Protein AF-0000000066024850 (afdb_homodimer)

Secondary structure (DSSP, 8-state):
-PPPPEEPPHHHHHHHHHHHH-SSHHHHHHHHHHHHHHTT-SEEEEEEEGGGTSEEEEEE-S----GGGGGGTTSTTEESS----SSS------SS--SS-HHHHHHHHSEEEEEEE-TTSSSEEEEEEETTEEEEEEE---SEEEEEEESTTTT-HHHHHTPPPHHHHHHHHHHHHHHHHHH-TTSEEEEEETTEEEEEE-S--HHHHHHHHH-HHHHTTEEEEEETTEEEEEE-TTSEESSSTTEEEEETTEEEPPPHHHHHHHHHHHGGGSBTT-EE-EEEEE---GGGEE-TT-TT--S-EETTHHHHHHHHHHHHHHHHHTS--PPPPPP-B------S---GGG---PEEEEEETTTEEEEEETTEEEEEEHHHHHHHHHHHHHHHHHHHPPEEEEEEEEEEE--HHHHHHHHHHHHHHHHTT-EEEE-STTEEEEEEEEHHHHTS--TTHHHHHHHHHTSS-S-HHHHHHHHHHHTTSPPTT---HHHHHHHHHHHHT-SSTTB-TTS-BSEEEE-HHHHHHHTT--SGGGS--GGGS--/-PPPPEEPPHHHHHHHHHHHH-SSHHHHHHHHHHHHHHTT-SEEEEEEEGGGTSEEEEEE-S----GGGGGGTTSTTEESS----SSS------SS--SS-HHHHHHHHSEEEEEEE-TTSSSEEEEEEETTEEEEEEE---SEEEEEEESTTTT-HHHHHTPPPHHHHHHHHHHHHHHHHHH-TTSEEEEEETTEEEEEE-S--HHHHHHHHH-HHHHTTEEEEEETTEEEEEE-TTSEESSSTTEEEEETTEEEPPPHHHHHHHHHHHGGGS-TT-EE-EEEEE---GGGEE-TT-TT----EETTHHHHHHHHHHHHHHHHHTS------------B---S---TT----PEEEEEETTTEEEEEETTEEEEEEHHHHHHHHHHHHHHHHHHHPPEEEEEEEEEEE--HHHHHHHHHHHHHHHHTT-EEEE-STTEEEEEEEEHHHHTS--TTHHHHHHHHHTSS-S-HHHHHHHHHHHTTSPPTT---HHHHHHHHHHHHT-SSTTB-TTS-BSEEEE-HHHHHHHTT--SGGGS--GGGS--

Organism: Deinococcus radiodurans (strain ATCC 13939 / DSM 20539 / JCM 16871 / CCUG 27074 / LMG 4051 / NBRC 15346 / NCIMB 9279 / VKM B-1422 / R1) (NCBI:txid243230)

Structure (mmCIF, N/CA/C/O backbone):
data_AF-0000000066024850-model_v1
#
loop_
_entity.id
_entity.type
_entity.pdbx_description
1 polymer 'DNA mismatch repair protein MutL'
#
loop_
_atom_site.group_PDB
_atom_site.id
_atom_site.type_symbol
_atom_site.label_atom_id
_atom_site.label_alt_id
_atom_site.label_comp_id
_atom_site.label_asym_id
_atom_site.label_entity_id
_atom_site.label_seq_id
_atom_site.pdbx_PDB_ins_code
_atom_site.Cartn_x
_atom_site.Cartn_y
_atom_site.Cartn_z
_atom_site.occupancy
_atom_site.B_iso_or_equiv
_atom_site.auth_seq_id
_atom_site.auth_comp_id
_atom_site.auth_asym_id
_atom_site.auth_atom_id
_atom_site.pdbx_PDB_model_num
ATOM 1 N N . MET A 1 1 ? 29.75 -20.391 -21.562 1 53.75 1 MET A N 1
ATOM 2 C CA . MET A 1 1 ? 28.969 -21.328 -22.359 1 53.75 1 MET A CA 1
ATOM 3 C C . MET A 1 1 ? 27.562 -21.484 -21.797 1 53.75 1 MET A C 1
ATOM 5 O O . MET A 1 1 ? 27.359 -21.406 -20.578 1 53.75 1 MET A O 1
ATOM 9 N N . PRO A 1 2 ? 26.547 -21.469 -22.781 1 70.44 2 PRO A N 1
ATOM 10 C CA . PRO A 1 2 ? 25.188 -21.562 -22.234 1 70.44 2 PRO A CA 1
ATOM 11 C C . PRO A 1 2 ? 24.922 -22.891 -21.531 1 70.44 2 PRO A C 1
ATOM 13 O O . PRO A 1 2 ? 25.375 -23.938 -22 1 70.44 2 PRO A O 1
ATOM 16 N N . THR A 1 3 ? 24.516 -22.922 -20.312 1 77.94 3 THR A N 1
ATOM 17 C CA . THR A 1 3 ? 24.156 -24.109 -19.562 1 77.94 3 THR A CA 1
ATOM 18 C C . THR A 1 3 ? 22.953 -24.812 -20.203 1 77.94 3 THR A C 1
ATOM 20 O O . THR A 1 3 ? 21.984 -24.141 -20.594 1 77.94 3 THR A O 1
ATOM 23 N N . PRO A 1 4 ? 23.062 -26.062 -20.422 1 82.88 4 PRO A N 1
ATOM 24 C CA . PRO A 1 4 ? 21.969 -26.781 -21.062 1 82.88 4 PRO A CA 1
ATOM 25 C C . PRO A 1 4 ? 20.688 -26.781 -20.25 1 82.88 4 PRO A C 1
ATOM 27 O O . PRO A 1 4 ? 20.734 -26.75 -19.016 1 82.88 4 PRO A O 1
ATOM 30 N N . ILE A 1 5 ? 19.609 -26.781 -21 1 87.19 5 ILE A N 1
ATOM 31 C CA . ILE A 1 5 ? 18.297 -26.891 -20.359 1 87.19 5 ILE A CA 1
ATOM 32 C C . ILE A 1 5 ? 18.031 -28.359 -20 1 87.19 5 ILE A C 1
ATOM 34 O O . ILE A 1 5 ? 18.297 -29.25 -20.797 1 87.19 5 ILE A O 1
ATOM 38 N N . HIS A 1 6 ? 17.609 -28.625 -18.781 1 84.31 6 HIS A N 1
ATOM 39 C CA . HIS A 1 6 ? 17.203 -29.953 -18.344 1 84.31 6 HIS A CA 1
ATOM 40 C C . HIS A 1 6 ? 15.914 -29.891 -17.531 1 84.31 6 HIS A C 1
ATOM 42 O O . HIS A 1 6 ? 15.578 -28.859 -16.969 1 84.31 6 HIS A O 1
ATOM 48 N N . VAL A 1 7 ? 15.211 -30.953 -17.578 1 86.56 7 VAL A N 1
ATOM 49 C CA . VAL A 1 7 ? 13.984 -31.047 -16.781 1 86.56 7 VAL A CA 1
ATOM 50 C C . VAL A 1 7 ? 14.336 -31.312 -15.32 1 86.56 7 VAL A C 1
ATOM 52 O O . VAL A 1 7 ? 15.125 -32.188 -15.016 1 86.56 7 VAL A O 1
ATOM 55 N N . LEU A 1 8 ? 13.758 -30.562 -14.469 1 84.25 8 LEU A N 1
ATOM 56 C CA . LEU A 1 8 ? 14.008 -30.719 -13.039 1 84.25 8 LEU A CA 1
ATOM 57 C C . LEU A 1 8 ? 13.453 -32.062 -12.531 1 84.25 8 LEU A C 1
ATOM 59 O O . LEU A 1 8 ? 12.398 -32.5 -12.969 1 84.25 8 LEU A O 1
ATOM 63 N N . PRO A 1 9 ? 14.18 -32.625 -11.586 1 82.81 9 PRO A N 1
ATOM 64 C CA . PRO A 1 9 ? 13.617 -33.812 -10.945 1 82.81 9 PRO A CA 1
ATOM 65 C C . PRO A 1 9 ? 12.258 -33.562 -10.297 1 82.81 9 PRO A C 1
ATOM 67 O O . PRO A 1 9 ? 12.016 -32.469 -9.797 1 82.81 9 PRO A O 1
ATOM 70 N N . PRO A 1 10 ? 11.398 -34.562 -10.328 1 81.81 10 PRO A N 1
ATOM 71 C CA . PRO A 1 10 ? 10.039 -34.375 -9.805 1 81.81 10 PRO A CA 1
ATOM 72 C C . PRO A 1 10 ? 10.016 -33.875 -8.367 1 81.81 10 PRO A C 1
ATOM 74 O O . PRO A 1 10 ? 9.156 -33.062 -8.008 1 81.81 10 PRO A O 1
ATOM 77 N N . HIS A 1 11 ? 10.953 -34.375 -7.594 1 80.88 11 HIS A N 1
ATOM 78 C CA . HIS A 1 11 ? 10.961 -33.969 -6.199 1 80.88 11 HIS A CA 1
ATOM 79 C C . HIS A 1 11 ? 11.289 -32.469 -6.066 1 80.88 11 HIS A C 1
ATOM 81 O O . HIS A 1 11 ? 10.742 -31.797 -5.199 1 80.88 11 HIS A O 1
ATOM 87 N N . VAL A 1 12 ? 12.109 -31.922 -6.922 1 81.81 12 VAL A N 1
ATOM 88 C CA . VAL A 1 12 ? 12.469 -30.516 -6.902 1 81.81 12 VAL A CA 1
ATOM 89 C C . VAL A 1 12 ? 11.289 -29.672 -7.398 1 81.81 12 VAL A C 1
ATOM 91 O O . VAL A 1 12 ? 10.953 -28.641 -6.801 1 81.81 12 VAL A O 1
ATOM 94 N N . ALA A 1 13 ? 10.688 -30.172 -8.422 1 82.69 13 ALA A N 1
ATOM 95 C CA . ALA A 1 13 ? 9.508 -29.484 -8.961 1 82.69 13 ALA A CA 1
ATOM 96 C C . ALA A 1 13 ? 8.398 -29.406 -7.918 1 82.69 13 ALA A C 1
ATOM 98 O O . ALA A 1 13 ? 7.715 -28.391 -7.816 1 82.69 13 ALA A O 1
ATOM 99 N N . ARG A 1 14 ? 8.297 -30.453 -7.176 1 83.12 14 ARG A N 1
ATOM 100 C CA . ARG A 1 14 ? 7.293 -30.516 -6.121 1 83.12 14 ARG A CA 1
ATOM 101 C C . ARG A 1 14 ? 7.59 -29.484 -5.027 1 83.12 14 ARG A C 1
ATOM 103 O O . ARG A 1 14 ? 6.684 -28.828 -4.527 1 83.12 14 ARG A O 1
ATOM 110 N N . LEU A 1 15 ? 8.773 -29.406 -4.699 1 81.25 15 LEU A N 1
ATOM 111 C CA . LEU A 1 15 ? 9.188 -28.484 -3.654 1 81.25 15 LEU A CA 1
ATOM 112 C C . LEU A 1 15 ? 8.953 -27.047 -4.09 1 81.25 15 LEU A C 1
ATOM 114 O O . LEU A 1 15 ? 8.523 -26.203 -3.289 1 81.25 15 LEU A O 1
ATOM 118 N N . ILE A 1 16 ? 9.211 -26.766 -5.297 1 81.75 16 ILE A N 1
ATOM 119 C CA . ILE A 1 16 ? 9.008 -25.438 -5.848 1 81.75 16 ILE A CA 1
ATOM 120 C C . ILE A 1 16 ? 7.523 -25.078 -5.828 1 81.75 16 ILE A C 1
ATOM 122 O O . ILE A 1 16 ? 7.141 -24.016 -5.355 1 81.75 16 ILE A O 1
ATOM 126 N N . ALA A 1 17 ? 6.773 -26 -6.262 1 82.81 17 ALA A N 1
ATOM 127 C CA . ALA A 1 17 ? 5.332 -25.781 -6.344 1 82.81 17 ALA A CA 1
ATOM 128 C C . ALA A 1 17 ? 4.727 -25.594 -4.953 1 82.81 17 ALA A C 1
ATOM 130 O O . ALA A 1 17 ? 3.922 -24.688 -4.734 1 82.81 17 ALA A O 1
ATOM 131 N N . ALA A 1 18 ? 5.074 -26.484 -4.047 1 84 18 ALA A N 1
ATOM 132 C CA . ALA A 1 18 ? 4.555 -26.406 -2.684 1 84 18 ALA A CA 1
ATOM 133 C C . ALA A 1 18 ? 4.992 -25.109 -2.002 1 84 18 ALA A C 1
ATOM 135 O O . ALA A 1 18 ? 4.219 -24.516 -1.256 1 84 18 ALA A O 1
ATOM 136 N N . GLY A 1 19 ? 6.156 -24.703 -2.322 1 84.12 19 GLY A N 1
ATOM 137 C CA . GLY A 1 19 ? 6.707 -23.5 -1.728 1 84.12 19 GLY A CA 1
ATOM 138 C C . GLY A 1 19 ? 6.012 -22.234 -2.195 1 84.12 19 GLY A C 1
ATOM 139 O O . GLY A 1 19 ? 6.016 -21.219 -1.493 1 84.12 19 GLY A O 1
ATOM 140 N N . GLU A 1 20 ? 5.434 -22.328 -3.334 1 83.06 20 GLU A N 1
ATOM 141 C CA . GLU A 1 20 ? 4.695 -21.203 -3.869 1 83.06 20 GLU A CA 1
ATOM 142 C C . GLU A 1 20 ? 3.363 -21.016 -3.145 1 83.06 20 GLU A C 1
ATOM 144 O O . GLU A 1 20 ? 2.834 -19.906 -3.078 1 83.06 20 GLU A O 1
ATOM 149 N N . VAL A 1 21 ? 2.859 -22.047 -2.574 1 86.75 21 VAL A N 1
ATOM 150 C CA . VAL A 1 21 ? 1.57 -22.016 -1.89 1 86.75 21 VAL A CA 1
ATOM 151 C C . VAL A 1 21 ? 1.777 -21.719 -0.406 1 86.75 21 VAL A C 1
ATOM 153 O O . VAL A 1 21 ? 1.075 -20.891 0.17 1 86.75 21 VAL A O 1
ATOM 156 N N . VAL A 1 22 ? 2.76 -22.422 0.172 1 91.31 22 VAL A N 1
ATOM 157 C CA . VAL A 1 22 ? 3.07 -22.25 1.587 1 91.31 22 VAL A CA 1
ATOM 158 C C . VAL A 1 22 ? 4.543 -21.875 1.752 1 91.31 22 VAL A C 1
ATOM 160 O O . VAL A 1 22 ? 5.426 -22.719 1.559 1 91.31 22 VAL A O 1
ATOM 163 N N . SER A 1 23 ? 4.793 -20.688 2.074 1 90 23 SER A N 1
ATOM 164 C CA . SER A 1 23 ? 6.172 -20.234 2.25 1 90 23 SER A CA 1
ATOM 165 C C . SER A 1 23 ? 6.414 -19.734 3.67 1 90 23 SER A C 1
ATOM 167 O O . SER A 1 23 ? 7.562 -19.578 4.09 1 90 23 SER A O 1
ATOM 169 N N . ARG A 1 24 ? 5.41 -19.562 4.375 1 93.06 24 ARG A N 1
ATOM 170 C CA . ARG A 1 24 ? 5.465 -19.109 5.762 1 93.06 24 ARG A CA 1
ATOM 171 C C . ARG A 1 24 ? 4.191 -19.484 6.512 1 93.06 24 ARG A C 1
ATOM 173 O O . ARG A 1 24 ? 3.178 -19.812 5.895 1 93.06 24 ARG A O 1
ATOM 180 N N . PRO A 1 25 ? 4.184 -19.406 7.859 1 96.06 25 PRO A N 1
ATOM 181 C CA . PRO A 1 25 ? 3.002 -19.797 8.633 1 96.06 25 PRO A CA 1
ATOM 182 C C . PRO A 1 25 ? 1.764 -18.984 8.258 1 96.06 25 PRO A C 1
ATOM 184 O O . PRO A 1 25 ? 0.649 -19.516 8.266 1 96.06 25 PRO A O 1
ATOM 187 N N . LEU A 1 26 ? 1.913 -17.797 7.902 1 95 26 LEU A N 1
ATOM 188 C CA . LEU A 1 26 ? 0.815 -16.922 7.492 1 95 26 LEU A CA 1
ATOM 189 C C . LEU A 1 26 ? 0.027 -17.547 6.348 1 95 26 LEU A C 1
ATOM 191 O O . LEU A 1 26 ? -1.201 -17.453 6.309 1 95 26 LEU A O 1
ATOM 195 N N . ASP A 1 27 ? 0.694 -18.156 5.461 1 93.81 27 ASP A N 1
ATOM 196 C CA . ASP A 1 27 ? 0.054 -18.766 4.305 1 93.81 27 ASP A CA 1
ATOM 197 C C . ASP A 1 27 ? -0.847 -19.922 4.73 1 93.81 27 ASP A C 1
ATOM 199 O O . ASP A 1 27 ? -1.924 -20.125 4.16 1 93.81 27 ASP A O 1
ATOM 203 N N . VAL A 1 28 ? -0.369 -20.656 5.672 1 96.06 28 VAL A N 1
ATOM 204 C CA . VAL A 1 28 ? -1.155 -21.766 6.188 1 96.06 28 VAL A CA 1
ATOM 205 C C . VAL A 1 28 ? -2.453 -21.25 6.797 1 96.06 28 VAL A C 1
ATOM 207 O O . VAL A 1 28 ? -3.537 -21.75 6.496 1 96.06 28 VAL A O 1
ATOM 210 N N . VAL A 1 29 ? -2.287 -20.25 7.602 1 97 29 VAL A N 1
ATOM 211 C CA . VAL A 1 29 ? -3.449 -19.656 8.25 1 97 29 VAL A CA 1
ATOM 212 C C . VAL A 1 29 ? -4.438 -19.156 7.199 1 97 29 VAL A C 1
ATOM 214 O O . VAL A 1 29 ? -5.633 -19.438 7.277 1 97 29 VAL A O 1
ATOM 217 N N . ARG A 1 30 ? -3.934 -18.453 6.258 1 94.69 30 ARG A N 1
ATOM 218 C CA . ARG A 1 30 ? -4.781 -17.906 5.211 1 94.69 30 ARG A CA 1
ATOM 219 C C . ARG A 1 30 ? -5.559 -19 4.488 1 94.69 30 ARG A C 1
ATOM 221 O O . ARG A 1 30 ? -6.777 -18.891 4.32 1 94.69 30 ARG A O 1
ATOM 228 N N . GLU A 1 31 ? -4.848 -20.031 4.047 1 94.12 31 GLU A N 1
ATOM 229 C CA . GLU A 1 31 ? -5.461 -21.109 3.289 1 94.12 31 GLU A CA 1
ATOM 230 C C . GLU A 1 31 ? -6.512 -21.844 4.121 1 94.12 31 GLU A C 1
ATOM 232 O O . GLU A 1 31 ? -7.598 -22.156 3.623 1 94.12 31 GLU A O 1
ATOM 237 N N . LEU A 1 32 ? -6.211 -22.062 5.344 1 96.88 32 LEU A N 1
ATOM 238 C CA . LEU A 1 32 ? -7.129 -22.812 6.195 1 96.88 32 LEU A CA 1
ATOM 239 C C . LEU A 1 32 ? -8.352 -21.969 6.547 1 96.88 32 LEU A C 1
ATOM 241 O O . LEU A 1 32 ? -9.469 -22.484 6.633 1 96.88 32 LEU A O 1
ATOM 245 N N . VAL A 1 33 ? -8.125 -20.688 6.777 1 96.88 33 VAL A N 1
ATOM 246 C CA . VAL A 1 33 ? -9.227 -19.781 7.051 1 96.88 33 VAL A CA 1
ATOM 247 C C . VAL A 1 33 ? -10.172 -19.734 5.848 1 96.88 33 VAL A C 1
ATOM 249 O O . VAL A 1 33 ? -11.391 -19.812 6.004 1 96.88 33 VAL A O 1
ATOM 252 N N . GLU A 1 34 ? -9.633 -19.625 4.68 1 94.75 34 GLU A N 1
ATOM 253 C CA . GLU A 1 34 ? -10.445 -19.578 3.467 1 94.75 34 GLU A CA 1
ATOM 254 C C . GLU A 1 34 ? -11.227 -20.875 3.275 1 94.75 34 GLU A C 1
ATOM 256 O O . GLU A 1 34 ? -12.383 -20.859 2.846 1 94.75 34 GLU A O 1
ATOM 261 N N . ASN A 1 35 ? -10.562 -21.969 3.609 1 93.88 35 ASN A N 1
ATOM 262 C CA . ASN A 1 35 ? -11.266 -23.234 3.555 1 93.88 35 ASN A CA 1
ATOM 263 C C . ASN A 1 35 ? -12.445 -23.266 4.52 1 93.88 35 ASN A C 1
ATOM 265 O O . ASN A 1 35 ? -13.516 -23.781 4.188 1 93.88 35 ASN A O 1
ATOM 269 N N . ALA A 1 36 ? -12.219 -22.75 5.664 1 96.81 36 ALA A N 1
ATOM 270 C CA . ALA A 1 36 ? -13.289 -22.703 6.66 1 96.81 36 ALA A CA 1
ATOM 271 C C . ALA A 1 36 ? -14.445 -21.828 6.172 1 96.81 36 ALA A C 1
ATOM 273 O O . ALA A 1 36 ? -15.617 -22.203 6.324 1 96.81 36 ALA A O 1
ATOM 274 N N . LEU A 1 37 ? -14.148 -20.703 5.629 1 96.06 37 LEU A N 1
ATOM 275 C CA . LEU A 1 37 ? -15.164 -19.812 5.098 1 96.06 37 LEU A CA 1
ATOM 276 C C . LEU A 1 37 ? -15.938 -20.469 3.965 1 96.06 37 LEU A C 1
ATOM 278 O O . LEU A 1 37 ? -17.172 -20.391 3.922 1 96.06 37 LEU A O 1
ATOM 282 N N . ASP A 1 38 ? -15.242 -21.141 3.084 1 93.62 38 ASP A N 1
ATOM 283 C CA . ASP A 1 38 ? -15.867 -21.844 1.973 1 93.62 38 ASP A CA 1
ATOM 284 C C . ASP A 1 38 ? -16.797 -22.953 2.477 1 93.62 38 ASP A C 1
ATOM 286 O O . ASP A 1 38 ? -17.797 -23.281 1.818 1 93.62 38 ASP A O 1
ATOM 290 N N . ALA A 1 39 ? -16.484 -23.453 3.627 1 94.38 39 ALA A N 1
ATOM 291 C CA . ALA A 1 39 ? -17.297 -24.531 4.215 1 94.38 39 ALA A CA 1
ATOM 292 C C . ALA A 1 39 ? -18.531 -23.969 4.906 1 94.38 39 ALA A C 1
ATOM 294 O O . ALA A 1 39 ? -19.328 -24.719 5.465 1 94.38 39 ALA A O 1
ATOM 295 N N . GLY A 1 40 ? -18.625 -22.656 4.914 1 95.31 40 GLY A N 1
ATOM 296 C CA . GLY A 1 40 ? -19.781 -22.016 5.516 1 95.31 40 GLY A CA 1
ATOM 297 C C . GLY A 1 40 ? -19.703 -21.922 7.027 1 95.31 40 GLY A C 1
ATOM 298 O O . GLY A 1 40 ? -20.734 -21.969 7.711 1 95.31 40 GLY A O 1
ATOM 299 N N . ALA A 1 41 ? -18.594 -21.844 7.566 1 96.94 41 ALA A N 1
ATOM 300 C CA . ALA A 1 41 ? -18.391 -21.781 9.008 1 96.94 41 ALA A CA 1
ATOM 301 C C . ALA A 1 41 ? -18.969 -20.5 9.594 1 96.94 41 ALA A C 1
ATOM 303 O O . ALA A 1 41 ? -18.906 -19.438 8.961 1 96.94 41 ALA A O 1
ATOM 304 N N . SER A 1 42 ? -19.5 -20.562 10.781 1 97.69 42 SER A N 1
ATOM 305 C CA . SER A 1 42 ? -19.953 -19.391 11.523 1 97.69 42 SER A CA 1
ATOM 306 C C . SER A 1 42 ? -19 -19.062 12.672 1 97.69 42 SER A C 1
ATOM 308 O O . SER A 1 42 ? -19.062 -17.984 13.25 1 97.69 42 SER A O 1
ATOM 310 N N . ARG A 1 43 ? -18.203 -20.031 12.945 1 98.06 43 ARG A N 1
ATOM 311 C CA . ARG A 1 43 ? -17.203 -19.875 14 1 98.06 43 ARG A CA 1
ATOM 312 C C . ARG A 1 43 ? -15.852 -20.391 13.539 1 98.06 43 ARG A C 1
ATOM 314 O O . ARG A 1 43 ? -15.734 -21.531 13.078 1 98.06 43 ARG A O 1
ATOM 321 N N . ILE A 1 44 ? -14.852 -19.578 13.664 1 98.56 44 ILE A N 1
ATOM 322 C CA . ILE A 1 44 ? -13.5 -19.953 13.266 1 98.56 44 ILE A CA 1
ATOM 323 C C . ILE A 1 44 ? -12.516 -19.578 14.383 1 98.56 44 ILE A C 1
ATOM 325 O O . ILE A 1 44 ? -12.461 -18.438 14.82 1 98.56 44 ILE A O 1
ATOM 329 N N . GLU A 1 45 ? -11.797 -20.547 14.836 1 98.62 45 GLU A N 1
ATOM 330 C CA . GLU A 1 45 ? -10.789 -20.375 15.883 1 98.62 45 GLU A CA 1
ATOM 331 C C . GLU A 1 45 ? -9.398 -20.75 15.375 1 98.62 45 GLU A C 1
ATOM 333 O O . GLU A 1 45 ? -9.219 -21.797 14.75 1 98.62 45 GLU A O 1
ATOM 338 N N . ILE A 1 46 ? -8.438 -19.875 15.602 1 98.69 46 ILE A N 1
ATOM 339 C CA . ILE A 1 46 ? -7.062 -20.078 15.141 1 98.69 46 ILE A CA 1
ATOM 340 C C . ILE A 1 46 ? -6.113 -20.094 16.344 1 98.69 46 ILE A C 1
ATOM 342 O O . ILE A 1 46 ? -6.215 -19.266 17.234 1 98.69 46 ILE A O 1
ATOM 346 N N . GLU A 1 47 ? -5.285 -21.047 16.391 1 98.56 47 GL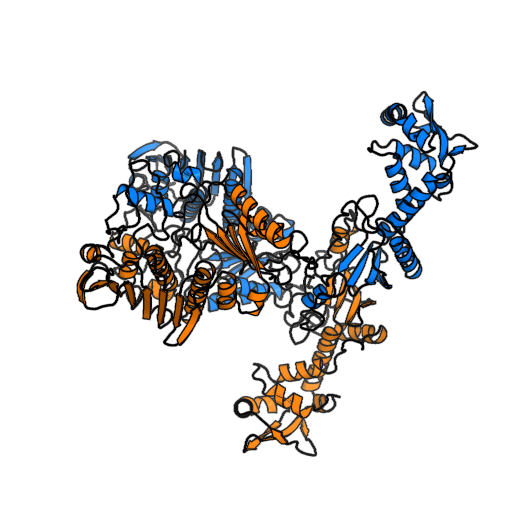U A N 1
ATOM 347 C CA . GLU A 1 47 ? -4.223 -21.141 17.391 1 98.56 47 GLU A CA 1
ATOM 348 C C . GLU A 1 47 ? -2.85 -21.172 16.719 1 98.56 47 GLU A C 1
ATOM 350 O O . GLU A 1 47 ? -2.627 -21.922 15.766 1 98.56 47 GLU A O 1
ATOM 355 N N . VAL A 1 48 ? -1.986 -20.375 17.203 1 98.12 48 VAL A N 1
ATOM 356 C CA . VAL A 1 48 ? -0.633 -20.281 16.672 1 98.12 48 VAL A CA 1
ATOM 357 C C . VAL A 1 48 ? 0.383 -20.406 17.797 1 98.12 48 VAL A C 1
ATOM 359 O O . VAL A 1 48 ? 0.316 -19.672 18.781 1 98.12 48 VAL A O 1
ATOM 362 N N . ASP A 1 49 ? 1.288 -21.328 17.688 1 98.12 49 ASP A N 1
ATOM 363 C CA . ASP A 1 49 ? 2.361 -21.531 18.656 1 98.12 49 ASP A CA 1
ATOM 364 C C . ASP A 1 49 ? 3.73 -21.328 18.016 1 98.12 49 ASP A C 1
ATOM 366 O O . ASP A 1 49 ? 3.959 -21.766 16.875 1 98.12 49 ASP A O 1
ATOM 370 N N . GLY A 1 50 ? 4.605 -20.656 18.734 1 96.25 50 GLY A N 1
ATOM 371 C CA . GLY A 1 50 ? 5.949 -20.422 18.219 1 96.25 50 GLY A CA 1
ATOM 372 C C . GLY A 1 50 ? 5.965 -19.656 16.906 1 96.25 50 GLY A C 1
ATOM 373 O O . GLY A 1 50 ? 6.719 -19.984 15.992 1 96.25 50 GLY A O 1
ATOM 374 N N . GLY A 1 51 ? 5.031 -18.766 16.75 1 95.56 51 GLY A N 1
ATOM 375 C CA . GLY A 1 51 ? 4.945 -17.984 15.531 1 95.56 51 GLY A CA 1
ATOM 376 C C . GLY A 1 51 ? 4.355 -18.766 14.375 1 95.56 51 GLY A C 1
ATOM 377 O O . GLY A 1 51 ? 4.387 -18.297 13.227 1 95.56 51 GLY A O 1
ATOM 378 N N . GLY A 1 52 ? 3.898 -19.953 14.688 1 96.75 52 GLY A N 1
ATOM 379 C CA . GLY A 1 52 ? 3.297 -20.781 13.664 1 96.75 52 GLY A CA 1
ATOM 380 C C . GLY A 1 52 ? 4.219 -21.875 13.164 1 96.75 52 GLY A C 1
ATOM 381 O O . GLY A 1 52 ? 3.773 -22.828 12.523 1 96.75 52 GLY A O 1
ATOM 382 N N . LEU A 1 53 ? 5.5 -21.75 13.469 1 97.06 53 LEU A N 1
ATOM 383 C CA . LEU A 1 53 ? 6.445 -22.766 13.031 1 97.06 53 LEU A CA 1
ATOM 384 C C . LEU A 1 53 ? 6.254 -24.062 13.836 1 97.06 53 LEU A C 1
ATOM 386 O O . LEU A 1 53 ? 6.41 -25.156 13.289 1 97.06 53 LEU A O 1
ATOM 390 N N . GLU A 1 54 ? 5.922 -23.891 15.07 1 97.56 54 GLU A N 1
ATOM 391 C CA . GLU A 1 54 ? 5.656 -25.047 15.914 1 97.56 54 GLU A CA 1
ATOM 392 C C . GLU A 1 54 ? 4.289 -25.656 15.609 1 97.56 54 GLU A C 1
ATOM 394 O O . GLU A 1 54 ? 4.16 -26.875 15.461 1 97.56 54 GLU A O 1
ATOM 399 N N . ARG A 1 55 ? 3.336 -24.688 15.562 1 98.25 55 ARG A N 1
ATOM 400 C CA . ARG A 1 55 ? 1.997 -25.234 15.344 1 98.25 55 ARG A CA 1
ATOM 401 C C . ARG A 1 55 ? 1.042 -24.141 14.867 1 98.25 55 ARG A C 1
ATOM 403 O O . ARG A 1 55 ? 1.063 -23.016 15.375 1 98.25 55 ARG A O 1
ATOM 410 N N . VAL A 1 56 ? 0.268 -24.469 13.844 1 98.5 56 VAL A N 1
ATOM 411 C CA . VAL A 1 56 ? -0.898 -23.719 13.414 1 98.5 56 VAL A CA 1
ATOM 412 C C . VAL A 1 56 ? -2.135 -24.609 13.422 1 98.5 56 VAL A C 1
ATOM 414 O O . VAL A 1 56 ? -2.119 -25.703 12.852 1 98.5 56 VAL A O 1
ATOM 417 N N . GLN A 1 57 ? -3.127 -24.172 14.078 1 98.81 57 GLN A N 1
ATOM 418 C CA . GLN A 1 57 ? -4.371 -24.922 14.102 1 98.81 57 GLN A CA 1
ATOM 419 C C . GLN A 1 57 ? -5.566 -24.031 13.781 1 98.81 57 GLN A C 1
ATOM 421 O O . GLN A 1 57 ? -5.676 -22.922 14.305 1 98.81 57 GLN A O 1
ATOM 426 N N . VAL A 1 58 ? -6.402 -24.453 12.906 1 98.62 58 VAL A N 1
ATOM 427 C CA . VAL A 1 58 ? -7.645 -23.75 12.578 1 98.62 58 VAL A CA 1
ATOM 428 C C . VAL A 1 58 ? -8.828 -24.703 12.781 1 98.62 58 VAL A C 1
ATOM 430 O O . VAL A 1 58 ? -8.852 -25.797 12.234 1 98.62 58 VAL A O 1
ATOM 433 N N . ARG A 1 59 ? -9.734 -24.297 13.594 1 98.56 59 ARG A N 1
ATOM 434 C CA . ARG A 1 59 ? -10.953 -25.047 13.875 1 98.56 59 ARG A CA 1
ATOM 435 C C . ARG A 1 59 ? -12.188 -24.297 13.406 1 98.56 59 ARG A C 1
ATOM 437 O O . ARG A 1 59 ? -12.328 -23.094 13.688 1 98.56 59 ARG A O 1
ATOM 444 N N . ASP A 1 60 ? -13.016 -24.969 12.656 1 97.94 60 ASP A N 1
ATOM 445 C CA . ASP A 1 60 ? -14.25 -24.344 12.203 1 97.94 60 ASP A CA 1
ATOM 446 C C . ASP A 1 60 ? -15.445 -25.266 12.43 1 97.94 60 ASP A C 1
ATOM 448 O O . ASP A 1 60 ? -15.273 -26.453 12.711 1 97.94 60 ASP A O 1
ATOM 452 N N . ASN A 1 61 ? -16.641 -24.719 12.375 1 97.75 61 ASN A N 1
ATOM 453 C CA . ASN A 1 61 ? -17.875 -25.484 12.484 1 97.75 61 ASN A CA 1
ATOM 454 C C . ASN A 1 61 ? -18.609 -25.562 11.141 1 97.75 61 ASN A C 1
ATOM 456 O O . ASN A 1 61 ? -19.828 -25.516 11.094 1 97.75 61 ASN A O 1
ATOM 460 N N . GLY A 1 62 ? -17.875 -25.562 10.117 1 96.12 62 GLY A N 1
ATOM 461 C CA . GLY A 1 62 ? -18.453 -25.625 8.781 1 96.12 62 GLY A CA 1
ATOM 462 C C . GLY A 1 62 ? -19.016 -26.984 8.438 1 96.12 62 GLY A C 1
ATOM 463 O O . GLY A 1 62 ? -19.312 -27.781 9.328 1 96.12 62 GLY A O 1
ATOM 464 N N . SER A 1 63 ? -19.172 -27.266 7.16 1 95.31 63 SER A N 1
ATOM 465 C CA . SER A 1 63 ? -19.906 -28.422 6.664 1 95.31 63 SER A CA 1
ATOM 466 C C . SER A 1 63 ? -19.141 -29.719 6.895 1 95.31 63 SER A C 1
ATOM 468 O O . SER A 1 63 ? -19.703 -30.812 6.852 1 95.31 63 SER A O 1
ATOM 470 N N . GLY A 1 64 ? -17.781 -29.594 7.105 1 94.94 64 GLY A N 1
ATOM 471 C CA . GLY A 1 64 ? -16.953 -30.781 7.227 1 94.94 64 GLY A CA 1
ATOM 472 C C . GLY A 1 64 ? -16.719 -31.484 5.906 1 94.94 64 GLY A C 1
ATOM 473 O O . GLY A 1 64 ? -17.172 -31.016 4.855 1 94.94 64 GLY A O 1
ATOM 474 N N . ILE A 1 65 ? -15.914 -32.562 5.996 1 94.19 65 ILE A N 1
ATOM 475 C CA . ILE A 1 65 ? -15.578 -33.406 4.84 1 94.19 65 ILE A CA 1
ATOM 476 C C . ILE A 1 65 ? -16.062 -34.812 5.062 1 94.19 65 ILE A C 1
ATOM 478 O O . ILE A 1 65 ? -15.805 -35.438 6.109 1 94.19 65 ILE A O 1
ATOM 482 N N . ALA A 1 66 ? -16.734 -35.375 4.062 1 93.62 66 ALA A N 1
ATOM 483 C CA . ALA A 1 66 ? -17.203 -36.75 4.16 1 93.62 66 ALA A CA 1
ATOM 484 C C . ALA A 1 66 ? -16.031 -37.719 4.25 1 93.62 66 ALA A C 1
ATOM 486 O O . ALA A 1 66 ? -15.023 -37.531 3.578 1 93.62 66 ALA A O 1
ATOM 487 N N . ALA A 1 67 ? -16.25 -38.719 4.98 1 93.06 67 ALA A N 1
ATOM 488 C CA . ALA A 1 67 ? -15.203 -39.688 5.254 1 93.06 67 ALA A CA 1
ATOM 489 C C . ALA A 1 67 ? -14.617 -40.25 3.957 1 93.06 67 ALA A C 1
ATOM 491 O O . ALA A 1 67 ? -13.406 -40.469 3.859 1 93.06 67 ALA A O 1
ATOM 492 N N . GLN A 1 68 ? -15.375 -40.438 2.965 1 90.88 68 GLN A N 1
ATOM 493 C CA . GLN A 1 68 ? -14.953 -41.031 1.697 1 90.88 68 GLN A CA 1
ATOM 494 C C . GLN A 1 68 ? -14.016 -40.094 0.94 1 90.88 68 GLN A C 1
ATOM 496 O O . GLN A 1 68 ? -13.211 -40.531 0.124 1 90.88 68 GLN A O 1
ATOM 501 N N . SER A 1 69 ? -14.109 -38.812 1.29 1 92.38 69 SER A N 1
ATOM 502 C CA . SER A 1 69 ? -13.328 -37.812 0.568 1 92.38 69 SER A CA 1
ATOM 503 C C . SER A 1 69 ? -12.023 -37.5 1.295 1 92.38 69 SER A C 1
ATOM 505 O O . SER A 1 69 ? -11.109 -36.906 0.712 1 92.38 69 SER A O 1
ATOM 507 N N . VAL A 1 70 ? -11.859 -37.844 2.482 1 93.56 70 VAL A N 1
ATOM 508 C CA . VAL A 1 70 ? -10.797 -37.406 3.379 1 93.56 70 VAL A CA 1
ATOM 509 C C . VAL A 1 70 ? -9.445 -37.875 2.838 1 93.56 70 VAL A C 1
ATOM 511 O O . VAL A 1 70 ? -8.477 -37.125 2.824 1 93.56 70 VAL A O 1
ATOM 514 N N . PRO A 1 71 ? -9.352 -39.062 2.256 1 92.75 71 PRO A N 1
ATOM 515 C CA . PRO A 1 71 ? -8.055 -39.531 1.769 1 92.75 71 PRO A CA 1
ATOM 516 C C . PRO A 1 71 ? -7.512 -38.656 0.628 1 92.75 71 PRO A C 1
ATOM 518 O O . PRO A 1 71 ? -6.297 -38.594 0.431 1 92.75 71 PRO A O 1
ATOM 521 N N . LEU A 1 72 ? -8.367 -37.969 -0.026 1 92.19 72 LEU A N 1
ATOM 522 C CA . LEU A 1 72 ? -7.98 -37.188 -1.192 1 92.19 72 LEU A CA 1
ATOM 523 C C . LEU A 1 72 ? -7.652 -35.75 -0.795 1 92.19 72 LEU A C 1
ATOM 525 O O . LEU A 1 72 ? -7.094 -35 -1.594 1 92.19 72 LEU A O 1
ATOM 529 N N . ALA A 1 73 ? -7.879 -35.469 0.39 1 91.94 73 ALA A N 1
ATOM 530 C CA . ALA A 1 73 ? -7.789 -34.062 0.825 1 91.94 73 ALA A CA 1
ATOM 531 C C . ALA A 1 73 ? -6.371 -33.531 0.649 1 91.94 73 ALA A C 1
ATOM 533 O O . ALA A 1 73 ? -6.18 -32.406 0.172 1 91.94 73 ALA A O 1
ATOM 534 N N . PRO A 1 74 ? -5.367 -34.344 0.903 1 91.94 74 PRO A N 1
ATOM 535 C CA . PRO A 1 74 ? -4.016 -33.812 0.753 1 91.94 74 PRO A CA 1
ATOM 536 C C . PRO A 1 74 ? -3.414 -34.094 -0.621 1 91.94 74 PRO A C 1
ATOM 538 O O . PRO A 1 74 ? -2.207 -33.906 -0.818 1 91.94 74 PRO A O 1
ATOM 541 N N . ALA A 1 75 ? -4.195 -34.594 -1.529 1 90.75 75 ALA A N 1
ATOM 542 C CA . ALA A 1 75 ? -3.713 -34.812 -2.889 1 90.75 75 ALA A CA 1
ATOM 543 C C . ALA A 1 75 ? -3.652 -33.5 -3.67 1 90.75 75 ALA A C 1
ATOM 545 O O . ALA A 1 75 ? -4.527 -32.656 -3.527 1 90.75 75 ALA A O 1
ATOM 546 N N . ARG A 1 76 ? -2.611 -33.438 -4.48 1 88.75 76 ARG A N 1
ATOM 547 C CA . ARG A 1 76 ? -2.453 -32.219 -5.254 1 88.75 76 ARG A CA 1
ATOM 548 C C . ARG A 1 76 ? -3.572 -32.062 -6.281 1 88.75 76 ARG A C 1
ATOM 550 O O . ARG A 1 76 ? -3.941 -33.031 -6.949 1 88.75 76 ARG A O 1
ATOM 557 N N . HIS A 1 77 ? -4.137 -30.906 -6.395 1 86.12 77 HIS A N 1
ATOM 558 C CA . HIS A 1 77 ? -5.188 -30.531 -7.328 1 86.12 77 HIS A CA 1
ATOM 559 C C . HIS A 1 77 ? -6.488 -31.266 -7.027 1 86.12 77 HIS A C 1
ATOM 561 O O . HIS A 1 77 ? -7.238 -31.609 -7.941 1 86.12 77 HIS A O 1
ATOM 567 N N . ALA A 1 78 ? -6.707 -31.641 -5.797 1 85.94 78 ALA A N 1
ATOM 568 C CA . ALA A 1 78 ? -7.977 -32.219 -5.344 1 85.94 78 ALA A CA 1
ATOM 569 C C . ALA A 1 78 ? -8.836 -31.156 -4.656 1 85.94 78 ALA A C 1
ATOM 571 O O . ALA A 1 78 ? -8.383 -30.484 -3.715 1 85.94 78 ALA A O 1
ATOM 572 N N . THR A 1 79 ? -9.961 -30.938 -5.195 1 83.69 79 THR A N 1
ATOM 573 C CA . THR A 1 79 ? -10.812 -29.891 -4.652 1 83.69 79 THR A CA 1
ATOM 574 C C . THR A 1 79 ? -12.289 -30.25 -4.805 1 83.69 79 THR A C 1
ATOM 576 O O . THR A 1 79 ? -12.641 -31.109 -5.617 1 83.69 79 THR A O 1
ATOM 579 N N . SER A 1 80 ? -13.086 -29.797 -3.963 1 80.5 80 SER A N 1
ATOM 580 C CA . SER A 1 80 ? -14.531 -29.938 -4.082 1 80.5 80 SER A CA 1
ATOM 581 C C . SER A 1 80 ? -15.164 -28.656 -4.648 1 80.5 80 SER A C 1
ATOM 583 O O . SER A 1 80 ? -16.391 -28.562 -4.742 1 80.5 80 SER A O 1
ATOM 585 N N . LYS A 1 81 ? -14.422 -27.75 -5.035 1 81 81 LYS A N 1
ATOM 586 C CA . LYS A 1 81 ? -14.898 -26.391 -5.238 1 81 81 LYS A CA 1
ATOM 587 C C . LYS A 1 81 ? -14.953 -26.031 -6.723 1 81 81 LYS A C 1
ATOM 589 O O . LYS A 1 81 ? -15.508 -25 -7.102 1 81 81 LYS A O 1
ATOM 594 N N . LEU A 1 82 ? -14.297 -26.719 -7.465 1 77.38 82 LEU A N 1
ATOM 595 C CA . LEU A 1 82 ? -14.312 -26.484 -8.906 1 77.38 82 LEU A CA 1
ATOM 596 C C . LEU A 1 82 ? -14.867 -27.703 -9.648 1 77.38 82 LEU A C 1
ATOM 598 O O . LEU A 1 82 ? -14.555 -28.844 -9.305 1 77.38 82 LEU A O 1
ATOM 602 N N . THR A 1 83 ? -16 -27.391 -10.352 1 63.47 83 THR A N 1
ATOM 603 C CA . THR A 1 83 ? -16.5 -28.453 -11.211 1 63.47 83 THR A CA 1
ATOM 604 C C . THR A 1 83 ? -16 -28.281 -12.641 1 63.47 83 THR A C 1
ATOM 606 O O . THR A 1 83 ? -15.859 -27.141 -13.117 1 63.47 83 THR A O 1
ATOM 609 N N . ALA A 1 84 ? -15.297 -29.297 -13.094 1 55.94 84 ALA A N 1
ATOM 610 C CA . ALA A 1 84 ? -14.766 -29.266 -14.461 1 55.94 84 ALA A CA 1
ATOM 611 C C . ALA A 1 84 ? -15.852 -28.859 -15.461 1 55.94 84 ALA A C 1
ATOM 613 O O . ALA A 1 84 ? -16.891 -29.516 -15.555 1 55.94 84 ALA A O 1
ATOM 614 N N . GLY A 1 85 ? -16.328 -27.609 -15.406 1 51.97 85 GLY A N 1
ATOM 615 C CA . GLY A 1 85 ? -17.297 -27.312 -16.453 1 51.97 85 GLY A CA 1
ATOM 616 C C . GLY A 1 85 ? -16.812 -27.703 -17.844 1 51.97 85 GLY A C 1
ATOM 617 O O . GLY A 1 85 ? -15.641 -28.062 -18.016 1 51.97 85 GLY A O 1
ATOM 618 N N . PRO A 1 86 ? -17.781 -27.578 -18.766 1 48.56 86 PRO A N 1
ATOM 619 C CA . PRO A 1 86 ? -17.438 -27.953 -20.141 1 48.56 86 PRO A CA 1
ATOM 620 C C . PRO A 1 86 ? -16.125 -27.328 -20.609 1 48.56 86 PRO A C 1
ATOM 622 O O . PRO A 1 86 ? -15.609 -26.406 -19.969 1 48.56 86 PRO A O 1
ATOM 625 N N . GLU A 1 87 ? -15.383 -27.844 -21.719 1 46.41 87 GLU A N 1
ATOM 626 C CA . GLU A 1 87 ? -14.133 -27.625 -22.438 1 46.41 87 GLU A CA 1
ATOM 627 C C . GLU A 1 87 ? -13.797 -26.141 -22.516 1 46.41 87 GLU A C 1
ATOM 629 O O . GLU A 1 87 ? -12.812 -25.75 -23.141 1 46.41 87 GLU A O 1
ATOM 634 N N . THR A 1 88 ? -14.695 -25.234 -22.203 1 45.84 88 THR A N 1
ATOM 635 C CA . THR A 1 88 ? -14.445 -23.891 -22.703 1 45.84 88 THR A CA 1
ATOM 636 C C . THR A 1 88 ? -13.492 -23.141 -21.781 1 45.84 88 THR A C 1
ATOM 638 O O . THR A 1 88 ? -13.18 -21.969 -22.016 1 45.84 88 THR A O 1
ATOM 641 N N . GLY A 1 89 ? -12.57 -23.719 -21.172 1 53.19 89 GLY A N 1
ATOM 642 C CA . GLY A 1 89 ? -11.438 -23.031 -20.578 1 53.19 89 GLY A CA 1
ATOM 643 C C . GLY A 1 89 ? -11.836 -22.031 -19.516 1 53.19 89 GLY A C 1
ATOM 644 O O . GLY A 1 89 ? -10.992 -21.297 -18.984 1 53.19 89 GLY A O 1
ATOM 645 N N . SER A 1 90 ? -13.195 -21.734 -19.25 1 56.94 90 SER A N 1
ATOM 646 C CA . SER A 1 90 ? -13.562 -20.719 -18.281 1 56.94 90 SER A CA 1
ATOM 647 C C . SER A 1 90 ? -13.703 -21.312 -16.891 1 56.94 90 SER A C 1
ATOM 649 O O . SER A 1 90 ? -14.383 -22.328 -16.703 1 56.94 90 SER A O 1
ATOM 651 N N . LEU A 1 91 ? -12.742 -20.953 -16 1 66.31 91 LEU A N 1
ATOM 652 C CA . LEU A 1 91 ? -12.852 -21.359 -14.602 1 66.31 91 LEU A CA 1
ATOM 653 C C . LEU A 1 91 ? -13.82 -20.453 -13.844 1 66.31 91 LEU A C 1
ATOM 655 O O . LEU A 1 91 ? -13.688 -19.234 -13.867 1 66.31 91 LEU A O 1
ATOM 659 N N . SER A 1 92 ? -15.055 -20.906 -13.578 1 67.75 92 SER A N 1
ATOM 660 C CA . SER A 1 92 ? -15.961 -20.156 -12.711 1 67.75 92 SER A CA 1
ATOM 661 C C . SER A 1 92 ? -15.586 -20.344 -11.242 1 67.75 92 SER A C 1
ATOM 663 O O . SER A 1 92 ? -15.875 -21.375 -10.648 1 67.75 92 SER A O 1
ATOM 665 N N . VAL A 1 93 ? -14.922 -19.359 -10.75 1 73.69 93 VAL A N 1
ATOM 666 C CA . VAL A 1 93 ? -14.469 -19.438 -9.359 1 73.69 93 VAL A CA 1
ATOM 667 C C . VAL A 1 93 ? -15.438 -18.672 -8.461 1 73.69 93 VAL A C 1
ATOM 669 O O . VAL A 1 93 ? -15.609 -17.469 -8.594 1 73.69 93 VAL A O 1
ATOM 672 N N . THR A 1 94 ? -16.094 -19.406 -7.648 1 73.06 94 THR A N 1
ATOM 673 C CA . THR A 1 94 ? -17.062 -18.781 -6.758 1 73.06 94 THR A CA 1
ATOM 674 C C . THR A 1 94 ? -16.656 -18.953 -5.301 1 73.06 94 THR A C 1
ATOM 676 O O . THR A 1 94 ? -17.344 -18.484 -4.395 1 73.06 94 THR A O 1
ATOM 679 N N . THR A 1 95 ? -15.594 -19.594 -5.113 1 78.44 95 THR A N 1
ATOM 680 C CA . THR A 1 95 ? -15.102 -19.859 -3.764 1 78.44 95 THR A CA 1
ATOM 681 C C . THR A 1 95 ? -13.758 -19.156 -3.537 1 78.44 95 THR A C 1
ATOM 683 O O . THR A 1 95 ? -13.148 -18.656 -4.48 1 78.44 95 THR A O 1
ATOM 686 N N . LEU A 1 96 ? -13.344 -19.078 -2.262 1 80.19 96 LEU A N 1
ATOM 687 C CA . LEU A 1 96 ? -12.062 -18.453 -1.938 1 80.19 96 LEU A CA 1
ATOM 688 C C . LEU A 1 96 ? -10.906 -19.359 -2.354 1 80.19 96 LEU A C 1
ATOM 690 O O . LEU A 1 96 ? -9.969 -18.906 -3.021 1 80.19 96 LEU A O 1
ATOM 694 N N . GLY A 1 97 ? -11.023 -20.547 -1.955 1 76 97 GLY A N 1
ATOM 695 C CA . GLY A 1 97 ? -10.094 -21.547 -2.443 1 76 97 GLY A CA 1
ATOM 696 C C . GLY A 1 97 ? -10.625 -22.344 -3.625 1 76 97 GLY A C 1
ATOM 697 O O . GLY A 1 97 ? -11.828 -22.609 -3.705 1 76 97 GLY A O 1
ATOM 698 N N . PHE A 1 98 ? -9.656 -22.75 -4.602 1 72.88 98 PHE A N 1
ATOM 699 C CA . PHE A 1 98 ? -10.219 -23.469 -5.746 1 72.88 98 PHE A CA 1
ATOM 700 C C . PHE A 1 98 ? -9.156 -24.328 -6.418 1 72.88 98 PHE A C 1
ATOM 702 O O . PHE A 1 98 ? -9.477 -25.188 -7.238 1 72.88 98 PHE A O 1
ATOM 709 N N . ARG A 1 99 ? -7.949 -24.219 -6 1 74.5 99 ARG A N 1
ATOM 710 C CA . ARG A 1 99 ? -6.879 -24.859 -6.75 1 74.5 99 ARG A CA 1
ATOM 711 C C . ARG A 1 99 ? -6.613 -26.266 -6.227 1 74.5 99 ARG A C 1
ATOM 713 O O . ARG A 1 99 ? -5.992 -27.078 -6.91 1 74.5 99 ARG A O 1
ATOM 720 N N . GLY A 1 100 ? -7.008 -26.547 -5.039 1 85.38 100 GLY A N 1
ATOM 721 C CA . GLY A 1 100 ? -6.75 -27.844 -4.422 1 85.38 100 GLY A CA 1
ATOM 722 C C . GLY A 1 100 ? -5.285 -28.078 -4.125 1 85.38 100 GLY A C 1
ATOM 723 O O . GLY A 1 100 ? -4.762 -29.172 -4.379 1 85.38 100 GLY A O 1
ATOM 724 N N . GLU A 1 101 ? -4.617 -27.047 -3.641 1 88.56 101 GLU A N 1
ATOM 725 C CA . GLU A 1 101 ? -3.182 -27.172 -3.404 1 88.56 101 GLU A CA 1
ATOM 726 C C . GLU A 1 101 ? -2.832 -26.875 -1.952 1 88.56 101 GLU A C 1
ATOM 728 O O . GLU A 1 101 ? -1.734 -27.188 -1.491 1 88.56 101 GLU A O 1
ATOM 733 N N . ALA A 1 102 ? -3.77 -26.391 -1.156 1 90.25 102 ALA A N 1
ATOM 734 C CA . ALA A 1 102 ? -3.443 -25.859 0.166 1 90.25 102 ALA A CA 1
ATOM 735 C C . ALA A 1 102 ? -3.023 -26.984 1.115 1 90.25 102 ALA A C 1
ATOM 737 O O . ALA A 1 102 ? -1.929 -26.938 1.681 1 90.25 102 ALA A O 1
ATOM 738 N N . LEU A 1 103 ? -3.865 -28.047 1.256 1 94.44 103 LEU A N 1
ATOM 739 C CA . LEU A 1 103 ? -3.584 -29.125 2.195 1 94.44 103 LEU A CA 1
ATOM 740 C C . LEU A 1 103 ? -2.396 -29.969 1.723 1 94.44 103 LEU A C 1
ATOM 742 O O . LEU A 1 103 ? -1.603 -30.438 2.537 1 94.44 103 LEU A O 1
ATOM 746 N N . TRP A 1 104 ? -2.301 -30.109 0.427 1 93.69 104 TRP A N 1
ATOM 747 C CA . TRP A 1 104 ? -1.14 -30.781 -0.146 1 93.69 104 TRP A CA 1
ATOM 748 C C . TRP A 1 104 ? 0.148 -30.047 0.213 1 93.69 104 TRP A C 1
ATOM 750 O O . TRP A 1 104 ? 1.104 -30.672 0.699 1 93.69 104 TRP A O 1
ATOM 760 N N . ALA A 1 105 ? 0.164 -28.766 -0.016 1 93.44 105 ALA A N 1
ATOM 761 C CA . ALA A 1 105 ? 1.346 -27.953 0.265 1 93.44 105 ALA A CA 1
ATOM 762 C C . ALA A 1 105 ? 1.682 -27.969 1.754 1 93.44 105 ALA A C 1
ATOM 764 O O . ALA A 1 105 ? 2.855 -28 2.131 1 93.44 105 ALA A O 1
ATOM 765 N N . ALA A 1 106 ? 0.665 -27.906 2.57 1 95.56 106 ALA A N 1
ATOM 766 C CA . ALA A 1 106 ? 0.876 -27.969 4.016 1 95.56 106 ALA A CA 1
ATOM 767 C C . ALA A 1 106 ? 1.548 -29.281 4.418 1 95.56 106 ALA A C 1
ATOM 769 O O . ALA A 1 106 ? 2.447 -29.297 5.262 1 95.56 106 ALA A O 1
ATOM 770 N N . ALA A 1 107 ? 1.159 -30.391 3.775 1 95.81 107 ALA A N 1
ATOM 771 C CA . ALA A 1 107 ? 1.73 -31.703 4.066 1 95.81 107 ALA A CA 1
ATOM 772 C C . ALA A 1 107 ? 3.186 -31.766 3.613 1 95.81 107 ALA A C 1
ATOM 774 O O . ALA A 1 107 ? 3.986 -32.5 4.195 1 95.81 107 ALA A O 1
ATOM 775 N N . GLN A 1 108 ? 3.477 -31.047 2.541 1 93 108 GLN A N 1
ATOM 776 C CA . GLN A 1 108 ? 4.852 -31 2.059 1 93 108 GLN A CA 1
ATOM 777 C C . GLN A 1 108 ? 5.73 -30.156 2.982 1 93 108 GLN A C 1
ATOM 779 O O . GLN A 1 108 ? 6.93 -30.422 3.109 1 93 108 GLN A O 1
ATOM 784 N N . ALA A 1 109 ? 5.129 -29.203 3.654 1 93.75 109 ALA A N 1
ATOM 785 C CA . ALA A 1 109 ? 5.883 -28.219 4.426 1 93.75 109 ALA A CA 1
ATOM 786 C C . ALA A 1 109 ? 6.02 -28.656 5.883 1 93.75 109 ALA A C 1
ATOM 788 O O . ALA A 1 109 ? 6.914 -28.188 6.594 1 93.75 109 ALA A O 1
ATOM 789 N N . GLY A 1 110 ? 5.121 -29.469 6.324 1 96.19 110 GLY A N 1
ATOM 790 C CA . GLY A 1 110 ? 5.105 -29.938 7.707 1 96.19 110 GLY A CA 1
ATOM 791 C C . GLY A 1 110 ? 4.273 -31.188 7.91 1 96.19 110 GLY A C 1
ATOM 792 O O . GLY A 1 110 ? 4.102 -31.984 6.988 1 96.19 110 GLY A O 1
ATOM 793 N N . GLU A 1 111 ? 3.902 -31.391 9.234 1 97.75 111 GLU A N 1
ATOM 794 C CA . GLU A 1 111 ? 3.025 -32.5 9.594 1 97.75 111 GLU A CA 1
ATOM 795 C C . GLU A 1 111 ? 1.566 -32.062 9.648 1 97.75 111 GLU A C 1
ATOM 797 O O . GLU A 1 111 ? 1.186 -31.25 10.5 1 97.75 111 GLU A O 1
ATOM 802 N N . LEU A 1 112 ? 0.776 -32.625 8.789 1 98.12 112 LEU A N 1
ATOM 803 C CA . LEU A 1 112 ? -0.622 -32.219 8.656 1 98.12 112 LEU A CA 1
ATOM 804 C C . LEU A 1 112 ? -1.535 -33.219 9.375 1 98.12 112 LEU A C 1
ATOM 806 O O . LEU A 1 112 ? -1.409 -34.438 9.195 1 98.12 112 LEU A O 1
ATOM 810 N N . GLU A 1 113 ? -2.332 -32.719 10.211 1 98.44 113 GLU A N 1
ATOM 811 C CA . GLU A 1 113 ? -3.402 -33.5 10.836 1 98.44 113 GLU A CA 1
ATOM 812 C C . GLU A 1 113 ? -4.762 -32.844 10.586 1 98.44 113 GLU A C 1
ATOM 814 O O . GLU A 1 113 ? -4.941 -31.641 10.82 1 98.44 113 GLU A O 1
ATOM 819 N N . LEU A 1 114 ? -5.684 -33.594 10.117 1 98 114 LEU A N 1
ATOM 820 C CA . LEU A 1 114 ? -7.027 -33.125 9.797 1 98 114 LEU A CA 1
ATOM 821 C C . LEU A 1 114 ? -8.078 -34 10.461 1 98 114 LEU A C 1
ATOM 823 O O . LEU A 1 114 ? -8.031 -35.219 10.336 1 98 114 LEU A O 1
ATOM 827 N N . THR A 1 115 ? -8.922 -33.438 11.273 1 98.25 115 THR A N 1
ATOM 828 C CA . THR A 1 115 ? -10.094 -34.094 11.844 1 98.25 115 THR A CA 1
ATOM 829 C C . THR A 1 115 ? -11.375 -33.438 11.367 1 98.25 115 THR A C 1
ATOM 831 O O . THR A 1 115 ? -11.531 -32.219 11.484 1 98.25 115 THR A O 1
ATOM 834 N N . THR A 1 116 ? -12.312 -34.188 10.867 1 97.69 116 THR A N 1
ATOM 835 C CA . THR A 1 116 ? -13.492 -33.562 10.258 1 97.69 116 THR A CA 1
ATOM 836 C C . THR A 1 116 ? -14.703 -34.5 10.375 1 97.69 116 THR A C 1
ATOM 838 O O . THR A 1 116 ? -14.547 -35.719 10.523 1 97.69 116 THR A O 1
ATOM 841 N N . ARG A 1 117 ? -15.859 -33.875 10.391 1 96.62 117 ARG A N 1
ATOM 842 C CA . ARG A 1 117 ? -17.109 -34.594 10.484 1 96.62 117 ARG A CA 1
ATOM 843 C C . ARG A 1 117 ? -18.281 -33.75 10.008 1 96.62 117 ARG A C 1
ATOM 845 O O . ARG A 1 117 ? -18.594 -32.719 10.602 1 96.62 117 ARG A O 1
ATOM 852 N N . PRO A 1 118 ? -18.906 -34.188 8.914 1 95.94 118 PRO A N 1
ATOM 853 C CA . PRO A 1 118 ? -20.203 -33.562 8.633 1 95.94 118 PRO A CA 1
ATOM 854 C C . PRO A 1 118 ? -21.219 -33.781 9.742 1 95.94 118 PRO A C 1
ATOM 856 O O . PRO A 1 118 ? -21.188 -34.812 10.414 1 95.94 118 PRO A O 1
ATOM 859 N N . ALA A 1 119 ? -22.125 -32.844 9.859 1 93.88 119 ALA A N 1
ATOM 860 C CA . ALA A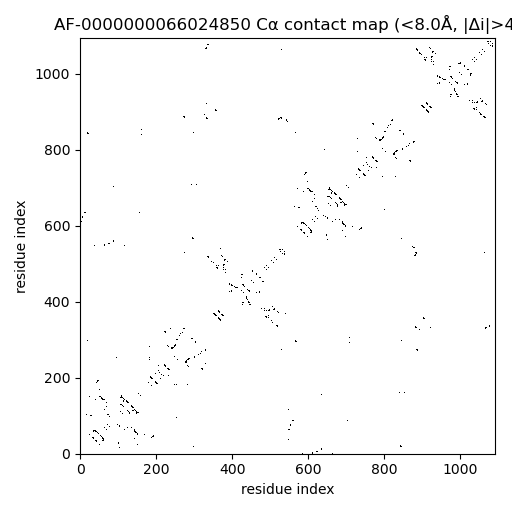 1 119 ? -23.109 -32.906 10.945 1 93.88 119 ALA A CA 1
ATOM 861 C C . ALA A 1 119 ? -23.906 -34.188 10.914 1 93.88 119 ALA A C 1
ATOM 863 O O . ALA A 1 119 ? -24.219 -34.781 11.961 1 93.88 119 ALA A O 1
ATOM 864 N N . ALA A 1 120 ? -24.219 -34.688 9.758 1 93.06 120 ALA A N 1
ATOM 865 C CA . ALA A 1 120 ? -25.109 -35.844 9.594 1 93.06 120 ALA A CA 1
ATOM 866 C C . ALA A 1 120 ? -24.312 -37.156 9.656 1 93.06 120 ALA A C 1
ATOM 868 O O . ALA A 1 120 ? -24.906 -38.25 9.664 1 93.06 120 ALA A O 1
ATOM 869 N N . GLN A 1 121 ? -23.094 -37.125 9.758 1 93.38 121 GLN A N 1
ATOM 870 C CA . GLN A 1 121 ? -22.234 -38.312 9.727 1 93.38 121 GLN A CA 1
ATOM 871 C C . GLN A 1 121 ? -21.938 -38.812 11.141 1 93.38 121 GLN A C 1
ATOM 873 O O . GLN A 1 121 ? -21.672 -38 12.039 1 93.38 121 GLN A O 1
ATOM 878 N N . VAL A 1 122 ? -21.984 -40.156 11.273 1 91.5 122 VAL A N 1
ATOM 879 C CA . VAL A 1 122 ? -21.625 -40.75 12.555 1 91.5 122 VAL A CA 1
ATOM 880 C C . VAL A 1 122 ? -20.125 -41.031 12.594 1 91.5 122 VAL A C 1
ATOM 882 O O . VAL A 1 122 ? -19.594 -41.75 11.742 1 91.5 122 VAL A O 1
ATOM 885 N N . GLY A 1 123 ? -19.531 -40.469 13.492 1 93.56 123 GLY A N 1
ATOM 886 C CA . GLY A 1 123 ? -18.094 -40.656 13.617 1 93.56 123 GLY A CA 1
ATOM 887 C C . GLY A 1 123 ? -17.297 -39.656 12.805 1 93.56 123 GLY A C 1
ATOM 888 O O . GLY A 1 123 ? -17.734 -39.219 11.727 1 93.56 123 GLY A O 1
ATOM 889 N N . ALA A 1 124 ? -16.188 -39.312 13.305 1 96.38 124 ALA A N 1
ATOM 890 C CA . ALA A 1 124 ? -15.305 -38.344 12.617 1 96.38 124 ALA A CA 1
ATOM 891 C C . ALA A 1 124 ? -14.133 -39.094 11.961 1 96.38 124 ALA A C 1
ATOM 893 O O . ALA A 1 124 ? -13.812 -40.219 12.328 1 96.38 124 ALA A O 1
ATOM 894 N N . ALA A 1 125 ? -13.586 -38.5 10.898 1 97.06 125 ALA A N 1
ATOM 895 C CA . ALA A 1 125 ? -12.383 -39 10.242 1 97.06 125 ALA A CA 1
ATOM 896 C C . ALA A 1 125 ? -11.156 -38.188 10.641 1 97.06 125 ALA A C 1
ATOM 898 O O . ALA A 1 125 ? -11.227 -36.969 10.773 1 97.06 125 ALA A O 1
ATOM 899 N N . ARG A 1 126 ? -10.086 -38.906 10.859 1 97.56 126 ARG A N 1
ATOM 900 C CA . ARG A 1 126 ? -8.805 -38.25 11.148 1 97.56 126 ARG A CA 1
ATOM 901 C C . ARG A 1 126 ? -7.762 -38.625 10.094 1 97.56 126 ARG A C 1
ATOM 903 O O . ARG A 1 126 ? -7.609 -39.781 9.734 1 97.56 126 ARG A O 1
ATOM 910 N N . LEU A 1 127 ? -7.102 -37.594 9.555 1 97.69 127 LEU A N 1
ATOM 911 C CA . LEU A 1 127 ? -6.051 -37.75 8.555 1 97.69 127 LEU A CA 1
ATOM 912 C C . LEU A 1 127 ? -4.73 -37.188 9.047 1 97.69 127 LEU A C 1
ATOM 914 O O . LEU A 1 127 ? -4.703 -36.062 9.594 1 97.69 127 LEU A O 1
ATOM 918 N N . ARG A 1 128 ? -3.693 -38.031 8.914 1 97.69 128 ARG A N 1
ATOM 919 C CA . ARG A 1 128 ? -2.324 -37.562 9.117 1 97.69 128 ARG A CA 1
ATOM 920 C C . ARG A 1 128 ? -1.512 -37.656 7.836 1 97.69 128 ARG A C 1
ATOM 922 O O . ARG A 1 128 ? -1.542 -38.719 7.168 1 97.69 128 ARG A O 1
ATOM 929 N N . ALA A 1 129 ? -0.896 -36.594 7.504 1 96.88 129 ALA A N 1
ATOM 930 C CA . ALA A 1 129 ? -0.121 -36.594 6.266 1 96.88 129 ALA A CA 1
ATOM 931 C C . ALA A 1 129 ? 1.198 -35.844 6.441 1 96.88 129 ALA A C 1
ATOM 933 O O . ALA A 1 129 ? 1.255 -34.844 7.133 1 96.88 129 ALA A O 1
ATOM 934 N N . GLN A 1 130 ? 2.229 -36.344 5.84 1 94.56 130 GLN A N 1
ATOM 935 C CA . GLN A 1 130 ? 3.545 -35.75 5.719 1 94.56 130 GLN A CA 1
ATOM 936 C C . GLN A 1 130 ? 4.211 -36.125 4.398 1 94.56 130 GLN A C 1
ATOM 938 O O . GLN A 1 130 ? 4.453 -37.312 4.133 1 94.56 130 GLN A O 1
ATOM 943 N N . GLY A 1 131 ? 4.52 -35.062 3.678 1 90.56 131 GLY A N 1
ATOM 944 C CA . GLY A 1 131 ? 4.938 -35.375 2.324 1 90.56 131 GLY A CA 1
ATOM 945 C C . GLY A 1 131 ? 3.883 -36.156 1.545 1 90.56 131 GLY A C 1
ATOM 946 O O . GLY A 1 131 ? 2.736 -35.719 1.446 1 90.56 131 GLY A O 1
ATOM 947 N N . ASP A 1 132 ? 4.285 -37.375 1.1 1 88.5 132 ASP A N 1
ATOM 948 C CA . ASP A 1 132 ? 3.361 -38.156 0.309 1 88.5 132 ASP A CA 1
ATOM 949 C C . ASP A 1 132 ? 2.713 -39.25 1.162 1 88.5 132 ASP A C 1
ATOM 951 O O . ASP A 1 132 ? 1.791 -39.938 0.71 1 88.5 132 ASP A O 1
ATOM 955 N N . ALA A 1 133 ? 3.113 -39.375 2.379 1 92.62 133 ALA A N 1
ATOM 956 C CA . ALA A 1 133 ? 2.553 -40.375 3.289 1 92.62 133 ALA A CA 1
ATOM 957 C C . ALA A 1 133 ? 1.223 -39.906 3.869 1 92.62 133 ALA A C 1
ATOM 959 O O . ALA A 1 133 ? 1.123 -38.781 4.383 1 92.62 133 ALA A O 1
ATOM 960 N N . VAL A 1 134 ? 0.206 -40.688 3.746 1 95.19 134 VAL A N 1
ATOM 961 C CA . VAL A 1 134 ? -1.124 -40.344 4.234 1 95.19 134 VAL A CA 1
ATOM 962 C C . VAL A 1 134 ? -1.707 -41.531 5.027 1 95.19 134 VAL A C 1
ATOM 964 O O . VAL A 1 134 ? -1.631 -42.656 4.594 1 95.19 134 VAL A O 1
ATOM 967 N N . GLU A 1 135 ? -2.203 -41.25 6.219 1 96.62 135 GLU A N 1
ATOM 968 C CA . GLU A 1 135 ? -2.895 -42.219 7.059 1 96.62 135 GLU A CA 1
ATOM 969 C C . GLU A 1 135 ? -4.262 -41.719 7.496 1 96.62 135 GLU A C 1
ATOM 971 O O . GLU A 1 135 ? -4.383 -40.562 7.926 1 96.62 135 GLU A O 1
ATOM 976 N N . VAL A 1 136 ? -5.262 -42.5 7.316 1 96.69 136 VAL A N 1
ATOM 977 C CA . VAL A 1 136 ? -6.613 -42.125 7.703 1 96.69 136 VAL A CA 1
ATOM 978 C C . VAL A 1 136 ? -7.145 -43.062 8.766 1 96.69 136 VAL A C 1
ATOM 980 O O . VAL A 1 136 ? -6.918 -44.281 8.688 1 96.69 136 VAL A O 1
ATOM 983 N N . SER A 1 137 ? -7.77 -42.562 9.797 1 96.69 137 SER A N 1
ATOM 984 C CA . SER A 1 137 ? -8.375 -43.344 10.859 1 96.69 137 SER A CA 1
ATOM 985 C C . SER A 1 137 ? -9.688 -42.75 11.328 1 96.69 137 SER A C 1
ATOM 987 O O . SER A 1 137 ? -10.055 -41.656 10.914 1 96.69 137 SER A O 1
ATOM 989 N N . ARG A 1 138 ? -10.461 -43.531 12.156 1 95.06 138 ARG A N 1
ATOM 990 C CA . ARG A 1 138 ? -11.711 -43.031 12.734 1 95.06 138 ARG A CA 1
ATOM 991 C C . ARG A 1 138 ? -11.477 -42.469 14.125 1 95.06 138 ARG A C 1
ATOM 993 O O . ARG A 1 138 ? -10.602 -42.938 14.859 1 95.06 138 ARG A O 1
ATOM 1000 N N . THR A 1 139 ? -12.211 -41.375 14.391 1 96 139 THR A N 1
ATOM 1001 C CA . THR A 1 139 ? -12.133 -40.75 15.703 1 96 139 THR A CA 1
ATOM 1002 C C . THR A 1 139 ? -13.461 -40.125 16.094 1 96 139 THR A C 1
ATOM 1004 O O . THR A 1 139 ? -14.477 -40.344 15.422 1 96 139 THR A O 1
ATOM 1007 N N . SER A 1 140 ? -13.492 -39.562 17.328 1 94.62 140 SER A N 1
ATOM 1008 C CA . SER A 1 140 ? -14.641 -38.781 17.766 1 94.62 140 SER A CA 1
ATOM 1009 C C . SER A 1 140 ? -14.305 -37.312 17.797 1 94.62 140 SER A C 1
ATOM 1011 O O . SER A 1 140 ? -13.219 -36.906 18.219 1 94.62 140 SER A O 1
ATOM 1013 N N . ALA A 1 141 ? -15.273 -36.562 17.203 1 95.62 141 ALA A N 1
ATOM 1014 C CA . ALA A 1 141 ? -15.109 -35.094 17.188 1 95.62 141 ALA A CA 1
ATOM 1015 C C . ALA A 1 141 ? -16.422 -34.406 16.875 1 95.62 141 ALA A C 1
ATOM 1017 O O . ALA A 1 141 ? -17.344 -35 16.312 1 95.62 141 ALA A O 1
ATOM 1018 N N . PRO A 1 142 ? -16.547 -33.156 17.312 1 94.31 142 PRO A N 1
ATOM 1019 C CA . PRO A 1 142 ? -17.734 -32.406 16.906 1 94.31 142 PRO A CA 1
ATOM 1020 C C . PRO A 1 142 ? -17.781 -32.125 15.406 1 94.31 142 PRO A C 1
ATOM 1022 O O . PRO A 1 142 ? -16.781 -32.344 14.711 1 94.31 142 PRO A O 1
ATOM 1025 N N . ALA A 1 143 ? -19.031 -31.688 14.93 1 96.25 143 ALA A N 1
ATOM 1026 C CA . ALA A 1 143 ? -19.172 -31.328 13.523 1 96.25 143 ALA A CA 1
ATOM 1027 C C . ALA A 1 143 ? -18.25 -30.156 13.156 1 96.25 143 ALA A C 1
ATOM 1029 O O . ALA A 1 143 ? -18.078 -29.234 13.953 1 96.25 143 ALA A O 1
ATOM 1030 N N . GLY A 1 144 ? -17.75 -30.219 11.93 1 97.25 144 GLY A N 1
ATOM 1031 C CA . GLY A 1 144 ? -16.797 -29.203 11.484 1 97.25 144 GLY A CA 1
ATOM 1032 C C . GLY A 1 144 ? -15.445 -29.781 11.109 1 97.25 144 GLY A C 1
ATOM 1033 O O . GLY A 1 144 ? -15.344 -30.953 10.742 1 97.25 144 GLY A O 1
ATOM 1034 N N . THR A 1 145 ? -14.414 -28.984 11.031 1 97.75 145 THR A N 1
ATOM 1035 C CA . THR A 1 145 ? -13.078 -29.438 10.641 1 97.75 145 THR A CA 1
ATOM 1036 C C . THR A 1 145 ? -12.016 -28.75 11.492 1 97.75 145 THR A C 1
ATOM 1038 O O . THR A 1 145 ? -12.109 -27.562 11.789 1 97.75 145 THR A O 1
ATOM 1041 N N . THR A 1 146 ? -11.102 -29.531 11.922 1 98.5 146 THR A N 1
ATOM 1042 C CA . THR A 1 146 ? -9.898 -29.047 12.586 1 98.5 146 THR A CA 1
ATOM 1043 C C . THR A 1 146 ? -8.648 -29.453 11.812 1 98.5 146 THR A C 1
ATOM 1045 O O . THR A 1 146 ? -8.43 -30.641 11.562 1 98.5 146 THR A O 1
ATOM 1048 N N . VAL A 1 147 ? -7.93 -28.516 11.359 1 98.56 147 VAL A N 1
ATOM 1049 C CA . VAL A 1 147 ? -6.676 -28.797 10.664 1 98.56 147 VAL A CA 1
ATOM 1050 C C . VAL A 1 147 ? -5.504 -28.266 11.492 1 98.56 147 VAL A C 1
ATOM 1052 O O . VAL A 1 147 ? -5.516 -27.125 11.938 1 98.56 147 VAL A O 1
ATOM 1055 N N . THR A 1 148 ? -4.559 -29.109 11.703 1 98.56 148 THR A N 1
ATOM 1056 C CA . THR A 1 148 ? -3.346 -28.75 12.43 1 98.56 148 THR A CA 1
ATOM 1057 C C . THR A 1 148 ? -2.105 -29.016 11.586 1 98.56 148 THR A C 1
ATOM 1059 O O . THR A 1 148 ? -1.958 -30.109 11.023 1 98.56 148 THR A O 1
ATOM 1062 N N . VAL A 1 149 ? -1.276 -28.078 11.445 1 98.44 149 VAL A N 1
ATOM 1063 C CA . VAL A 1 149 ? 0.023 -28.234 10.797 1 98.44 149 VAL A CA 1
ATOM 1064 C C . VAL A 1 149 ? 1.137 -27.953 11.805 1 98.44 149 VAL A C 1
ATOM 1066 O O . VAL A 1 149 ? 1.199 -26.875 12.391 1 98.44 149 VAL A O 1
ATOM 1069 N N . SER A 1 150 ? 1.963 -28.938 11.984 1 98.12 150 SER A N 1
ATOM 1070 C CA . SER A 1 150 ? 3.016 -28.828 12.984 1 98.12 150 SER A CA 1
ATOM 1071 C C . SER A 1 150 ? 4.398 -28.938 12.352 1 98.12 150 SER A C 1
ATOM 1073 O O . SER A 1 150 ? 4.539 -29.469 11.25 1 98.12 150 SER A O 1
ATOM 1075 N N . GLN A 1 151 ? 5.391 -28.375 13.023 1 97.12 151 GLN A N 1
ATOM 1076 C CA . GLN A 1 151 ? 6.793 -28.469 12.641 1 97.12 151 GLN A CA 1
ATOM 1077 C C . GLN A 1 151 ? 6.996 -28 11.195 1 97.12 151 GLN A C 1
ATOM 1079 O O . GLN A 1 151 ? 7.59 -28.719 10.391 1 97.12 151 GLN A O 1
ATOM 1084 N N . LEU A 1 152 ? 6.492 -26.812 10.977 1 96.31 152 LEU A N 1
ATOM 1085 C CA . LEU A 1 152 ? 6.582 -26.25 9.641 1 96.31 152 LEU A CA 1
ATOM 1086 C C . LEU A 1 152 ? 8.039 -26.031 9.242 1 96.31 152 LEU A C 1
ATOM 1088 O O . LEU A 1 152 ? 8.812 -25.438 10 1 96.31 152 LEU A O 1
ATOM 1092 N N . PHE A 1 153 ? 8.5 -26.594 8.117 1 93.06 153 PHE A N 1
ATOM 1093 C CA . PHE A 1 153 ? 9.766 -26.406 7.426 1 93.06 153 PHE A CA 1
ATOM 1094 C C . PHE A 1 153 ? 10.906 -27.047 8.203 1 93.06 153 PHE A C 1
ATOM 1096 O O . PHE A 1 153 ? 12.078 -26.766 7.957 1 93.06 153 PHE A O 1
ATOM 1103 N N . ALA A 1 154 ? 10.586 -27.859 9.203 1 92.88 154 ALA A N 1
ATOM 1104 C CA . ALA A 1 154 ? 11.617 -28.516 9.992 1 92.88 154 ALA A CA 1
ATOM 1105 C C . ALA A 1 154 ? 12.547 -29.344 9.102 1 92.88 154 ALA A C 1
ATOM 1107 O O . ALA A 1 154 ? 13.734 -29.469 9.391 1 92.88 154 ALA A O 1
ATOM 1108 N N . ARG A 1 155 ? 12.047 -29.812 8 1 89.12 155 ARG A N 1
ATOM 1109 C CA . ARG A 1 155 ? 12.82 -30.641 7.09 1 89.12 155 ARG A CA 1
ATOM 1110 C C . ARG A 1 155 ? 13.297 -29.844 5.883 1 89.12 155 ARG A C 1
ATOM 1112 O O . ARG A 1 155 ? 13.781 -30.422 4.902 1 89.12 155 ARG A O 1
ATOM 1119 N N . LEU A 1 156 ? 13.094 -28.609 5.883 1 87.88 156 LEU A N 1
ATOM 1120 C CA . LEU A 1 156 ? 13.508 -27.688 4.824 1 87.88 156 LEU A CA 1
ATOM 1121 C C . LEU A 1 156 ? 14.375 -26.562 5.387 1 87.88 156 LEU A C 1
ATOM 1123 O O . LEU A 1 156 ? 13.922 -25.422 5.5 1 87.88 156 LEU A O 1
ATOM 1127 N N . PRO A 1 157 ? 15.586 -26.812 5.605 1 84.56 157 PRO A N 1
ATOM 1128 C CA . PRO A 1 157 ? 16.453 -25.875 6.32 1 84.56 157 PRO A CA 1
ATOM 1129 C C . PRO A 1 157 ? 16.578 -24.516 5.617 1 84.56 157 PRO A C 1
ATOM 1131 O O . PRO A 1 157 ? 16.641 -23.484 6.277 1 84.56 157 PRO A O 1
ATOM 1134 N N . ALA A 1 158 ? 16.656 -24.547 4.301 1 80.94 158 ALA A N 1
ATOM 1135 C CA . ALA A 1 158 ? 16.781 -23.281 3.566 1 80.94 158 ALA A CA 1
ATOM 1136 C C . ALA A 1 158 ? 15.57 -22.391 3.809 1 80.94 158 ALA A C 1
ATOM 1138 O O . ALA A 1 158 ? 15.703 -21.172 3.961 1 80.94 158 ALA A O 1
ATOM 1139 N N . ARG A 1 159 ? 14.43 -22.984 3.846 1 85.81 159 ARG A N 1
ATOM 1140 C CA . ARG A 1 159 ? 13.195 -22.266 4.117 1 85.81 159 ARG A CA 1
ATOM 1141 C C . ARG A 1 159 ? 13.164 -21.75 5.555 1 85.81 159 ARG A C 1
ATOM 1143 O O . ARG A 1 159 ? 12.75 -20.625 5.809 1 85.81 159 ARG A O 1
ATOM 1150 N N . LEU A 1 160 ? 13.578 -22.578 6.398 1 88.25 160 LEU A N 1
ATOM 1151 C CA . LEU A 1 160 ? 13.578 -22.219 7.812 1 88.25 160 LEU A CA 1
ATOM 1152 C C . LEU A 1 160 ? 14.477 -21.016 8.078 1 88.25 160 LEU A C 1
ATOM 1154 O O . LEU A 1 160 ? 14.141 -20.156 8.898 1 88.25 160 LEU A O 1
ATOM 1158 N N . ARG A 1 161 ? 15.523 -20.891 7.355 1 86.5 161 ARG A N 1
ATOM 1159 C CA . ARG A 1 161 ? 16.531 -19.844 7.547 1 86.5 161 ARG A CA 1
ATOM 1160 C C . ARG A 1 161 ? 15.969 -18.484 7.191 1 86.5 161 ARG A C 1
ATOM 1162 O O . ARG A 1 161 ? 16.406 -17.469 7.73 1 86.5 161 ARG A O 1
ATOM 1169 N N . THR A 1 162 ? 14.992 -18.453 6.363 1 86.81 162 THR A N 1
ATOM 1170 C CA . THR A 1 162 ? 14.516 -17.172 5.859 1 86.81 162 THR A CA 1
ATOM 1171 C C . THR A 1 162 ? 13.172 -16.812 6.48 1 86.81 162 THR A C 1
ATOM 1173 O O . THR A 1 162 ? 12.492 -15.891 6.016 1 86.81 162 THR A O 1
ATOM 1176 N N . GLN A 1 163 ? 12.844 -17.578 7.504 1 90.12 163 GLN A N 1
ATOM 1177 C CA . GLN A 1 163 ? 11.586 -17.266 8.18 1 90.12 163 GLN A CA 1
ATOM 1178 C C . GLN A 1 163 ? 11.727 -16.031 9.055 1 90.12 163 GLN A C 1
ATOM 1180 O O . GLN A 1 163 ? 12.789 -15.789 9.633 1 90.12 163 GLN A O 1
ATOM 1185 N N . ALA A 1 164 ? 10.672 -15.32 9.164 1 86.75 164 ALA A N 1
ATOM 1186 C CA . ALA A 1 164 ? 10.656 -14.164 10.047 1 86.75 164 ALA A CA 1
ATOM 1187 C C . ALA A 1 164 ? 10.625 -14.594 11.516 1 86.75 164 ALA A C 1
ATOM 1189 O O . ALA A 1 164 ? 10.398 -15.766 11.82 1 86.75 164 ALA A O 1
ATOM 1190 N N . SER A 1 165 ? 10.891 -13.602 12.383 1 88.88 165 SER A N 1
ATOM 1191 C CA . SER A 1 165 ? 10.789 -13.875 13.812 1 88.88 165 SER A CA 1
ATOM 1192 C C . SER A 1 165 ? 9.352 -14.211 14.211 1 88.88 165 SER A C 1
ATOM 1194 O O . SER A 1 165 ? 8.406 -13.82 13.523 1 88.88 165 SER A O 1
ATOM 1196 N N . ALA A 1 166 ? 9.234 -14.938 15.273 1 92.12 166 ALA A N 1
ATOM 1197 C CA . ALA A 1 166 ? 7.914 -15.328 15.766 1 92.12 166 ALA A CA 1
ATOM 1198 C C . ALA A 1 166 ? 7.031 -14.102 15.992 1 92.12 166 ALA A C 1
ATOM 1200 O O . ALA A 1 166 ? 5.852 -14.102 15.625 1 92.12 166 ALA A O 1
ATOM 1201 N N . ALA A 1 167 ? 7.621 -13.117 16.547 1 89.81 167 ALA A N 1
ATOM 1202 C CA . ALA A 1 167 ? 6.867 -11.906 16.844 1 89.81 167 ALA A CA 1
ATOM 1203 C C . ALA A 1 167 ? 6.375 -11.234 15.562 1 89.81 167 ALA A C 1
ATOM 1205 O O . ALA A 1 167 ? 5.219 -10.805 15.484 1 89.81 167 ALA A O 1
ATOM 1206 N N . ALA A 1 168 ? 7.215 -11.156 14.602 1 88.06 168 ALA A N 1
ATOM 1207 C CA . ALA A 1 168 ? 6.855 -10.547 13.32 1 88.06 168 ALA A CA 1
ATOM 1208 C C . ALA A 1 168 ? 5.766 -11.352 12.625 1 88.06 168 ALA A C 1
ATOM 1210 O O . ALA A 1 168 ? 4.824 -10.781 12.062 1 88.06 168 ALA A O 1
ATOM 1211 N N . GLU A 1 169 ? 5.953 -12.656 12.672 1 93.44 169 GLU A N 1
ATOM 1212 C CA . GLU A 1 169 ? 4.977 -13.531 12.031 1 93.44 169 GLU A CA 1
ATOM 1213 C C . GLU A 1 169 ? 3.604 -13.398 12.688 1 93.44 169 GLU A C 1
ATOM 1215 O O . GLU A 1 169 ? 2.588 -13.305 11.992 1 93.44 169 GLU A O 1
ATOM 1220 N N . VAL A 1 170 ? 3.6 -13.305 13.977 1 93.81 170 VAL A N 1
ATOM 1221 C CA . VAL A 1 170 ? 2.352 -13.172 14.727 1 93.81 170 VAL A CA 1
ATOM 1222 C C . VAL A 1 170 ? 1.687 -11.844 14.391 1 93.81 170 VAL A C 1
ATOM 1224 O O . VAL A 1 170 ? 0.463 -11.766 14.258 1 93.81 170 VAL A O 1
ATOM 1227 N N . ARG A 1 171 ? 2.459 -10.852 14.297 1 90.5 171 ARG A N 1
ATOM 1228 C CA . ARG A 1 171 ? 1.928 -9.547 13.906 1 90.5 171 ARG A CA 1
ATOM 1229 C C . ARG A 1 171 ? 1.226 -9.625 12.555 1 90.5 171 ARG A C 1
ATOM 1231 O O . ARG A 1 171 ? 0.11 -9.125 12.398 1 90.5 171 ARG A O 1
ATOM 1238 N N . ASP A 1 172 ? 1.848 -10.273 11.648 1 92 172 ASP A N 1
ATOM 1239 C CA . ASP A 1 172 ? 1.284 -10.391 10.312 1 92 172 ASP A CA 1
ATOM 1240 C C . ASP A 1 172 ? 0.028 -11.258 10.32 1 92 172 ASP A C 1
ATOM 1242 O O . ASP A 1 172 ? -0.942 -10.961 9.617 1 92 172 ASP A O 1
ATOM 1246 N N . ILE A 1 173 ? 0.081 -12.312 11.016 1 95.88 173 ILE A N 1
ATOM 1247 C CA . ILE A 1 173 ? -1.066 -13.211 11.117 1 95.88 173 ILE A CA 1
ATOM 1248 C C . ILE A 1 173 ? -2.244 -12.477 11.75 1 95.88 173 ILE A C 1
ATOM 1250 O O . ILE A 1 173 ? -3.381 -12.594 11.289 1 95.88 173 ILE A O 1
ATOM 1254 N N . THR A 1 174 ? -1.925 -11.719 12.773 1 94.88 174 THR A N 1
ATOM 1255 C CA . THR A 1 174 ? -2.963 -10.938 13.438 1 94.88 174 THR A CA 1
ATOM 1256 C C . THR A 1 174 ? -3.57 -9.914 12.484 1 94.88 174 THR A C 1
ATOM 1258 O O . THR A 1 174 ? -4.793 -9.75 12.438 1 94.88 174 THR A O 1
ATOM 1261 N N . ALA A 1 175 ? -2.729 -9.273 11.773 1 93 175 ALA A N 1
ATOM 1262 C CA . ALA A 1 175 ? -3.201 -8.305 10.789 1 93 175 ALA A CA 1
ATOM 1263 C C . ALA A 1 175 ? -4.07 -8.977 9.727 1 93 175 ALA A C 1
ATOM 1265 O O . ALA A 1 175 ? -5.105 -8.438 9.328 1 93 175 ALA A O 1
ATOM 1266 N N . LEU A 1 176 ? -3.627 -10.125 9.289 1 94.44 176 LEU A N 1
ATOM 1267 C CA . LEU A 1 176 ? -4.391 -10.883 8.305 1 94.44 176 LEU A CA 1
ATOM 1268 C C . LEU A 1 176 ? -5.777 -11.227 8.844 1 94.44 176 LEU A C 1
ATOM 1270 O O . LEU A 1 176 ? -6.781 -11.016 8.164 1 94.44 176 LEU A O 1
ATOM 1274 N N . LEU A 1 177 ? -5.777 -11.773 10.023 1 96.69 177 LEU A N 1
ATOM 1275 C CA . LEU A 1 177 ? -7.062 -12.133 10.617 1 96.69 177 LEU A CA 1
ATOM 1276 C C . LEU A 1 177 ? -7.941 -10.898 10.805 1 96.69 177 LEU A C 1
ATOM 1278 O O . LEU A 1 177 ? -9.164 -10.969 10.617 1 96.69 177 LEU A O 1
ATOM 1282 N N . GLY A 1 178 ? -7.332 -9.812 11.234 1 96.69 178 GLY A N 1
ATOM 1283 C CA . GLY A 1 178 ? -8.07 -8.562 11.32 1 96.69 178 GLY A CA 1
ATOM 1284 C C . GLY A 1 178 ? -8.797 -8.211 10.039 1 96.69 178 GLY A C 1
ATOM 1285 O O . GLY A 1 178 ? -9.961 -7.793 10.07 1 96.69 178 GLY A O 1
ATOM 1286 N N . ARG A 1 179 ? -8.172 -8.406 8.945 1 96.38 179 ARG A N 1
ATOM 1287 C CA . ARG A 1 179 ? -8.789 -8.125 7.652 1 96.38 179 ARG A CA 1
ATOM 1288 C C . ARG A 1 179 ? -10 -9.023 7.41 1 96.38 179 ARG A C 1
ATOM 1290 O O . ARG A 1 179 ? -11.023 -8.578 6.902 1 96.38 179 ARG A O 1
ATOM 1297 N N . TYR A 1 180 ? -9.82 -10.289 7.734 1 97.5 180 TYR A N 1
ATOM 1298 C CA . TYR A 1 180 ? -10.938 -11.211 7.559 1 97.5 180 TYR A CA 1
ATOM 1299 C C . TYR A 1 180 ? -12.086 -10.852 8.5 1 97.5 180 TYR A C 1
ATOM 1301 O O . TYR A 1 180 ? -13.258 -10.945 8.117 1 97.5 180 TYR A O 1
ATOM 1309 N N . VAL A 1 181 ? -11.734 -10.445 9.703 1 97.94 181 VAL A N 1
ATOM 1310 C CA . VAL A 1 181 ? -12.766 -10.016 10.648 1 97.94 181 VAL A CA 1
ATOM 1311 C C . VAL A 1 181 ? -13.531 -8.828 10.07 1 97.94 181 VAL A C 1
ATOM 1313 O O . VAL A 1 181 ? -14.758 -8.789 10.125 1 97.94 181 VAL A O 1
ATOM 1316 N N . LEU A 1 182 ? -12.852 -7.891 9.516 1 97.94 182 LEU A N 1
ATOM 1317 C CA . LEU A 1 182 ? -13.445 -6.676 8.969 1 97.94 182 LEU A CA 1
ATOM 1318 C C . LEU A 1 182 ? -14.445 -7.008 7.863 1 97.94 182 LEU A C 1
ATOM 1320 O O . LEU A 1 182 ? -15.484 -6.359 7.75 1 97.94 182 LEU A O 1
ATOM 1324 N N . HIS A 1 183 ? -14.148 -8.055 7.074 1 97.81 183 HIS A N 1
ATOM 1325 C CA . HIS A 1 183 ? -14.961 -8.344 5.895 1 97.81 183 HIS A CA 1
ATOM 1326 C C . HIS A 1 183 ? -15.938 -9.477 6.16 1 97.81 183 HIS A C 1
ATOM 1328 O O . HIS A 1 183 ? -16.859 -9.719 5.371 1 97.81 183 HIS A O 1
ATOM 1334 N N . HIS A 1 184 ? -15.719 -10.195 7.184 1 98 184 HIS A N 1
ATOM 1335 C CA . HIS A 1 184 ? -16.609 -11.258 7.629 1 98 184 HIS A CA 1
ATOM 1336 C C . HIS A 1 184 ? -17.031 -11.047 9.086 1 98 184 HIS A C 1
ATOM 1338 O O . HIS A 1 184 ? -16.891 -11.961 9.906 1 98 184 HIS A O 1
ATOM 1344 N N . SER A 1 185 ? -17.625 -9.922 9.289 1 97.12 185 SER A N 1
ATOM 1345 C CA . SER A 1 185 ? -17.891 -9.43 10.633 1 97.12 185 SER A CA 1
ATOM 1346 C C . SER A 1 185 ? -19.016 -10.227 11.297 1 97.12 185 SER A C 1
ATOM 1348 O O . SER A 1 185 ? -19.156 -10.219 12.523 1 97.12 185 SER A O 1
ATOM 1350 N N . ALA A 1 186 ? -19.781 -10.914 10.555 1 97.5 186 ALA A N 1
ATOM 1351 C CA . ALA A 1 186 ? -20.953 -11.641 11.07 1 97.5 186 ALA A CA 1
ATOM 1352 C C . ALA A 1 186 ? -20.531 -12.969 11.695 1 97.5 186 ALA A C 1
ATOM 1354 O O . ALA A 1 186 ? -21.375 -13.68 12.25 1 97.5 186 ALA A O 1
ATOM 1355 N N . LEU A 1 187 ? -19.297 -13.328 11.648 1 98.19 187 LEU A N 1
ATOM 1356 C CA . LEU A 1 187 ? -18.781 -14.602 12.156 1 98.19 187 LEU A 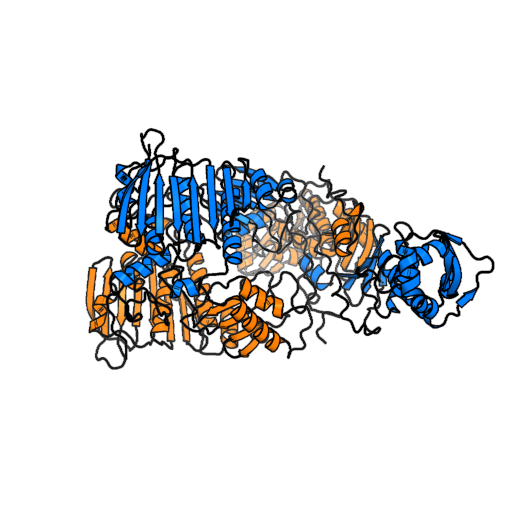CA 1
ATOM 1357 C C . LEU A 1 187 ? -18.125 -14.414 13.516 1 98.19 187 LEU A C 1
ATOM 1359 O O . LEU A 1 187 ? -17.766 -13.289 13.891 1 98.19 187 LEU A O 1
ATOM 1363 N N . HIS A 1 188 ? -18 -15.523 14.211 1 98.5 188 HIS A N 1
ATOM 1364 C CA . HIS A 1 188 ? -17.188 -15.57 15.422 1 98.5 188 HIS A CA 1
ATOM 1365 C C . HIS A 1 188 ? -15.734 -15.867 15.094 1 98.5 188 HIS A C 1
ATOM 1367 O O . HIS A 1 188 ? -15.438 -16.844 14.398 1 98.5 188 HIS A O 1
ATOM 1373 N N . TRP A 1 189 ? -14.867 -15 15.602 1 98.31 189 TRP A N 1
ATOM 1374 C CA . TRP A 1 189 ? -13.438 -15.18 15.367 1 98.31 189 TRP A CA 1
ATOM 1375 C C . TRP A 1 189 ? -12.672 -15.219 16.688 1 98.31 189 TRP A C 1
ATOM 1377 O O . TRP A 1 189 ? -12.984 -14.461 17.609 1 98.31 189 TRP A O 1
ATOM 1387 N N . ARG A 1 190 ? -11.672 -16.078 16.812 1 98.06 190 ARG A N 1
ATOM 1388 C CA . ARG A 1 190 ? -10.758 -16.078 17.953 1 98.06 190 ARG A CA 1
ATOM 1389 C C . ARG A 1 190 ? -9.352 -16.469 17.531 1 98.06 190 ARG A C 1
ATOM 1391 O O . ARG A 1 190 ? -9.164 -17.484 16.844 1 98.06 190 ARG A O 1
ATOM 1398 N N . LEU A 1 191 ? -8.359 -15.695 17.812 1 98.31 191 LEU A N 1
ATOM 1399 C CA . LEU A 1 191 ? -6.949 -16 17.625 1 98.31 191 LEU A CA 1
ATOM 1400 C C . LEU A 1 191 ? -6.238 -16.141 18.969 1 98.31 191 LEU A C 1
ATOM 1402 O O . LEU A 1 191 ? -6.285 -15.227 19.797 1 98.31 191 LEU A O 1
ATOM 1406 N N . THR A 1 192 ? -5.664 -17.25 19.188 1 98.25 192 THR A N 1
ATOM 1407 C CA . THR A 1 192 ? -4.859 -17.531 20.375 1 98.25 192 THR A CA 1
ATOM 1408 C C . THR A 1 192 ? -3.393 -17.719 20 1 98.25 192 THR A C 1
ATOM 1410 O O . THR A 1 192 ? -3.076 -18.484 19.078 1 98.25 192 THR A O 1
ATOM 1413 N N . VAL A 1 193 ? -2.525 -17.031 20.656 1 96.81 193 VAL A N 1
ATOM 1414 C CA . VAL A 1 193 ? -1.091 -17.125 20.406 1 96.81 193 VAL A CA 1
ATOM 1415 C C . VAL A 1 193 ? -0.376 -17.594 21.672 1 96.81 193 VAL A C 1
ATOM 1417 O O . VAL A 1 193 ? -0.437 -16.938 22.703 1 96.81 193 VAL A O 1
ATOM 1420 N N . ASP A 1 194 ? 0.243 -18.734 21.562 1 96.69 194 ASP A N 1
ATOM 1421 C CA . ASP A 1 194 ? 0.979 -19.328 22.688 1 96.69 194 ASP A CA 1
ATOM 1422 C C . ASP A 1 194 ? 0.115 -19.375 23.938 1 96.69 194 ASP A C 1
ATOM 1424 O O . ASP A 1 194 ? 0.56 -18.969 25.016 1 96.69 194 ASP A O 1
ATOM 1428 N N . GLY A 1 195 ? -1.111 -19.688 23.703 1 95.06 195 GLY A N 1
ATOM 1429 C CA . GLY A 1 195 ? -2.029 -19.906 24.812 1 95.06 195 GLY A CA 1
ATOM 1430 C C . GLY A 1 195 ? -2.791 -18.656 25.203 1 95.06 195 GLY A C 1
ATOM 1431 O O . GLY A 1 195 ? -3.773 -18.734 25.953 1 95.06 195 GLY A O 1
ATOM 1432 N N . ASP A 1 196 ? -2.453 -17.516 24.625 1 94.5 196 ASP A N 1
ATOM 1433 C CA . ASP A 1 196 ? -3.088 -16.25 25.016 1 94.5 196 ASP A CA 1
ATOM 1434 C C . ASP A 1 196 ? -3.969 -15.719 23.891 1 94.5 196 ASP A C 1
ATOM 1436 O O . ASP A 1 196 ? -3.533 -15.633 22.734 1 94.5 196 ASP A O 1
ATOM 1440 N N . PRO A 1 197 ? -5.172 -15.344 24.297 1 94.81 197 PRO A N 1
ATOM 1441 C CA . PRO A 1 197 ? -6.02 -14.742 23.266 1 94.81 197 PRO A CA 1
ATOM 1442 C C . PRO A 1 197 ? -5.469 -13.406 22.766 1 94.81 197 PRO A C 1
ATOM 1444 O O . PRO A 1 197 ? -5.105 -12.539 23.562 1 94.81 197 PRO A O 1
ATOM 1447 N N . ARG A 1 198 ? -5.312 -13.242 21.484 1 94 198 ARG A N 1
ATOM 1448 C CA . ARG A 1 198 ? -4.77 -12.047 20.859 1 94 198 ARG A CA 1
ATOM 1449 C C . ARG A 1 198 ? -5.879 -11.219 20.203 1 94 198 ARG A C 1
ATOM 1451 O O . ARG A 1 198 ? -5.785 -9.992 20.141 1 94 198 ARG A O 1
ATOM 1458 N N . LEU A 1 199 ? -6.887 -11.859 19.672 1 95.25 199 LEU A N 1
ATOM 1459 C CA . LEU A 1 199 ? -8.016 -11.234 18.984 1 95.25 199 LEU A CA 1
ATOM 1460 C C . LEU A 1 199 ? -9.289 -12.055 19.188 1 95.25 199 LEU A C 1
ATOM 1462 O O . LEU A 1 199 ? -9.273 -13.273 19.047 1 95.25 199 LEU A O 1
ATOM 1466 N N . THR A 1 200 ? -10.297 -11.43 19.641 1 96.81 200 THR A N 1
ATOM 1467 C CA . THR A 1 200 ? -11.609 -12.039 19.781 1 96.81 200 THR A CA 1
ATOM 1468 C C . THR A 1 200 ? -12.688 -11.148 19.188 1 96.81 200 THR A C 1
ATOM 1470 O O . THR A 1 200 ? -12.688 -9.93 19.406 1 96.81 200 THR A O 1
ATOM 1473 N N . HIS A 1 201 ? -13.516 -11.742 18.359 1 97.31 201 HIS A N 1
ATOM 1474 C CA . HIS A 1 201 ? -14.609 -11.008 17.734 1 97.31 201 HIS A CA 1
ATOM 1475 C C . HIS A 1 201 ? -15.914 -11.781 17.812 1 97.31 201 HIS A C 1
ATOM 1477 O O . HIS A 1 201 ? -15.969 -12.961 17.453 1 97.31 201 HIS A O 1
ATOM 1483 N N . ALA A 1 202 ? -16.906 -11.109 18.328 1 97.12 202 ALA A N 1
ATOM 1484 C CA . ALA A 1 202 ? -18.266 -11.625 18.281 1 97.12 202 ALA A CA 1
ATOM 1485 C C . ALA A 1 202 ? -19.016 -11.086 17.062 1 97.12 202 ALA A C 1
ATOM 1487 O O . ALA A 1 202 ? -18.75 -9.977 16.609 1 97.12 202 ALA A O 1
ATOM 1488 N N . PRO A 1 203 ? -19.906 -11.953 16.578 1 97.31 203 PRO A N 1
ATOM 1489 C CA . PRO A 1 203 ? -20.641 -11.516 15.398 1 97.31 203 PRO A CA 1
ATOM 1490 C C . PRO A 1 203 ? -21.219 -10.109 15.547 1 97.31 203 PRO A C 1
ATOM 1492 O O . PRO A 1 203 ? -21.828 -9.797 16.578 1 97.31 203 PRO A O 1
ATOM 1495 N N . ALA A 1 204 ? -20.984 -9.297 14.57 1 96.31 204 ALA A N 1
ATOM 1496 C CA . ALA A 1 204 ? -21.422 -7.898 14.523 1 96.31 204 ALA A CA 1
ATOM 1497 C C . ALA A 1 204 ? -21.484 -7.383 13.094 1 96.31 204 ALA A C 1
ATOM 1499 O O . ALA A 1 204 ? -21.406 -8.164 12.141 1 96.31 204 ALA A O 1
ATOM 1500 N N . ASP A 1 205 ? -21.797 -6.148 12.961 1 96.25 205 ASP A N 1
ATOM 1501 C CA . ASP A 1 205 ? -21.734 -5.516 11.648 1 96.25 205 ASP A CA 1
ATOM 1502 C C . ASP A 1 205 ? -20.344 -4.949 11.383 1 96.25 205 ASP A C 1
ATOM 1504 O O . ASP A 1 205 ? -19.406 -5.199 12.148 1 96.25 205 ASP A O 1
ATOM 1508 N N . HIS A 1 206 ? -20.219 -4.297 10.281 1 97.25 206 HIS A N 1
ATOM 1509 C CA . HIS A 1 206 ? -18.922 -3.75 9.914 1 97.25 206 HIS A CA 1
ATOM 1510 C C . HIS A 1 206 ? -18.391 -2.807 10.992 1 97.25 206 HIS A C 1
ATOM 1512 O O . HIS A 1 206 ? -17.188 -2.789 11.273 1 97.25 206 HIS A O 1
ATOM 1518 N N . ARG A 1 207 ? -19.234 -1.983 11.547 1 95.88 207 ARG A N 1
ATOM 1519 C CA . ARG A 1 207 ? -18.828 -1.074 12.609 1 95.88 207 ARG A CA 1
ATOM 1520 C C . ARG A 1 207 ? -18.266 -1.844 13.805 1 95.88 207 ARG A C 1
ATOM 1522 O O . ARG A 1 207 ? -17.25 -1.452 14.383 1 95.88 207 ARG A O 1
ATOM 1529 N N . GLY A 1 208 ? -18.969 -2.879 14.172 1 96.06 208 GLY A N 1
ATOM 1530 C CA . GLY A 1 208 ? -18.469 -3.738 15.234 1 96.06 208 GLY A CA 1
ATOM 1531 C C . GLY A 1 208 ? -17.109 -4.34 14.938 1 96.06 208 GLY A C 1
ATOM 1532 O O . GLY A 1 208 ? -16.281 -4.477 15.828 1 96.06 208 GLY A O 1
ATOM 1533 N N . ALA A 1 209 ? -16.906 -4.746 13.68 1 97.88 209 ALA A N 1
ATOM 1534 C CA . ALA A 1 209 ? -15.609 -5.277 13.273 1 97.88 209 ALA A CA 1
ATOM 1535 C C . ALA A 1 209 ? -14.516 -4.219 13.398 1 97.88 209 ALA A C 1
ATOM 1537 O O . ALA A 1 209 ? -13.398 -4.52 13.828 1 97.88 209 ALA A O 1
ATOM 1538 N N . VAL A 1 210 ? -14.859 -2.969 13.016 1 96.25 210 VAL A N 1
ATOM 1539 C CA . VAL A 1 210 ? -13.906 -1.87 13.156 1 96.25 210 VAL A CA 1
ATOM 1540 C C . VAL A 1 210 ? -13.555 -1.681 14.633 1 96.25 210 VAL A C 1
ATOM 1542 O O . VAL A 1 210 ? -12.398 -1.43 14.977 1 96.25 210 VAL A O 1
ATOM 1545 N N . ALA A 1 211 ? -14.516 -1.782 15.5 1 93.69 211 ALA A N 1
ATOM 1546 C CA . ALA A 1 211 ? -14.281 -1.676 16.938 1 93.69 211 ALA A CA 1
ATOM 1547 C C . ALA A 1 211 ? -13.297 -2.742 17.422 1 93.69 211 ALA A C 1
ATOM 1549 O O . ALA A 1 211 ? -12.414 -2.463 18.234 1 93.69 211 ALA A O 1
ATOM 1550 N N . THR A 1 212 ? -13.438 -3.918 16.891 1 94.44 212 THR A N 1
ATOM 1551 C CA . THR A 1 212 ? -12.594 -5.039 17.281 1 94.44 212 THR A CA 1
ATOM 1552 C C . THR A 1 212 ? -11.156 -4.824 16.812 1 94.44 212 THR A C 1
ATOM 1554 O O . THR A 1 212 ? -10.211 -5.051 17.578 1 94.44 212 THR A O 1
ATOM 1557 N N . VAL A 1 213 ? -10.984 -4.352 15.586 1 95.5 213 VAL A N 1
ATOM 1558 C CA . VAL A 1 213 ? -9.672 -4.316 14.953 1 95.5 213 VAL A CA 1
ATOM 1559 C C . VAL A 1 213 ? -8.977 -2.99 15.273 1 95.5 213 VAL A C 1
ATOM 1561 O O . VAL A 1 213 ? -7.773 -2.955 15.531 1 95.5 213 VAL A O 1
ATOM 1564 N N . TYR A 1 214 ? -9.781 -1.896 15.258 1 91.75 214 TYR A N 1
ATOM 1565 C CA . TYR A 1 214 ? -9.148 -0.588 15.367 1 91.75 214 TYR A CA 1
ATOM 1566 C C . TYR A 1 214 ? -9.617 0.143 16.625 1 91.75 214 TYR A C 1
ATOM 1568 O O . TYR A 1 214 ? -9.172 1.261 16.906 1 91.75 214 TYR A O 1
ATOM 1576 N N . GLY A 1 215 ? -10.523 -0.441 17.375 1 87 215 GLY A N 1
ATOM 1577 C CA . GLY A 1 215 ? -10.961 0.142 18.641 1 87 215 GLY A CA 1
ATOM 1578 C C . GLY A 1 215 ? -12.273 0.905 18.516 1 87 215 GLY A C 1
ATOM 1579 O O . GLY A 1 215 ? -12.695 1.253 17.422 1 87 215 GLY A O 1
ATOM 1580 N N . PRO A 1 216 ? -12.859 1.174 19.656 1 83 216 PRO A N 1
ATOM 1581 C CA . PRO A 1 216 ? -14.18 1.806 19.672 1 83 216 PRO A CA 1
ATOM 1582 C C . PRO A 1 216 ? -14.148 3.252 19.188 1 83 216 PRO A C 1
ATOM 1584 O O . PRO A 1 216 ? -15.117 3.725 18.594 1 83 216 PRO A O 1
ATOM 1587 N N . LEU A 1 217 ? -13.078 3.955 19.359 1 79 217 LEU A N 1
ATOM 1588 C CA . LEU A 1 217 ? -12.969 5.344 18.922 1 79 217 LEU A CA 1
ATOM 1589 C C . LEU A 1 217 ? -13.078 5.449 17.406 1 79 217 LEU A C 1
ATOM 1591 O O . LEU A 1 217 ? -13.75 6.344 16.891 1 79 217 LEU A O 1
ATOM 1595 N N . SER A 1 218 ? -12.461 4.535 16.734 1 86.12 218 SER A N 1
ATOM 1596 C CA . SER A 1 218 ? -12.555 4.496 15.273 1 86.12 218 SER A CA 1
ATOM 1597 C C . SER A 1 218 ? -13.953 4.078 14.828 1 86.12 218 SER A C 1
ATOM 1599 O O . SER A 1 218 ? -14.508 4.645 13.883 1 86.12 218 SER A O 1
ATOM 1601 N N . ALA A 1 219 ? -14.484 3.145 15.578 1 89.69 219 ALA A N 1
ATOM 1602 C CA . ALA A 1 219 ? -15.797 2.598 15.227 1 89.69 219 ALA A CA 1
ATOM 1603 C C . ALA A 1 219 ? -16.875 3.666 15.32 1 89.69 219 ALA A C 1
ATOM 1605 O O . ALA A 1 219 ? -17.844 3.645 14.555 1 89.69 219 ALA A O 1
ATOM 1606 N N . ASN A 1 220 ? -16.672 4.594 16.219 1 83.88 220 ASN A N 1
ATOM 1607 C CA . ASN A 1 220 ? -17.672 5.645 16.438 1 83.88 220 ASN A CA 1
ATOM 1608 C C . ASN A 1 220 ? -17.594 6.727 15.367 1 83.88 220 ASN A C 1
ATOM 1610 O O . ASN A 1 220 ? -18.438 7.613 15.312 1 83.88 220 ASN A O 1
ATOM 1614 N N . ARG A 1 221 ? -16.688 6.633 14.539 1 82.69 221 ARG A N 1
ATOM 1615 C CA . ARG A 1 221 ? -16.469 7.688 13.555 1 82.69 221 ARG A CA 1
ATOM 1616 C C . ARG A 1 221 ? -16.609 7.148 12.133 1 82.69 221 ARG A C 1
ATOM 1618 O O . ARG A 1 221 ? -15.969 7.656 11.211 1 82.69 221 ARG A O 1
ATOM 1625 N N . VAL A 1 222 ? -17.297 6.035 12.023 1 92.88 222 VAL A N 1
ATOM 1626 C CA . VAL A 1 222 ? -17.484 5.508 10.68 1 92.88 222 VAL A CA 1
ATOM 1627 C C . VAL A 1 222 ? -18.953 5.621 10.273 1 92.88 222 VAL A C 1
ATOM 1629 O O . VAL A 1 222 ? -19.844 5.68 11.133 1 92.88 222 VAL A O 1
ATOM 1632 N N . LEU A 1 223 ? -19.156 5.758 9.031 1 91.94 223 LEU A N 1
ATOM 1633 C CA . LEU A 1 223 ? -20.469 5.777 8.391 1 91.94 223 LEU A CA 1
ATOM 1634 C C . LEU A 1 223 ? -20.734 4.48 7.633 1 91.94 223 LEU A C 1
ATOM 1636 O O . LEU A 1 223 ? -19.828 3.947 6.984 1 91.94 223 LEU A O 1
ATOM 1640 N N . THR A 1 224 ? -21.938 3.955 7.723 1 93.88 224 THR A N 1
ATOM 1641 C CA . THR A 1 224 ? -22.297 2.711 7.051 1 93.88 224 THR A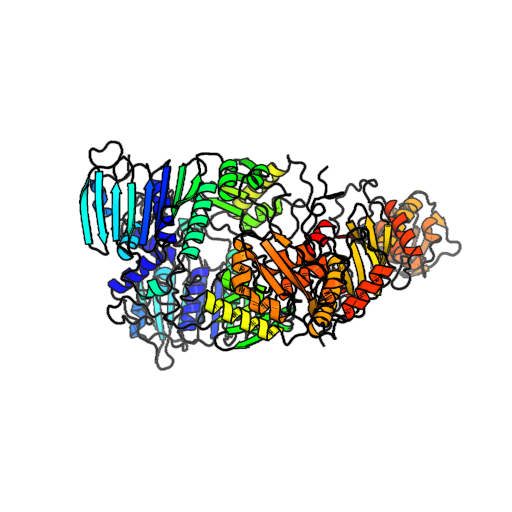 CA 1
ATOM 1642 C C . THR A 1 224 ? -22.75 2.98 5.617 1 93.88 224 THR A C 1
ATOM 1644 O O . THR A 1 224 ? -23.438 3.965 5.359 1 93.88 224 THR A O 1
ATOM 1647 N N . LEU A 1 225 ? -22.25 2.078 4.785 1 93.06 225 LEU A N 1
ATOM 1648 C CA . LEU A 1 225 ? -22.656 2.061 3.385 1 93.06 225 LEU A CA 1
ATOM 1649 C C . LEU A 1 225 ? -23.391 0.762 3.047 1 93.06 225 LEU A C 1
ATOM 1651 O O . LEU A 1 225 ? -22.969 -0.316 3.479 1 93.06 225 LEU A O 1
ATOM 1655 N N . ASP A 1 226 ? -24.562 0.936 2.391 1 93.5 226 ASP A N 1
ATOM 1656 C CA . ASP A 1 226 ? -25.281 -0.242 1.911 1 93.5 226 ASP A CA 1
ATOM 1657 C C . ASP A 1 226 ? -25.969 0.041 0.58 1 93.5 226 ASP A C 1
ATOM 1659 O O . ASP A 1 226 ? -27.156 0.362 0.548 1 93.5 226 ASP A O 1
ATOM 1663 N N . THR A 1 227 ? -25.234 -0.026 -0.423 1 93.12 227 THR A N 1
ATOM 1664 C CA . THR A 1 227 ? -25.719 0.143 -1.788 1 93.12 227 THR A CA 1
ATOM 1665 C C . THR A 1 227 ? -25.5 -1.128 -2.604 1 93.12 227 THR A C 1
ATOM 1667 O O . THR A 1 227 ? -24.734 -2.002 -2.201 1 93.12 227 THR A O 1
ATOM 1670 N N . PRO A 1 228 ? -26.266 -1.271 -3.607 1 92.25 228 PRO A N 1
ATOM 1671 C CA . PRO A 1 228 ? -26.078 -2.48 -4.41 1 92.25 228 PRO A CA 1
ATOM 1672 C C . PRO A 1 228 ? -24.625 -2.666 -4.863 1 92.25 228 PRO A C 1
ATOM 1674 O O . PRO A 1 228 ? -24.062 -1.785 -5.516 1 92.25 228 PRO A O 1
ATOM 1677 N N . GLY A 1 229 ? -24.141 -3.717 -4.422 1 94.38 229 GLY A N 1
ATOM 1678 C CA . GLY A 1 229 ? -22.812 -4.094 -4.875 1 94.38 229 GLY A CA 1
ATOM 1679 C C . GLY A 1 229 ? -21.703 -3.559 -3.986 1 94.38 229 GLY A C 1
ATOM 1680 O O . GLY A 1 229 ? -20.531 -3.914 -4.16 1 94.38 229 GLY A O 1
ATOM 1681 N N . VAL A 1 230 ? -22.016 -2.65 -3.146 1 96.75 230 VAL A N 1
ATOM 1682 C CA . VAL A 1 230 ? -21 -2.076 -2.256 1 96.75 230 VAL A CA 1
ATOM 1683 C C . VAL A 1 230 ? -21.578 -1.965 -0.843 1 96.75 230 VAL A C 1
ATOM 1685 O O . VAL A 1 230 ? -22.547 -1.247 -0.614 1 96.75 230 VAL A O 1
ATOM 1688 N N . ARG A 1 231 ? -20.969 -2.633 0.076 1 97.5 231 ARG A N 1
ATOM 1689 C CA . ARG A 1 231 ? -21.359 -2.572 1.48 1 97.5 231 ARG A CA 1
ATOM 1690 C C . ARG A 1 231 ? -20.156 -2.361 2.379 1 97.5 231 ARG A C 1
ATOM 1692 O O . ARG A 1 231 ? -19.031 -2.766 2.033 1 97.5 231 ARG A O 1
ATOM 1699 N N . GLY A 1 232 ? -20.359 -1.73 3.555 1 98.06 232 GLY A N 1
ATOM 1700 C CA . GLY A 1 232 ? -19.266 -1.563 4.504 1 98.06 232 GLY A CA 1
ATOM 1701 C C . GLY A 1 232 ? -19.328 -0.252 5.262 1 98.06 232 GLY A C 1
ATOM 1702 O O . GLY A 1 232 ? -20.422 0.206 5.629 1 98.06 232 GLY A O 1
ATOM 1703 N N . VAL A 1 233 ? -18.141 0.294 5.586 1 97.75 233 VAL A N 1
ATOM 1704 C CA . VAL A 1 233 ? -18.094 1.541 6.344 1 97.75 233 VAL A CA 1
ATOM 1705 C C . VAL A 1 233 ? -16.953 2.42 5.816 1 97.75 233 VAL A C 1
ATOM 1707 O O . VAL A 1 233 ? -16 1.92 5.227 1 97.75 233 VAL A O 1
ATOM 1710 N N . VAL A 1 234 ? -17.078 3.658 5.965 1 95.75 234 VAL A N 1
ATOM 1711 C CA . VAL A 1 234 ? -16.062 4.656 5.688 1 95.75 234 VAL A CA 1
ATOM 1712 C C . VAL A 1 234 ? -15.969 5.648 6.844 1 95.75 234 VAL A C 1
ATOM 1714 O O . VAL A 1 234 ? -16.984 5.957 7.48 1 95.75 234 VAL A O 1
ATOM 1717 N N . SER A 1 235 ? -14.805 6.113 7.066 1 91.94 235 SER A N 1
ATOM 1718 C CA . SER A 1 235 ? -14.648 7.008 8.211 1 91.94 235 SER A CA 1
ATOM 1719 C C . SER A 1 235 ? -15.125 8.414 7.883 1 91.94 235 SER A C 1
ATOM 1721 O O . SER A 1 235 ? -15.102 8.828 6.719 1 91.94 235 SER A O 1
ATOM 1723 N N . ARG A 1 236 ? -15.547 9.086 8.914 1 82.56 236 ARG A N 1
ATOM 1724 C CA . ARG A 1 236 ? -15.789 10.523 8.797 1 82.56 236 ARG A CA 1
ATOM 1725 C C . ARG A 1 236 ? -14.492 11.273 8.523 1 82.56 236 ARG A C 1
ATOM 1727 O O . ARG A 1 236 ? -13.398 10.766 8.797 1 82.56 236 ARG A O 1
ATOM 1734 N N . PRO A 1 237 ? -14.578 12.328 7.93 1 73.25 237 PRO A N 1
ATOM 1735 C CA . PRO A 1 237 ? -13.383 13.078 7.516 1 73.25 237 PRO A CA 1
ATOM 1736 C C . PRO A 1 237 ? -12.43 13.352 8.68 1 73.25 237 PRO A C 1
ATOM 1738 O O . PRO A 1 237 ? -11.242 13.594 8.461 1 73.25 237 PRO A O 1
ATOM 1741 N N . GLU A 1 238 ? -12.906 13.281 9.852 1 66.94 238 GLU A N 1
ATOM 1742 C CA . GLU A 1 238 ? -12.078 13.562 11.023 1 66.94 238 GLU A CA 1
ATOM 1743 C C . GLU A 1 238 ? -11.086 12.43 11.289 1 66.94 238 GLU A C 1
ATOM 1745 O O . GLU A 1 238 ? -10.07 12.633 11.953 1 66.94 238 GLU A O 1
ATOM 1750 N N . LEU A 1 239 ? -11.453 11.289 10.867 1 79.69 239 LEU A N 1
ATOM 1751 C CA . LEU A 1 239 ? -10.594 10.133 11.039 1 79.69 239 LEU A CA 1
ATOM 1752 C C . LEU A 1 239 ? -9.82 9.828 9.766 1 79.69 239 LEU A C 1
ATOM 1754 O O . LEU A 1 239 ? -10.344 9.164 8.859 1 79.69 239 LEU A O 1
ATOM 1758 N N . THR A 1 240 ? -8.586 10.32 9.648 1 76.12 240 THR A N 1
ATOM 1759 C CA . THR A 1 240 ? -7.738 10.117 8.477 1 76.12 240 THR A CA 1
ATOM 1760 C C . THR A 1 240 ? -6.309 9.789 8.906 1 76.12 240 THR A C 1
ATOM 1762 O O . THR A 1 240 ? -5.949 9.953 10.07 1 76.12 240 THR A O 1
ATOM 1765 N N . ARG A 1 241 ? -5.676 9.125 8 1 75.88 241 ARG A N 1
ATOM 1766 C CA . ARG A 1 241 ? -4.262 8.812 8.195 1 75.88 241 ARG A CA 1
ATOM 1767 C C . ARG A 1 241 ? -3.447 9.18 6.957 1 75.88 241 ARG A C 1
ATOM 1769 O O . ARG A 1 241 ? -3.99 9.289 5.855 1 75.88 241 ARG A O 1
ATOM 1776 N N . ALA A 1 242 ? -2.166 9.344 7.246 1 67.88 242 ALA A N 1
ATOM 1777 C CA . ALA A 1 242 ? -1.264 9.633 6.133 1 67.88 242 ALA A CA 1
ATOM 1778 C C . ALA A 1 242 ? -1.113 8.414 5.223 1 67.88 242 ALA A C 1
ATOM 1780 O O . ALA A 1 242 ? -0.995 8.555 4.004 1 67.88 242 ALA A O 1
ATOM 1781 N N . ARG A 1 243 ? -1.157 7.289 5.855 1 76.25 243 ARG A N 1
ATOM 1782 C CA . ARG A 1 243 ? -0.99 6.062 5.086 1 76.25 243 ARG A CA 1
ATOM 1783 C C . ARG A 1 243 ? -2.34 5.477 4.684 1 76.25 243 ARG A C 1
ATOM 1785 O O . ARG A 1 243 ? -3.34 5.68 5.379 1 76.25 243 ARG A O 1
ATOM 1792 N N . ARG A 1 244 ? -2.344 4.727 3.602 1 86.69 244 ARG A N 1
ATOM 1793 C CA . ARG A 1 244 ? -3.564 4.094 3.115 1 86.69 244 ARG A CA 1
ATOM 1794 C C . ARG A 1 244 ? -3.721 2.691 3.691 1 86.69 244 ARG A C 1
ATOM 1796 O O . ARG A 1 244 ? -4.418 1.852 3.117 1 86.69 244 ARG A O 1
ATOM 1803 N N . ASP A 1 245 ? -3.162 2.445 4.828 1 86.5 245 ASP A N 1
ATOM 1804 C CA . ASP A 1 245 ? -3.08 1.096 5.379 1 86.5 245 ASP A CA 1
ATOM 1805 C C . ASP A 1 245 ? -4.379 0.708 6.078 1 86.5 245 ASP A C 1
ATOM 1807 O O . ASP A 1 245 ? -4.539 -0.433 6.516 1 86.5 245 ASP A O 1
ATOM 1811 N N . ARG A 1 246 ? -5.352 1.612 6.168 1 93.56 246 ARG A N 1
ATOM 1812 C CA . ARG A 1 246 ? -6.633 1.274 6.781 1 93.56 246 ARG A CA 1
ATOM 1813 C C . ARG A 1 246 ? -7.758 1.32 5.758 1 93.56 246 ARG A C 1
ATOM 1815 O O . ARG A 1 246 ? -8.93 1.461 6.117 1 93.56 246 ARG A O 1
ATOM 1822 N N . MET A 1 247 ? -7.387 1.341 4.555 1 95.5 247 MET A N 1
ATOM 1823 C CA . MET A 1 247 ? -8.359 1.166 3.479 1 95.5 247 MET A CA 1
ATOM 1824 C C . MET A 1 247 ? -8.445 -0.297 3.059 1 95.5 247 MET A C 1
ATOM 1826 O O . MET A 1 247 ? -7.531 -0.822 2.422 1 95.5 247 MET A O 1
ATOM 1830 N N . HIS A 1 248 ? -9.555 -0.935 3.441 1 97.38 248 HIS A N 1
ATOM 1831 C CA . HIS A 1 248 ? -9.703 -2.371 3.232 1 97.38 248 HIS A CA 1
ATOM 1832 C C . HIS A 1 248 ? -10.805 -2.672 2.229 1 97.38 248 HIS A C 1
ATOM 1834 O O . HIS A 1 248 ? -11.898 -2.098 2.309 1 97.38 248 HIS A O 1
ATOM 1840 N N . PHE A 1 249 ? -10.492 -3.574 1.325 1 97.25 249 PHE A N 1
ATOM 1841 C CA . PHE A 1 249 ? -11.438 -3.975 0.295 1 97.25 249 PHE A CA 1
ATOM 1842 C C . PHE A 1 249 ? -11.562 -5.492 0.232 1 97.25 249 PHE A C 1
ATOM 1844 O O . PHE A 1 249 ? -10.578 -6.207 0.445 1 97.25 249 PHE A O 1
ATOM 1851 N N . ALA A 1 250 ? -12.688 -5.969 -0.013 1 96.88 250 ALA A N 1
ATOM 1852 C CA . ALA A 1 250 ? -12.93 -7.367 -0.367 1 96.88 250 ALA A CA 1
ATOM 1853 C C . ALA A 1 250 ? -13.828 -7.473 -1.596 1 96.88 250 ALA A C 1
ATOM 1855 O O . ALA A 1 250 ? -14.719 -6.641 -1.795 1 96.88 250 ALA A O 1
ATOM 1856 N N . VAL A 1 251 ? -13.555 -8.43 -2.436 1 94.31 251 VAL A N 1
ATOM 1857 C CA . VAL A 1 251 ? -14.398 -8.719 -3.592 1 94.31 251 VAL A CA 1
ATOM 1858 C C . VAL A 1 251 ? -14.961 -10.133 -3.477 1 94.31 251 VAL A C 1
ATOM 1860 O O . VAL A 1 251 ? -14.211 -11.102 -3.359 1 94.31 251 VAL A O 1
ATOM 1863 N N . ASN A 1 252 ? -16.25 -10.227 -3.479 1 92.94 252 ASN A N 1
ATOM 1864 C CA . ASN A 1 252 ? -16.938 -11.508 -3.365 1 92.94 252 ASN A CA 1
ATOM 1865 C C . ASN A 1 252 ? -16.438 -12.305 -2.164 1 92.94 252 ASN A C 1
ATOM 1867 O O . ASN A 1 252 ? -16.156 -13.5 -2.279 1 92.94 252 ASN A O 1
ATOM 1871 N N . GLY A 1 253 ? -16.25 -11.531 -1.061 1 93.56 253 GLY A N 1
ATOM 1872 C CA . GLY A 1 253 ? -15.906 -12.172 0.201 1 93.56 253 GLY A CA 1
ATOM 1873 C C . GLY A 1 253 ? -14.406 -12.344 0.394 1 93.56 253 GLY A C 1
ATOM 1874 O O . GLY A 1 253 ? -13.953 -12.711 1.479 1 93.56 253 GLY A O 1
ATOM 1875 N N . ARG A 1 254 ? -13.609 -12.016 -0.614 1 94.19 254 ARG A N 1
ATOM 1876 C CA . ARG A 1 254 ? -12.156 -12.18 -0.538 1 94.19 254 ARG A CA 1
ATOM 1877 C C . ARG A 1 254 ? -11.469 -10.859 -0.233 1 94.19 254 ARG A C 1
ATOM 1879 O O . ARG A 1 254 ? -11.539 -9.914 -1.027 1 94.19 254 ARG A O 1
ATOM 1886 N N . PRO A 1 255 ? -10.836 -10.797 0.917 1 94.69 255 PRO A N 1
ATOM 1887 C CA . PRO A 1 255 ? -10.008 -9.609 1.137 1 94.69 255 PRO A CA 1
ATOM 1888 C C . PRO A 1 255 ? -8.906 -9.461 0.09 1 94.69 255 PRO A C 1
ATOM 1890 O O . PRO A 1 255 ? -8.211 -10.43 -0.224 1 94.69 255 PRO A O 1
ATOM 1893 N N . ILE A 1 256 ? -8.727 -8.297 -0.464 1 93.44 256 ILE A N 1
ATOM 1894 C CA . ILE A 1 256 ? -7.781 -8.117 -1.557 1 93.44 256 ILE A CA 1
ATOM 1895 C C . ILE A 1 256 ? -6.914 -6.887 -1.293 1 93.44 256 ILE A C 1
ATOM 1897 O O . ILE A 1 256 ? -7.25 -6.055 -0.446 1 93.44 256 ILE A O 1
ATOM 1901 N N . VAL A 1 257 ? -5.785 -6.906 -1.948 1 88.69 257 VAL A N 1
ATOM 1902 C CA . VAL A 1 257 ? -5.059 -5.652 -2.129 1 88.69 257 VAL A CA 1
ATOM 1903 C C . VAL A 1 257 ? -5.723 -4.828 -3.229 1 88.69 257 VAL A C 1
ATOM 1905 O O . VAL A 1 257 ? -5.77 -5.25 -4.387 1 88.69 257 VAL A O 1
ATOM 1908 N N . ALA A 1 258 ? -6.191 -3.725 -2.854 1 90.56 258 ALA A N 1
ATOM 1909 C CA . ALA A 1 258 ? -7.016 -2.936 -3.766 1 90.56 258 ALA A CA 1
ATOM 1910 C C . ALA A 1 258 ? -6.168 -2.309 -4.867 1 90.56 258 ALA A C 1
ATOM 1912 O O . ALA A 1 258 ? -5.078 -1.794 -4.605 1 90.56 258 ALA A O 1
ATOM 1913 N N . PRO A 1 259 ? -6.688 -2.426 -6.121 1 87.38 259 PRO A N 1
ATOM 1914 C CA . PRO A 1 259 ? -6.07 -1.589 -7.152 1 87.38 259 PRO A CA 1
ATOM 1915 C C . PRO A 1 259 ? -6.117 -0.102 -6.809 1 87.38 259 PRO A C 1
ATOM 1917 O O . PRO A 1 259 ? -7.059 0.357 -6.16 1 87.38 259 PRO A O 1
ATOM 1920 N N . PRO A 1 260 ? -5.125 0.648 -7.227 1 86.38 260 PRO A N 1
ATOM 1921 C CA . PRO A 1 260 ? -5.082 2.078 -6.91 1 86.38 260 PRO A CA 1
ATOM 1922 C C . PRO A 1 260 ? -6.355 2.812 -7.32 1 86.38 260 PRO A C 1
ATOM 1924 O O . PRO A 1 260 ? -6.746 3.791 -6.68 1 86.38 260 PRO A O 1
ATOM 1927 N N . GLU A 1 261 ? -6.961 2.35 -8.406 1 89.56 261 GLU A N 1
ATOM 1928 C CA . GLU A 1 261 ? -8.18 2.982 -8.906 1 89.56 261 GLU A CA 1
ATOM 1929 C C . GLU A 1 261 ? -9.281 2.969 -7.848 1 89.56 261 GLU A C 1
ATOM 1931 O O . GLU A 1 261 ? -10.039 3.932 -7.727 1 89.56 261 GLU A O 1
ATOM 1936 N N . LEU A 1 262 ? -9.352 1.886 -7.086 1 94.75 262 LEU A N 1
ATOM 1937 C CA . LEU A 1 262 ? -10.375 1.771 -6.055 1 94.75 262 LEU A CA 1
ATOM 1938 C C . LEU A 1 262 ? -10.062 2.689 -4.875 1 94.75 262 LEU A C 1
ATOM 1940 O O . LEU A 1 262 ? -10.961 3.35 -4.344 1 94.75 262 LEU A O 1
ATOM 1944 N N . GLU A 1 263 ? -8.844 2.676 -4.48 1 93.31 263 GLU A N 1
ATOM 1945 C CA . GLU A 1 263 ? -8.43 3.574 -3.404 1 93.31 263 GLU A CA 1
ATOM 1946 C C . GLU A 1 263 ? -8.695 5.031 -3.768 1 93.31 263 GLU A C 1
ATOM 1948 O O . GLU A 1 263 ? -9.219 5.793 -2.951 1 93.31 263 GLU A O 1
ATOM 1953 N N . ARG A 1 264 ? -8.336 5.363 -4.961 1 90.38 264 ARG A N 1
ATOM 1954 C CA . ARG A 1 264 ? -8.547 6.727 -5.441 1 90.38 264 ARG A CA 1
ATOM 1955 C C . ARG A 1 264 ? -10.031 7.074 -5.473 1 90.38 264 ARG A C 1
ATOM 1957 O O . ARG A 1 264 ? -10.414 8.211 -5.18 1 90.38 264 ARG A O 1
ATOM 1964 N N . ALA A 1 265 ? -10.789 6.133 -5.898 1 93.94 265 ALA A N 1
ATOM 1965 C CA . ALA A 1 265 ? -12.234 6.348 -5.941 1 93.94 265 ALA A CA 1
ATOM 1966 C C . ALA A 1 265 ? -12.773 6.75 -4.57 1 93.94 265 ALA A C 1
ATOM 1968 O O . ALA A 1 265 ? -13.602 7.656 -4.465 1 93.94 265 ALA A O 1
ATOM 1969 N N . VAL A 1 266 ? -12.289 6.105 -3.506 1 95.38 266 VAL A N 1
ATOM 1970 C CA . VAL A 1 266 ? -12.719 6.418 -2.146 1 95.38 266 VAL A CA 1
ATOM 1971 C C . VAL A 1 266 ? -12.242 7.82 -1.767 1 95.38 266 VAL A C 1
ATOM 1973 O O . VAL A 1 266 ? -13.031 8.633 -1.271 1 95.38 266 VAL A O 1
ATOM 1976 N N . ILE A 1 267 ? -11.023 8.055 -2.021 1 89.12 267 ILE A N 1
ATOM 1977 C CA . ILE A 1 267 ? -10.422 9.328 -1.657 1 89.12 267 ILE A CA 1
ATOM 1978 C C . ILE A 1 267 ? -11.117 10.461 -2.416 1 89.12 267 ILE A C 1
ATOM 1980 O O . ILE A 1 267 ? -11.469 11.484 -1.83 1 89.12 267 ILE A O 1
ATOM 1984 N N . ASP A 1 268 ? -11.336 10.242 -3.689 1 86.38 268 ASP A N 1
ATOM 1985 C CA . ASP A 1 268 ? -11.984 11.242 -4.539 1 86.38 268 ASP A CA 1
ATOM 1986 C C . ASP A 1 268 ? -13.406 11.539 -4.047 1 86.38 268 ASP A C 1
ATOM 1988 O O . ASP A 1 268 ? -13.891 12.656 -4.195 1 86.38 268 ASP A O 1
ATOM 1992 N N . ALA A 1 269 ? -14.008 10.562 -3.549 1 88.5 269 ALA A N 1
ATOM 1993 C CA . ALA A 1 269 ? -15.383 10.719 -3.078 1 88.5 269 ALA A CA 1
ATOM 1994 C C . ALA A 1 269 ? -15.453 11.703 -1.912 1 88.5 269 ALA A C 1
ATOM 1996 O O . ALA A 1 269 ? -16.484 12.352 -1.706 1 88.5 269 ALA A O 1
ATOM 1997 N N . TYR A 1 270 ? -14.383 11.695 -1.189 1 81.5 270 TYR A N 1
ATOM 1998 C CA . TYR A 1 270 ? -14.328 12.641 -0.08 1 81.5 270 TYR A CA 1
ATOM 1999 C C . TYR A 1 270 ? -14.188 14.07 -0.586 1 81.5 270 TYR A C 1
ATOM 2001 O O . TYR A 1 270 ? -14.492 15.023 0.134 1 81.5 270 TYR A O 1
ATOM 2009 N N . ALA A 1 271 ? -13.688 14.102 -1.802 1 68.25 271 ALA A N 1
ATOM 2010 C CA . ALA A 1 271 ? -13.5 15.414 -2.416 1 68.25 271 ALA A CA 1
ATOM 2011 C C . ALA A 1 271 ? -12.75 16.359 -1.481 1 68.25 271 ALA A C 1
ATOM 2013 O O . ALA A 1 271 ? -11.648 16.047 -1.028 1 68.25 271 ALA A O 1
ATOM 2014 N N . GLU A 1 272 ? -13.414 17.359 -1.065 1 55.38 272 GLU A N 1
ATOM 2015 C CA . GLU A 1 272 ? -12.758 18.422 -0.29 1 55.38 272 GLU A CA 1
ATOM 2016 C C . GLU A 1 272 ? -12.789 18.094 1.202 1 55.38 272 GLU A C 1
ATOM 2018 O O . GLU A 1 272 ? -12.188 18.812 2.006 1 55.38 272 GLU A O 1
ATOM 2023 N N . LEU A 1 273 ? -13.352 17.016 1.519 1 64.25 273 LEU A N 1
ATOM 2024 C CA . LEU A 1 273 ? -13.508 16.656 2.922 1 64.25 273 LEU A CA 1
ATOM 2025 C C . LEU A 1 273 ? -12.227 16.047 3.471 1 64.25 273 LEU A C 1
ATOM 2027 O O . LEU A 1 273 ? -12.047 15.961 4.688 1 64.25 273 LEU A O 1
ATOM 2031 N N . LEU A 1 274 ? -11.336 15.453 2.58 1 70.94 274 LEU A N 1
ATOM 2032 C CA . LEU A 1 274 ? -10.094 14.812 2.99 1 70.94 274 LEU A CA 1
ATOM 2033 C C . LEU A 1 274 ? -8.891 15.711 2.695 1 70.94 274 LEU A C 1
ATOM 2035 O O . LEU A 1 274 ? -8.766 16.234 1.586 1 70.94 274 LEU A O 1
ATOM 2039 N N . PRO A 1 275 ? -8.094 15.891 3.756 1 54.66 275 PRO A N 1
ATOM 2040 C CA . PRO A 1 275 ? -6.84 16.594 3.459 1 54.66 275 PRO A CA 1
ATOM 2041 C C . PRO A 1 275 ? -5.988 15.859 2.424 1 54.66 275 PRO A C 1
ATOM 2043 O O . PRO A 1 275 ? -6.031 14.625 2.344 1 54.66 275 PRO A O 1
ATOM 2046 N N . ALA A 1 276 ? -5.301 16.625 1.667 1 58.03 276 ALA A N 1
ATOM 2047 C CA . ALA A 1 276 ? -4.43 16.031 0.656 1 58.03 276 ALA A CA 1
ATOM 2048 C C . ALA A 1 276 ? -3.395 15.109 1.297 1 58.03 276 ALA A C 1
ATOM 2050 O O . ALA A 1 276 ? -2.816 15.445 2.334 1 58.03 276 ALA A O 1
ATOM 2051 N N . GLY A 1 277 ? -3.232 14.109 0.692 1 62.25 277 GLY A N 1
ATOM 2052 C CA . GLY A 1 277 ? -2.199 13.188 1.142 1 62.25 277 GLY A CA 1
ATOM 2053 C C . GLY A 1 277 ? -2.66 12.281 2.268 1 62.25 277 GLY A C 1
ATOM 2054 O O . GLY A 1 277 ? -1.854 11.555 2.857 1 62.25 277 GLY A O 1
ATOM 2055 N N . THR A 1 278 ? -3.906 12.484 2.639 1 73.94 278 THR A N 1
ATOM 2056 C CA . THR A 1 278 ? -4.43 11.625 3.689 1 73.94 278 THR A CA 1
ATOM 2057 C C . THR A 1 278 ? -5.426 10.617 3.119 1 73.94 278 THR A C 1
ATOM 2059 O O . THR A 1 278 ? -5.863 10.75 1.974 1 73.94 278 THR A O 1
ATOM 2062 N N . ALA A 1 279 ? -5.602 9.664 3.908 1 86.62 279 ALA A N 1
ATOM 2063 C CA . ALA A 1 279 ? -6.531 8.609 3.51 1 86.62 279 ALA A CA 1
ATOM 2064 C C . ALA A 1 279 ? -7.477 8.25 4.652 1 86.62 279 ALA A C 1
ATOM 2066 O O . ALA A 1 279 ? -7.086 8.273 5.82 1 86.62 279 ALA A O 1
ATOM 2067 N N . PRO A 1 280 ? -8.727 7.996 4.336 1 91.12 280 PRO A N 1
ATOM 2068 C CA . PRO A 1 280 ? -9.68 7.578 5.363 1 91.12 280 PRO A CA 1
ATOM 2069 C C . PRO A 1 280 ? -9.555 6.098 5.723 1 91.12 280 PRO A C 1
ATOM 2071 O O . PRO A 1 280 ? -8.82 5.363 5.066 1 91.12 280 PRO A O 1
ATOM 2074 N N . LEU A 1 281 ? -10.188 5.766 6.812 1 94.94 281 LEU A N 1
ATOM 2075 C CA . LEU A 1 281 ? -10.461 4.359 7.078 1 94.94 281 LEU A CA 1
ATOM 2076 C C . LEU A 1 281 ? -11.672 3.883 6.289 1 94.94 281 LEU A C 1
ATOM 2078 O O . LEU A 1 281 ? -12.695 4.57 6.242 1 94.94 281 LEU A O 1
ATOM 2082 N N . CYS A 1 282 ? -11.555 2.801 5.613 1 96.94 282 CYS A N 1
ATOM 2083 C CA . CYS A 1 282 ? -12.734 2.225 4.98 1 96.94 282 CYS A CA 1
ATOM 2084 C C . CYS A 1 282 ? -12.656 0.704 4.957 1 96.94 282 CYS A C 1
ATOM 2086 O O . CYS A 1 282 ? -11.562 0.135 4.953 1 96.94 282 CYS A O 1
ATOM 2088 N N . VAL A 1 283 ? -13.742 0.071 5.109 1 98.38 283 VAL A N 1
ATOM 2089 C CA . VAL A 1 283 ? -13.961 -1.358 4.914 1 98.38 283 VAL A CA 1
ATOM 2090 C C . VAL A 1 283 ? -15.094 -1.575 3.908 1 98.38 283 VAL A C 1
ATOM 2092 O O . VAL A 1 283 ? -16.266 -1.387 4.23 1 98.38 283 VAL A O 1
ATOM 2095 N N . LEU A 1 284 ? -14.75 -1.979 2.729 1 98.31 284 LEU A N 1
ATOM 2096 C CA . LEU A 1 284 ? -15.75 -2.055 1.671 1 98.31 284 LEU A CA 1
ATOM 2097 C C . LEU A 1 284 ? -15.812 -3.457 1.077 1 98.31 284 LEU A C 1
ATOM 2099 O O . LEU A 1 284 ? -14.805 -3.98 0.602 1 98.31 284 LEU A O 1
ATOM 2103 N N . ASP A 1 285 ? -16.953 -4.055 1.104 1 97.88 285 ASP A N 1
ATOM 2104 C CA . ASP A 1 285 ? -17.25 -5.336 0.461 1 97.88 285 ASP A CA 1
ATOM 2105 C C . ASP A 1 285 ? -17.906 -5.133 -0.9 1 97.88 285 ASP A C 1
ATOM 2107 O O . ASP A 1 285 ? -19.031 -4.641 -0.981 1 97.88 285 ASP A O 1
ATOM 2111 N N . LEU A 1 286 ? -17.219 -5.531 -1.905 1 96.94 286 LEU A N 1
ATOM 2112 C CA . LEU A 1 286 ? -17.719 -5.383 -3.268 1 96.94 286 LEU A CA 1
ATOM 2113 C C . LEU A 1 286 ? -18.25 -6.707 -3.801 1 96.94 286 LEU A C 1
ATOM 2115 O O . LEU A 1 286 ? -17.672 -7.762 -3.553 1 96.94 286 LEU A O 1
ATOM 2119 N N . THR A 1 287 ? -19.359 -6.668 -4.457 1 95.25 287 THR A N 1
ATOM 2120 C CA . THR A 1 287 ? -19.938 -7.832 -5.129 1 95.25 287 THR A CA 1
ATOM 2121 C C . THR A 1 287 ? -19.922 -7.645 -6.641 1 95.25 287 THR A C 1
ATOM 2123 O O . THR A 1 287 ? -20.469 -6.672 -7.16 1 95.25 287 THR A O 1
ATOM 2126 N N . VAL A 1 288 ? -19.25 -8.531 -7.258 1 91.69 288 VAL A N 1
ATOM 2127 C CA . VAL A 1 288 ? -19.141 -8.508 -8.711 1 91.69 288 VAL A CA 1
ATOM 2128 C C . VAL A 1 288 ? -19.547 -9.867 -9.281 1 91.69 288 VAL A C 1
ATOM 2130 O O . VAL A 1 288 ? -19.484 -10.883 -8.578 1 91.69 288 VAL A O 1
ATOM 2133 N N . ALA A 1 289 ? -20.016 -9.891 -10.5 1 89.25 289 ALA A N 1
ATOM 2134 C CA . ALA A 1 289 ? -20.359 -11.156 -11.156 1 89.25 289 ALA A CA 1
ATOM 2135 C C . ALA A 1 289 ? -19.141 -12.062 -11.266 1 89.25 289 ALA A C 1
ATOM 2137 O O . ALA A 1 289 ? -18.047 -11.594 -11.555 1 89.25 289 ALA A O 1
ATOM 2138 N N . PRO A 1 290 ? -19.281 -13.344 -11.008 1 85.31 290 PRO A N 1
ATOM 2139 C CA . PRO A 1 290 ? -18.156 -14.273 -11.039 1 85.31 290 PRO A CA 1
ATOM 2140 C C . PRO A 1 290 ? -17.375 -14.227 -12.359 1 85.31 290 PRO A C 1
ATOM 2142 O O . PRO A 1 290 ? -16.156 -14.422 -12.375 1 85.31 290 PRO A O 1
ATOM 2145 N N . GLU A 1 291 ? -18.062 -13.914 -13.445 1 83.5 291 GLU A N 1
ATOM 2146 C CA . GLU A 1 291 ? -17.422 -13.891 -14.758 1 83.5 291 GLU A CA 1
ATOM 2147 C C . GLU A 1 291 ? -16.547 -12.648 -14.914 1 83.5 291 GLU A C 1
ATOM 2149 O O . GLU A 1 291 ? -15.695 -12.586 -15.805 1 83.5 291 GLU A O 1
ATOM 2154 N N . ASP A 1 292 ? -16.797 -11.68 -14.055 1 86.69 292 ASP A N 1
ATOM 2155 C CA . ASP A 1 292 ? -16.062 -10.414 -14.141 1 86.69 292 ASP A CA 1
ATOM 2156 C C . ASP A 1 292 ? -14.945 -10.352 -13.102 1 86.69 292 ASP A C 1
ATOM 2158 O O . ASP A 1 292 ? -14.391 -9.281 -12.844 1 86.69 292 ASP A O 1
ATOM 2162 N N . TYR A 1 293 ? -14.719 -11.445 -12.562 1 86.12 293 TYR A N 1
ATOM 2163 C CA . TYR A 1 293 ? -13.797 -11.562 -11.438 1 86.12 293 TYR A CA 1
ATOM 2164 C C . TYR A 1 293 ? -12.859 -12.75 -11.625 1 86.12 293 TYR A C 1
ATOM 2166 O O . TYR A 1 293 ? -13.305 -13.875 -11.859 1 86.12 293 TYR A O 1
ATOM 2174 N N . ASP A 1 294 ? -11.5 -12.5 -11.625 1 84.5 294 ASP A N 1
ATOM 2175 C CA . ASP A 1 294 ? -10.531 -13.586 -11.758 1 84.5 294 ASP A CA 1
ATOM 2176 C C . ASP A 1 294 ? -9.516 -13.547 -10.617 1 84.5 294 ASP A C 1
ATOM 2178 O O . ASP A 1 294 ? -8.578 -12.742 -10.633 1 84.5 294 ASP A O 1
ATOM 2182 N N . PRO A 1 295 ? -9.609 -14.469 -9.664 1 83.56 295 PRO A N 1
ATOM 2183 C CA . PRO A 1 295 ? -8.672 -14.523 -8.547 1 83.56 295 PRO A CA 1
ATOM 2184 C C . PRO A 1 295 ? -7.434 -15.367 -8.852 1 83.56 295 PRO A C 1
ATOM 2186 O O . PRO A 1 295 ? -6.496 -15.414 -8.047 1 83.56 295 PRO A O 1
ATOM 2189 N N . ASN A 1 296 ? -7.41 -16 -10.008 1 77.38 296 ASN A N 1
ATOM 2190 C CA . ASN A 1 296 ? -6.293 -16.891 -10.328 1 77.38 296 ASN A CA 1
ATOM 2191 C C . ASN A 1 296 ? -5.148 -16.125 -10.992 1 77.38 296 ASN A C 1
ATOM 2193 O O . ASN A 1 296 ? -4.746 -16.453 -12.109 1 77.38 296 ASN A O 1
ATOM 2197 N N . ILE A 1 297 ? -4.715 -15.133 -10.398 1 76 297 ILE A N 1
ATOM 2198 C CA . ILE A 1 297 ? -3.645 -14.352 -11.008 1 76 297 ILE A CA 1
ATOM 2199 C C . ILE A 1 297 ? -2.465 -14.25 -10.039 1 76 297 ILE A C 1
ATOM 2201 O O . ILE A 1 297 ? -1.391 -13.773 -10.406 1 76 297 ILE A O 1
ATOM 2205 N N . HIS A 1 298 ? -2.748 -14.656 -8.867 1 69.25 298 HIS A N 1
ATOM 2206 C CA . HIS A 1 298 ? -1.707 -14.648 -7.844 1 69.25 298 HIS A CA 1
ATOM 2207 C C . HIS A 1 298 ? -1.872 -15.82 -6.883 1 69.25 298 HIS A C 1
ATOM 2209 O O . HIS A 1 298 ? -2.992 -16.156 -6.496 1 69.25 298 HIS A O 1
ATOM 2215 N N . PRO A 1 299 ? -0.805 -16.406 -6.504 1 62.69 299 PRO A N 1
ATOM 2216 C CA . PRO A 1 299 ? -0.938 -17.547 -5.594 1 62.69 299 PRO A CA 1
ATOM 2217 C C . PRO A 1 299 ? -1.57 -17.172 -4.258 1 62.69 299 PRO A C 1
ATOM 2219 O O . PRO A 1 299 ? -2.342 -17.938 -3.691 1 62.69 299 PRO A O 1
ATOM 2222 N N . ALA A 1 300 ? -1.147 -15.938 -3.773 1 62.44 300 ALA A N 1
ATOM 2223 C CA . ALA A 1 300 ? -1.7 -15.516 -2.488 1 62.44 300 ALA A CA 1
ATOM 2224 C C . ALA A 1 300 ? -3.152 -15.07 -2.637 1 62.44 300 ALA A C 1
ATOM 2226 O O . ALA A 1 300 ? -3.848 -14.867 -1.639 1 62.44 300 ALA A O 1
ATOM 2227 N N . LYS A 1 301 ? -3.602 -15.031 -3.803 1 68.38 301 LYS A N 1
ATOM 2228 C CA . LYS A 1 301 ? -4.992 -14.766 -4.16 1 68.38 301 LYS A CA 1
ATOM 2229 C C . LYS A 1 301 ? -5.441 -13.406 -3.643 1 68.38 301 LYS A C 1
ATOM 2231 O O . LYS A 1 301 ? -6.641 -13.125 -3.578 1 68.38 301 LYS A O 1
ATOM 2236 N N . GLN A 1 302 ? -4.48 -12.602 -3.234 1 79.44 302 GLN A N 1
ATOM 2237 C CA . GLN A 1 302 ? -4.859 -11.297 -2.703 1 79.44 302 GLN A CA 1
ATOM 2238 C C . GLN A 1 302 ? -4.988 -10.266 -3.82 1 79.44 302 GLN A C 1
ATOM 2240 O O . GLN A 1 302 ? -5.531 -9.18 -3.609 1 79.44 302 GLN A O 1
ATOM 2245 N N . VAL A 1 303 ? -4.465 -10.547 -4.906 1 80.44 303 VAL A N 1
ATOM 2246 C CA . VAL A 1 303 ? -4.621 -9.703 -6.09 1 80.44 303 VAL A CA 1
ATOM 2247 C C . VAL A 1 303 ? -5.613 -10.352 -7.055 1 80.44 303 VAL A C 1
ATOM 2249 O O . VAL A 1 303 ? -5.523 -11.547 -7.336 1 80.44 303 VAL A O 1
ATOM 2252 N N . VAL A 1 304 ? -6.621 -9.586 -7.438 1 84.5 304 VAL A N 1
ATOM 2253 C CA . VAL A 1 304 ? -7.652 -10.117 -8.32 1 84.5 304 VAL A CA 1
ATOM 2254 C C . VAL A 1 304 ? -7.805 -9.219 -9.539 1 84.5 304 VAL A C 1
ATOM 2256 O O . VAL A 1 304 ? -7.48 -8.023 -9.492 1 84.5 304 VAL A O 1
ATOM 2259 N N . ALA A 1 305 ? -8.18 -9.82 -10.602 1 87.25 305 ALA A N 1
ATOM 2260 C CA . ALA A 1 305 ? -8.492 -9.062 -11.812 1 87.25 305 ALA A CA 1
ATOM 2261 C C . ALA A 1 305 ? -9.992 -8.812 -11.938 1 87.25 305 ALA A C 1
ATOM 2263 O O . ALA A 1 305 ? -10.797 -9.703 -11.656 1 87.25 305 ALA A O 1
ATOM 2264 N N . LEU A 1 306 ? -10.32 -7.562 -12.266 1 89.25 306 LEU A N 1
ATOM 2265 C CA . LEU A 1 306 ? -11.711 -7.172 -12.453 1 89.25 306 LEU A CA 1
ATOM 2266 C C . LEU A 1 306 ? -11.961 -6.711 -13.883 1 89.25 306 LEU A C 1
ATOM 2268 O O . LEU A 1 306 ? -11.203 -5.902 -14.422 1 89.25 306 LEU A O 1
ATOM 2272 N N . ALA A 1 307 ? -12.953 -7.234 -14.578 1 87.06 307 ALA A N 1
ATOM 2273 C CA . ALA A 1 307 ? -13.258 -6.941 -15.977 1 87.06 307 ALA A CA 1
ATOM 2274 C C . ALA A 1 307 ? -13.555 -5.453 -16.172 1 87.06 307 ALA A C 1
ATOM 2276 O O . ALA A 1 307 ? -13.109 -4.852 -17.156 1 87.06 307 ALA A O 1
ATOM 2277 N N . ASP A 1 308 ? -14.328 -4.797 -15.359 1 88.38 308 ASP A N 1
ATOM 2278 C CA . ASP A 1 308 ? -14.711 -3.395 -15.5 1 88.38 308 ASP A CA 1
ATOM 2279 C C . ASP A 1 308 ? -14.352 -2.6 -14.242 1 88.38 308 ASP A C 1
ATOM 2281 O O . ASP A 1 308 ? -15.234 -2.055 -13.578 1 88.38 308 ASP A O 1
ATOM 2285 N N . LEU A 1 309 ? -13.016 -2.512 -14.148 1 90.44 309 LEU A N 1
ATOM 2286 C CA . LEU A 1 309 ? -12.492 -1.854 -12.953 1 90.44 309 LEU A CA 1
ATOM 2287 C C . LEU A 1 309 ? -12.969 -0.407 -12.875 1 90.44 309 LEU A C 1
ATOM 2289 O O . LEU A 1 309 ? -13.383 0.058 -11.812 1 90.44 309 LEU A O 1
ATOM 2293 N N . PRO A 1 310 ? -13.023 0.412 -14 1 89.12 310 PRO A N 1
ATOM 2294 C CA . PRO A 1 310 ? -13.523 1.786 -13.922 1 89.12 310 PRO A CA 1
ATOM 2295 C C . PRO A 1 310 ? -14.969 1.861 -13.453 1 89.12 310 PRO A C 1
ATOM 2297 O O . PRO A 1 310 ? -15.32 2.738 -12.656 1 89.12 310 PRO A O 1
ATOM 2300 N N . ALA A 1 311 ? -15.758 0.909 -13.945 1 92.19 311 ALA A N 1
ATOM 2301 C CA . ALA A 1 311 ? -17.156 0.893 -13.531 1 92.19 311 ALA A CA 1
ATOM 2302 C C . ALA A 1 311 ? -17.281 0.567 -12.047 1 92.19 311 ALA A C 1
ATOM 2304 O O . ALA A 1 311 ? -18.125 1.144 -11.352 1 92.19 311 ALA A O 1
ATOM 2305 N N . VAL A 1 312 ? -16.516 -0.417 -11.602 1 94.75 312 VAL A N 1
ATOM 2306 C CA . VAL A 1 312 ? -16.531 -0.773 -10.188 1 94.75 312 VAL A CA 1
ATOM 2307 C C . VAL A 1 312 ? -16.078 0.418 -9.352 1 94.75 312 VAL A C 1
ATOM 2309 O O . VAL A 1 312 ? -16.656 0.714 -8.305 1 94.75 312 VAL A O 1
ATOM 2312 N N . ALA A 1 313 ? -15.031 1.11 -9.797 1 94.94 313 ALA A N 1
ATOM 2313 C CA . ALA A 1 313 ? -14.516 2.285 -9.109 1 94.94 313 ALA A CA 1
ATOM 2314 C C . ALA A 1 313 ? -15.578 3.379 -9.008 1 94.94 313 ALA A C 1
ATOM 2316 O O . ALA A 1 313 ? -15.703 4.043 -7.98 1 94.94 313 ALA A O 1
ATOM 2317 N N . LEU A 1 314 ? -16.281 3.605 -10.047 1 93.81 314 LEU A N 1
ATOM 2318 C CA . LEU A 1 314 ? -17.344 4.605 -10.062 1 93.81 314 LEU A CA 1
ATOM 2319 C C . LEU A 1 314 ? -18.438 4.25 -9.055 1 93.81 314 LEU A C 1
ATOM 2321 O O . LEU A 1 314 ? -18.953 5.125 -8.352 1 93.81 314 LEU A O 1
ATOM 2325 N N . ARG A 1 315 ? -18.797 2.977 -8.992 1 95.62 315 ARG A N 1
ATOM 2326 C CA . ARG A 1 315 ? -19.781 2.518 -8.023 1 95.62 315 ARG A CA 1
ATOM 2327 C C . ARG A 1 315 ? -19.312 2.785 -6.598 1 95.62 315 ARG A C 1
ATOM 2329 O O . ARG A 1 315 ? -20.109 3.205 -5.75 1 95.62 315 ARG A O 1
ATOM 2336 N N . VAL A 1 316 ? -18.047 2.516 -6.359 1 96.75 316 VAL A N 1
ATOM 2337 C CA . VAL A 1 316 ? -17.453 2.748 -5.047 1 96.75 316 VAL A CA 1
ATOM 2338 C C . VAL A 1 316 ? -17.5 4.238 -4.715 1 96.75 316 VAL A C 1
ATOM 2340 O O . VAL A 1 316 ? -17.906 4.625 -3.619 1 96.75 316 VAL A O 1
ATOM 2343 N N . ARG A 1 317 ? -17.062 5.07 -5.637 1 94.75 317 ARG A N 1
ATOM 2344 C CA . ARG A 1 317 ? -17.062 6.516 -5.441 1 94.75 317 ARG A CA 1
ATOM 2345 C C . ARG A 1 317 ? -18.453 7.023 -5.102 1 94.75 317 ARG A C 1
ATOM 2347 O O . ARG A 1 317 ? -18.641 7.797 -4.16 1 94.75 317 ARG A O 1
ATOM 2354 N N . ASP A 1 318 ? -19.422 6.586 -5.852 1 93.94 318 ASP A N 1
ATOM 2355 C CA . ASP A 1 318 ? -20.812 7.023 -5.66 1 93.94 318 ASP A CA 1
ATOM 2356 C C . ASP A 1 318 ? -21.344 6.582 -4.301 1 93.94 318 ASP A C 1
ATOM 2358 O O . ASP A 1 318 ? -22.047 7.34 -3.629 1 93.94 318 ASP A O 1
ATOM 2362 N N . ALA A 1 319 ? -21.031 5.379 -3.934 1 95.12 319 ALA A N 1
ATOM 2363 C CA . ALA A 1 319 ? -21.484 4.859 -2.646 1 95.12 319 ALA A CA 1
ATOM 2364 C C . ALA A 1 319 ? -20.906 5.668 -1.492 1 95.12 319 ALA A C 1
ATOM 2366 O O . ALA A 1 319 ? -21.609 6.027 -0.553 1 95.12 319 ALA A O 1
ATOM 2367 N N . VAL A 1 320 ? -19.625 5.938 -1.593 1 94.06 320 VAL A N 1
ATOM 2368 C CA . VAL A 1 320 ? -18.938 6.684 -0.542 1 94.06 320 VAL A CA 1
ATOM 2369 C C . VAL A 1 320 ? -19.453 8.117 -0.505 1 94.06 320 VAL A C 1
ATOM 2371 O O . VAL A 1 320 ? -19.75 8.656 0.568 1 94.06 320 VAL A O 1
ATOM 2374 N N . ALA A 1 321 ? -19.578 8.75 -1.651 1 88 321 ALA A N 1
ATOM 2375 C CA . ALA A 1 321 ? -20.109 10.109 -1.734 1 88 321 ALA A CA 1
ATOM 2376 C C . ALA A 1 321 ? -21.516 10.188 -1.13 1 88 321 ALA A C 1
ATOM 2378 O O . ALA A 1 321 ? -21.844 11.148 -0.434 1 88 321 ALA A O 1
ATOM 2379 N N . GLY A 1 322 ? -22.281 9.227 -1.435 1 86.69 322 GLY A N 1
ATOM 2380 C CA . GLY A 1 322 ? -23.625 9.164 -0.877 1 86.69 322 GLY A CA 1
ATOM 2381 C C . GLY A 1 322 ? -23.641 9.094 0.639 1 86.69 322 GLY A C 1
ATOM 2382 O O . GLY A 1 322 ? -24.469 9.734 1.288 1 86.69 322 GLY A O 1
ATOM 2383 N N . ALA A 1 323 ? -22.766 8.289 1.178 1 87.38 323 ALA A N 1
ATOM 2384 C CA . ALA A 1 323 ? -22.672 8.148 2.629 1 87.38 323 ALA A CA 1
ATOM 2385 C C . ALA A 1 323 ? -22.234 9.453 3.279 1 87.38 323 ALA A C 1
ATOM 2387 O O . ALA A 1 323 ? -22.672 9.789 4.379 1 87.38 323 ALA A O 1
ATOM 2388 N N . LEU A 1 324 ? -21.375 10.219 2.631 1 81.44 324 LEU A N 1
ATOM 2389 C CA . LEU A 1 324 ? -20.812 11.453 3.158 1 81.44 324 LEU A CA 1
ATOM 2390 C C . LEU A 1 324 ? -21.797 12.609 3.018 1 81.44 324 LEU A C 1
ATOM 2392 O O . LEU A 1 324 ? -21.75 13.578 3.781 1 81.44 324 LEU A O 1
ATOM 2396 N N . ALA A 1 325 ? -22.453 12.711 1.957 1 70.88 325 ALA A N 1
ATOM 2397 C CA . ALA A 1 325 ? -23.406 13.797 1.694 1 70.88 325 ALA A CA 1
ATOM 2398 C C . ALA A 1 325 ? -24.359 13.984 2.871 1 70.88 325 ALA A C 1
ATOM 2400 O O . ALA A 1 325 ? -24.766 15.109 3.174 1 70.88 325 ALA A O 1
ATOM 2401 N N . GLY A 1 326 ? -24.641 13.031 3.477 1 57.41 326 GLY A N 1
ATOM 2402 C CA . GLY A 1 326 ? -25.609 13.133 4.562 1 57.41 326 GLY A CA 1
ATOM 2403 C C . GLY A 1 326 ? -24.984 13.664 5.848 1 57.41 326 GLY A C 1
ATOM 2404 O O . GLY A 1 326 ? -25.703 13.891 6.832 1 57.41 326 GLY A O 1
ATOM 2405 N N . HIS A 1 327 ? -23.578 13.867 5.801 1 53.34 327 HIS A N 1
ATOM 2406 C CA . HIS A 1 327 ? -22.969 14.211 7.082 1 53.34 327 HIS A CA 1
ATOM 2407 C C . HIS A 1 327 ? -22.281 15.578 7.016 1 53.34 327 HIS A C 1
ATOM 2409 O O . HIS A 1 327 ? -21.703 15.938 5.988 1 53.34 327 HIS A O 1
ATOM 2415 N N . PRO A 1 328 ? -22.625 16.609 7.707 1 42.66 328 PRO A N 1
ATOM 2416 C CA . PRO A 1 328 ? -21.969 17.922 7.77 1 42.66 328 PRO A CA 1
ATOM 2417 C C . PRO A 1 328 ? -20.469 17.828 8.07 1 42.66 328 PRO A C 1
ATOM 2419 O O . PRO A 1 328 ? -20.078 17.75 9.242 1 42.66 328 PRO A O 1
ATOM 2422 N N . LEU A 1 329 ? -19.656 17.422 7.125 1 46.31 329 LEU A N 1
ATOM 2423 C CA . LEU A 1 329 ? -18.312 16.953 7.43 1 46.31 329 LEU A CA 1
ATOM 2424 C C . LEU A 1 329 ? -17.297 18.078 7.344 1 46.31 329 LEU A C 1
ATOM 2426 O O . LEU A 1 329 ? -17.234 18.797 6.332 1 46.31 329 LEU A O 1
ATOM 2430 N N . VAL A 1 330 ? -16.844 18.875 8.367 1 41.66 330 VAL A N 1
ATOM 2431 C CA . VAL A 1 330 ? -15.828 19.922 8.516 1 41.66 330 VAL A CA 1
ATOM 2432 C C . VAL A 1 330 ? -14.445 19.312 8.312 1 41.66 330 VAL A C 1
ATOM 2434 O O . VAL A 1 330 ? -14.156 18.234 8.805 1 41.66 330 VAL A O 1
ATOM 2437 N N . ARG A 1 331 ? -13.539 19.953 7.395 1 44.06 331 ARG A N 1
ATOM 2438 C CA . ARG A 1 331 ? -12.164 19.531 7.145 1 44.06 331 ARG A CA 1
ATOM 2439 C C . ARG A 1 331 ? -11.273 19.844 8.344 1 44.06 331 ARG A C 1
ATOM 2441 O O . ARG A 1 331 ? -11.375 20.906 8.945 1 44.06 331 ARG A O 1
ATOM 2448 N N . ALA A 1 332 ? -10.406 19 8.875 1 45.25 332 ALA A N 1
ATOM 2449 C CA . ALA A 1 332 ? -9.492 19.203 10 1 45.25 332 ALA A CA 1
ATOM 2450 C C . ALA A 1 332 ? -8.18 19.828 9.539 1 45.25 332 ALA A C 1
ATOM 2452 O O . ALA A 1 332 ? -7.727 19.594 8.414 1 45.25 332 ALA A O 1
ATOM 2453 N N . ALA A 1 333 ? -7.48 20.953 10.18 1 45.25 333 ALA A N 1
ATOM 2454 C CA . ALA A 1 333 ? -6.188 21.594 9.961 1 45.25 333 ALA A CA 1
ATOM 2455 C C . ALA A 1 333 ? -5.047 20.594 10.062 1 45.25 333 ALA A C 1
ATOM 2457 O O . ALA A 1 333 ? -5.176 19.562 10.734 1 45.25 333 ALA A O 1
ATOM 2458 N N . PRO A 1 334 ? -3.889 20.938 9.242 1 41.12 334 PRO A N 1
ATOM 2459 C CA . PRO A 1 334 ? -2.719 20.047 9.32 1 41.12 334 PRO A CA 1
ATOM 2460 C C . PRO A 1 334 ? -2.172 19.922 10.742 1 41.12 334 PRO A C 1
ATOM 2462 O O . PRO A 1 334 ? -2.441 20.766 11.594 1 41.12 334 PRO A O 1
ATOM 2465 N N . ALA A 1 335 ? -1.353 18.875 10.977 1 42.62 335 ALA A N 1
ATOM 2466 C CA . ALA A 1 335 ? -0.771 18.578 12.289 1 42.62 335 ALA A CA 1
ATOM 2467 C C . ALA A 1 335 ? 0.271 19.625 12.672 1 42.62 335 ALA A C 1
ATOM 2469 O O . ALA A 1 335 ? 1.06 20.062 11.828 1 42.62 335 ALA A O 1
ATOM 2470 N N . LEU A 1 336 ? 0.254 20.266 13.844 1 43.16 336 LEU A N 1
ATOM 2471 C CA . LEU A 1 336 ? 1.213 21.188 14.445 1 43.16 336 LEU A CA 1
ATOM 2472 C C . LEU A 1 336 ? 2.541 20.484 14.711 1 43.16 336 LEU A C 1
ATOM 2474 O O . LEU A 1 336 ? 2.562 19.344 15.188 1 43.16 336 LEU A O 1
ATOM 2478 N N . ILE A 1 337 ? 3.654 20.875 14.055 1 39.25 337 ILE A N 1
ATOM 2479 C CA . ILE A 1 337 ? 4.984 20.312 14.258 1 39.25 337 ILE A CA 1
ATOM 2480 C C . ILE A 1 337 ? 5.551 20.812 15.594 1 39.25 337 ILE A C 1
ATOM 2482 O O . ILE A 1 337 ? 5.695 22.016 15.805 1 39.25 337 ILE A O 1
ATOM 2486 N N . ALA A 1 338 ? 5.695 19.938 16.625 1 42.28 338 ALA A N 1
ATOM 2487 C CA . ALA A 1 338 ? 6.402 20.25 17.859 1 42.28 338 ALA A CA 1
ATOM 2488 C C . ALA A 1 338 ? 7.895 20.469 17.609 1 42.28 338 ALA A C 1
ATOM 2490 O O . ALA A 1 338 ? 8.461 19.859 16.688 1 42.28 338 ALA A O 1
ATOM 2491 N N . PRO A 1 339 ? 8.484 21.547 18.234 1 37.12 339 PRO A N 1
ATOM 2492 C CA . PRO A 1 339 ? 9.938 21.688 18.078 1 37.12 339 PRO A CA 1
ATOM 2493 C C . PRO A 1 339 ? 10.703 20.406 18.406 1 37.12 339 PRO A C 1
ATOM 2495 O O . PRO A 1 339 ? 10.211 19.578 19.172 1 37.12 339 PRO A O 1
ATOM 2498 N N . PRO A 1 340 ? 11.688 20.109 17.562 1 33.12 340 PRO A N 1
ATOM 2499 C CA . PRO A 1 340 ? 12.523 18.969 17.922 1 33.12 340 PRO A CA 1
ATOM 2500 C C . PRO A 1 340 ? 12.898 18.953 19.406 1 33.12 340 PRO A C 1
ATOM 2502 O O . PRO A 1 340 ? 12.938 20 20.047 1 33.12 340 PRO A O 1
ATOM 2505 N N . GLU A 1 341 ? 12.828 17.859 20.016 1 34.34 341 GLU A N 1
ATOM 2506 C CA . GLU A 1 341 ? 13.344 17.703 21.375 1 34.34 341 GLU A CA 1
ATOM 2507 C C . GLU A 1 341 ? 14.641 18.5 21.562 1 34.34 341 GLU A C 1
ATOM 2509 O O . GLU A 1 341 ? 15.445 18.594 20.641 1 34.34 341 GLU A O 1
ATOM 2514 N N . PRO A 1 342 ? 14.711 19.281 22.672 1 32.56 342 PRO A N 1
ATOM 2515 C CA . PRO A 1 342 ? 15.953 20 23 1 32.56 342 PRO A CA 1
ATOM 2516 C C . PRO A 1 342 ? 17.188 19.125 22.844 1 32.56 342 PRO A C 1
ATOM 2518 O O . PRO A 1 342 ? 17.266 18.031 23.406 1 32.56 342 PRO A O 1
ATOM 2521 N N . HIS A 1 343 ? 17.719 18.953 21.703 1 32.94 343 HIS A N 1
ATOM 2522 C CA . HIS A 1 343 ? 19.078 18.484 21.906 1 32.94 343 HIS A CA 1
ATOM 2523 C C . HIS A 1 343 ? 19.781 19.266 23.016 1 32.94 343 HIS A C 1
ATOM 2525 O O . HIS A 1 343 ? 19.438 20.422 23.281 1 32.94 343 HIS A O 1
ATOM 2531 N N . PRO A 1 344 ? 20.688 18.641 23.844 1 36.66 344 PRO A N 1
ATOM 2532 C CA . PRO A 1 344 ? 21.328 19.297 24.984 1 36.66 344 PRO A CA 1
ATOM 2533 C C . PRO A 1 344 ? 21.75 20.734 24.672 1 36.66 344 PRO A C 1
ATOM 2535 O O . PRO A 1 344 ? 21.75 21.594 25.562 1 36.66 344 PRO A O 1
ATOM 2538 N N . ALA A 1 345 ? 22.906 20.906 23.812 1 35.28 345 ALA A N 1
ATOM 2539 C CA . ALA A 1 345 ? 23.594 22.188 23.891 1 35.28 345 ALA A CA 1
ATOM 2540 C C . ALA A 1 345 ? 22.734 23.297 23.281 1 35.28 345 ALA A C 1
ATOM 2542 O O . ALA A 1 345 ? 22.438 23.281 22.078 1 35.28 345 ALA A O 1
ATOM 2543 N N . PRO A 1 346 ? 21.859 24 24.031 1 38.94 346 PRO A N 1
ATOM 2544 C CA . PRO A 1 346 ? 21.047 25.203 23.797 1 38.94 346 PRO A CA 1
ATOM 2545 C C . PRO A 1 346 ? 21.797 26.281 23.016 1 38.94 346 PRO A C 1
ATOM 2547 O O . PRO A 1 346 ? 22.812 26.797 23.516 1 38.94 346 PRO A O 1
ATOM 2550 N N . THR A 1 347 ? 22.422 26.328 22.031 1 37.72 347 THR A N 1
ATOM 2551 C CA . THR A 1 347 ? 23.031 27.625 21.828 1 37.72 347 THR A CA 1
ATOM 2552 C C . THR A 1 347 ? 21.984 28.734 21.828 1 37.72 347 THR A C 1
ATOM 2554 O O . THR A 1 347 ? 20.984 28.641 21.109 1 37.72 347 THR A O 1
ATOM 2557 N N . ALA A 1 348 ? 21.688 29.578 22.938 1 44.44 348 ALA A N 1
ATOM 2558 C CA . ALA A 1 348 ? 20.953 30.812 23.234 1 44.44 348 ALA A CA 1
ATOM 2559 C C . ALA A 1 348 ? 20.594 31.547 21.938 1 44.44 348 ALA A C 1
ATOM 2561 O O . ALA A 1 348 ? 19.516 32.156 21.844 1 44.44 348 ALA A O 1
ATOM 2562 N N . GLY A 1 349 ? 21.469 31.641 21 1 50.72 349 GLY A N 1
ATOM 2563 C CA . GLY A 1 349 ? 21.531 32.625 19.922 1 50.72 349 GLY A CA 1
ATOM 2564 C C . GLY A 1 349 ? 20.594 32.312 18.781 1 50.72 349 GLY A C 1
ATOM 2565 O O . GLY A 1 349 ? 20.422 33.125 17.875 1 50.72 349 GLY A O 1
ATOM 2566 N N . ASN A 1 350 ? 19.688 31.172 18.812 1 62.91 350 ASN A N 1
ATOM 2567 C CA . ASN A 1 350 ? 19.078 30.844 17.547 1 62.91 350 ASN A CA 1
ATOM 2568 C C . ASN A 1 350 ? 17.547 30.922 17.609 1 62.91 350 ASN A C 1
ATOM 2570 O O . ASN A 1 350 ? 16.859 30.406 16.734 1 62.91 350 ASN A O 1
ATOM 2574 N N . PHE A 1 351 ? 16.938 31.531 18.688 1 77.94 351 PHE A N 1
ATOM 2575 C CA . PHE A 1 351 ? 15.492 31.688 18.719 1 77.94 351 PHE A CA 1
ATOM 2576 C C . PHE A 1 351 ? 15.047 32.875 17.875 1 77.94 351 PHE A C 1
ATOM 2578 O O . PHE A 1 351 ? 15.594 33.969 18 1 77.94 351 PHE A O 1
ATOM 2585 N N . PRO A 1 352 ? 14.109 32.688 17.047 1 81.44 352 PRO A N 1
ATOM 2586 C CA . PRO A 1 352 ? 13.734 33.781 16.125 1 81.44 352 PRO A CA 1
ATOM 2587 C C . PRO A 1 352 ? 13.055 34.938 16.828 1 81.44 352 PRO A C 1
ATOM 2589 O O . PRO A 1 352 ? 12.492 34.781 17.922 1 81.44 352 PRO A O 1
ATOM 2592 N N . ASP A 1 353 ? 13.25 36.062 16.203 1 86.44 353 ASP A N 1
ATOM 2593 C CA . ASP A 1 353 ? 12.484 37.25 16.625 1 86.44 353 ASP A CA 1
ATOM 2594 C C . ASP A 1 353 ? 11.023 37.125 16.203 1 86.44 353 ASP A C 1
ATOM 2596 O O . ASP A 1 353 ? 10.703 37.25 15.016 1 86.44 353 ASP A O 1
ATOM 2600 N N . LEU A 1 354 ? 10.141 36.938 17.234 1 91 354 LEU A N 1
ATOM 2601 C CA . LEU A 1 354 ? 8.742 36.656 16.922 1 91 354 LEU A CA 1
ATOM 2602 C C . LEU A 1 354 ? 7.906 37.938 17.094 1 91 354 LEU A C 1
ATOM 2604 O O . LEU A 1 354 ? 8.078 38.656 18.078 1 91 354 LEU A O 1
ATOM 2608 N N . THR A 1 355 ? 7.121 38.219 16.094 1 92.06 355 THR A N 1
ATOM 2609 C CA . THR A 1 355 ? 6.148 39.312 16.156 1 92.06 355 THR A CA 1
ATOM 2610 C C . THR A 1 355 ? 4.754 38.781 16.469 1 92.06 355 THR A C 1
ATOM 2612 O O . THR A 1 355 ? 4.258 37.906 15.75 1 92.06 355 THR A O 1
ATOM 2615 N N . LEU A 1 356 ? 4.125 39.25 17.484 1 93.56 356 LEU A N 1
ATOM 2616 C CA . LEU A 1 356 ? 2.811 38.781 17.906 1 93.56 356 LEU A CA 1
ATOM 2617 C C . LEU A 1 356 ? 1.745 39.156 16.875 1 93.56 356 LEU A C 1
ATOM 2619 O O . LEU A 1 356 ? 1.652 40.344 16.469 1 93.56 356 LEU A O 1
ATOM 2623 N N . LEU A 1 357 ? 0.956 38.219 16.453 1 91.69 357 LEU A N 1
ATOM 2624 C CA . LEU A 1 357 ? -0.121 38.438 15.5 1 91.69 357 LEU A CA 1
ATOM 2625 C C . LEU A 1 357 ? -1.476 38.469 16.203 1 91.69 357 LEU A C 1
ATOM 2627 O O . LEU A 1 357 ? -2.395 39.156 15.758 1 91.69 357 LEU A O 1
ATOM 2631 N N . GLY A 1 358 ? -1.607 37.656 17.219 1 90.88 358 GLY A N 1
ATOM 2632 C CA . GLY A 1 358 ? -2.875 37.562 17.922 1 90.88 358 GLY A CA 1
ATOM 2633 C C . GLY A 1 358 ? -2.85 36.562 19.062 1 90.88 358 GLY A C 1
ATOM 2634 O O . GLY A 1 358 ? -1.823 35.938 19.312 1 90.88 358 GLY A O 1
ATOM 2635 N N . VAL A 1 359 ? -4.008 36.531 19.859 1 91.56 359 VAL A N 1
ATOM 2636 C CA . VAL A 1 359 ? -4.191 35.625 20.984 1 91.56 359 VAL A CA 1
ATOM 2637 C C . VAL A 1 359 ? -5.359 34.688 20.719 1 91.56 359 VAL A C 1
ATOM 2639 O O . VAL A 1 359 ? -6.445 35.125 20.328 1 91.56 359 VAL A O 1
ATOM 2642 N N . TYR A 1 360 ? -5.09 33.375 20.828 1 88.31 360 TYR A N 1
ATOM 2643 C CA . TYR A 1 360 ? -6.082 32.344 20.578 1 88.31 360 TYR A CA 1
ATOM 2644 C C . TYR A 1 360 ? -6.531 31.703 21.891 1 88.31 360 TYR A C 1
ATOM 2646 O O . TYR A 1 360 ? -5.707 31.25 22.688 1 88.31 360 TYR A O 1
ATOM 2654 N N . GLN A 1 361 ? -7.789 31.719 22.172 1 86.56 361 GLN A N 1
ATOM 2655 C CA . GLN A 1 361 ? -8.469 31.109 23.312 1 86.56 361 GLN A CA 1
ATOM 2656 C C . GLN A 1 361 ? -7.879 31.594 24.625 1 86.56 361 GLN A C 1
ATOM 2658 O O . GLN A 1 361 ? -7.965 30.891 25.641 1 86.56 361 GLN A O 1
ATOM 2663 N N . GLU A 1 362 ? -7.078 32.719 24.547 1 86 362 GLU A N 1
ATOM 2664 C CA . GLU A 1 362 ? -6.422 33.25 25.719 1 86 362 GLU A CA 1
ATOM 2665 C C . GLU A 1 362 ? -5.41 32.281 26.312 1 86 362 GLU A C 1
ATOM 2667 O O . GLU A 1 362 ? -5.16 32.281 27.516 1 86 362 GLU A O 1
ATOM 2672 N N . LEU A 1 363 ? -4.938 31.391 25.469 1 88.5 363 LEU A N 1
ATOM 2673 C CA . LEU A 1 363 ? -3.996 30.359 25.906 1 88.5 363 LEU A CA 1
ATOM 2674 C C . LEU A 1 363 ? -2.746 30.359 25.031 1 88.5 363 LEU A C 1
ATOM 2676 O O . LEU A 1 363 ? -1.645 30.094 25.531 1 88.5 363 LEU A O 1
ATOM 2680 N N . TYR A 1 364 ? -3.033 30.688 23.781 1 91.12 364 TYR A N 1
ATOM 2681 C CA . TYR A 1 364 ? -1.949 30.547 22.812 1 91.12 364 TYR A CA 1
ATOM 2682 C C . TYR A 1 364 ? -1.633 31.875 22.156 1 91.12 364 TYR A C 1
ATOM 2684 O O . TYR A 1 364 ? -2.527 32.688 21.922 1 91.12 364 TYR A O 1
ATOM 2692 N N . LEU A 1 365 ? -0.406 32.062 21.906 1 92.38 365 LEU A N 1
ATOM 2693 C CA . LEU A 1 365 ? 0.027 33.219 21.109 1 92.38 365 LEU A CA 1
ATOM 2694 C C . LEU A 1 365 ? 0.284 32.812 19.672 1 92.38 365 LEU A C 1
ATOM 2696 O O . LEU A 1 365 ? 0.879 31.766 19.406 1 92.38 365 LEU A O 1
ATOM 2700 N N . LEU A 1 366 ? -0.251 33.562 18.781 1 92.56 366 LEU A N 1
ATOM 2701 C CA . LEU A 1 366 ? 0.079 33.406 17.375 1 92.56 366 LEU A CA 1
ATOM 2702 C C . LEU A 1 366 ? 1.105 34.438 16.938 1 92.56 366 LEU A C 1
ATOM 2704 O O . LEU A 1 366 ? 0.897 35.656 17.141 1 92.56 366 LEU A O 1
ATOM 2708 N N . ALA A 1 367 ? 2.244 33.969 16.438 1 92.19 367 ALA A N 1
ATOM 2709 C CA . ALA A 1 367 ? 3.32 34.906 16.109 1 92.19 367 ALA A CA 1
ATOM 2710 C C . ALA A 1 367 ? 3.979 34.531 14.781 1 92.19 367 ALA A C 1
ATOM 2712 O O . ALA A 1 367 ? 3.814 33.406 14.305 1 92.19 367 ALA A O 1
ATOM 2713 N N . GLN A 1 368 ? 4.605 35.531 14.156 1 91.81 368 GLN A N 1
ATOM 2714 C CA . GLN A 1 368 ? 5.355 35.25 12.938 1 91.81 368 GLN A CA 1
ATOM 2715 C C . GLN A 1 368 ? 6.84 35.562 13.117 1 91.81 368 GLN A C 1
ATOM 2717 O O . GLN A 1 368 ? 7.195 36.531 13.805 1 91.81 368 GLN A O 1
ATOM 2722 N N . GLY A 1 369 ? 7.684 34.75 12.523 1 85.94 369 GLY A N 1
ATOM 2723 C CA . GLY A 1 369 ? 9.133 34.906 12.547 1 85.94 369 GLY A CA 1
ATOM 2724 C C . GLY A 1 369 ? 9.828 34.094 11.469 1 85.94 369 GLY A C 1
ATOM 2725 O O . GLY A 1 369 ? 9.438 32.969 11.18 1 85.94 369 GLY A O 1
ATOM 2726 N N . GLU A 1 370 ? 10.727 34.781 10.922 1 79.88 370 GLU A N 1
ATOM 2727 C CA . GLU A 1 370 ? 11.516 34.125 9.875 1 79.88 370 GLU A CA 1
ATOM 2728 C C . GLU A 1 370 ? 10.617 33.562 8.781 1 79.88 370 GLU A C 1
ATOM 2730 O O . GLU A 1 370 ? 10.883 32.469 8.258 1 79.88 370 GLU A O 1
ATOM 2735 N N . GLY A 1 371 ? 9.508 34.156 8.68 1 81.12 371 GLY A N 1
ATOM 2736 C CA . GLY A 1 371 ? 8.617 33.75 7.598 1 81.12 371 GLY A CA 1
ATOM 2737 C C . GLY A 1 371 ? 7.625 32.688 7.996 1 81.12 371 GLY A C 1
ATOM 2738 O O . GLY A 1 371 ? 6.734 32.344 7.219 1 81.12 371 GLY A O 1
ATOM 2739 N N . ASP A 1 372 ? 7.75 32.156 9.188 1 82.94 372 ASP A N 1
ATOM 2740 C CA . ASP A 1 372 ? 6.898 31.047 9.609 1 82.94 372 ASP A CA 1
ATOM 2741 C C . ASP A 1 372 ? 5.891 31.5 10.664 1 82.94 372 ASP A C 1
ATOM 2743 O O . ASP A 1 372 ? 6.062 32.562 11.281 1 82.94 372 ASP A O 1
ATOM 2747 N N . LEU A 1 373 ? 4.828 30.672 10.75 1 85.94 373 LEU A N 1
ATOM 2748 C CA . LEU A 1 373 ? 3.848 30.875 11.812 1 85.94 373 LEU A CA 1
ATOM 2749 C C . LEU A 1 373 ? 4.199 30.047 13.039 1 85.94 373 LEU A C 1
ATOM 2751 O O . LEU A 1 373 ? 4.477 28.844 12.93 1 85.94 373 LEU A O 1
ATOM 2755 N N . TRP A 1 374 ? 4.211 30.719 14.109 1 85.44 374 TRP A N 1
ATOM 2756 C CA . TRP A 1 374 ? 4.539 30.062 15.375 1 85.44 374 TRP A CA 1
ATOM 2757 C C . TRP A 1 374 ? 3.363 30.125 16.344 1 85.44 374 TRP A C 1
ATOM 2759 O O . TRP A 1 374 ? 2.736 31.172 16.5 1 85.44 374 TRP A O 1
ATOM 2769 N N . VAL A 1 375 ? 3.006 28.938 16.844 1 87.5 375 VAL A N 1
ATOM 2770 C CA . VAL A 1 375 ? 2.039 28.859 17.938 1 87.5 375 VAL A CA 1
ATOM 2771 C C . VAL A 1 375 ? 2.77 28.625 19.25 1 87.5 375 VAL A C 1
ATOM 2773 O O . VAL A 1 375 ? 3.525 27.672 19.391 1 87.5 375 VAL A O 1
ATOM 2776 N N . VAL A 1 376 ? 2.553 29.531 20.141 1 89.75 376 VAL A N 1
ATOM 2777 C CA . VAL A 1 376 ? 3.285 29.5 21.406 1 89.75 376 VAL A CA 1
ATOM 2778 C C . VAL A 1 376 ? 2.318 29.219 22.547 1 89.75 376 VAL A C 1
ATOM 2780 O O . VAL A 1 376 ? 1.282 29.875 22.672 1 89.75 376 VAL A O 1
ATOM 2783 N N . ASP A 1 377 ? 2.564 28.281 23.328 1 88.44 377 ASP A N 1
ATOM 2784 C CA . ASP A 1 377 ? 1.846 28.078 24.594 1 88.44 377 ASP A CA 1
ATOM 2785 C C . ASP A 1 377 ? 2.277 29.094 25.641 1 88.44 377 ASP A C 1
ATOM 2787 O O . ASP A 1 377 ? 3.389 29.016 26.172 1 88.44 377 ASP A O 1
ATOM 2791 N N . ALA A 1 378 ? 1.406 29.969 25.938 1 92.75 378 ALA A N 1
ATOM 2792 C CA . ALA A 1 378 ? 1.771 31.094 26.797 1 92.75 378 ALA A CA 1
ATOM 2793 C C . ALA A 1 378 ? 2.18 30.625 28.188 1 92.75 378 ALA A C 1
ATOM 2795 O O . ALA A 1 378 ? 3.135 31.141 28.766 1 92.75 378 ALA A O 1
ATOM 2796 N N . HIS A 1 379 ? 1.494 29.672 28.672 1 91.5 379 HIS A N 1
ATOM 2797 C CA . HIS A 1 379 ? 1.825 29.141 30 1 91.5 379 HIS A CA 1
ATOM 2798 C C . HIS A 1 379 ? 3.213 28.516 30 1 91.5 379 HIS A C 1
ATOM 2800 O O . HIS A 1 379 ? 4.059 28.859 30.828 1 91.5 379 HIS A O 1
ATOM 2806 N N . ALA A 1 380 ? 3.471 27.656 29.125 1 88.75 380 ALA A N 1
ATOM 2807 C CA . ALA A 1 380 ? 4.75 26.953 29.047 1 88.75 380 ALA A CA 1
ATOM 2808 C C . ALA A 1 380 ? 5.895 27.938 28.797 1 88.75 380 ALA A C 1
ATOM 2810 O O . ALA A 1 380 ? 6.969 27.797 29.391 1 88.75 380 ALA A O 1
ATOM 2811 N N . ALA A 1 381 ? 5.66 28.875 27.953 1 92.5 381 ALA A N 1
ATOM 2812 C CA . ALA A 1 381 ? 6.68 29.875 27.625 1 92.5 381 ALA A CA 1
ATOM 2813 C C . ALA A 1 381 ? 7.012 30.734 28.844 1 92.5 381 ALA A C 1
ATOM 2815 O O . ALA A 1 381 ? 8.188 30.969 29.141 1 92.5 381 ALA A O 1
ATOM 2816 N N . HIS A 1 382 ? 6 31.156 29.469 1 93.81 382 HIS A N 1
ATOM 2817 C CA . HIS A 1 382 ? 6.203 31.984 30.656 1 93.81 382 HIS A CA 1
ATOM 2818 C C . HIS A 1 382 ? 6.891 31.188 31.766 1 93.81 382 HIS A C 1
ATOM 2820 O O . HIS A 1 382 ? 7.77 31.703 32.438 1 93.81 382 HIS A O 1
ATOM 2826 N N . GLU A 1 383 ? 6.477 30.031 31.875 1 91.56 383 GLU A N 1
ATOM 2827 C CA . GLU A 1 383 ? 7.098 29.125 32.844 1 91.56 383 GLU A CA 1
ATOM 2828 C C . GLU A 1 383 ? 8.594 28.984 32.594 1 91.56 383 GLU A C 1
ATOM 2830 O O . GLU A 1 383 ? 9.406 29.047 33.5 1 91.56 383 GLU A O 1
ATOM 2835 N N . ARG A 1 384 ? 8.953 28.828 31.422 1 91.12 384 ARG A N 1
ATOM 2836 C CA . ARG A 1 384 ? 10.352 28.719 31.031 1 91.12 384 ARG A CA 1
ATOM 2837 C C . ARG A 1 384 ? 11.117 29.984 31.375 1 91.12 384 ARG A C 1
ATOM 2839 O O . ARG A 1 384 ? 12.203 29.938 31.953 1 91.12 384 ARG A O 1
ATOM 2846 N N . ALA A 1 385 ? 10.547 31.078 31.047 1 92.81 385 ALA A N 1
ATOM 2847 C CA . ALA A 1 385 ? 11.188 32.375 31.312 1 92.81 385 ALA A CA 1
ATOM 2848 C C . ALA A 1 385 ? 11.391 32.562 32.812 1 92.81 385 ALA A C 1
ATOM 2850 O O . ALA A 1 385 ? 12.469 32.969 33.25 1 92.81 385 ALA A O 1
ATOM 2851 N N . LEU A 1 386 ? 10.414 32.25 33.562 1 91.62 386 LEU A N 1
ATOM 2852 C CA . LEU A 1 386 ? 10.5 32.406 35.031 1 91.62 386 LEU A CA 1
ATOM 2853 C C . LEU A 1 386 ? 11.523 31.438 35.594 1 91.62 386 LEU A C 1
ATOM 2855 O O . LEU A 1 386 ? 12.289 31.797 36.5 1 91.62 386 LEU A O 1
ATOM 2859 N N . TYR A 1 387 ? 11.531 30.312 35.094 1 91.44 387 TYR A N 1
ATOM 2860 C CA . TYR A 1 387 ? 12.453 29.297 35.562 1 91.44 387 TYR A CA 1
ATOM 2861 C C . TYR A 1 387 ? 13.906 29.75 35.406 1 91.44 387 TYR A C 1
ATOM 2863 O O . TYR A 1 387 ? 14.695 29.656 36.344 1 91.44 387 TYR A O 1
ATOM 2871 N N . GLU A 1 388 ? 14.172 30.188 34.312 1 91.06 388 GLU A N 1
ATOM 2872 C CA . GLU A 1 388 ? 15.547 30.609 34.062 1 91.06 388 GLU A CA 1
ATOM 2873 C C . GLU A 1 388 ? 15.906 31.859 34.844 1 91.06 388 GLU A C 1
ATOM 2875 O O . GLU A 1 388 ? 17.016 31.969 35.344 1 91.06 388 GLU A O 1
ATOM 2880 N N . ARG A 1 389 ? 14.977 32.719 34.969 1 89.88 389 ARG A N 1
ATOM 2881 C CA . ARG A 1 389 ? 15.211 33.906 35.781 1 89.88 389 ARG A CA 1
ATOM 2882 C C . ARG A 1 389 ? 15.477 33.531 37.25 1 89.88 389 ARG A C 1
ATOM 2884 O O . ARG A 1 389 ? 16.438 34 37.844 1 89.88 389 ARG A O 1
ATOM 2891 N N . LEU A 1 390 ? 14.695 32.625 37.781 1 89.81 390 LEU A N 1
ATOM 2892 C CA . LEU A 1 390 ? 14.852 32.188 39.156 1 89.81 390 LEU A CA 1
ATOM 2893 C C . LEU A 1 390 ? 16.172 31.438 39.344 1 89.81 390 LEU A C 1
ATOM 2895 O O . LEU A 1 390 ? 16.828 31.562 40.375 1 89.81 390 LEU A O 1
ATOM 2899 N N . GLY A 1 391 ? 16.453 30.672 38.375 1 89.5 391 GLY A N 1
ATOM 2900 C CA . GLY A 1 391 ? 17.719 29.953 38.406 1 89.5 391 GLY A CA 1
ATOM 2901 C C . GLY A 1 391 ? 18.922 30.875 38.5 1 89.5 391 GLY A C 1
ATOM 2902 O O . GLY A 1 391 ? 19.844 30.625 39.281 1 89.5 391 GLY A O 1
ATOM 2903 N N . ARG A 1 392 ? 18.875 31.922 37.719 1 88.06 392 ARG A N 1
ATOM 2904 C CA . ARG A 1 392 ? 19.953 32.906 37.75 1 88.06 392 ARG A CA 1
ATOM 2905 C C . ARG A 1 392 ? 20.016 33.625 39.125 1 88.06 392 ARG A C 1
ATOM 2907 O O . ARG A 1 392 ? 21.094 33.812 39.656 1 88.06 392 ARG A O 1
ATOM 2914 N N . GLU A 1 393 ? 18.922 33.844 39.625 1 87.56 393 GLU A N 1
ATOM 2915 C CA . GLU A 1 393 ? 18.828 34.562 40.875 1 87.56 393 GLU A CA 1
ATOM 2916 C C . GLU A 1 393 ? 19.234 33.688 42.062 1 87.56 393 GLU A C 1
ATOM 2918 O O . GLU A 1 393 ? 19.828 34.156 43.031 1 87.56 393 GLU A O 1
ATOM 2923 N N . LEU A 1 394 ? 18.922 32.438 41.969 1 86.06 394 LEU A N 1
ATOM 2924 C CA . LEU A 1 394 ? 19.266 31.484 43 1 86.06 394 LEU A CA 1
ATOM 2925 C C . LEU A 1 394 ? 20.781 31.328 43.125 1 86.06 394 LEU A C 1
ATOM 2927 O O . LEU A 1 394 ? 21.312 31.172 44.219 1 86.06 394 LEU A O 1
ATOM 2931 N N . GLY A 1 395 ? 21.438 31.328 42.062 1 78.69 395 GLY A N 1
ATOM 2932 C CA . GLY A 1 395 ? 22.891 31.188 42.094 1 78.69 395 GLY A CA 1
ATOM 2933 C C . GLY A 1 395 ? 23.578 32.312 42.812 1 78.69 395 GLY A C 1
ATOM 2934 O O . GLY A 1 395 ? 24.656 32.125 43.375 1 78.69 395 GLY A O 1
ATOM 2935 N N . THR A 1 396 ? 22.938 33.469 42.969 1 80.06 396 THR A N 1
ATOM 2936 C CA . THR A 1 396 ? 23.578 34.625 43.594 1 80.06 396 THR A CA 1
ATOM 2937 C C . THR A 1 396 ? 22.891 35 44.906 1 80.06 396 THR A C 1
ATOM 2939 O O . THR A 1 396 ? 23.359 35.875 45.625 1 80.06 396 THR A O 1
ATOM 2942 N N . ALA A 1 397 ? 21.875 34.281 45.219 1 83.38 397 ALA A N 1
ATOM 2943 C CA . ALA A 1 397 ? 21.062 34.688 46.344 1 83.38 397 ALA A CA 1
ATOM 2944 C C . ALA A 1 397 ? 21.609 34.125 47.656 1 83.38 397 ALA A C 1
ATOM 2946 O O . ALA A 1 397 ? 22.016 32.969 47.688 1 83.38 397 ALA A O 1
ATOM 2947 N N . ALA A 1 398 ? 21.641 35 48.656 1 86.88 398 ALA A N 1
ATOM 2948 C CA . ALA A 1 398 ? 22.031 34.562 50 1 86.88 398 ALA A CA 1
ATOM 2949 C C . ALA A 1 398 ? 20.859 33.938 50.75 1 86.88 398 ALA A C 1
ATOM 2951 O O . ALA A 1 398 ? 19.703 34.219 50.438 1 86.88 398 ALA A O 1
ATOM 2952 N N . PRO A 1 399 ? 21.141 32.969 51.562 1 89.94 399 PRO A N 1
ATOM 2953 C CA . PRO A 1 399 ? 20.062 32.406 52.375 1 89.94 399 PRO A CA 1
ATOM 2954 C C . PRO A 1 399 ? 19.406 33.438 53.281 1 89.94 399 PRO A C 1
ATOM 2956 O O . PRO A 1 399 ? 20.109 34.281 53.875 1 89.94 399 PRO A O 1
ATOM 2959 N N . LEU A 1 400 ? 18.219 33.469 53.281 1 90.88 400 LEU A N 1
ATOM 2960 C CA . LEU A 1 400 ? 17.453 34.344 54.125 1 90.88 400 LEU A CA 1
ATOM 2961 C C . LEU A 1 400 ? 16.906 33.594 55.344 1 90.88 400 LEU A C 1
ATOM 2963 O O . LEU A 1 400 ? 16.234 32.562 55.188 1 90.88 400 LEU A O 1
ATOM 2967 N N . GLU A 1 401 ? 17.281 34.125 56.469 1 90.38 401 GLU A N 1
ATOM 2968 C CA . GLU A 1 401 ? 16.766 33.531 57.719 1 90.38 401 GLU A CA 1
ATOM 2969 C C . GLU A 1 401 ? 15.336 34.031 58 1 90.38 401 GLU A C 1
ATOM 2971 O O . GLU A 1 401 ? 15.078 35.219 58.031 1 90.38 401 GLU A O 1
ATOM 2976 N N . LEU A 1 402 ? 14.43 33.062 58.219 1 87.88 402 LEU A N 1
ATOM 2977 C CA . LEU A 1 402 ? 13.039 33.406 58.5 1 87.88 402 LEU A CA 1
ATOM 2978 C C . LEU A 1 402 ? 12.891 33.906 59.938 1 87.88 402 LEU A C 1
ATOM 2980 O O . LEU A 1 402 ? 13.43 33.312 60.875 1 87.88 402 LEU A O 1
ATOM 2984 N N . PRO A 1 403 ? 12.344 35.094 60.094 1 81.5 403 PRO A N 1
ATOM 2985 C CA . PRO A 1 403 ? 12.188 35.656 61.438 1 81.5 403 PRO A CA 1
ATOM 2986 C C . PRO A 1 403 ? 11.383 34.719 62.375 1 81.5 403 PRO A C 1
ATOM 2988 O O . PRO A 1 403 ? 11.711 34.594 63.531 1 81.5 403 PRO A O 1
ATOM 2991 N N . THR A 1 404 ? 10.312 34.125 61.906 1 79.94 404 THR A N 1
ATOM 2992 C CA . THR A 1 404 ? 9.531 33.156 62.656 1 79.94 404 THR A CA 1
ATOM 2993 C C . THR A 1 404 ? 9.578 31.781 61.969 1 79.94 404 THR A C 1
ATOM 2995 O O . THR A 1 404 ? 9.008 31.609 60.875 1 79.94 404 THR A O 1
ATOM 2998 N N . PRO A 1 405 ? 10.383 30.906 62.625 1 73.94 405 PRO A N 1
ATOM 2999 C CA . PRO A 1 405 ? 10.453 29.578 62 1 73.94 405 PRO A CA 1
ATOM 3000 C C . PRO A 1 405 ? 9.086 28.922 61.875 1 73.94 405 PRO A C 1
ATOM 3002 O O . PRO A 1 405 ? 8.227 29.062 62.75 1 73.94 405 PRO A O 1
ATOM 3005 N N . GLU A 1 406 ? 8.844 28.484 60.688 1 80 406 GLU A N 1
ATOM 3006 C CA . GLU A 1 406 ? 7.57 27.812 60.438 1 80 406 GLU A CA 1
ATOM 3007 C C . GLU A 1 406 ? 7.699 26.297 60.594 1 80 406 GLU A C 1
ATOM 3009 O O . GLU A 1 406 ? 8.648 25.688 60.094 1 80 406 GLU A O 1
ATOM 3014 N N . LEU A 1 407 ? 6.875 25.781 61.5 1 84.69 407 LEU A N 1
ATOM 3015 C CA . LEU A 1 407 ? 6.84 24.328 61.719 1 84.69 407 LEU A CA 1
ATOM 3016 C C . LEU A 1 407 ? 5.941 23.656 60.688 1 84.69 407 LEU A C 1
ATOM 3018 O O . LEU A 1 407 ? 4.828 24.125 60.406 1 84.69 407 LEU A O 1
ATOM 3022 N N . LEU A 1 408 ? 6.508 22.734 60 1 88.19 408 LEU A N 1
ATOM 3023 C CA . LEU A 1 408 ? 5.758 22.016 58.969 1 88.19 408 LEU A CA 1
ATOM 3024 C C . LEU A 1 408 ? 5.695 20.531 59.281 1 88.19 408 LEU A C 1
ATOM 3026 O O . LEU A 1 408 ? 6.621 19.984 59.906 1 88.19 408 LEU A O 1
ATOM 3030 N N . HIS A 1 409 ? 4.629 19.891 58.938 1 88.69 409 HIS A N 1
ATOM 3031 C CA . HIS A 1 409 ? 4.465 18.453 59.125 1 88.69 409 HIS A CA 1
ATOM 3032 C C . HIS A 1 409 ? 5.07 17.672 57.969 1 88.69 409 HIS A C 1
ATOM 3034 O O . HIS A 1 409 ? 4.824 18 56.812 1 88.69 409 HIS A O 1
ATOM 3040 N N . LEU A 1 410 ? 5.914 16.703 58.344 1 89.94 410 LEU A N 1
ATOM 3041 C CA . LEU A 1 410 ? 6.508 15.859 57.312 1 89.94 410 LEU A CA 1
ATOM 3042 C C . LEU A 1 410 ? 6.02 14.414 57.438 1 89.94 410 LEU A C 1
ATOM 3044 O O . LEU A 1 410 ? 5.836 13.914 58.562 1 89.94 410 LEU A O 1
ATOM 3048 N N . THR A 1 411 ? 5.777 13.852 56.344 1 84.94 411 THR A N 1
ATOM 3049 C CA . THR A 1 411 ? 5.531 12.414 56.344 1 84.94 411 THR A CA 1
ATOM 3050 C C . THR A 1 411 ? 6.809 11.641 56.688 1 84.94 411 THR A C 1
ATOM 3052 O O . THR A 1 411 ? 7.91 12.195 56.594 1 84.94 411 THR A O 1
ATOM 3055 N N . PRO A 1 412 ? 6.617 10.391 57.062 1 84.31 412 PRO A N 1
ATOM 3056 C CA . PRO A 1 412 ? 7.809 9.586 57.344 1 84.31 412 PRO A CA 1
ATOM 3057 C C . PRO A 1 412 ? 8.758 9.516 56.156 1 84.31 412 PRO A C 1
ATOM 3059 O O . PRO A 1 412 ? 9.984 9.555 56.344 1 84.31 412 PRO A O 1
ATOM 3062 N N . GLU A 1 413 ? 8.188 9.484 55.094 1 86.31 413 GLU A N 1
ATOM 3063 C CA . GLU A 1 413 ? 9.016 9.422 53.906 1 86.31 413 GLU A CA 1
ATOM 3064 C C . GLU A 1 413 ? 9.789 10.719 53.688 1 86.31 413 GLU A C 1
ATOM 3066 O O . GLU A 1 413 ? 10.969 10.695 53.344 1 86.31 413 GLU A O 1
ATOM 3071 N N . GLN A 1 414 ? 9.148 11.758 53.938 1 88.56 414 GLN A N 1
ATOM 3072 C CA . GLN A 1 414 ? 9.781 13.07 53.781 1 88.56 414 GLN A CA 1
ATOM 3073 C C . GLN A 1 414 ? 10.875 13.281 54.812 1 88.56 414 GLN A C 1
ATOM 3075 O O . GLN A 1 414 ? 11.922 13.859 54.5 1 88.56 414 GLN A O 1
ATOM 3080 N N . THR A 1 415 ? 10.625 12.758 56 1 89.12 415 THR A N 1
ATOM 3081 C CA . THR A 1 415 ? 11.625 12.867 57.031 1 89.12 415 THR A CA 1
ATOM 3082 C C . THR A 1 415 ? 12.883 12.078 56.688 1 89.12 415 THR A C 1
ATOM 3084 O O . THR A 1 415 ? 14 12.562 56.875 1 89.12 415 THR A O 1
ATOM 3087 N N . ALA A 1 416 ? 12.633 10.938 56.125 1 87.81 416 ALA A N 1
ATOM 3088 C CA . ALA A 1 416 ? 13.758 10.117 55.688 1 87.81 416 ALA A CA 1
ATOM 3089 C C . ALA A 1 416 ? 14.555 10.828 54.594 1 87.81 416 ALA A C 1
ATOM 3091 O O . ALA A 1 416 ? 15.789 10.828 54.625 1 87.81 416 ALA A O 1
ATOM 3092 N N . ARG A 1 417 ? 13.859 11.461 53.781 1 89.88 417 ARG A N 1
ATOM 3093 C CA . ARG A 1 417 ? 14.516 12.164 52.688 1 89.88 417 ARG A CA 1
ATOM 3094 C C . ARG A 1 417 ? 15.281 13.383 53.188 1 89.88 417 ARG A C 1
ATOM 3096 O O . ARG A 1 417 ? 16.344 13.727 52.656 1 89.88 417 ARG A O 1
ATOM 3103 N N . LEU A 1 418 ? 14.727 14.047 54.094 1 91.81 418 LEU A N 1
ATOM 3104 C CA . LEU A 1 418 ? 15.391 15.195 54.719 1 91.81 418 LEU A CA 1
ATOM 3105 C C . LEU A 1 418 ? 16.75 14.797 55.281 1 91.81 418 LEU A C 1
ATOM 3107 O O . LEU A 1 418 ? 17.734 15.516 55.125 1 91.81 418 LEU A O 1
ATOM 3111 N N . HIS A 1 419 ? 16.766 13.648 55.875 1 89.62 419 HIS A N 1
ATOM 3112 C CA . HIS A 1 419 ? 18 13.172 56.469 1 89.62 419 HIS A CA 1
ATOM 3113 C C . HIS A 1 419 ? 19.031 12.82 55.375 1 89.62 419 HIS A C 1
ATOM 3115 O O . HIS A 1 419 ? 20.219 13.062 55.531 1 89.62 419 HIS A O 1
ATOM 3121 N N . GLU A 1 420 ? 18.5 12.375 54.375 1 88.81 420 GLU A N 1
ATOM 3122 C CA . GLU A 1 420 ? 19.359 11.938 53.281 1 88.81 420 GLU A CA 1
ATOM 3123 C C . GLU A 1 420 ? 19.906 13.125 52.5 1 88.81 420 GLU A C 1
ATOM 3125 O O . GLU A 1 420 ? 21.078 13.141 52.094 1 88.81 420 GLU A O 1
ATOM 3130 N N . ARG A 1 421 ? 19.047 14.148 52.312 1 88.19 421 ARG A N 1
ATOM 3131 C CA . ARG A 1 421 ? 19.391 15.195 51.375 1 88.19 421 ARG A CA 1
ATOM 3132 C C . ARG A 1 421 ? 19.656 16.516 52.062 1 88.19 421 ARG A C 1
ATOM 3134 O O . ARG A 1 421 ? 19.812 17.562 51.438 1 88.19 421 ARG A O 1
ATOM 3141 N N . GLY A 1 422 ? 19.641 16.484 53.281 1 90.5 422 GLY A N 1
ATOM 3142 C CA . GLY A 1 422 ? 19.766 17.703 54.062 1 90.5 422 GLY A CA 1
ATOM 3143 C C . GLY A 1 422 ? 20.969 18.547 53.656 1 90.5 422 GLY A C 1
ATOM 3144 O O . GLY A 1 422 ? 20.844 19.766 53.5 1 90.5 422 GLY A O 1
ATOM 3145 N N . ALA A 1 423 ? 22.031 17.906 53.438 1 91.06 423 ALA A N 1
ATOM 3146 C CA . ALA A 1 423 ? 23.266 18.609 53.062 1 91.06 423 ALA A CA 1
ATOM 3147 C C . ALA A 1 423 ? 23.125 19.266 51.688 1 91.06 423 ALA A C 1
ATOM 3149 O O . ALA A 1 423 ? 23.547 20.406 51.5 1 91.06 423 ALA A O 1
ATOM 3150 N N . GLU A 1 424 ? 22.516 18.625 50.875 1 90.88 424 GLU A N 1
ATOM 3151 C CA . GLU A 1 424 ? 22.312 19.141 49.531 1 90.88 424 GLU A CA 1
ATOM 3152 C C . GLU A 1 424 ? 21.391 20.359 49.531 1 90.88 424 GLU A C 1
ATOM 3154 O O . GLU A 1 424 ? 21.656 21.344 48.844 1 90.88 424 GLU A O 1
ATOM 3159 N N . LEU A 1 425 ? 20.438 20.297 50.312 1 93.06 425 LEU A N 1
ATOM 3160 C CA . LEU A 1 425 ? 19.469 21.391 50.406 1 93.06 425 LEU A CA 1
ATOM 3161 C C . LEU A 1 425 ? 20.109 22.641 51 1 93.06 425 LEU A C 1
ATOM 3163 O O . LEU A 1 425 ? 19.875 23.75 50.5 1 93.06 425 LEU A O 1
ATOM 3167 N N . ARG A 1 426 ? 20.984 22.391 51.938 1 91 426 ARG A N 1
ATOM 3168 C CA . ARG A 1 426 ? 21.688 23.516 52.562 1 91 426 ARG A CA 1
ATOM 3169 C C . ARG A 1 426 ? 22.656 24.156 51.562 1 91 426 ARG A C 1
ATOM 3171 O O . ARG A 1 426 ? 22.906 25.359 51.625 1 91 426 ARG A O 1
ATOM 3178 N N . GLY A 1 427 ? 23.078 23.375 50.656 1 90.06 427 GLY A N 1
ATOM 3179 C CA . GLY A 1 427 ? 24.047 23.828 49.688 1 90.06 427 GLY A CA 1
ATOM 3180 C C . GLY A 1 427 ? 23.516 24.953 48.812 1 90.06 427 GLY A C 1
ATOM 3181 O O . GLY A 1 427 ? 24.281 25.766 48.281 1 90.06 427 GLY A O 1
ATOM 3182 N N . TRP A 1 428 ? 22.125 24.984 48.688 1 89 428 TRP A N 1
ATOM 3183 C CA . TRP A 1 428 ? 21.609 26.062 47.875 1 89 428 TRP A CA 1
ATOM 3184 C C . TRP A 1 428 ? 20.703 26.984 48.656 1 89 428 TRP A C 1
ATOM 3186 O O . TRP A 1 428 ? 19.859 27.688 48.094 1 89 428 TRP A O 1
ATOM 3196 N N . GLY A 1 429 ? 20.891 26.859 50.031 1 89.88 429 GLY A N 1
ATOM 3197 C CA . GLY A 1 429 ? 20.328 27.875 50.906 1 89.88 429 GLY A CA 1
ATOM 3198 C C . GLY A 1 429 ? 19.031 27.453 51.562 1 89.88 429 GLY A C 1
ATOM 3199 O O . GLY A 1 429 ? 18.375 28.266 52.219 1 89.88 429 GLY A O 1
ATOM 3200 N N . LEU A 1 430 ? 18.641 26.25 51.406 1 92.81 430 LEU A N 1
ATOM 3201 C CA . LEU A 1 430 ? 17.438 25.719 52.031 1 92.81 430 LEU A CA 1
ATOM 3202 C C . LEU A 1 430 ? 17.781 24.875 53.25 1 92.81 430 LEU A C 1
ATOM 3204 O O . LEU A 1 430 ? 18.344 23.781 53.125 1 92.81 430 LEU A O 1
ATOM 3208 N N . THR A 1 431 ? 17.5 25.422 54.344 1 92.75 431 THR A N 1
ATOM 3209 C CA . THR A 1 431 ? 17.812 24.688 55.594 1 92.75 431 THR A CA 1
ATOM 3210 C C . THR A 1 431 ? 16.531 24.281 56.312 1 92.75 431 THR A C 1
ATOM 3212 O O . THR A 1 431 ? 15.766 25.125 56.781 1 92.75 431 THR A O 1
ATOM 3215 N N . ILE A 1 432 ? 16.312 22.984 56.344 1 93 432 ILE A N 1
ATOM 3216 C CA . ILE A 1 432 ? 15.188 22.375 57.062 1 93 432 ILE A CA 1
ATOM 3217 C C . ILE A 1 432 ? 15.711 21.516 58.219 1 93 432 ILE A C 1
ATOM 3219 O O . ILE A 1 432 ? 16.578 20.672 58.031 1 93 432 ILE A O 1
ATOM 3223 N N . GLU A 1 433 ? 15.336 21.781 59.344 1 91.62 433 GLU A N 1
ATOM 3224 C CA . GLU A 1 433 ? 15.797 21.047 60.5 1 91.62 433 GLU A CA 1
ATOM 3225 C C . GLU A 1 433 ? 14.711 20.109 61.062 1 91.62 433 GLU A C 1
ATOM 3227 O O . GLU A 1 433 ? 13.539 20.5 61.125 1 91.62 433 GLU A O 1
ATOM 3232 N N . ASP A 1 434 ? 15.117 18.922 61.312 1 89.88 434 ASP A N 1
ATOM 3233 C CA . ASP A 1 434 ? 14.211 17.969 61.938 1 89.88 434 ASP A CA 1
ATOM 3234 C C . ASP A 1 434 ? 13.922 18.359 63.375 1 89.88 434 ASP A C 1
ATOM 3236 O O . ASP A 1 434 ? 14.844 18.531 64.188 1 89.88 434 ASP A O 1
ATOM 3240 N N . PHE A 1 435 ? 12.688 18.516 63.719 1 84.56 435 PHE A N 1
ATOM 3241 C CA . PHE A 1 435 ? 12.289 18.938 65.062 1 84.56 435 PHE A CA 1
ATOM 3242 C C . PHE A 1 435 ? 11.664 17.797 65.812 1 84.56 435 PHE A C 1
ATOM 3244 O O . PHE A 1 435 ? 11.078 18 66.875 1 84.56 435 PHE A O 1
ATOM 3251 N N . GLY A 1 436 ? 11.68 16.578 65.312 1 83.25 436 GLY A N 1
ATOM 3252 C CA . GLY A 1 436 ? 11.156 15.383 66 1 83.25 436 GLY A CA 1
ATOM 3253 C C . GLY A 1 436 ? 9.656 15.242 65.812 1 83.25 436 GLY A C 1
ATOM 3254 O O . GLY A 1 436 ? 8.953 16.219 65.562 1 83.25 436 GLY A O 1
ATOM 3255 N N . ALA A 1 437 ? 8.984 14.031 65.938 1 82.88 437 ALA A N 1
ATOM 3256 C CA . ALA A 1 437 ? 7.562 13.695 65.938 1 82.88 437 ALA A CA 1
ATOM 3257 C C . ALA A 1 437 ? 6.902 14.109 64.625 1 82.88 437 ALA A C 1
ATOM 3259 O O . ALA A 1 437 ? 5.777 14.602 64.625 1 82.88 437 ALA A O 1
ATOM 3260 N N . GLY A 1 438 ? 7.645 14.062 63.594 1 84 438 GLY A N 1
ATOM 3261 C CA . GLY A 1 438 ? 7.09 14.344 62.281 1 84 438 GLY A CA 1
ATOM 3262 C C . GLY A 1 438 ? 7.051 15.82 61.969 1 84 438 GLY A C 1
ATOM 3263 O O . GLY A 1 438 ? 6.398 16.234 61 1 84 438 GLY A O 1
ATOM 3264 N N . LEU A 1 439 ? 7.715 16.641 62.75 1 88.12 439 LEU A N 1
ATOM 3265 C CA . LEU A 1 439 ? 7.738 18.094 62.531 1 88.12 439 LEU A CA 1
ATOM 3266 C C . LEU A 1 439 ? 9.117 18.547 62.031 1 88.12 439 LEU A C 1
ATOM 3268 O O . LEU A 1 439 ? 10.133 18 62.469 1 88.12 439 LEU A O 1
ATOM 3272 N N . ALA A 1 440 ? 9.055 19.453 61.156 1 90.62 440 ALA A N 1
ATOM 3273 C CA . ALA A 1 440 ? 10.297 20.047 60.656 1 90.62 440 ALA A CA 1
ATOM 3274 C C . ALA A 1 440 ? 10.211 21.578 60.656 1 90.62 440 ALA A C 1
ATOM 3276 O O . ALA A 1 440 ? 9.125 22.141 60.5 1 90.62 440 ALA A O 1
ATOM 3277 N N . ARG A 1 441 ? 11.328 22.141 61 1 90.62 441 ARG A N 1
ATOM 3278 C CA . ARG A 1 441 ? 11.414 23.594 61.031 1 90.62 441 ARG A CA 1
ATOM 3279 C C . ARG A 1 441 ? 12.195 24.125 59.812 1 90.62 441 ARG A C 1
ATOM 3281 O O . ARG A 1 441 ? 13.336 23.719 59.594 1 90.62 441 ARG A O 1
ATOM 3288 N N . LEU A 1 442 ? 11.539 25.078 59.125 1 93 442 LEU A N 1
ATOM 3289 C CA . LEU A 1 442 ? 12.234 25.766 58.031 1 93 442 LEU A CA 1
ATOM 3290 C C . LEU A 1 442 ? 12.984 26.984 58.562 1 93 442 LEU A C 1
ATOM 3292 O O . LEU A 1 442 ? 12.367 27.938 59.062 1 93 442 LEU A O 1
ATOM 3296 N N . ARG A 1 443 ? 14.297 26.953 58.406 1 90.75 443 ARG A N 1
ATOM 3297 C CA . ARG A 1 443 ? 15.125 27.984 59.031 1 90.75 443 ARG A CA 1
ATOM 3298 C C . ARG A 1 443 ? 15.5 29.047 58 1 90.75 443 ARG A C 1
ATOM 3300 O O . ARG A 1 443 ? 15.422 30.25 58.25 1 90.75 443 ARG A O 1
ATOM 3307 N N . THR A 1 444 ? 15.961 28.609 56.875 1 91.69 444 THR A N 1
ATOM 3308 C CA . THR A 1 444 ? 16.375 29.547 55.844 1 91.69 444 THR A CA 1
ATOM 3309 C C . THR A 1 444 ? 15.828 29.125 54.469 1 91.69 444 THR A C 1
ATOM 3311 O O . THR A 1 444 ? 15.562 27.953 54.25 1 91.69 444 THR A O 1
ATOM 3314 N N . LEU A 1 445 ? 15.57 30.047 53.688 1 90.31 445 LEU A N 1
ATOM 3315 C CA . LEU A 1 445 ? 15.281 29.859 52.25 1 90.31 445 LEU A CA 1
ATOM 3316 C C . LEU A 1 445 ? 15.992 30.922 51.438 1 90.31 445 LEU A C 1
ATOM 3318 O O . LEU A 1 445 ? 16.234 32.031 51.906 1 90.31 445 LEU A O 1
ATOM 3322 N N . PRO A 1 446 ? 16.406 30.578 50.219 1 90.06 446 PRO A N 1
ATOM 3323 C CA . PRO A 1 446 ? 17.062 31.578 49.375 1 90.06 446 PRO A CA 1
ATOM 3324 C C . PRO A 1 446 ? 16.219 32.844 49.188 1 90.06 446 PRO A C 1
ATOM 3326 O O . PRO A 1 446 ? 15.008 32.781 49 1 90.06 446 PRO A O 1
ATOM 3329 N N . ALA A 1 447 ? 16.797 33.969 49.25 1 88.69 447 ALA A N 1
ATOM 3330 C CA . ALA A 1 447 ? 16.125 35.25 49.188 1 88.69 447 ALA A CA 1
ATOM 3331 C C . ALA A 1 447 ? 15.32 35.406 47.906 1 88.69 447 ALA A C 1
ATOM 3333 O O . ALA A 1 447 ? 14.227 36 47.906 1 88.69 447 ALA A O 1
ATOM 3334 N N . ALA A 1 448 ? 15.844 34.812 46.875 1 86.75 448 ALA A N 1
ATOM 3335 C CA . ALA A 1 448 ? 15.211 34.875 45.562 1 86.75 448 ALA A CA 1
ATOM 3336 C C . ALA A 1 448 ? 13.852 34.188 45.562 1 86.75 448 ALA A C 1
ATOM 3338 O O . ALA A 1 448 ? 12.93 34.594 44.844 1 86.75 448 ALA A O 1
ATOM 3339 N N . LEU A 1 449 ? 13.734 33.25 46.406 1 88.75 449 LEU A N 1
ATOM 3340 C CA . LEU A 1 449 ? 12.492 32.469 46.469 1 88.75 449 LEU A CA 1
ATOM 3341 C C . LEU A 1 449 ? 11.523 33.094 47.5 1 88.75 449 LEU A C 1
ATOM 3343 O O . LEU A 1 449 ? 10.312 33.031 47.281 1 88.75 449 LEU A O 1
ATOM 3347 N N . ALA A 1 450 ? 12.078 33.656 48.469 1 85.75 450 ALA A N 1
ATOM 3348 C CA . ALA A 1 450 ? 11.289 34.219 49.562 1 85.75 450 ALA A CA 1
ATOM 3349 C C . ALA A 1 450 ? 10.414 35.375 49.094 1 85.75 450 ALA A C 1
ATOM 3351 O O . ALA A 1 450 ? 9.352 35.625 49.656 1 85.75 450 ALA A O 1
ATOM 3352 N N . ALA A 1 451 ? 10.781 36 48.031 1 81 451 ALA A N 1
ATOM 3353 C CA . ALA A 1 451 ? 10.109 37.219 47.531 1 81 451 ALA A CA 1
ATOM 3354 C C . ALA A 1 451 ? 8.984 36.844 46.562 1 81 451 ALA A C 1
ATOM 3356 O O . ALA A 1 451 ? 8.211 37.719 46.156 1 81 451 ALA A O 1
ATOM 3357 N N . LEU A 1 452 ? 8.812 35.594 46.312 1 85.62 452 LEU A N 1
ATOM 3358 C CA . LEU A 1 452 ? 7.855 35.188 45.281 1 85.62 452 LEU A CA 1
ATOM 3359 C C . LEU A 1 452 ? 6.434 35.219 45.844 1 85.62 452 LEU A C 1
ATOM 3361 O O . LEU A 1 452 ? 6.199 34.844 47 1 85.62 452 LEU A O 1
ATOM 3365 N N . PRO A 1 453 ? 5.492 35.75 45.062 1 81.88 453 PRO A N 1
ATOM 3366 C CA . PRO A 1 453 ? 4.094 35.812 45.5 1 81.88 453 PRO A CA 1
ATOM 3367 C C . PRO A 1 453 ? 3.373 34.469 45.312 1 81.88 453 PRO A C 1
ATOM 3369 O O . PRO A 1 453 ? 2.453 34.375 44.5 1 81.88 453 PRO A O 1
ATOM 3372 N N . VAL A 1 454 ? 3.754 33.469 46.062 1 85.31 454 VAL A N 1
ATOM 3373 C CA . VAL A 1 454 ? 3.158 32.125 46 1 85.31 454 VAL A CA 1
ATOM 3374 C C . VAL A 1 454 ? 2.49 31.812 47.344 1 85.31 454 VAL A C 1
ATOM 3376 O O . VAL A 1 454 ? 3.121 31.922 48.406 1 85.31 454 VAL A O 1
ATOM 3379 N N . PRO A 1 455 ? 1.194 31.547 47.25 1 82.19 455 PRO A N 1
ATOM 3380 C CA . PRO A 1 455 ? 0.538 31.172 48.5 1 82.19 455 PRO A CA 1
ATOM 3381 C C . PRO A 1 455 ? 1.164 29.938 49.156 1 82.19 455 PRO A C 1
ATOM 3383 O O . PRO A 1 455 ? 1.519 28.984 48.438 1 82.19 455 PRO A O 1
ATOM 3386 N N . ARG A 1 456 ? 1.355 30 50.469 1 85.06 456 ARG A N 1
ATOM 3387 C CA . ARG A 1 456 ? 1.927 28.891 51.219 1 85.06 456 ARG A CA 1
ATOM 3388 C C . ARG A 1 456 ? 3.287 28.484 50.656 1 85.06 456 ARG A C 1
ATOM 3390 O O . ARG A 1 456 ? 3.566 27.297 50.5 1 85.06 456 ARG A O 1
ATOM 3397 N N . LEU A 1 457 ? 3.971 29.484 50.281 1 89.69 457 LEU A N 1
ATOM 3398 C CA . LEU A 1 457 ? 5.262 29.312 49.625 1 89.69 457 LEU A CA 1
ATOM 3399 C C . LEU A 1 457 ? 6.145 28.328 50.406 1 89.69 457 LEU A C 1
ATOM 3401 O O . LEU A 1 457 ? 6.727 27.422 49.812 1 89.69 457 LEU A O 1
ATOM 3405 N N . HIS A 1 458 ? 6.223 28.453 51.75 1 88.94 458 HIS A N 1
ATOM 3406 C CA . HIS A 1 458 ? 7.109 27.625 52.562 1 88.94 458 HIS A CA 1
ATOM 3407 C C . HIS A 1 458 ? 6.719 26.156 52.469 1 88.94 458 HIS A C 1
ATOM 3409 O O . HIS A 1 458 ? 7.582 25.281 52.312 1 88.94 458 HIS A O 1
ATOM 3415 N N . GLU A 1 459 ? 5.484 25.953 52.531 1 88.44 459 GLU A N 1
ATOM 3416 C CA . GLU A 1 459 ? 4.98 24.578 52.438 1 88.44 459 GLU A CA 1
ATOM 3417 C C . GLU A 1 459 ? 5.285 23.984 51.062 1 88.44 459 GLU A C 1
ATOM 3419 O O . GLU A 1 459 ? 5.711 22.828 50.969 1 88.44 459 GLU A O 1
ATOM 3424 N N . VAL A 1 460 ? 5.09 24.781 50.062 1 90.44 460 VAL A N 1
ATOM 3425 C CA . VAL A 1 460 ? 5.301 24.344 48.688 1 90.44 460 VAL A CA 1
ATOM 3426 C C . VAL A 1 460 ? 6.77 23.984 48.5 1 90.44 460 VAL A C 1
ATOM 3428 O O . VAL A 1 460 ? 7.086 22.953 47.875 1 90.44 460 VAL A O 1
ATOM 3431 N N . VAL A 1 461 ? 7.629 24.781 49 1 91.88 461 VAL A N 1
ATOM 3432 C CA . VAL A 1 461 ? 9.062 24.578 48.844 1 91.88 461 VAL A CA 1
ATOM 3433 C C . VAL A 1 461 ? 9.492 23.281 49.562 1 91.88 461 VAL A C 1
ATOM 3435 O O . VAL A 1 461 ? 10.172 22.453 48.969 1 91.88 461 VAL A O 1
ATOM 3438 N N . VAL A 1 462 ? 9.039 23.125 50.719 1 90.88 462 VAL A N 1
ATOM 3439 C CA . VAL A 1 462 ? 9.453 21.969 51.531 1 90.88 462 VAL A CA 1
ATOM 3440 C C . VAL A 1 462 ? 8.867 20.703 50.938 1 90.88 462 VAL A C 1
ATOM 3442 O O . VAL A 1 462 ? 9.57 19.703 50.781 1 90.88 462 VAL A O 1
ATOM 3445 N N . GLU A 1 463 ? 7.637 20.766 50.594 1 89.62 463 GLU A N 1
ATOM 3446 C CA . GLU A 1 463 ? 6.977 19.609 50 1 89.62 463 GLU A CA 1
ATOM 3447 C C . GLU A 1 463 ? 7.66 19.188 48.688 1 89.62 463 GLU A C 1
ATOM 3449 O O . GLU A 1 463 ? 7.859 18 48.438 1 89.62 463 GLU A O 1
ATOM 3454 N N . THR A 1 464 ? 8 20.141 47.875 1 91.31 464 THR A N 1
ATOM 3455 C CA . THR A 1 464 ? 8.602 19.859 46.594 1 91.31 464 THR A CA 1
ATOM 3456 C C . THR A 1 464 ? 10.039 19.375 46.75 1 91.31 464 THR A C 1
ATOM 3458 O O . THR A 1 464 ? 10.461 18.438 46.094 1 91.31 464 THR A O 1
ATOM 3461 N N . ALA A 1 465 ? 10.797 19.938 47.625 1 92.12 465 ALA A N 1
ATOM 3462 C CA . ALA A 1 465 ? 12.188 19.562 47.875 1 92.12 465 ALA A CA 1
ATOM 3463 C C . ALA A 1 465 ? 12.297 18.141 48.375 1 92.12 465 ALA A C 1
ATOM 3465 O O . ALA A 1 465 ? 13.281 17.453 48.125 1 92.12 465 ALA A O 1
ATOM 3466 N N . LEU A 1 466 ? 11.203 17.734 49 1 91.25 466 LEU A N 1
ATOM 3467 C CA . LEU A 1 466 ? 11.242 16.422 49.594 1 91.25 466 LEU A CA 1
ATOM 3468 C C . LEU A 1 466 ? 10.32 15.453 48.875 1 91.25 466 LEU A C 1
ATOM 3470 O O . LEU A 1 466 ? 9.914 14.43 49.438 1 91.25 466 LEU A O 1
ATOM 3474 N N . SER A 1 467 ? 9.75 15.719 47.656 1 83.94 467 SER A N 1
ATOM 3475 C CA . SER A 1 467 ? 8.797 14.93 46.875 1 83.94 467 SER A CA 1
ATOM 3476 C C . SER A 1 467 ? 9.453 13.688 46.281 1 83.94 467 SER A C 1
ATOM 3478 O O . SER A 1 467 ? 8.766 12.742 45.875 1 83.94 467 SER A O 1
ATOM 3480 N N . GLY A 1 468 ? 10.727 13.469 46.219 1 75.88 468 GLY A N 1
ATOM 3481 C CA . GLY A 1 468 ? 11.391 12.258 45.781 1 75.88 468 GLY A CA 1
ATOM 3482 C C . GLY A 1 468 ? 12.062 12.406 44.438 1 75.88 468 GLY A C 1
ATOM 3483 O O . GLY A 1 468 ? 12.633 11.453 43.906 1 75.88 468 GLY A O 1
ATOM 3484 N N . GLY A 1 469 ? 11.922 13.453 43.875 1 75.31 469 GLY A N 1
ATOM 3485 C CA . GLY A 1 469 ? 12.586 13.648 42.594 1 75.31 469 GLY A CA 1
ATOM 3486 C C . GLY A 1 469 ? 14.102 13.664 42.688 1 75.31 469 GLY A C 1
ATOM 3487 O O . GLY A 1 469 ? 14.648 13.812 43.781 1 75.31 469 GLY A O 1
ATOM 3488 N N . PRO A 1 470 ? 14.781 13.422 41.625 1 79.19 470 PRO A N 1
ATOM 3489 C CA . PRO A 1 470 ? 16.234 13.266 41.656 1 79.19 470 PRO A CA 1
ATOM 3490 C C . PRO A 1 470 ? 16.969 14.578 41.938 1 79.19 470 PRO A C 1
ATOM 3492 O O . PRO A 1 470 ? 18.047 14.57 42.531 1 79.19 470 PRO A O 1
ATOM 3495 N N . ASP A 1 471 ? 16.359 15.695 41.562 1 86 471 ASP A N 1
ATOM 3496 C CA . ASP A 1 471 ? 17 17 41.75 1 86 471 ASP A CA 1
ATOM 3497 C C . ASP A 1 471 ? 16.047 17.984 42.438 1 86 471 ASP A C 1
ATOM 3499 O O . ASP A 1 471 ? 15.289 18.688 41.75 1 86 471 ASP A O 1
ATOM 3503 N N . PRO A 1 472 ? 16.172 17.969 43.75 1 89.44 472 PRO A N 1
ATOM 3504 C CA . PRO A 1 472 ? 15.227 18.797 44.5 1 89.44 472 PRO A CA 1
ATOM 3505 C C . PRO A 1 472 ? 15.289 20.281 44.094 1 89.44 472 PRO A C 1
ATOM 3507 O O . PRO A 1 472 ? 14.266 20.953 44.062 1 89.44 472 PRO A O 1
ATOM 3510 N N . ARG A 1 473 ? 16.453 20.797 43.875 1 88.94 473 ARG A N 1
ATOM 3511 C CA . ARG A 1 473 ? 16.625 22.188 43.469 1 88.94 473 ARG A CA 1
ATOM 3512 C C . ARG A 1 473 ? 15.844 22.469 42.188 1 88.94 473 ARG A C 1
ATOM 3514 O O . ARG A 1 473 ? 15.102 23.453 42.094 1 88.94 473 ARG A O 1
ATOM 3521 N N . ARG A 1 474 ? 15.961 21.656 41.25 1 88.94 474 ARG A N 1
ATOM 3522 C CA . ARG A 1 474 ? 15.281 21.797 39.969 1 88.94 474 ARG A CA 1
ATOM 3523 C C . ARG A 1 474 ? 13.773 21.703 40.125 1 88.94 474 ARG A C 1
ATOM 3525 O O . ARG A 1 474 ? 13.023 22.469 39.531 1 88.94 474 ARG A O 1
ATOM 3532 N N . GLU A 1 475 ? 13.406 20.844 40.938 1 89.88 475 GLU A N 1
ATOM 3533 C CA . GLU A 1 475 ? 11.977 20.609 41.125 1 89.88 475 GLU A CA 1
ATOM 3534 C C . GLU A 1 475 ? 11.312 21.812 41.812 1 89.88 475 GLU A C 1
ATOM 3536 O O . GLU A 1 475 ? 10.211 22.219 41.438 1 89.88 475 GLU A O 1
ATOM 3541 N N . VAL A 1 476 ? 11.992 22.312 42.781 1 91.75 476 VAL A N 1
ATOM 3542 C CA . VAL A 1 476 ? 11.461 23.469 43.5 1 91.75 476 VAL A CA 1
ATOM 3543 C C . VAL A 1 476 ? 11.375 24.656 42.531 1 91.75 476 VAL A C 1
ATOM 3545 O O . VAL A 1 476 ? 10.352 25.344 42.469 1 91.75 476 VAL A O 1
ATOM 3548 N N . LEU A 1 477 ? 12.406 24.859 41.781 1 90.75 477 LEU A N 1
ATOM 3549 C CA . LEU A 1 477 ? 12.43 25.953 40.844 1 90.75 477 LEU A CA 1
ATOM 3550 C C . LEU A 1 477 ? 11.32 25.797 39.812 1 90.75 477 LEU A C 1
ATOM 3552 O O . LEU A 1 477 ? 10.633 26.766 39.469 1 90.75 477 LEU A O 1
ATOM 3556 N N . ALA A 1 478 ? 11.125 24.656 39.312 1 90.5 478 ALA A N 1
ATOM 3557 C CA . ALA A 1 478 ? 10.094 24.391 38.312 1 90.5 478 ALA A CA 1
ATOM 3558 C C . ALA A 1 478 ? 8.703 24.656 38.875 1 90.5 478 ALA A C 1
ATOM 3560 O O . ALA A 1 478 ? 7.871 25.281 38.219 1 90.5 478 ALA A O 1
ATOM 3561 N N . ARG A 1 479 ? 8.531 24.188 40.062 1 90.31 479 ARG A N 1
ATOM 3562 C CA . ARG A 1 479 ? 7.23 24.359 40.719 1 90.31 479 ARG A CA 1
ATOM 3563 C C . ARG A 1 479 ? 6.941 25.844 40.969 1 90.31 479 ARG A C 1
ATOM 3565 O O . ARG A 1 479 ? 5.824 26.312 40.719 1 90.31 479 ARG A O 1
ATOM 3572 N N . LEU A 1 480 ? 7.938 26.547 41.406 1 91.19 480 LEU A N 1
ATOM 3573 C CA . LEU A 1 480 ? 7.758 27.953 41.75 1 91.19 480 LEU A CA 1
ATOM 3574 C C . LEU A 1 480 ? 7.676 28.797 40.5 1 91.19 480 LEU A C 1
ATOM 3576 O O . LEU A 1 480 ? 7.199 29.938 40.531 1 91.19 480 LEU A O 1
ATOM 3580 N N . ALA A 1 481 ? 8.156 28.328 39.375 1 90.75 481 ALA A N 1
ATOM 3581 C CA . ALA A 1 481 ? 7.984 28.984 38.094 1 90.75 481 ALA A CA 1
ATOM 3582 C C . ALA A 1 481 ? 6.582 28.75 37.531 1 90.75 481 ALA A C 1
ATOM 3584 O O . ALA A 1 481 ? 5.98 29.641 36.938 1 90.75 481 ALA A O 1
ATOM 3585 N N . CYS A 1 482 ? 6.059 27.594 37.719 1 89.38 482 CYS A N 1
ATOM 3586 C CA . CYS A 1 482 ? 4.781 27.172 37.156 1 89.38 482 CYS A CA 1
ATOM 3587 C C . CYS A 1 482 ? 3.623 27.906 37.812 1 89.38 482 CYS A C 1
ATOM 3589 O O . CYS A 1 482 ? 2.678 28.328 37.156 1 89.38 482 CYS A O 1
ATOM 3591 N N . LEU A 1 483 ? 3.709 28.094 39.094 1 86.81 483 LEU A N 1
ATOM 3592 C CA . LEU A 1 483 ? 2.584 28.578 39.906 1 86.81 483 LEU A CA 1
ATOM 3593 C C . LEU A 1 483 ? 2.225 30 39.5 1 86.81 483 LEU A C 1
ATOM 3595 O O . LEU A 1 483 ? 1.049 30.328 39.312 1 86.81 483 LEU A O 1
ATOM 3599 N N . PRO A 1 484 ? 3.158 30.859 39.312 1 86.06 484 PRO A N 1
ATOM 3600 C CA . PRO A 1 484 ? 2.814 32.25 38.969 1 86.06 484 PRO A CA 1
ATOM 3601 C C . PRO A 1 484 ? 2.686 32.438 37.469 1 86.06 484 PRO A C 1
ATOM 3603 O O . PRO A 1 484 ? 2.326 33.531 37 1 86.06 484 PRO A O 1
ATOM 3606 N N . ALA A 1 485 ? 3.021 31.531 36.688 1 89.5 485 ALA A N 1
ATOM 3607 C CA . ALA A 1 485 ? 2.963 31.641 35.219 1 89.5 485 ALA A CA 1
ATOM 3608 C C . ALA A 1 485 ? 1.539 31.922 34.75 1 89.5 485 ALA A C 1
ATOM 3610 O O . ALA A 1 485 ? 0.573 31.547 35.438 1 89.5 485 ALA A O 1
ATOM 3611 N N . LEU A 1 486 ? 1.463 32.5 33.594 1 89.25 486 LEU A N 1
ATOM 3612 C CA . LEU A 1 486 ? 0.177 32.906 33.031 1 89.25 486 LEU A CA 1
ATOM 3613 C C . LEU A 1 486 ? -0.758 31.734 32.875 1 89.25 486 LEU A C 1
ATOM 3615 O O . LEU A 1 486 ? -0.358 30.688 32.375 1 89.25 486 LEU A O 1
ATOM 3619 N N . LYS A 1 487 ? -1.906 31.859 33.438 1 85 487 LYS A N 1
ATOM 3620 C CA . LYS A 1 487 ? -2.938 30.844 33.281 1 85 487 LYS A CA 1
ATOM 3621 C C . LYS A 1 487 ? -4.012 31.266 32.312 1 85 487 LYS A C 1
ATOM 3623 O O . LYS A 1 487 ? -3.994 32.406 31.812 1 85 487 LYS A O 1
ATOM 3628 N N . ALA A 1 488 ? -4.906 30.281 32 1 81.25 488 ALA A N 1
ATOM 3629 C CA . ALA A 1 488 ? -5.988 30.562 31.062 1 81.25 488 ALA A CA 1
ATOM 3630 C C . ALA A 1 488 ? -6.812 31.766 31.516 1 81.25 488 ALA A C 1
ATOM 3632 O O . ALA A 1 488 ? -7.188 31.859 32.688 1 81.25 488 ALA A O 1
ATOM 3633 N N . GLY A 1 489 ? -6.977 32.719 30.625 1 79.31 489 GLY A N 1
ATOM 3634 C CA . GLY A 1 489 ? -7.773 33.875 30.953 1 79.31 489 GLY A CA 1
ATOM 3635 C C . GLY A 1 489 ? -6.938 35.094 31.297 1 79.31 489 GLY A C 1
ATOM 3636 O O . GLY A 1 489 ? -7.43 36.219 31.234 1 79.31 489 GLY A O 1
ATOM 3637 N N . MET A 1 490 ? -5.711 34.969 31.625 1 84.5 490 MET A N 1
ATOM 3638 C CA . MET A 1 490 ? -4.84 36.062 32.031 1 84.5 490 MET A CA 1
ATOM 3639 C C . MET A 1 490 ? -4.117 36.656 30.812 1 84.5 490 MET A C 1
ATOM 3641 O O . MET A 1 490 ? -3.568 37.75 30.891 1 84.5 490 MET A O 1
ATOM 3645 N N . LEU A 1 491 ? -4.207 35.938 29.75 1 88.38 491 LEU A N 1
ATOM 3646 C CA . LEU A 1 491 ? -3.375 36.281 28.594 1 88.38 491 LEU A CA 1
ATOM 3647 C C . LEU A 1 491 ? -4.043 37.344 27.75 1 88.38 491 LEU A C 1
ATOM 3649 O O . LEU A 1 491 ? -5.227 37.25 27.422 1 88.38 491 LEU A O 1
ATOM 3653 N N . ASP A 1 492 ? -3.391 38.406 27.5 1 87.75 492 ASP A N 1
ATOM 3654 C CA . ASP A 1 492 ? -3.777 39.438 26.531 1 87.75 492 ASP A CA 1
ATOM 3655 C C . ASP A 1 492 ? -2.602 39.812 25.641 1 87.75 492 ASP A C 1
ATOM 3657 O O . ASP A 1 492 ? -1.52 39.25 25.734 1 87.75 492 ASP A O 1
ATOM 3661 N N . ALA A 1 493 ? -2.816 40.75 24.688 1 90.31 493 ALA A N 1
ATOM 3662 C CA . ALA A 1 493 ? -1.805 41.062 23.688 1 90.31 493 ALA A CA 1
ATOM 3663 C C . ALA A 1 493 ? -0.56 41.688 24.344 1 90.31 493 ALA A C 1
ATOM 3665 O O . ALA A 1 493 ? 0.565 41.375 23.938 1 90.31 493 ALA A O 1
ATOM 3666 N N . GLU A 1 494 ? -0.774 42.469 25.328 1 90.19 494 GLU A N 1
ATOM 3667 C CA . GLU A 1 494 ? 0.352 43.125 26 1 90.19 494 GLU A CA 1
ATOM 3668 C C . GLU A 1 494 ? 1.208 42.094 26.75 1 90.19 494 GLU A C 1
ATOM 3670 O O . GLU A 1 494 ? 2.428 42.062 26.578 1 90.19 494 GLU A O 1
ATOM 3675 N N . ARG A 1 495 ? 0.605 41.25 27.531 1 91.19 495 ARG A N 1
ATOM 3676 C CA . ARG A 1 495 ? 1.312 40.219 28.266 1 91.19 495 ARG A CA 1
ATOM 3677 C C . ARG A 1 495 ? 1.972 39.219 27.312 1 91.19 495 ARG A C 1
ATOM 3679 O O . ARG A 1 495 ? 3.064 38.719 27.594 1 91.19 495 ARG A O 1
ATOM 3686 N N . GLY A 1 496 ? 1.249 39.031 26.219 1 93.12 496 GLY A N 1
ATOM 3687 C CA . GLY A 1 496 ? 1.803 38.125 25.219 1 93.12 496 GLY A CA 1
ATOM 3688 C C . GLY A 1 496 ? 3.115 38.625 24.641 1 93.12 496 GLY A C 1
ATOM 3689 O O . GLY A 1 496 ? 4.066 37.844 24.5 1 93.12 496 GLY A O 1
ATOM 3690 N N . ALA A 1 497 ? 3.16 39.875 24.344 1 93 497 ALA A N 1
ATOM 3691 C CA . ALA A 1 497 ? 4.383 40.469 23.812 1 93 497 ALA A CA 1
ATOM 3692 C C . ALA A 1 497 ? 5.531 40.344 24.812 1 93 497 ALA A C 1
ATOM 3694 O O . ALA A 1 497 ? 6.672 40.094 24.422 1 93 497 ALA A O 1
ATOM 3695 N N . LEU A 1 498 ? 5.227 40.531 26 1 92.44 498 LEU A N 1
ATOM 3696 C CA . LEU A 1 498 ? 6.23 40.438 27.062 1 92.44 498 LEU A CA 1
ATOM 3697 C C . LEU A 1 498 ? 6.758 39.031 27.188 1 92.44 498 LEU A C 1
ATOM 3699 O O . LEU A 1 498 ? 7.957 38.812 27.391 1 92.44 498 LEU A O 1
ATOM 3703 N N . VAL A 1 499 ? 5.883 38.062 27.078 1 93.69 499 VAL A N 1
ATOM 3704 C CA . VAL A 1 499 ? 6.273 36.688 27.156 1 93.69 499 VAL A CA 1
ATOM 3705 C C . VAL A 1 499 ? 7.207 36.312 26.016 1 93.69 499 VAL A C 1
ATOM 3707 O O . VAL A 1 499 ? 8.219 35.625 26.203 1 93.69 499 VAL A O 1
ATOM 3710 N N . LEU A 1 500 ? 6.871 36.812 24.828 1 93.44 500 LEU A N 1
ATOM 3711 C CA . LEU A 1 500 ? 7.711 36.531 23.672 1 93.44 500 LEU A CA 1
ATOM 3712 C C . LEU A 1 500 ? 9.109 37.125 23.859 1 93.44 500 LEU A C 1
ATOM 3714 O O . LEU A 1 500 ? 10.109 36.469 23.531 1 93.44 500 LEU A O 1
ATOM 3718 N N . ALA A 1 501 ? 9.164 38.312 24.391 1 92.25 501 ALA A N 1
ATOM 3719 C CA . ALA A 1 501 ? 10.438 38.969 24.641 1 92.25 501 ALA A CA 1
ATOM 3720 C C . ALA A 1 501 ? 11.258 38.219 25.672 1 92.25 501 ALA A C 1
ATOM 3722 O O . ALA A 1 501 ? 12.461 38.031 25.516 1 92.25 501 ALA A O 1
ATOM 3723 N N . ALA A 1 502 ? 10.641 37.75 26.719 1 92.19 502 ALA A N 1
ATOM 3724 C CA . ALA A 1 502 ? 11.297 37 27.781 1 92.19 502 ALA A CA 1
ATOM 3725 C C . ALA A 1 502 ? 11.828 35.656 27.25 1 92.19 502 ALA A C 1
ATOM 3727 O O . ALA A 1 502 ? 12.922 35.219 27.625 1 92.19 502 ALA A O 1
ATOM 3728 N N . LEU A 1 503 ? 11.023 35.031 26.453 1 90.75 503 LEU A N 1
ATOM 3729 C CA . LEU A 1 503 ? 11.398 33.75 25.906 1 90.75 503 LEU A CA 1
ATOM 3730 C C . LEU A 1 503 ? 12.641 33.875 25.016 1 90.75 503 LEU A C 1
ATOM 3732 O O . LEU A 1 503 ? 13.492 32.969 25.016 1 90.75 503 LEU A O 1
ATOM 3736 N N . ARG A 1 504 ? 12.734 34.938 24.312 1 88.25 504 ARG A N 1
ATOM 3737 C CA . ARG A 1 504 ? 13.867 35.188 23.422 1 88.25 504 ARG A CA 1
ATOM 3738 C C . ARG A 1 504 ? 15.172 35.25 24.219 1 88.25 504 ARG A C 1
ATOM 3740 O O . ARG A 1 504 ? 16.234 34.875 23.703 1 88.25 504 ARG A O 1
ATOM 3747 N N . GLU A 1 505 ? 15.148 35.625 25.438 1 87.69 505 GLU A N 1
ATOM 3748 C CA . GLU A 1 505 ? 16.328 35.781 26.281 1 87.69 505 GLU A CA 1
ATOM 3749 C C . GLU A 1 505 ? 16.703 34.5 26.984 1 87.69 505 GLU A C 1
ATOM 3751 O O . GLU A 1 505 ? 17.75 34.406 27.641 1 87.69 505 GLU A O 1
ATOM 3756 N N . CYS A 1 506 ? 15.898 33.562 26.812 1 87.69 506 CYS A N 1
ATOM 3757 C CA . CYS A 1 506 ? 16.141 32.281 27.5 1 87.69 506 CYS A CA 1
ATOM 3758 C C . CYS A 1 506 ? 17.25 31.5 26.828 1 87.69 506 CYS A C 1
ATOM 3760 O O . CYS A 1 506 ? 17.453 31.609 25.609 1 87.69 506 CYS A O 1
ATOM 3762 N N . GLU A 1 507 ? 17.906 30.719 27.578 1 79.62 507 GLU A N 1
ATOM 3763 C CA . GLU A 1 507 ? 18.953 29.828 27.062 1 79.62 507 GLU A CA 1
ATOM 3764 C C . GLU A 1 507 ? 18.344 28.641 26.328 1 79.62 507 GLU A C 1
ATOM 3766 O O . GLU A 1 507 ? 18.828 28.234 25.266 1 79.62 507 GLU A O 1
ATOM 3771 N N . GLN A 1 508 ? 17.219 28.125 26.922 1 79.25 508 GLN A N 1
ATOM 3772 C CA . GLN A 1 508 ? 16.516 27 26.312 1 79.25 508 GLN A CA 1
ATOM 3773 C C . GLN A 1 508 ? 15.039 27.312 26.109 1 79.25 508 GLN A C 1
ATOM 3775 O O . GLN A 1 508 ? 14.18 26.766 26.812 1 79.25 508 GLN A O 1
ATOM 3780 N N . PRO A 1 509 ? 14.742 27.984 25.125 1 85.69 509 PRO A N 1
ATOM 3781 C CA . PRO A 1 509 ? 13.391 28.516 24.953 1 85.69 509 PRO A CA 1
ATOM 3782 C C . PRO A 1 509 ? 12.414 27.484 24.375 1 85.69 509 PRO A C 1
ATOM 3784 O O . PRO A 1 509 ? 11.227 27.766 24.234 1 85.69 509 PRO A O 1
ATOM 3787 N N . TRP A 1 510 ? 12.781 26.359 24.141 1 78.88 510 TRP A N 1
ATOM 3788 C CA . TRP A 1 510 ? 12.023 25.453 23.297 1 78.88 510 TRP A CA 1
ATOM 3789 C C . TRP A 1 510 ? 11.125 24.547 24.125 1 78.88 510 TRP A C 1
ATOM 3791 O O . TRP A 1 510 ? 10.234 23.875 23.594 1 78.88 510 TRP A O 1
ATOM 3801 N N . ALA A 1 511 ? 11.398 24.469 25.438 1 80.62 511 ALA A N 1
ATOM 3802 C CA . ALA A 1 511 ? 10.609 23.594 26.312 1 80.62 511 ALA A CA 1
ATOM 3803 C C . ALA A 1 511 ? 10.492 24.172 27.719 1 80.62 511 ALA A C 1
ATOM 3805 O O . ALA A 1 511 ? 11.414 24.844 28.203 1 80.62 511 ALA A O 1
ATOM 3806 N N . CYS A 1 512 ? 9.383 23.875 28.281 1 82.12 512 CYS A N 1
ATOM 3807 C CA . CYS A 1 512 ? 9.258 24.234 29.688 1 82.12 512 CYS A CA 1
ATOM 3808 C C . CYS A 1 512 ? 10.047 23.281 30.578 1 82.12 512 CYS A C 1
ATOM 3810 O O . CYS A 1 512 ? 10.578 22.266 30.094 1 82.12 512 CYS A O 1
ATOM 3812 N N . PRO A 1 513 ? 10.219 23.578 31.781 1 80 513 PRO A N 1
ATOM 3813 C CA . PRO A 1 513 ? 11.039 22.734 32.656 1 80 513 PRO A CA 1
ATOM 3814 C C . PRO A 1 513 ? 10.5 21.297 32.781 1 80 513 PRO A C 1
ATOM 3816 O O . PRO A 1 513 ? 11.25 20.391 33.125 1 80 513 PRO A O 1
ATOM 3819 N N . HIS A 1 514 ? 9.242 21.094 32.469 1 75.56 514 HIS A N 1
ATOM 3820 C CA . HIS A 1 514 ? 8.641 19.766 32.562 1 75.56 514 HIS A CA 1
ATOM 3821 C C . HIS A 1 514 ? 8.742 19.031 31.219 1 75.56 514 HIS A C 1
ATOM 3823 O O . HIS A 1 514 ? 8.32 17.891 31.109 1 75.56 514 HIS A O 1
ATOM 3829 N N . GLY A 1 515 ? 9.211 19.766 30.234 1 70.44 515 GLY A N 1
ATOM 3830 C CA . GLY A 1 515 ? 9.5 19.094 28.984 1 70.44 515 GLY A CA 1
ATOM 3831 C C . GLY A 1 515 ? 8.477 19.391 27.906 1 70.44 515 GLY A C 1
ATOM 3832 O O . GLY A 1 515 ? 8.617 18.922 26.766 1 70.44 515 GLY A O 1
ATOM 3833 N N . ARG A 1 516 ? 7.512 20.047 28.203 1 74.81 516 ARG A N 1
ATOM 3834 C CA . ARG A 1 516 ? 6.508 20.391 27.203 1 74.81 516 ARG A CA 1
ATOM 3835 C C . ARG A 1 516 ? 7.031 21.453 26.25 1 74.81 516 ARG A C 1
ATOM 3837 O O . ARG A 1 516 ? 7.703 22.391 26.672 1 74.81 516 ARG A O 1
ATOM 3844 N N . PRO A 1 517 ? 6.723 21.359 25 1 78.94 517 PRO A N 1
ATOM 3845 C CA . PRO A 1 517 ? 7.188 22.375 24.062 1 78.94 517 PRO A CA 1
ATOM 3846 C C . PRO A 1 517 ? 6.566 23.75 24.312 1 78.94 517 PRO A C 1
ATOM 3848 O O . PRO A 1 517 ? 5.387 23.844 24.656 1 78.94 517 PRO A O 1
ATOM 3851 N N . THR A 1 518 ? 7.359 24.703 24.172 1 85.56 518 THR A N 1
ATOM 3852 C CA . THR A 1 518 ? 6.852 26.062 24.344 1 85.56 518 THR A CA 1
ATOM 3853 C C . THR A 1 518 ? 6.301 26.609 23.031 1 85.56 518 THR A C 1
ATOM 3855 O O . THR A 1 518 ? 5.422 27.469 23.031 1 85.56 518 THR A O 1
ATOM 3858 N N . VAL A 1 519 ? 6.871 26.078 21.938 1 83.81 519 VAL A N 1
ATOM 3859 C CA . VAL A 1 519 ? 6.5 26.625 20.641 1 83.81 519 VAL A CA 1
ATOM 3860 C C . VAL A 1 519 ? 6.277 25.469 19.656 1 83.81 519 VAL A C 1
ATOM 3862 O O . VAL A 1 519 ? 6.895 24.406 19.766 1 83.81 519 VAL A O 1
ATOM 3865 N N . LEU A 1 520 ? 5.332 25.781 18.844 1 79.56 520 LEU A N 1
ATOM 3866 C CA . LEU A 1 520 ? 5.129 24.953 17.672 1 79.56 520 LEU A CA 1
ATOM 3867 C C . LEU A 1 520 ? 5.215 25.781 16.391 1 79.56 520 LEU A C 1
ATOM 3869 O O . LEU A 1 520 ? 4.812 26.953 16.391 1 79.56 520 LEU A O 1
ATOM 3873 N N . ARG A 1 521 ? 5.852 25.266 15.422 1 75.88 521 ARG A N 1
ATOM 3874 C CA . ARG A 1 521 ? 6.082 26 14.18 1 75.88 521 ARG A CA 1
ATOM 3875 C C . ARG A 1 521 ? 5.246 25.422 13.039 1 75.88 521 ARG A C 1
ATOM 3877 O O . ARG A 1 521 ? 5.145 24.203 12.891 1 75.88 521 ARG A O 1
ATOM 3884 N N . LEU A 1 522 ? 4.562 26.312 12.375 1 74.69 522 LEU A N 1
ATOM 3885 C CA . LEU A 1 522 ? 3.934 26.016 11.094 1 74.69 522 LEU A CA 1
ATOM 3886 C C . LEU A 1 522 ? 4.641 26.75 9.961 1 74.69 522 LEU A C 1
ATOM 3888 O O . LEU A 1 522 ? 4.547 27.984 9.852 1 74.69 522 LEU A O 1
ATOM 3892 N N . SER A 1 523 ? 5.375 26.062 9.141 1 71.44 523 SER A N 1
ATOM 3893 C CA . SER A 1 523 ? 6.129 26.719 8.078 1 71.44 523 SER A CA 1
ATOM 3894 C C . SER A 1 523 ? 5.199 27.281 7.012 1 71.44 523 SER A C 1
ATOM 3896 O O . SER A 1 523 ? 4.16 26.703 6.707 1 71.44 523 SER A O 1
ATOM 3898 N N . GLU A 1 524 ? 5.629 28.344 6.551 1 75.88 524 GLU A N 1
ATOM 3899 C CA . GLU A 1 524 ? 4.875 28.938 5.449 1 75.88 524 GLU A CA 1
ATOM 3900 C C . GLU A 1 524 ? 4.754 27.969 4.281 1 75.88 524 GLU A C 1
ATOM 3902 O O . GLU A 1 524 ? 3.709 27.891 3.629 1 75.88 524 GLU A O 1
ATOM 3907 N N . ARG A 1 525 ? 5.734 27.297 4.125 1 67.5 525 ARG A N 1
ATOM 3908 C CA . ARG A 1 525 ? 5.746 26.312 3.055 1 67.5 525 ARG A CA 1
ATOM 3909 C C . ARG A 1 525 ? 4.656 25.266 3.266 1 67.5 525 ARG A C 1
ATOM 3911 O O . ARG A 1 525 ? 3.891 24.953 2.348 1 67.5 525 ARG A O 1
ATOM 3918 N N . ASP A 1 526 ? 4.625 24.734 4.465 1 64.81 526 ASP A N 1
ATOM 3919 C CA . ASP A 1 526 ? 3.623 23.719 4.773 1 64.81 526 ASP A CA 1
ATOM 3920 C C . ASP A 1 526 ? 2.211 24.281 4.629 1 64.81 526 ASP A C 1
ATOM 3922 O O . ASP A 1 526 ? 1.308 23.594 4.152 1 64.81 526 ASP A O 1
ATOM 3926 N N . LEU A 1 527 ? 2.076 25.469 5.066 1 75.12 527 LEU A N 1
ATOM 3927 C CA . LEU A 1 527 ? 0.785 26.125 4.922 1 75.12 527 LEU A CA 1
ATOM 3928 C C . LEU A 1 527 ? 0.427 26.312 3.453 1 75.12 527 LEU A C 1
ATOM 3930 O O . LEU A 1 527 ? -0.702 26.031 3.043 1 75.12 527 LEU A O 1
ATOM 3934 N N . ALA A 1 528 ? 1.432 26.75 2.729 1 75.5 528 ALA A N 1
ATOM 3935 C CA . ALA A 1 528 ? 1.227 26.938 1.294 1 75.5 528 ALA A CA 1
ATOM 3936 C C . ALA A 1 528 ? 0.85 25.625 0.619 1 75.5 528 ALA A C 1
ATOM 3938 O O . ALA A 1 528 ? -0.077 25.578 -0.194 1 75.5 528 ALA A O 1
ATOM 3939 N N . HIS A 1 529 ? 1.495 24.641 1.055 1 66.19 529 HIS A N 1
ATOM 3940 C CA . HIS A 1 529 ? 1.211 23.328 0.513 1 66.19 529 HIS A CA 1
ATOM 3941 C C . HIS A 1 529 ? -0.195 22.859 0.885 1 66.19 529 HIS A C 1
ATOM 3943 O O . HIS A 1 529 ? -0.916 22.312 0.049 1 66.19 529 HIS A O 1
ATOM 3949 N N . ALA A 1 530 ? -0.528 23.078 2.119 1 64.75 530 ALA A N 1
ATOM 3950 C CA . ALA A 1 530 ? -1.841 22.641 2.6 1 64.75 530 ALA A CA 1
ATOM 3951 C C . ALA A 1 530 ? -2.959 23.375 1.856 1 64.75 530 ALA A C 1
ATOM 3953 O O . ALA A 1 530 ? -4.031 22.812 1.627 1 64.75 530 ALA A O 1
ATOM 3954 N N . PHE A 1 531 ? -2.613 24.578 1.474 1 74.06 531 PHE A N 1
ATOM 3955 C CA . PHE A 1 531 ? -3.605 25.375 0.767 1 74.06 531 PHE A CA 1
ATOM 3956 C C . PHE A 1 531 ? -3.498 25.172 -0.739 1 74.06 531 PHE A C 1
ATOM 3958 O O . PHE A 1 531 ? -4.297 25.703 -1.505 1 74.06 531 PHE A O 1
ATOM 3965 N N . GLY A 1 532 ? -2.484 24.328 -1.092 1 64.31 532 GLY A N 1
ATOM 3966 C CA . GLY A 1 532 ? -2.305 24.047 -2.506 1 64.31 532 GLY A CA 1
ATOM 3967 C C . GLY A 1 532 ? -1.702 25.203 -3.275 1 64.31 532 GLY A C 1
ATOM 3968 O O . GLY A 1 532 ? -1.987 25.391 -4.461 1 64.31 532 GLY A O 1
ATOM 3969 N N . ARG A 1 533 ? -1.01 26.156 -2.668 1 64.62 533 ARG A N 1
ATOM 3970 C CA . ARG A 1 533 ? -0.355 27.281 -3.348 1 64.62 533 ARG A CA 1
ATOM 3971 C C . ARG A 1 533 ? 0.897 26.812 -4.082 1 64.62 533 ARG A C 1
ATOM 3973 O O . ARG A 1 533 ? 1.713 26.062 -3.525 1 64.62 533 ARG A O 1
ATOM 3980 N N . ARG A 1 534 ? 0.837 26.875 -5.406 1 52.09 534 ARG A N 1
ATOM 3981 C CA . ARG A 1 534 ? 1.968 26.531 -6.266 1 52.09 534 ARG A CA 1
ATOM 3982 C C . ARG A 1 534 ? 2.795 27.766 -6.594 1 52.09 534 ARG A C 1
ATOM 3984 O O . ARG A 1 534 ? 2.256 28.875 -6.688 1 52.09 534 ARG A O 1
ATOM 3991 N N . GLY A 1 535 ? 4.137 28.172 -6.098 1 50.78 535 GLY A N 1
ATOM 3992 C CA . GLY A 1 535 ? 4.969 29.297 -6.496 1 50.78 535 GLY A CA 1
ATOM 3993 C C . GLY A 1 535 ? 6.207 29.469 -5.633 1 50.78 535 GLY A C 1
ATOM 3994 O O . GLY A 1 535 ? 6.551 28.562 -4.859 1 50.78 535 GLY A O 1
ATOM 3995 N N . VAL A 1 536 ? 6.832 30.703 -5.879 1 45.75 536 VAL A N 1
ATOM 3996 C CA . VAL A 1 536 ? 8.141 31.094 -5.359 1 45.75 536 VAL A CA 1
ATOM 3997 C C . VAL A 1 536 ? 8.164 30.922 -3.844 1 45.75 536 VAL A C 1
ATOM 3999 O O . VAL A 1 536 ? 9.234 30.844 -3.24 1 45.75 536 VAL A O 1
ATOM 4002 N N . ARG A 1 537 ? 7.133 30.859 -3.316 1 48.16 537 ARG A N 1
ATOM 4003 C CA . ARG A 1 537 ? 7.098 30.844 -1.858 1 48.16 537 ARG A CA 1
ATOM 4004 C C . ARG A 1 537 ? 7.02 29.422 -1.317 1 48.16 537 ARG A C 1
ATOM 4006 O O . ARG A 1 537 ? 7.07 29.219 -0.104 1 48.16 537 ARG A O 1
ATOM 4013 N N . ASP A 1 538 ? 6.969 28.562 -2.266 1 45.53 538 ASP A N 1
ATOM 4014 C CA . ASP A 1 538 ? 7.055 27.141 -1.933 1 45.53 538 ASP A CA 1
ATOM 4015 C C . ASP A 1 538 ? 8.508 26.703 -1.784 1 45.53 538 ASP A C 1
ATOM 4017 O O . ASP A 1 538 ? 8.82 25.516 -1.918 1 45.53 538 ASP A O 1
ATOM 4021 N N . VAL A 1 539 ? 9.336 27.719 -1.799 1 39.84 539 VAL A N 1
ATOM 4022 C CA . VAL A 1 539 ? 10.758 27.453 -1.659 1 39.84 539 VAL A CA 1
ATOM 4023 C C . VAL A 1 539 ? 11.156 27.516 -0.187 1 39.84 539 VAL A C 1
ATOM 4025 O O . VAL A 1 539 ? 10.586 28.297 0.583 1 39.84 539 VAL A O 1
ATOM 4028 N N . ALA A 1 540 ? 11.906 26.719 0.207 1 45.47 540 ALA A N 1
ATOM 4029 C CA . ALA A 1 540 ? 12.43 26.734 1.57 1 45.47 540 ALA A CA 1
ATOM 4030 C C . ALA A 1 540 ? 13.07 28.094 1.89 1 45.47 540 ALA A C 1
ATOM 4032 O O . ALA A 1 540 ? 13.922 28.578 1.144 1 45.47 540 ALA A O 1
ATOM 4033 N N . ARG A 1 541 ? 12.484 29.031 2.689 1 46.44 541 ARG A N 1
ATOM 4034 C CA . ARG A 1 541 ? 13.125 30.266 3.146 1 46.44 541 ARG A CA 1
ATOM 4035 C C . ARG A 1 541 ? 13.312 30.25 4.66 1 46.44 541 ARG A C 1
ATOM 4037 O O . ARG A 1 541 ? 12.672 29.469 5.363 1 46.44 541 ARG A O 1
ATOM 4044 N N . GLY A 1 542 ? 14.211 31.078 5.023 1 41.47 542 GLY A N 1
ATOM 4045 C CA . GLY A 1 542 ? 14.523 31.219 6.438 1 41.47 542 GLY A CA 1
ATOM 4046 C C . GLY A 1 542 ? 15.133 29.969 7.039 1 41.47 542 GLY A C 1
ATOM 4047 O O . GLY A 1 542 ? 16.109 29.438 6.512 1 41.47 542 GLY A O 1
ATOM 4048 N N . ARG A 1 543 ? 14.469 29.516 8.07 1 43.12 543 ARG A N 1
ATOM 4049 C CA . ARG A 1 543 ? 15.055 28.375 8.773 1 43.12 543 ARG A CA 1
ATOM 4050 C C . ARG A 1 543 ? 14.969 27.109 7.93 1 43.12 543 ARG A C 1
ATOM 4052 O O . ARG A 1 543 ? 15.648 26.125 8.211 1 43.12 543 ARG A O 1
ATOM 4059 N N . ASP A 1 544 ? 14.18 27.203 6.965 1 40.72 544 ASP A N 1
ATOM 4060 C CA . ASP A 1 544 ? 14.086 26.062 6.07 1 40.72 544 ASP A CA 1
ATOM 4061 C C . ASP A 1 544 ? 15.086 26.172 4.926 1 40.72 544 ASP A C 1
ATOM 4063 O O . ASP A 1 544 ? 15.156 25.297 4.059 1 40.72 544 ASP A O 1
ATOM 4067 N N . SER A 1 545 ? 15.75 27.406 4.711 1 31.64 545 SER A N 1
ATOM 4068 C CA . SER A 1 545 ? 16.797 27.594 3.723 1 31.64 545 SER A CA 1
ATOM 4069 C C . SER A 1 545 ? 18.078 26.844 4.125 1 31.64 545 SER A C 1
ATOM 4071 O O . SER A 1 545 ? 18.484 26.891 5.285 1 31.64 545 SER A O 1
ATOM 4073 N N . VAL A 1 546 ? 18.266 25.812 3.594 1 32.12 546 VAL A N 1
ATOM 4074 C CA . VAL A 1 546 ? 19.578 25.219 3.83 1 32.12 546 VAL A CA 1
ATOM 4075 C C . VAL A 1 546 ? 20.656 26.297 3.791 1 32.12 546 VAL A C 1
ATOM 4077 O O . VAL A 1 546 ? 20.797 27 2.785 1 32.12 546 VAL A O 1
ATOM 4080 N N . VAL A 1 547 ? 21.094 26.891 4.938 1 28.86 547 VAL A N 1
ATOM 4081 C CA . VAL A 1 547 ? 22.438 27.469 4.867 1 28.86 547 VAL A CA 1
ATOM 4082 C C . VAL A 1 547 ? 23.422 26.438 4.32 1 28.86 547 VAL A C 1
ATOM 4084 O O . VAL A 1 547 ? 23.391 25.266 4.73 1 28.86 547 VAL A O 1
ATOM 4087 N N . MET B 1 1 ? -25.109 -30.141 1.737 1 54.44 1 MET B N 1
ATOM 4088 C CA . MET B 1 1 ? -24.25 -31.312 1.787 1 54.44 1 MET B CA 1
ATOM 4089 C C . MET B 1 1 ? -22.844 -31 1.278 1 54.44 1 MET B C 1
ATOM 4091 O O . MET B 1 1 ? -22.688 -30.156 0.395 1 54.44 1 MET B O 1
ATOM 4095 N N . PRO B 1 2 ? -21.828 -31.578 2.055 1 70.62 2 PRO B N 1
ATOM 4096 C CA . PRO B 1 2 ? -20.484 -31.234 1.598 1 70.62 2 PRO B CA 1
ATOM 4097 C C . PRO B 1 2 ? -20.156 -31.812 0.219 1 70.62 2 PRO B C 1
ATOM 4099 O O . PRO B 1 2 ? -20.547 -32.938 -0.09 1 70.62 2 PRO B O 1
ATOM 4102 N N . THR B 1 3 ? -19.781 -31.047 -0.737 1 77.81 3 THR B N 1
ATOM 4103 C CA . THR B 1 3 ? -19.359 -31.469 -2.07 1 77.81 3 THR B CA 1
ATOM 4104 C C . THR B 1 3 ? -18.125 -32.344 -1.999 1 77.81 3 THR B C 1
ATOM 4106 O O . THR B 1 3 ? -17.188 -32.062 -1.267 1 77.81 3 THR B O 1
ATOM 4109 N N . PRO B 1 4 ? -18.203 -33.469 -2.635 1 82.75 4 PRO B N 1
ATOM 4110 C CA . PRO B 1 4 ? -17.062 -34.406 -2.582 1 82.75 4 PRO B CA 1
ATOM 4111 C C . PRO B 1 4 ? -15.805 -33.812 -3.203 1 82.75 4 PRO B C 1
ATOM 4113 O O . PRO B 1 4 ? -15.883 -33 -4.129 1 82.75 4 PRO B O 1
ATOM 4116 N N . ILE B 1 5 ? -14.711 -34.25 -2.615 1 87.19 5 ILE B N 1
ATOM 4117 C CA . ILE B 1 5 ? -13.406 -33.875 -3.162 1 87.19 5 ILE B CA 1
ATOM 4118 C C . ILE B 1 5 ? -13.078 -34.75 -4.359 1 87.19 5 ILE B C 1
ATOM 4120 O O . ILE B 1 5 ? -13.281 -35.969 -4.316 1 87.19 5 ILE B O 1
ATOM 4124 N N . HIS B 1 6 ? -12.68 -34.188 -5.461 1 84.69 6 HIS B N 1
ATOM 4125 C CA . HIS B 1 6 ? -12.219 -34.906 -6.645 1 84.69 6 HIS B CA 1
ATOM 4126 C C . HIS B 1 6 ? -10.945 -34.281 -7.211 1 84.69 6 HIS B C 1
ATOM 4128 O O . HIS B 1 6 ? -10.672 -33.094 -6.98 1 84.69 6 HIS B O 1
ATOM 4134 N N . VAL B 1 7 ? -10.203 -35.094 -7.844 1 86.81 7 VAL B N 1
ATOM 4135 C CA . VAL B 1 7 ? -8.992 -34.625 -8.484 1 86.81 7 VAL B CA 1
ATOM 4136 C C . VAL B 1 7 ? -9.352 -33.906 -9.789 1 86.81 7 VAL B C 1
ATOM 4138 O O . VAL B 1 7 ? -10.117 -34.438 -10.602 1 86.81 7 VAL B O 1
ATOM 4141 N N . LEU B 1 8 ? -8.828 -32.75 -9.977 1 84.12 8 LEU B N 1
ATOM 4142 C CA . LEU B 1 8 ? -9.102 -31.969 -11.18 1 84.12 8 LEU B CA 1
ATOM 4143 C C . LEU B 1 8 ? -8.508 -32.656 -12.414 1 84.12 8 LEU B C 1
ATOM 4145 O O . LEU B 1 8 ? -7.422 -33.219 -12.344 1 84.12 8 LEU B O 1
ATOM 4149 N N . PRO B 1 9 ? -9.211 -32.531 -13.523 1 82.69 9 PRO B N 1
ATOM 4150 C CA . PRO B 1 9 ? -8.609 -33 -14.766 1 82.69 9 PRO B CA 1
ATOM 4151 C C . PRO B 1 9 ? -7.277 -32.344 -15.078 1 82.69 9 PRO B C 1
ATOM 4153 O O . PRO B 1 9 ? -7.09 -31.156 -14.766 1 82.69 9 PRO B O 1
ATOM 4156 N N . PRO B 1 10 ? -6.387 -33.062 -15.664 1 81.69 10 PRO B N 1
ATOM 4157 C CA . PRO B 1 10 ? -5.043 -32.562 -15.93 1 81.69 10 PRO B CA 1
ATOM 4158 C C . PRO B 1 10 ? -5.066 -31.25 -16.719 1 81.69 10 PRO B C 1
ATOM 4160 O O . PRO B 1 10 ? -4.246 -30.359 -16.469 1 81.69 10 PRO B O 1
ATOM 4163 N N . HIS B 1 11 ? -5.988 -31.188 -17.672 1 80.62 11 HIS B N 1
ATOM 4164 C CA . HIS B 1 11 ? -6.039 -29.984 -18.484 1 80.62 11 HIS B CA 1
ATOM 4165 C C . HIS B 1 11 ? -6.43 -28.766 -17.641 1 80.62 11 HIS B C 1
ATOM 4167 O O . HIS B 1 11 ? -5.926 -27.672 -17.859 1 80.62 11 HIS B O 1
ATOM 4173 N N . VAL B 1 12 ? -7.27 -28.906 -16.625 1 81.44 12 VAL B N 1
ATOM 4174 C CA . VAL B 1 12 ? -7.688 -27.828 -15.742 1 81.44 12 VAL B CA 1
ATOM 4175 C C . VAL B 1 12 ? -6.539 -27.453 -14.812 1 81.44 12 VAL B C 1
ATOM 4177 O O . VAL B 1 12 ? -6.262 -26.266 -14.609 1 81.44 12 VAL B O 1
ATOM 4180 N N . ALA B 1 13 ? -5.906 -28.453 -14.328 1 82.56 13 ALA B N 1
ATOM 4181 C CA . ALA B 1 13 ? -4.75 -28.234 -13.461 1 82.56 13 ALA B CA 1
ATOM 4182 C C . ALA B 1 13 ? -3.662 -27.453 -14.195 1 82.56 13 ALA B C 1
ATOM 4184 O O . ALA B 1 13 ? -3.025 -26.562 -13.617 1 82.56 13 ALA B O 1
ATOM 4185 N N . ARG B 1 14 ? -3.533 -27.781 -15.438 1 83.12 14 ARG B N 1
ATOM 4186 C CA . ARG B 1 14 ? -2.543 -27.109 -16.266 1 83.12 14 ARG B CA 1
ATOM 4187 C C . ARG B 1 14 ? -2.904 -25.641 -16.469 1 83.12 14 ARG B C 1
ATOM 4189 O O . ARG B 1 14 ? -2.033 -24.766 -16.422 1 83.12 14 ARG B O 1
ATOM 4196 N N . LEU B 1 15 ? -4.098 -25.406 -16.688 1 81 15 LEU B N 1
ATOM 4197 C CA . LEU B 1 15 ? -4.562 -24.047 -16.906 1 81 15 LEU B CA 1
ATOM 4198 C C . LEU B 1 15 ? -4.391 -23.203 -15.641 1 81 15 LEU B C 1
ATOM 4200 O O . LEU B 1 15 ? -4.008 -22.031 -15.719 1 81 15 LEU B O 1
ATOM 4204 N N . ILE B 1 16 ? -4.648 -23.797 -14.531 1 81.5 16 ILE B N 1
ATOM 4205 C CA . ILE B 1 16 ? -4.496 -23.109 -13.25 1 81.5 16 ILE B CA 1
ATOM 4206 C C . ILE B 1 16 ? -3.025 -22.766 -13.023 1 81.5 16 ILE B C 1
ATOM 4208 O O . ILE B 1 16 ? -2.699 -21.625 -12.695 1 81.5 16 ILE B O 1
ATOM 4212 N N . ALA B 1 17 ? -2.23 -23.703 -13.266 1 82.75 17 ALA B N 1
ATOM 4213 C CA . ALA B 1 17 ? -0.799 -23.531 -13.039 1 82.75 17 ALA B CA 1
ATOM 4214 C C . ALA B 1 17 ? -0.226 -22.469 -13.984 1 82.75 17 ALA B C 1
ATOM 4216 O O . ALA B 1 17 ? 0.53 -21.594 -13.562 1 82.75 17 ALA B O 1
ATOM 4217 N N . ALA B 1 18 ? -0.555 -22.594 -15.266 1 84 18 ALA B N 1
ATOM 4218 C CA . ALA B 1 18 ? -0.065 -21.641 -16.25 1 84 18 ALA B CA 1
ATOM 4219 C C . ALA B 1 18 ? -0.57 -20.219 -15.961 1 84 18 ALA B C 1
ATOM 4221 O O . ALA B 1 18 ? 0.161 -19.25 -16.125 1 84 18 ALA B O 1
ATOM 4222 N N . GLY B 1 19 ? -1.758 -20.172 -15.461 1 83.81 19 GLY B N 1
ATOM 4223 C CA . GLY B 1 19 ? -2.371 -18.891 -15.156 1 83.81 19 GLY B CA 1
ATOM 4224 C C . GLY B 1 19 ? -1.723 -18.188 -13.977 1 83.81 19 GLY B C 1
ATOM 4225 O O . GLY B 1 19 ? -1.782 -16.969 -13.867 1 83.81 19 GLY B O 1
ATOM 4226 N N . GLU B 1 20 ? -1.13 -18.969 -13.148 1 82.88 20 GLU B N 1
ATOM 4227 C CA . GLU B 1 20 ? -0.43 -18.406 -12 1 82.88 20 GLU B CA 1
ATOM 4228 C C . GLU B 1 20 ? 0.876 -17.734 -12.422 1 82.88 20 GLU B C 1
ATOM 4230 O O . GLU B 1 20 ? 1.35 -16.812 -11.758 1 82.88 20 GLU B O 1
ATOM 4235 N N . VAL B 1 21 ? 1.417 -18.156 -13.508 1 86.69 21 VAL B N 1
ATOM 4236 C CA . VAL B 1 21 ? 2.691 -17.641 -14 1 86.69 21 VAL B CA 1
ATOM 4237 C C . VAL B 1 21 ? 2.447 -16.469 -14.953 1 86.69 21 VAL B C 1
ATOM 4239 O O . VAL B 1 21 ? 3.102 -15.43 -14.852 1 86.69 21 VAL B O 1
ATOM 4242 N N . VAL B 1 22 ? 1.491 -16.688 -15.875 1 91.19 22 VAL B N 1
ATOM 4243 C CA . VAL B 1 22 ? 1.151 -15.664 -16.859 1 91.19 22 VAL B CA 1
ATOM 4244 C C . VAL B 1 22 ? -0.339 -15.344 -16.766 1 91.19 22 VAL B C 1
ATOM 4246 O O . VAL B 1 22 ? -1.178 -16.156 -17.172 1 91.19 22 VAL B O 1
ATOM 4249 N N . SER B 1 23 ? -0.642 -14.227 -16.266 1 89.75 23 SER B N 1
ATOM 4250 C CA . SER B 1 23 ? -2.043 -13.836 -16.141 1 89.75 23 SER B CA 1
ATOM 4251 C C . SER B 1 23 ? -2.33 -12.555 -16.906 1 89.75 23 SER B C 1
ATOM 4253 O O . SER B 1 23 ? -3.492 -12.227 -17.156 1 89.75 23 SER B O 1
ATOM 4255 N N . ARG B 1 24 ? -1.344 -11.914 -17.344 1 92.94 24 ARG B N 1
ATOM 4256 C CA . ARG B 1 24 ? -1.438 -10.688 -18.109 1 92.94 24 ARG B CA 1
ATOM 4257 C C . ARG B 1 24 ? -0.161 -10.438 -18.906 1 92.94 24 ARG B C 1
ATOM 4259 O O . ARG B 1 24 ? 0.874 -11.047 -18.641 1 92.94 24 ARG B O 1
ATOM 4266 N N . PRO B 1 25 ? -0.177 -9.531 -19.906 1 95.88 25 PRO B N 1
ATOM 4267 C CA . PRO B 1 25 ? 1.009 -9.273 -20.719 1 95.88 25 PRO B CA 1
ATOM 4268 C C . PRO B 1 25 ? 2.215 -8.836 -19.891 1 95.88 25 PRO B C 1
ATOM 4270 O O . PRO B 1 25 ? 3.352 -9.188 -20.219 1 95.88 25 PRO B O 1
ATOM 4273 N N . LEU B 1 26 ? 2.014 -8.164 -18.859 1 94.81 26 LEU B N 1
ATOM 4274 C CA . LEU B 1 26 ? 3.08 -7.703 -17.969 1 94.81 26 LEU B CA 1
ATOM 4275 C C . LEU B 1 26 ? 3.914 -8.883 -17.469 1 94.81 26 LEU B C 1
ATOM 4277 O O . LEU B 1 26 ? 5.137 -8.773 -17.359 1 94.81 26 LEU B O 1
ATOM 4281 N N . ASP B 1 27 ? 3.283 -9.945 -17.188 1 93.56 27 ASP B N 1
ATOM 4282 C CA . ASP B 1 27 ? 3.971 -11.133 -16.672 1 93.56 27 ASP B CA 1
ATOM 4283 C C . ASP B 1 27 ? 4.918 -11.703 -17.734 1 93.56 27 ASP B C 1
ATOM 4285 O O . ASP B 1 27 ? 6.012 -12.172 -17.406 1 93.56 27 ASP B O 1
ATOM 4289 N N . VAL B 1 28 ? 4.469 -11.695 -18.938 1 95.88 28 VAL B N 1
ATOM 4290 C CA . VAL B 1 28 ? 5.297 -12.188 -20.031 1 95.88 28 VAL B CA 1
ATOM 4291 C C . VAL B 1 28 ? 6.559 -11.336 -20.156 1 95.88 28 VAL B C 1
ATOM 4293 O O . VAL B 1 28 ? 7.668 -11.867 -20.219 1 95.88 28 VAL B O 1
ATOM 4296 N N . VAL B 1 29 ? 6.34 -10.062 -20.125 1 96.75 29 VAL B N 1
ATOM 4297 C CA . VAL B 1 29 ? 7.465 -9.141 -20.234 1 96.75 29 VAL B CA 1
ATOM 4298 C C . VAL B 1 29 ? 8.445 -9.391 -19.094 1 96.75 29 VAL B C 1
ATOM 4300 O O . VAL B 1 29 ? 9.656 -9.5 -19.312 1 96.75 29 VAL B O 1
ATOM 4303 N N . ARG B 1 30 ? 7.926 -9.477 -17.922 1 94.38 30 ARG B N 1
ATOM 4304 C CA . ARG B 1 30 ? 8.766 -9.68 -16.75 1 94.38 30 ARG B CA 1
ATOM 4305 C C . ARG B 1 30 ? 9.602 -10.945 -16.875 1 94.38 30 ARG B C 1
ATOM 4307 O O . ARG B 1 30 ? 10.812 -10.922 -16.672 1 94.38 30 ARG B O 1
ATOM 4314 N N . GLU B 1 31 ? 8.953 -12.055 -17.219 1 93.88 31 GLU B N 1
ATOM 4315 C CA . GLU B 1 31 ? 9.625 -13.344 -17.328 1 93.88 31 GLU B CA 1
ATOM 4316 C C . GLU B 1 31 ? 10.695 -13.328 -18.406 1 93.88 31 GLU B C 1
ATOM 4318 O O . GLU B 1 31 ? 11.797 -13.844 -18.203 1 93.88 31 GLU B O 1
ATOM 4323 N N . LEU B 1 32 ? 10.398 -12.719 -19.5 1 96.62 32 LEU B N 1
ATOM 4324 C CA . LEU B 1 32 ? 11.344 -12.711 -20.609 1 96.62 32 LEU B CA 1
ATOM 4325 C C . LEU B 1 32 ? 12.516 -11.773 -20.328 1 96.62 32 LEU B C 1
ATOM 4327 O O . LEU B 1 32 ? 13.648 -12.07 -20.703 1 96.62 32 LEU B O 1
ATOM 4331 N N . VAL B 1 33 ? 12.227 -10.656 -19.672 1 96.62 33 VAL B N 1
ATOM 4332 C CA . VAL B 1 33 ? 13.289 -9.727 -19.281 1 96.62 33 VAL B CA 1
ATOM 4333 C C . VAL B 1 33 ? 14.25 -10.414 -18.312 1 96.62 33 VAL B C 1
ATOM 4335 O O . VAL B 1 33 ? 15.469 -10.32 -18.469 1 96.62 33 VAL B O 1
ATOM 4338 N N . GLU B 1 34 ? 13.719 -11.109 -17.359 1 94.44 34 GLU B N 1
ATOM 4339 C CA . GLU B 1 34 ? 14.547 -11.812 -16.391 1 94.44 34 GLU B CA 1
ATOM 4340 C C . GLU B 1 34 ? 15.391 -12.898 -17.062 1 94.44 34 GLU B C 1
ATOM 4342 O O . GLU B 1 34 ? 16.547 -13.109 -16.688 1 94.44 34 GLU B O 1
ATOM 4347 N N . ASN B 1 35 ? 14.789 -13.555 -18.031 1 93.75 35 ASN B N 1
ATOM 4348 C CA . ASN B 1 35 ? 15.547 -14.539 -18.797 1 93.75 35 ASN B CA 1
ATOM 4349 C C . ASN B 1 35 ? 16.719 -13.891 -19.531 1 93.75 35 ASN B C 1
ATOM 4351 O O . ASN B 1 35 ? 17.812 -14.453 -19.594 1 93.75 35 ASN B O 1
ATOM 4355 N N . ALA B 1 36 ? 16.453 -12.773 -20.078 1 96.5 36 ALA B N 1
ATOM 4356 C CA . ALA B 1 36 ? 17.5 -12.039 -20.781 1 96.5 36 ALA B CA 1
ATOM 4357 C C . ALA B 1 36 ? 18.625 -11.641 -19.844 1 96.5 36 ALA B C 1
ATOM 4359 O O . ALA B 1 36 ? 19.812 -11.773 -20.188 1 96.5 36 ALA B O 1
ATOM 4360 N N . LEU B 1 37 ? 18.281 -11.125 -18.719 1 95.81 37 LEU B N 1
ATOM 4361 C CA . LEU B 1 37 ? 19.25 -10.727 -17.719 1 95.81 37 LEU B CA 1
ATOM 4362 C C . LEU B 1 37 ? 20.078 -11.922 -17.25 1 95.81 37 LEU B C 1
ATOM 4364 O O . LEU B 1 37 ? 21.312 -11.828 -17.141 1 95.81 37 LEU B O 1
ATOM 4368 N N . ASP B 1 38 ? 19.438 -13.039 -17.016 1 93.5 38 ASP B N 1
ATOM 4369 C CA . ASP B 1 38 ? 20.109 -14.258 -16.609 1 93.5 38 ASP B CA 1
ATOM 4370 C C . ASP B 1 38 ? 21.094 -14.742 -17.672 1 93.5 38 ASP B C 1
ATOM 4372 O O . ASP B 1 38 ? 22.094 -15.375 -17.359 1 93.5 38 ASP B O 1
ATOM 4376 N N . ALA B 1 39 ? 20.797 -14.414 -18.891 1 94.12 39 ALA B N 1
ATOM 4377 C CA . ALA B 1 39 ? 21.625 -14.828 -20.016 1 94.12 39 ALA B CA 1
ATOM 4378 C C . ALA B 1 39 ? 22.844 -13.906 -20.172 1 94.12 39 ALA B C 1
ATOM 4380 O O . ALA B 1 39 ? 23.672 -14.094 -21.062 1 94.12 39 ALA B O 1
ATOM 4381 N N . GLY B 1 40 ? 22.859 -12.875 -19.344 1 95.06 40 GLY B N 1
ATOM 4382 C CA . GLY B 1 40 ? 23.984 -11.953 -19.375 1 95.06 40 GLY B CA 1
ATOM 4383 C C . GLY B 1 40 ? 23.875 -10.93 -20.5 1 95.06 40 GLY B C 1
ATOM 4384 O O . GLY B 1 40 ? 24.891 -10.477 -21.031 1 95.06 40 GLY B O 1
ATOM 4385 N N . ALA B 1 41 ? 22.781 -10.57 -20.875 1 96.69 41 ALA B N 1
ATOM 4386 C CA . ALA B 1 41 ? 22.547 -9.609 -21.953 1 96.69 41 ALA B CA 1
ATOM 4387 C C . ALA B 1 41 ? 23.047 -8.219 -21.578 1 96.69 41 ALA B C 1
ATOM 4389 O O . ALA B 1 41 ? 22.953 -7.816 -20.422 1 96.69 41 ALA B O 1
ATOM 4390 N N . SER B 1 42 ? 23.562 -7.48 -22.547 1 97.56 42 SER B N 1
ATOM 4391 C CA . SER B 1 42 ? 23.938 -6.086 -22.359 1 97.56 42 SER B CA 1
ATOM 4392 C C . SER B 1 42 ? 22.953 -5.148 -23.047 1 97.56 42 SER B C 1
ATOM 4394 O O . SER B 1 42 ? 22.938 -3.943 -22.781 1 97.56 42 SER B O 1
ATOM 4396 N N . ARG B 1 43 ? 22.203 -5.754 -23.891 1 97.94 43 ARG B N 1
ATOM 4397 C CA . ARG B 1 43 ? 21.172 -5.016 -24.625 1 97.94 43 ARG B CA 1
ATOM 4398 C C . ARG B 1 43 ? 19.844 -5.77 -24.609 1 97.94 43 ARG B C 1
ATOM 4400 O O . ARG B 1 43 ? 19.797 -6.941 -24.984 1 97.94 43 ARG B O 1
ATOM 4407 N N . ILE B 1 44 ? 18.797 -5.105 -24.188 1 98.44 44 ILE B N 1
ATOM 4408 C CA . ILE B 1 44 ? 17.469 -5.703 -24.141 1 98.44 44 ILE B CA 1
ATOM 4409 C C . ILE B 1 44 ? 16.453 -4.758 -24.781 1 98.44 44 ILE B C 1
ATOM 4411 O O . ILE B 1 44 ? 16.344 -3.596 -24.375 1 98.44 44 ILE B O 1
ATOM 4415 N N . GLU B 1 45 ? 15.766 -5.246 -25.766 1 98.5 45 GLU B N 1
ATOM 4416 C CA . GLU B 1 45 ? 14.734 -4.492 -26.469 1 98.5 45 GLU B CA 1
ATOM 4417 C C . GLU B 1 45 ? 13.367 -5.164 -26.344 1 98.5 45 GLU B C 1
ATOM 4419 O O . GLU B 1 45 ? 13.25 -6.375 -26.531 1 98.5 45 GLU B O 1
ATOM 4424 N N . ILE B 1 46 ? 12.352 -4.398 -25.969 1 98.56 46 ILE B N 1
ATOM 4425 C CA . ILE B 1 46 ? 11 -4.902 -25.75 1 98.56 46 ILE B CA 1
ATOM 4426 C C . ILE B 1 46 ? 10.031 -4.207 -26.703 1 98.56 46 ILE B C 1
ATOM 4428 O O . ILE B 1 46 ? 10.078 -2.984 -26.859 1 98.56 46 ILE B O 1
ATOM 4432 N N . GLU B 1 47 ? 9.234 -4.949 -27.375 1 98.38 47 GLU B N 1
ATOM 4433 C CA . GLU B 1 47 ? 8.164 -4.438 -28.219 1 98.38 47 GLU B CA 1
ATOM 4434 C C . GLU B 1 47 ? 6.801 -4.941 -27.75 1 98.38 47 GLU B C 1
ATOM 4436 O O . GLU B 1 47 ? 6.629 -6.137 -27.5 1 98.38 47 GLU B O 1
ATOM 4441 N N . VAL B 1 48 ? 5.891 -4.066 -27.625 1 98 48 VAL B N 1
ATOM 4442 C CA . VAL B 1 48 ? 4.543 -4.398 -27.172 1 98 48 VAL B CA 1
ATOM 4443 C C . VAL B 1 48 ? 3.514 -3.822 -28.141 1 98 48 VAL B C 1
ATOM 4445 O O . VAL B 1 48 ? 3.529 -2.625 -28.422 1 98 48 VAL B O 1
ATOM 4448 N N . ASP B 1 49 ? 2.648 -4.645 -28.656 1 97.94 49 ASP B N 1
ATOM 4449 C CA . ASP B 1 49 ? 1.568 -4.227 -29.547 1 97.94 49 ASP B CA 1
ATOM 4450 C C . ASP B 1 49 ? 0.203 -4.555 -28.938 1 97.94 49 ASP B C 1
ATOM 4452 O O . ASP B 1 49 ? 0.015 -5.625 -28.359 1 97.94 49 ASP B O 1
ATOM 4456 N N . GLY B 1 50 ? -0.731 -3.605 -29.078 1 95.94 50 GLY B N 1
ATOM 4457 C CA . GLY B 1 50 ? -2.072 -3.826 -28.547 1 95.94 50 GLY B CA 1
ATOM 4458 C C . GLY B 1 50 ? -2.1 -4.059 -27.047 1 95.94 50 GLY B C 1
ATOM 4459 O O . GLY B 1 50 ? -2.82 -4.934 -26.562 1 95.94 50 GLY B O 1
ATOM 4460 N N . GLY B 1 51 ? -1.197 -3.416 -26.375 1 95.31 51 GLY B N 1
ATOM 4461 C CA . GLY B 1 51 ? -1.119 -3.59 -24.922 1 95.31 51 GLY B CA 1
ATOM 4462 C C . GLY B 1 51 ? -0.473 -4.898 -24.516 1 95.31 51 GLY B C 1
ATOM 4463 O O . GLY B 1 51 ? -0.503 -5.273 -23.344 1 95.31 51 GLY B O 1
ATOM 4464 N N . GLY B 1 52 ? 0.029 -5.586 -25.5 1 96.56 52 GLY B N 1
ATOM 4465 C CA . GLY B 1 52 ? 0.689 -6.852 -25.234 1 96.56 52 GLY B CA 1
ATOM 4466 C C . GLY B 1 52 ? -0.175 -8.055 -25.562 1 96.56 52 GLY B C 1
ATOM 4467 O O . GLY B 1 52 ? 0.327 -9.18 -25.672 1 96.56 52 GLY B O 1
ATOM 4468 N N . LEU B 1 53 ? -1.468 -7.828 -25.734 1 96.94 53 LEU B N 1
ATOM 4469 C CA . LEU B 1 53 ? -2.357 -8.938 -26.078 1 96.94 53 LEU B CA 1
ATOM 4470 C C . LEU B 1 53 ? -2.123 -9.406 -27.5 1 96.94 53 LEU B C 1
ATOM 4472 O O . LEU B 1 53 ? -2.221 -10.602 -27.797 1 96.94 53 LEU B O 1
ATOM 4476 N N . GLU B 1 54 ? -1.807 -8.469 -28.359 1 97.44 54 GLU B N 1
ATOM 4477 C CA . GLU B 1 54 ? -1.5 -8.812 -29.75 1 97.44 54 GLU B CA 1
ATOM 4478 C C . GLU B 1 54 ? -0.101 -9.406 -29.875 1 97.44 54 GLU B C 1
ATOM 4480 O O . GLU B 1 54 ? 0.089 -10.43 -30.531 1 97.44 54 GLU B O 1
ATOM 4485 N N . ARG B 1 55 ? 0.804 -8.656 -29.203 1 98.12 55 ARG B N 1
ATOM 4486 C CA . ARG B 1 55 ? 2.17 -9.148 -29.359 1 98.12 55 ARG B CA 1
ATOM 4487 C C . ARG B 1 55 ? 3.082 -8.57 -28.281 1 98.12 55 ARG B C 1
ATOM 4489 O O . ARG B 1 55 ? 3 -7.387 -27.953 1 98.12 55 ARG B O 1
ATOM 4496 N N . VAL B 1 56 ? 3.885 -9.453 -27.672 1 98.38 56 VAL B N 1
ATOM 4497 C CA . VAL B 1 56 ? 5.023 -9.086 -26.844 1 98.38 56 VAL B CA 1
ATOM 4498 C C . VAL B 1 56 ? 6.297 -9.711 -27.406 1 98.38 56 VAL B C 1
ATOM 4500 O O . VAL B 1 56 ? 6.344 -10.922 -27.656 1 98.38 56 VAL B O 1
ATOM 4503 N N . GLN B 1 57 ? 7.27 -8.906 -27.625 1 98.75 57 GLN B N 1
ATOM 4504 C CA . GLN B 1 57 ? 8.547 -9.414 -28.109 1 98.75 57 GLN B CA 1
ATOM 4505 C C . GLN B 1 57 ? 9.703 -8.883 -27.281 1 98.75 57 GLN B C 1
ATOM 4507 O O . GLN B 1 57 ? 9.75 -7.688 -26.969 1 98.75 57 GLN B O 1
ATOM 4512 N N . VAL B 1 58 ? 10.578 -9.734 -26.844 1 98.56 58 VAL B N 1
ATOM 4513 C CA . VAL B 1 58 ? 11.797 -9.352 -26.125 1 98.56 58 VAL B CA 1
ATOM 4514 C C . VAL B 1 58 ? 13.016 -9.891 -26.875 1 98.56 58 VAL B C 1
ATOM 4516 O O . VAL B 1 58 ? 13.102 -11.094 -27.156 1 98.56 58 VAL B O 1
ATOM 4519 N N . ARG B 1 59 ? 13.906 -9.008 -27.25 1 98.44 59 ARG B N 1
ATOM 4520 C CA . ARG B 1 59 ? 15.148 -9.352 -27.922 1 98.44 59 ARG B CA 1
ATOM 4521 C C . ARG B 1 59 ? 16.359 -9.008 -27.047 1 98.44 59 ARG B C 1
ATOM 4523 O O . ARG B 1 59 ? 16.438 -7.91 -26.5 1 98.44 59 ARG B O 1
ATOM 4530 N N . ASP B 1 60 ? 17.234 -9.977 -26.891 1 97.81 60 ASP B N 1
ATOM 4531 C CA . ASP B 1 60 ? 18.453 -9.727 -26.125 1 97.81 60 ASP B CA 1
ATOM 4532 C C . ASP B 1 60 ? 19.688 -10.234 -26.875 1 97.81 60 ASP B C 1
ATOM 4534 O O . ASP B 1 60 ? 19.562 -10.969 -27.859 1 97.81 60 ASP B O 1
ATOM 4538 N N . ASN B 1 61 ? 20.875 -9.789 -26.453 1 97.5 61 ASN B N 1
ATOM 4539 C CA . ASN B 1 61 ? 22.141 -10.258 -27 1 97.5 61 ASN B CA 1
ATOM 4540 C C . ASN B 1 61 ? 22.891 -11.141 -26.016 1 97.5 61 ASN B C 1
ATOM 4542 O O . ASN B 1 61 ? 24.125 -11.062 -25.922 1 97.5 61 ASN B O 1
ATOM 4546 N N . GLY B 1 62 ? 22.188 -11.836 -25.234 1 96 62 GLY B N 1
ATOM 4547 C CA . GLY B 1 62 ? 22.781 -12.703 -24.234 1 96 62 GLY B CA 1
ATOM 4548 C C . GLY B 1 62 ? 23.422 -13.945 -24.828 1 96 62 GLY B C 1
ATOM 4549 O O . GLY B 1 62 ? 23.734 -13.984 -26.016 1 96 62 GLY B O 1
ATOM 4550 N N . SER B 1 63 ? 23.609 -14.953 -24.031 1 95 63 SER B N 1
ATOM 4551 C CA . SER B 1 63 ? 24.406 -16.125 -24.359 1 95 63 SER B CA 1
ATOM 4552 C C . SER B 1 63 ? 23.688 -17.016 -25.375 1 95 63 SER B C 1
ATOM 4554 O O . SER B 1 63 ? 24.312 -17.844 -26.031 1 95 63 SER B O 1
ATOM 4556 N N . GLY B 1 64 ? 22.328 -16.859 -25.469 1 94.62 64 GLY B N 1
ATOM 4557 C CA . GLY B 1 64 ? 21.547 -17.719 -26.344 1 94.62 64 GLY B CA 1
ATOM 4558 C C . GLY B 1 64 ? 21.375 -19.125 -25.781 1 94.62 64 GLY B C 1
ATOM 4559 O O . GLY B 1 64 ? 21.812 -19.406 -24.656 1 94.62 64 GLY B O 1
ATOM 4560 N N . ILE B 1 65 ? 20.609 -19.922 -26.562 1 93.94 65 ILE B N 1
ATOM 4561 C CA . ILE B 1 65 ? 20.344 -21.312 -26.203 1 93.94 65 ILE B CA 1
ATOM 4562 C C . ILE B 1 65 ? 20.891 -22.25 -27.266 1 93.94 65 ILE B C 1
ATOM 4564 O O . ILE B 1 65 ? 20.641 -22.047 -28.469 1 93.94 65 ILE B O 1
ATOM 4568 N N . ALA B 1 66 ? 21.594 -23.266 -26.828 1 93.38 66 ALA B N 1
ATOM 4569 C CA . ALA B 1 66 ? 22.125 -24.25 -27.766 1 93.38 66 ALA B CA 1
ATOM 4570 C C . ALA B 1 66 ? 21.016 -24.984 -28.484 1 93.38 66 ALA B C 1
ATOM 4572 O O . ALA B 1 66 ? 19.984 -25.328 -27.875 1 93.38 66 ALA B O 1
ATOM 4573 N N . ALA B 1 67 ? 21.25 -25.297 -29.672 1 92.81 67 ALA B N 1
ATOM 4574 C CA . ALA B 1 67 ? 20.234 -25.922 -30.531 1 92.81 67 ALA B CA 1
ATOM 4575 C C . ALA B 1 67 ? 19.688 -27.188 -29.891 1 92.81 67 ALA B C 1
ATOM 4577 O O . ALA B 1 67 ? 18.5 -27.469 -29.984 1 92.81 67 ALA B O 1
ATOM 4578 N N . GLN B 1 68 ? 20.484 -27.938 -29.234 1 90.69 68 GLN B N 1
ATOM 4579 C CA . GLN B 1 68 ? 20.109 -29.203 -28.641 1 90.69 68 GLN B CA 1
ATOM 4580 C C . GLN B 1 68 ? 19.141 -29.016 -27.484 1 90.69 68 GLN B C 1
ATOM 4582 O O . GLN B 1 68 ? 18.359 -29.906 -27.156 1 90.69 68 GLN B O 1
ATOM 4587 N N . SER B 1 69 ? 19.172 -27.797 -26.953 1 92.25 69 SER B N 1
ATOM 4588 C CA . SER B 1 69 ? 18.359 -27.531 -25.781 1 92.25 69 SER B CA 1
ATOM 4589 C C . SER B 1 69 ? 17.031 -26.875 -26.156 1 92.25 69 SER B C 1
ATOM 4591 O O . SER B 1 69 ? 16.094 -26.844 -25.344 1 92.25 69 SER B O 1
ATOM 4593 N N . VAL B 1 70 ? 16.859 -26.406 -27.281 1 93.31 70 VAL B N 1
ATOM 4594 C CA . VAL B 1 70 ? 15.758 -25.547 -27.719 1 93.31 70 VAL B CA 1
ATOM 4595 C C . VAL B 1 70 ? 14.438 -26.297 -27.625 1 93.31 70 VAL B C 1
ATOM 4597 O O . VAL B 1 70 ? 13.438 -25.766 -27.141 1 93.31 70 VAL B O 1
ATOM 4600 N N . PRO B 1 71 ? 14.414 -27.594 -27.922 1 92.44 71 PRO B N 1
ATOM 4601 C CA . PRO B 1 71 ? 13.141 -28.312 -27.859 1 92.44 71 PRO B CA 1
ATOM 4602 C C . PRO B 1 71 ? 12.578 -28.406 -26.453 1 92.44 71 PRO B C 1
ATOM 4604 O O . PRO B 1 71 ? 11.359 -28.531 -26.266 1 92.44 71 PRO B O 1
ATOM 4607 N N . LEU B 1 72 ? 13.414 -28.25 -25.484 1 92 72 LEU B N 1
ATOM 4608 C CA . LEU B 1 72 ? 13 -28.406 -24.094 1 92 72 LEU B CA 1
ATOM 4609 C C . LEU B 1 72 ? 12.594 -27.062 -23.484 1 92 72 LEU B C 1
ATOM 4611 O O . LEU B 1 72 ? 12.008 -27.016 -22.406 1 92 72 LEU B O 1
ATOM 4615 N N . ALA B 1 73 ? 12.789 -26.078 -24.203 1 91.75 73 ALA B N 1
ATOM 4616 C CA . ALA B 1 73 ? 12.625 -24.734 -23.656 1 91.75 73 ALA B CA 1
ATOM 4617 C C . ALA B 1 73 ? 11.188 -24.5 -23.203 1 91.75 73 ALA B C 1
ATOM 4619 O O . ALA B 1 73 ? 10.953 -23.953 -22.125 1 91.75 73 ALA B O 1
ATOM 4620 N N . PRO B 1 74 ? 10.211 -25.016 -23.922 1 91.62 74 PRO B N 1
ATOM 4621 C CA . PRO B 1 74 ? 8.836 -24.766 -23.484 1 91.62 74 PRO B CA 1
ATOM 4622 C C . PRO B 1 74 ? 8.266 -25.891 -22.625 1 91.62 74 PRO B C 1
ATOM 4624 O O . PRO B 1 74 ? 7.059 -25.938 -22.391 1 91.62 74 PRO B O 1
ATOM 4627 N N . ALA B 1 75 ? 9.07 -26.812 -22.234 1 90.38 75 ALA B N 1
ATOM 4628 C CA . ALA B 1 75 ? 8.617 -27.875 -21.328 1 90.38 75 ALA B CA 1
ATOM 4629 C C . ALA B 1 75 ? 8.516 -27.375 -19.906 1 90.38 75 ALA B C 1
ATOM 4631 O O . ALA B 1 75 ? 9.344 -26.578 -19.453 1 90.38 75 ALA B O 1
ATOM 4632 N N . ARG B 1 76 ? 7.484 -27.891 -19.25 1 88.5 76 ARG B N 1
ATOM 4633 C CA . ARG B 1 76 ? 7.281 -27.438 -17.875 1 88.5 76 ARG B CA 1
ATOM 4634 C C . ARG B 1 76 ? 8.406 -27.938 -16.969 1 88.5 76 ARG B C 1
ATOM 4636 O O . ARG B 1 76 ? 8.836 -29.078 -17.062 1 88.5 76 ARG B O 1
ATOM 4643 N N . HIS B 1 77 ? 8.93 -27.078 -16.141 1 85.75 77 HIS B N 1
ATOM 4644 C CA . HIS B 1 77 ? 9.984 -27.328 -15.156 1 85.75 77 HIS B CA 1
ATOM 4645 C C . HIS B 1 77 ? 11.312 -27.641 -15.836 1 85.75 77 HIS B C 1
ATOM 4647 O O . HIS B 1 77 ? 12.094 -28.453 -15.336 1 85.75 77 HIS B O 1
ATOM 4653 N N . ALA B 1 78 ? 11.516 -27.156 -17.031 1 85.62 78 ALA B N 1
ATOM 4654 C CA . ALA B 1 78 ? 12.805 -27.234 -17.719 1 85.62 78 ALA B CA 1
ATOM 4655 C C . ALA B 1 78 ? 13.602 -25.938 -17.547 1 85.62 78 ALA B C 1
ATOM 4657 O O . ALA B 1 78 ? 13.102 -24.859 -17.859 1 85.62 78 ALA B O 1
ATOM 4658 N N . THR B 1 79 ? 14.711 -26.078 -16.969 1 83.5 79 THR B N 1
ATOM 4659 C CA . THR B 1 79 ? 15.508 -24.891 -16.703 1 83.5 79 THR B CA 1
ATOM 4660 C C . THR B 1 79 ? 17 -25.203 -16.797 1 83.5 79 THR B C 1
ATOM 4662 O O . THR B 1 79 ? 17.406 -26.359 -16.719 1 83.5 79 THR B O 1
ATOM 4665 N N . SER B 1 80 ? 17.781 -24.297 -17.125 1 80.25 80 SER B N 1
ATOM 4666 C CA . SER B 1 80 ? 19.234 -24.406 -17.094 1 80.25 80 SER B CA 1
ATOM 4667 C C . SER B 1 80 ? 19.812 -23.781 -15.844 1 80.25 80 SER B C 1
ATOM 4669 O O . SER B 1 80 ? 21.031 -23.703 -15.688 1 80.25 80 SER B O 1
ATOM 4671 N N . LYS B 1 81 ? 18.984 -23.328 -14.953 1 77.69 81 LYS B N 1
ATOM 4672 C CA . LYS B 1 81 ? 19.406 -22.406 -13.906 1 77.69 81 LYS B CA 1
ATOM 4673 C C . LYS B 1 81 ? 19.453 -23.094 -12.547 1 77.69 81 LYS B C 1
ATOM 4675 O O . LYS B 1 81 ? 19.938 -22.531 -11.57 1 77.69 81 LYS B O 1
ATOM 4680 N N . LEU B 1 82 ? 18.891 -24.109 -12.422 1 76.38 82 LEU B N 1
ATOM 4681 C CA . LEU B 1 82 ? 18.922 -24.859 -11.172 1 76.38 82 LEU B CA 1
ATOM 4682 C C . LEU B 1 82 ? 19.531 -26.234 -11.367 1 76.38 82 LEU B C 1
ATOM 4684 O O . LEU B 1 82 ? 19.266 -26.891 -12.375 1 76.38 82 LEU B O 1
ATOM 4688 N N . THR B 1 83 ? 20.672 -26.406 -10.625 1 63 83 THR B N 1
ATOM 4689 C CA . THR B 1 83 ? 21.234 -27.75 -10.633 1 63 83 THR B CA 1
ATOM 4690 C C . THR B 1 83 ? 20.75 -28.547 -9.43 1 63 83 THR B C 1
ATOM 4692 O O . THR B 1 83 ? 20.562 -28 -8.344 1 63 83 THR B O 1
ATOM 4695 N N . ALA B 1 84 ? 20.094 -29.656 -9.727 1 56.34 84 ALA B N 1
ATOM 4696 C CA . ALA B 1 84 ? 19.578 -30.516 -8.664 1 56.34 84 ALA B CA 1
ATOM 4697 C C . ALA B 1 84 ? 20.656 -30.797 -7.621 1 56.34 84 ALA B C 1
ATOM 4699 O O . ALA B 1 84 ? 21.719 -31.312 -7.949 1 56.34 84 ALA B O 1
ATOM 4700 N N . GLY B 1 85 ? 21.094 -29.781 -6.871 1 51.38 85 GLY B N 1
ATOM 4701 C CA . GLY B 1 85 ? 22.062 -30.188 -5.859 1 51.38 85 GLY B CA 1
ATOM 4702 C C . GLY B 1 85 ? 21.594 -31.375 -5.047 1 51.38 85 GLY B C 1
ATOM 4703 O O . GLY B 1 85 ? 20.438 -31.797 -5.16 1 51.38 85 GLY B O 1
ATOM 4704 N N . PRO B 1 86 ? 22.578 -31.859 -4.273 1 48.12 86 PRO B N 1
ATOM 4705 C CA . PRO B 1 86 ? 22.25 -33.031 -3.465 1 48.12 86 PRO B CA 1
ATOM 4706 C C . PRO B 1 86 ? 20.922 -32.875 -2.727 1 48.12 86 PRO B C 1
ATOM 4708 O O . PRO B 1 86 ? 20.391 -31.781 -2.625 1 48.12 86 PRO B O 1
ATOM 4711 N N . GLU B 1 87 ? 20.188 -34.031 -2.232 1 46.16 87 GLU B N 1
ATOM 4712 C CA . GLU B 1 87 ? 18.938 -34.344 -1.553 1 46.16 87 GLU B CA 1
ATOM 4713 C C . GLU B 1 87 ? 18.562 -33.25 -0.546 1 46.16 87 GLU B C 1
ATOM 4715 O O . GLU B 1 87 ? 17.594 -33.406 0.201 1 46.16 87 GLU B O 1
ATOM 4720 N N . THR B 1 88 ? 19.453 -32.344 -0.203 1 45.03 88 THR B N 1
ATOM 4721 C CA . THR B 1 88 ? 19.156 -31.609 1.03 1 45.03 88 THR B CA 1
ATOM 4722 C C . THR B 1 88 ? 18.188 -30.469 0.771 1 45.03 88 THR B C 1
ATOM 4724 O O . THR B 1 88 ? 17.844 -29.719 1.686 1 45.03 88 THR B O 1
ATOM 4727 N N . GLY B 1 89 ? 17.172 -30.594 0.049 1 53.16 89 GLY B N 1
ATOM 4728 C CA . GLY B 1 89 ? 16 -29.734 0.034 1 53.16 89 GLY B CA 1
ATOM 4729 C C . GLY B 1 89 ? 16.344 -28.266 -0.176 1 53.16 89 GLY B C 1
ATOM 4730 O O . GLY B 1 89 ? 15.461 -27.406 -0.141 1 53.16 89 GLY B O 1
ATOM 4731 N N . SER B 1 90 ? 17.672 -27.812 -0.18 1 56.66 90 SER B N 1
ATOM 4732 C CA . SER B 1 90 ? 18 -26.391 -0.285 1 56.66 90 SER B CA 1
ATOM 4733 C C . SER B 1 90 ? 18.141 -25.969 -1.741 1 56.66 90 SER B C 1
ATOM 4735 O O . SER B 1 90 ? 18.859 -26.609 -2.51 1 56.66 90 SER B O 1
ATOM 4737 N N . LEU B 1 91 ? 17.172 -25.188 -2.232 1 66.31 91 LEU B N 1
ATOM 4738 C CA . LEU B 1 91 ? 17.281 -24.609 -3.57 1 66.31 91 LEU B CA 1
ATOM 4739 C C . LEU B 1 91 ? 18.203 -23.391 -3.564 1 66.31 91 LEU B C 1
ATOM 4741 O O . LEU B 1 91 ? 18.016 -22.469 -2.77 1 66.31 91 LEU B O 1
ATOM 4745 N N . SER B 1 92 ? 19.438 -23.531 -4.027 1 67.62 92 SER B N 1
ATOM 4746 C CA . SER B 1 92 ? 20.297 -22.359 -4.207 1 67.62 92 SER B CA 1
ATOM 4747 C C . SER B 1 92 ? 19.922 -21.578 -5.465 1 67.62 92 SER B C 1
ATOM 4749 O O . SER B 1 92 ? 20.234 -22 -6.578 1 67.62 92 SER B O 1
ATOM 4751 N N . VAL B 1 93 ? 19.203 -20.547 -5.23 1 73.69 93 VAL B N 1
ATOM 4752 C CA . VAL B 1 93 ? 18.75 -19.75 -6.355 1 73.69 93 VAL B CA 1
ATOM 4753 C C . VAL B 1 93 ? 19.672 -18.547 -6.555 1 73.69 93 VAL B C 1
ATOM 4755 O O . VAL B 1 93 ? 19.797 -17.688 -5.672 1 73.69 93 VAL B O 1
ATOM 4758 N N . THR B 1 94 ? 20.359 -18.547 -7.633 1 73.31 94 THR B N 1
ATOM 4759 C CA . THR B 1 94 ? 21.281 -17.469 -7.902 1 73.31 94 THR B CA 1
ATOM 4760 C C . THR B 1 94 ? 20.859 -16.672 -9.133 1 73.31 94 THR B C 1
ATOM 4762 O O . THR B 1 94 ? 21.531 -15.719 -9.531 1 73.31 94 THR B O 1
ATOM 4765 N N . THR B 1 95 ? 19.828 -17.094 -9.711 1 77.69 95 THR B N 1
ATOM 4766 C CA . THR B 1 95 ? 19.312 -16.453 -10.914 1 77.69 95 THR B CA 1
ATOM 4767 C C . THR B 1 95 ? 17.953 -15.828 -10.664 1 77.69 95 THR B C 1
ATOM 4769 O O . THR B 1 95 ? 17.328 -16.078 -9.625 1 77.69 95 THR B O 1
ATOM 4772 N N . LEU B 1 96 ? 17.516 -14.969 -11.609 1 79.81 96 LEU B N 1
ATOM 4773 C CA . LEU B 1 96 ? 16.203 -14.344 -11.484 1 79.81 96 LEU B CA 1
ATOM 4774 C C . LEU B 1 96 ? 15.094 -15.352 -11.758 1 79.81 96 LEU B C 1
ATOM 4776 O O . LEU B 1 96 ? 14.156 -15.477 -10.969 1 79.81 96 LEU B O 1
ATOM 4780 N N . GLY B 1 97 ? 15.25 -16.016 -12.812 1 76.12 97 GLY B N 1
ATOM 4781 C CA . GLY B 1 97 ? 14.367 -17.141 -13.102 1 76.12 97 GLY B CA 1
ATOM 4782 C C . GLY B 1 97 ? 14.953 -18.469 -12.68 1 76.12 97 GLY B C 1
ATOM 4783 O O . GLY B 1 97 ? 16.156 -18.688 -12.781 1 76.12 97 GLY B O 1
ATOM 4784 N N . PHE B 1 98 ? 14.016 -19.438 -12.203 1 73 98 PHE B N 1
ATOM 4785 C CA . PHE B 1 98 ? 14.625 -20.688 -11.773 1 73 98 PHE B CA 1
ATOM 4786 C C . PHE B 1 98 ? 13.609 -21.828 -11.82 1 73 98 PHE B C 1
ATOM 4788 O O . PHE B 1 98 ? 13.977 -23 -11.719 1 73 98 PHE B O 1
ATOM 4795 N N . ARG B 1 99 ? 12.398 -21.516 -12.102 1 74.75 99 ARG B N 1
ATOM 4796 C CA . ARG B 1 99 ? 11.367 -22.547 -11.945 1 74.75 99 ARG B CA 1
ATOM 4797 C C . ARG B 1 99 ? 11.156 -23.312 -13.258 1 74.75 99 ARG B C 1
ATOM 4799 O O . ARG B 1 99 ? 10.578 -24.391 -13.258 1 74.75 99 ARG B O 1
ATOM 4806 N N . GLY B 1 100 ? 11.547 -22.75 -14.336 1 85 100 GLY B N 1
ATOM 4807 C CA . GLY B 1 100 ? 11.336 -23.359 -15.641 1 85 100 GLY B CA 1
ATOM 4808 C C . GLY B 1 100 ? 9.875 -23.422 -16.047 1 85 100 GLY B C 1
ATOM 4809 O O . GLY B 1 100 ? 9.406 -24.438 -16.547 1 85 100 GLY B O 1
ATOM 4810 N N . GLU B 1 101 ? 9.156 -22.344 -15.773 1 88.31 101 GLU B N 1
ATOM 4811 C CA . GLU B 1 101 ? 7.727 -22.359 -16.062 1 88.31 101 GLU B CA 1
ATOM 4812 C C . GLU B 1 101 ? 7.344 -21.203 -16.984 1 88.31 101 GLU B C 1
ATOM 4814 O O . GLU B 1 101 ? 6.254 -21.203 -17.562 1 88.31 101 GLU B O 1
ATOM 4819 N N . ALA B 1 102 ? 8.25 -20.281 -17.281 1 90.06 102 ALA B N 1
ATOM 4820 C CA . ALA B 1 102 ? 7.879 -19.047 -17.969 1 90.06 102 ALA B CA 1
ATOM 4821 C C . ALA B 1 102 ? 7.496 -19.328 -19.422 1 90.06 102 ALA B C 1
ATOM 4823 O O . ALA B 1 102 ? 6.391 -18.984 -19.844 1 90.06 102 ALA B O 1
ATOM 4824 N N . LEU B 1 103 ? 8.383 -20.031 -20.203 1 94.31 103 LEU B N 1
ATOM 4825 C CA . LEU B 1 103 ? 8.141 -20.266 -21.625 1 94.31 103 LEU B CA 1
ATOM 4826 C C . LEU B 1 103 ? 7 -21.266 -21.812 1 94.31 103 LEU B C 1
ATOM 4828 O O . LEU B 1 103 ? 6.219 -21.156 -22.75 1 94.31 103 LEU B O 1
ATOM 4832 N N . TRP B 1 104 ? 6.926 -22.203 -20.891 1 93.38 104 TRP B N 1
ATOM 4833 C CA . TRP B 1 104 ? 5.809 -23.141 -20.906 1 93.38 104 TRP B CA 1
ATOM 4834 C C . TRP B 1 104 ? 4.48 -22.406 -20.734 1 93.38 104 TRP B C 1
ATOM 4836 O O . TRP B 1 104 ? 3.549 -22.609 -21.516 1 93.38 104 TRP B O 1
ATOM 4846 N N . ALA B 1 105 ? 4.414 -21.562 -19.734 1 93.25 105 ALA B N 1
ATOM 4847 C CA . ALA B 1 105 ? 3.191 -20.812 -19.453 1 93.25 105 ALA B CA 1
ATOM 4848 C C . ALA B 1 105 ? 2.834 -19.891 -20.625 1 93.25 105 ALA B C 1
ATOM 4850 O O . ALA B 1 105 ? 1.658 -19.734 -20.953 1 93.25 105 ALA B O 1
ATOM 4851 N N . ALA B 1 106 ? 3.838 -19.281 -21.203 1 95.44 106 ALA B N 1
ATOM 4852 C CA . ALA B 1 106 ? 3.611 -18.422 -22.359 1 95.44 106 ALA B CA 1
ATOM 4853 C C . ALA B 1 106 ? 2.996 -19.203 -23.516 1 95.44 106 ALA B C 1
ATOM 4855 O O . ALA B 1 106 ? 2.088 -18.703 -24.188 1 95.44 106 ALA B O 1
ATOM 4856 N N . ALA B 1 107 ? 3.443 -20.438 -23.719 1 95.62 107 ALA B N 1
ATOM 4857 C CA . ALA B 1 107 ? 2.932 -21.281 -24.797 1 95.62 107 ALA B CA 1
ATOM 4858 C C . ALA B 1 107 ? 1.487 -21.703 -24.516 1 95.62 107 ALA B C 1
ATOM 4860 O O . ALA B 1 107 ? 0.715 -21.922 -25.453 1 95.62 107 ALA B O 1
ATOM 4861 N N . GLN B 1 108 ? 1.181 -21.828 -23.219 1 92.81 108 GLN B N 1
ATOM 4862 C CA . GLN B 1 108 ? -0.189 -22.172 -22.859 1 92.81 108 GLN B CA 1
ATOM 4863 C C . GLN B 1 108 ? -1.121 -20.969 -23.047 1 92.81 108 GLN B C 1
ATOM 4865 O O . GLN B 1 108 ? -2.307 -21.141 -23.328 1 92.81 108 GLN B O 1
ATOM 4870 N N . ALA B 1 109 ? -0.577 -19.781 -22.938 1 93.56 109 ALA B N 1
ATOM 4871 C CA . ALA B 1 109 ? -1.39 -18.578 -22.922 1 93.56 109 ALA B CA 1
ATOM 4872 C C . ALA B 1 109 ? -1.532 -17.984 -24.312 1 93.56 109 ALA B C 1
ATOM 4874 O O . ALA B 1 109 ? -2.459 -17.219 -24.578 1 93.56 109 ALA B O 1
ATOM 4875 N N . GLY B 1 110 ? -0.587 -18.297 -25.172 1 96.06 110 GLY B N 1
ATOM 4876 C CA . GLY B 1 110 ? -0.57 -17.766 -26.516 1 96.06 110 GLY B CA 1
ATOM 4877 C C . GLY B 1 110 ? 0.312 -18.547 -27.469 1 96.06 110 GLY B C 1
ATOM 4878 O O . GLY B 1 110 ? 0.513 -19.75 -27.266 1 96.06 110 GLY B O 1
ATOM 4879 N N . GLU B 1 111 ? 0.684 -17.844 -28.609 1 97.69 111 GLU B N 1
ATOM 4880 C CA . GLU B 1 111 ? 1.605 -18.438 -29.578 1 97.69 111 GLU B CA 1
ATOM 4881 C C . GLU B 1 111 ? 3.041 -18 -29.312 1 97.69 111 GLU B C 1
ATOM 4883 O O . GLU B 1 111 ? 3.373 -16.812 -29.453 1 97.69 111 GLU B O 1
ATOM 4888 N N . LEU B 1 112 ? 3.867 -18.953 -29 1 98.06 112 LEU B N 1
ATOM 4889 C CA . LEU B 1 112 ? 5.25 -18.672 -28.625 1 98.06 112 LEU B CA 1
ATOM 4890 C C . LEU B 1 112 ? 6.191 -18.938 -29.797 1 98.06 112 LEU B C 1
ATOM 4892 O O . LEU B 1 112 ? 6.125 -19.984 -30.438 1 98.06 112 LEU B O 1
ATOM 4896 N N . GLU B 1 113 ? 6.965 -17.969 -30.125 1 98.38 113 GLU B N 1
ATOM 4897 C CA . GLU B 1 113 ? 8.055 -18.109 -31.078 1 98.38 113 GLU B CA 1
ATOM 4898 C C . GLU B 1 113 ? 9.391 -17.719 -30.453 1 98.38 113 GLU B C 1
ATOM 4900 O O . GLU B 1 113 ? 9.516 -16.641 -29.859 1 98.38 113 GLU B O 1
ATOM 4905 N N . LEU B 1 114 ? 10.359 -18.562 -30.547 1 97.88 114 LEU B N 1
ATOM 4906 C CA . LEU B 1 114 ? 11.688 -18.344 -29.969 1 97.88 114 LEU B CA 1
ATOM 4907 C C . LEU B 1 114 ? 12.773 -18.547 -31.031 1 97.88 114 LEU B C 1
ATOM 4909 O O . LEU B 1 114 ? 12.781 -19.578 -31.719 1 97.88 114 LEU B O 1
ATOM 4913 N N . THR B 1 115 ? 13.578 -17.547 -31.297 1 98.12 115 THR B N 1
ATOM 4914 C CA . THR B 1 115 ? 14.766 -17.625 -32.125 1 98.12 115 THR B CA 1
ATOM 4915 C C . THR B 1 115 ? 16.031 -17.359 -31.312 1 98.12 115 THR B C 1
ATOM 4917 O O . THR B 1 115 ? 16.125 -16.344 -30.625 1 98.12 115 THR B O 1
ATOM 4920 N N . THR B 1 116 ? 17.016 -18.219 -31.391 1 97.56 116 THR B N 1
ATOM 4921 C CA . THR B 1 116 ? 18.172 -18.078 -30.516 1 97.56 116 THR B CA 1
ATOM 4922 C C . THR B 1 116 ? 19.422 -18.672 -31.172 1 97.56 116 THR B C 1
ATOM 4924 O O . THR B 1 116 ? 19.312 -19.516 -32.062 1 97.56 116 THR B O 1
ATOM 4927 N N . ARG B 1 117 ? 20.547 -18.109 -30.781 1 96.5 117 ARG B N 1
ATOM 4928 C CA . ARG B 1 117 ? 21.828 -18.562 -31.297 1 96.5 117 ARG B CA 1
ATOM 4929 C C . ARG B 1 117 ? 22.969 -18.156 -30.359 1 96.5 117 ARG B C 1
ATOM 4931 O O . ARG B 1 117 ? 23.203 -16.969 -30.141 1 96.5 117 ARG B O 1
A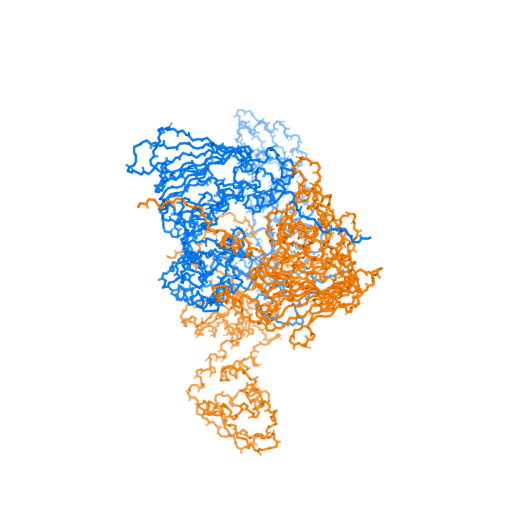TOM 4938 N N . PRO B 1 118 ? 23.641 -19.172 -29.781 1 95.69 118 PRO B N 1
ATOM 4939 C CA . PRO B 1 118 ? 24.906 -18.797 -29.141 1 95.69 118 PRO B CA 1
ATOM 4940 C C . PRO B 1 118 ? 25.922 -18.219 -30.125 1 95.69 118 PRO B C 1
ATOM 4942 O O . PRO B 1 118 ? 25.922 -18.594 -31.312 1 95.69 118 PRO B O 1
ATOM 4945 N N . ALA B 1 119 ? 26.797 -17.406 -29.609 1 93.62 119 ALA B N 1
ATOM 4946 C CA . ALA B 1 119 ? 27.75 -16.703 -30.453 1 93.62 119 ALA B CA 1
ATOM 4947 C C . ALA B 1 119 ? 28.609 -17.688 -31.25 1 93.62 119 ALA B C 1
ATOM 4949 O O . ALA B 1 119 ? 28.938 -17.438 -32.406 1 93.62 119 ALA B O 1
ATOM 4950 N N . ALA B 1 120 ? 28.969 -18.781 -30.672 1 92.81 120 ALA B N 1
ATOM 4951 C CA . ALA B 1 120 ? 29.906 -19.734 -31.266 1 92.81 120 ALA B CA 1
ATOM 4952 C C . ALA B 1 120 ? 29.172 -20.734 -32.156 1 92.81 120 ALA B C 1
ATOM 4954 O O . ALA B 1 120 ? 29.812 -21.531 -32.844 1 92.81 120 ALA B O 1
ATOM 4955 N N . GLN B 1 121 ? 27.953 -20.719 -32.25 1 93.12 121 GLN B N 1
ATOM 4956 C CA . GLN B 1 121 ? 27.156 -21.672 -33 1 93.12 121 GLN B CA 1
ATOM 4957 C C . GLN B 1 121 ? 26.859 -21.172 -34.406 1 93.12 121 GLN B C 1
ATOM 4959 O O . GLN B 1 121 ? 26.547 -20 -34.594 1 93.12 121 GLN B O 1
ATOM 4964 N N . VAL B 1 122 ? 26.953 -22.109 -35.375 1 91.19 122 VAL B N 1
ATOM 4965 C CA . VAL B 1 122 ? 26.594 -21.781 -36.75 1 91.19 122 VAL B CA 1
ATOM 4966 C C . VAL B 1 122 ? 25.109 -22.031 -36.969 1 91.19 122 VAL B C 1
ATOM 4968 O O . VAL B 1 122 ? 24.625 -23.141 -36.781 1 91.19 122 VAL B O 1
ATOM 4971 N N . GLY B 1 123 ? 24.484 -21.047 -37.312 1 93.38 123 GLY B N 1
ATOM 4972 C CA . GLY B 1 123 ? 23.047 -21.156 -37.562 1 93.38 123 GLY B CA 1
ATOM 4973 C C . GLY B 1 123 ? 22.219 -20.938 -36.281 1 93.38 123 GLY B C 1
ATOM 4974 O O . GLY B 1 123 ? 22.656 -21.281 -35.188 1 93.38 123 GLY B O 1
ATOM 4975 N N . ALA B 1 124 ? 21.078 -20.406 -36.5 1 96.19 124 ALA B N 1
ATOM 4976 C CA . ALA B 1 124 ? 20.156 -20.156 -35.375 1 96.19 124 ALA B CA 1
ATOM 4977 C C . ALA B 1 124 ? 19.031 -21.188 -35.344 1 96.19 124 ALA B C 1
ATOM 4979 O O . ALA B 1 124 ? 18.766 -21.844 -36.344 1 96.19 124 ALA B O 1
ATOM 4980 N N . ALA B 1 125 ? 18.484 -21.438 -34.156 1 96.88 125 ALA B N 1
ATOM 4981 C CA . ALA B 1 125 ? 17.312 -22.312 -34 1 96.88 125 ALA B CA 1
ATOM 4982 C C . ALA B 1 125 ? 16.047 -21.484 -33.812 1 96.88 125 ALA B C 1
ATOM 4984 O O . ALA B 1 125 ? 16.062 -20.453 -33.125 1 96.88 125 ALA B O 1
ATOM 4985 N N . ARG B 1 126 ? 15 -21.953 -34.438 1 97.38 126 ARG B N 1
ATOM 4986 C CA . ARG B 1 126 ? 13.68 -21.344 -34.281 1 97.38 126 ARG B CA 1
ATOM 4987 C C . ARG B 1 126 ? 12.68 -22.344 -33.719 1 97.38 126 ARG B C 1
ATOM 4989 O O . ARG B 1 126 ? 12.578 -23.469 -34.188 1 97.38 126 ARG B O 1
ATOM 4996 N N . LEU B 1 127 ? 11.977 -21.906 -32.656 1 97.5 127 LEU B N 1
ATOM 4997 C CA . LEU B 1 127 ? 10.953 -22.719 -32 1 97.5 127 LEU B CA 1
ATOM 4998 C C . LEU B 1 127 ? 9.602 -22.031 -32.031 1 97.5 127 LEU B C 1
ATOM 5000 O O . LEU B 1 127 ? 9.508 -20.828 -31.75 1 97.5 127 LEU B O 1
ATOM 5004 N N . ARG B 1 128 ? 8.602 -22.797 -32.469 1 97.56 128 ARG B N 1
ATOM 5005 C CA . ARG B 1 128 ? 7.207 -22.391 -32.344 1 97.56 128 ARG B CA 1
ATOM 5006 C C . ARG B 1 128 ? 6.422 -23.328 -31.453 1 97.56 128 ARG B C 1
ATOM 5008 O O . ARG B 1 128 ? 6.508 -24.547 -31.609 1 97.56 128 ARG B O 1
ATOM 5015 N N . ALA B 1 129 ? 5.75 -22.75 -30.531 1 96.69 129 ALA B N 1
ATOM 5016 C CA . ALA B 1 129 ? 5 -23.578 -29.594 1 96.69 129 ALA B CA 1
ATOM 5017 C C . ALA B 1 129 ? 3.643 -22.953 -29.281 1 96.69 129 ALA B C 1
ATOM 5019 O O . ALA B 1 129 ? 3.525 -21.734 -29.156 1 96.69 129 ALA B O 1
ATOM 5020 N N . GLN B 1 130 ? 2.648 -23.766 -29.156 1 94.44 130 GLN B N 1
ATOM 5021 C CA . GLN B 1 130 ? 1.307 -23.422 -28.688 1 94.44 130 GLN B CA 1
ATOM 5022 C C . GLN B 1 130 ? 0.684 -24.594 -27.922 1 94.44 130 GLN B C 1
ATOM 5024 O O . GLN B 1 130 ? 0.496 -25.672 -28.484 1 94.44 130 GLN B O 1
ATOM 5029 N N . GLY B 1 131 ? 0.336 -24.25 -26.688 1 90.44 131 GLY B N 1
ATOM 5030 C CA . GLY B 1 131 ? -0.042 -25.391 -25.859 1 90.44 131 GLY B CA 1
ATOM 5031 C C . GLY B 1 131 ? 1.061 -26.422 -25.734 1 90.44 131 GLY B C 1
ATOM 5032 O O . GLY B 1 131 ? 2.188 -26.094 -25.359 1 90.44 131 GLY B O 1
ATOM 5033 N N . ASP B 1 132 ? 0.719 -27.672 -26.188 1 88.44 132 ASP B N 1
ATOM 5034 C CA . ASP B 1 132 ? 1.694 -28.75 -26.078 1 88.44 132 ASP B CA 1
ATOM 5035 C C . ASP B 1 132 ? 2.377 -29.016 -27.422 1 88.44 132 ASP B C 1
ATOM 5037 O O . ASP B 1 132 ? 3.336 -29.781 -27.484 1 88.44 132 ASP B O 1
ATOM 5041 N N . ALA B 1 133 ? 1.975 -28.328 -28.438 1 92.56 133 ALA B N 1
ATOM 5042 C CA . ALA B 1 133 ? 2.564 -28.5 -29.75 1 92.56 133 ALA B CA 1
ATOM 5043 C C . ALA B 1 133 ? 3.859 -27.703 -29.875 1 92.56 133 ALA B C 1
ATOM 5045 O O . ALA B 1 133 ? 3.898 -26.5 -29.562 1 92.56 133 ALA B O 1
ATOM 5046 N N . VAL B 1 134 ? 4.914 -28.344 -30.266 1 95 134 VAL B N 1
ATOM 5047 C CA . VAL B 1 134 ? 6.219 -27.703 -30.391 1 95 134 VAL B CA 1
ATOM 5048 C C . VAL B 1 134 ? 6.844 -28.062 -31.734 1 95 134 VAL B C 1
ATOM 5050 O O . VAL B 1 134 ? 6.828 -29.234 -32.156 1 95 134 VAL B O 1
ATOM 5053 N N . GLU B 1 135 ? 7.309 -27.078 -32.5 1 96.5 135 GLU B N 1
ATOM 5054 C CA . GLU B 1 135 ? 8.031 -27.266 -33.75 1 96.5 135 GLU B CA 1
ATOM 5055 C C . GLU B 1 135 ? 9.367 -26.516 -33.75 1 96.5 135 GLU B C 1
ATOM 5057 O O . GLU B 1 135 ? 9.43 -25.359 -33.312 1 96.5 135 GLU B O 1
ATOM 5062 N N . VAL B 1 136 ? 10.414 -27.203 -34.094 1 96.44 136 VAL B N 1
ATOM 5063 C CA . VAL B 1 136 ? 11.734 -26.578 -34.094 1 96.44 136 VAL B CA 1
ATOM 5064 C C . VAL B 1 136 ? 12.297 -26.609 -35.531 1 96.44 136 VAL B C 1
ATOM 5066 O O . VAL B 1 136 ? 12.125 -27.609 -36.25 1 96.44 136 VAL B O 1
ATOM 5069 N N . SER B 1 137 ? 12.875 -25.547 -36 1 96.56 137 SER B N 1
ATOM 5070 C CA . SER B 1 137 ? 13.492 -25.438 -37.312 1 96.56 137 SER B CA 1
ATOM 5071 C C . SER B 1 137 ? 14.781 -24.625 -37.281 1 96.56 137 SER B C 1
ATOM 5073 O O . SER B 1 137 ? 15.094 -24.016 -36.25 1 96.56 137 SER B O 1
ATOM 5075 N N . ARG B 1 138 ? 15.57 -24.656 -38.375 1 95 138 ARG B N 1
ATOM 5076 C CA . ARG B 1 138 ? 16.781 -23.859 -38.5 1 95 138 ARG B CA 1
ATOM 5077 C C . ARG B 1 138 ? 16.5 -22.531 -39.188 1 95 138 ARG B C 1
ATOM 5079 O O . ARG B 1 138 ? 15.648 -22.469 -40.094 1 95 138 ARG B O 1
ATOM 5086 N N . THR B 1 139 ? 17.188 -21.516 -38.719 1 95.88 139 THR B N 1
ATOM 5087 C CA . THR B 1 139 ? 17.062 -20.203 -39.312 1 95.88 139 THR B CA 1
ATOM 5088 C C . THR B 1 139 ? 18.359 -19.406 -39.188 1 95.88 139 THR B C 1
ATOM 5090 O O . THR B 1 139 ? 19.391 -19.953 -38.781 1 95.88 139 THR B O 1
ATOM 5093 N N . SER B 1 140 ? 18.344 -18.203 -39.781 1 94.44 140 SER B N 1
ATOM 5094 C CA . SER B 1 140 ? 19.453 -17.266 -39.594 1 94.44 140 SER B CA 1
ATOM 5095 C C . SER B 1 140 ? 19.047 -16.109 -38.688 1 94.44 140 SER B C 1
ATOM 5097 O O . SER B 1 140 ? 17.922 -15.602 -38.781 1 94.44 140 SER B O 1
ATOM 5099 N N . ALA B 1 141 ? 20 -15.875 -37.719 1 95.5 141 ALA B N 1
ATOM 5100 C CA . ALA B 1 141 ? 19.766 -14.773 -36.781 1 95.5 141 ALA B CA 1
ATOM 5101 C C . ALA B 1 141 ? 21.047 -14.375 -36.094 1 95.5 141 ALA B C 1
ATOM 5103 O O . ALA B 1 141 ? 22.016 -15.148 -36.031 1 95.5 141 ALA B O 1
ATOM 5104 N N . PRO B 1 142 ? 21.094 -13.125 -35.625 1 94.12 142 PRO B N 1
ATOM 5105 C CA . PRO B 1 142 ? 22.25 -12.742 -34.812 1 94.12 142 PRO B CA 1
ATOM 5106 C C . PRO B 1 142 ? 22.297 -13.492 -33.469 1 94.12 142 PRO B C 1
ATOM 5108 O O . PRO B 1 142 ? 21.328 -14.141 -33.094 1 94.12 142 PRO B O 1
ATOM 5111 N N . ALA B 1 143 ? 23.547 -13.398 -32.844 1 96.12 143 ALA B N 1
ATOM 5112 C CA . ALA B 1 143 ? 23.688 -14.016 -31.516 1 96.12 143 ALA B CA 1
ATOM 5113 C C . ALA B 1 143 ? 22.719 -13.391 -30.5 1 96.12 143 ALA B C 1
ATOM 5115 O O . ALA B 1 143 ? 22.484 -12.18 -30.531 1 96.12 143 ALA B O 1
ATOM 5116 N N . GLY B 1 144 ? 22.234 -14.25 -29.594 1 97.06 144 GLY B N 1
ATOM 5117 C CA . GLY B 1 144 ? 21.25 -13.805 -28.625 1 97.06 144 GLY B CA 1
ATOM 5118 C C . GLY B 1 144 ? 19.938 -14.547 -28.734 1 97.06 144 GLY B C 1
ATOM 5119 O O . GLY B 1 144 ? 19.906 -15.695 -29.188 1 97.06 144 GLY B O 1
ATOM 5120 N N . THR B 1 145 ? 18.859 -14.039 -28.172 1 97.56 145 THR B N 1
ATOM 5121 C CA . THR B 1 145 ? 17.547 -14.688 -28.172 1 97.56 145 THR B CA 1
ATOM 5122 C C . THR B 1 145 ? 16.438 -13.672 -28.422 1 97.56 145 THR B C 1
ATOM 5124 O O . THR B 1 145 ? 16.484 -12.562 -27.875 1 97.56 145 THR B O 1
ATOM 5127 N N . THR B 1 146 ? 15.555 -14.039 -29.25 1 98.38 146 THR B N 1
ATOM 5128 C CA . THR B 1 146 ? 14.32 -13.289 -29.469 1 98.38 146 THR B CA 1
ATOM 5129 C C . THR B 1 146 ? 13.109 -14.164 -29.156 1 98.38 146 THR B C 1
ATOM 5131 O O . THR B 1 146 ? 12.945 -15.242 -29.734 1 98.38 146 THR B O 1
ATOM 5134 N N . VAL B 1 147 ? 12.336 -13.766 -28.219 1 98.44 147 VAL B N 1
ATOM 5135 C CA . VAL B 1 147 ? 11.102 -14.477 -27.891 1 98.44 147 VAL B CA 1
ATOM 5136 C C . VAL B 1 147 ? 9.898 -13.602 -28.203 1 98.44 147 VAL B C 1
ATOM 5138 O O . VAL B 1 147 ? 9.844 -12.43 -27.812 1 98.44 147 VAL B O 1
ATOM 5141 N N . THR B 1 148 ? 8.984 -14.156 -28.922 1 98.5 148 THR B N 1
ATOM 5142 C CA . THR B 1 148 ? 7.742 -13.469 -29.266 1 98.5 148 THR B CA 1
ATOM 5143 C C . THR B 1 148 ? 6.531 -14.273 -28.812 1 98.5 148 THR B C 1
ATOM 5145 O O . THR B 1 148 ? 6.441 -15.477 -29.078 1 98.5 148 THR B O 1
ATOM 5148 N N . VAL B 1 149 ? 5.648 -13.664 -28.109 1 98.31 149 VAL B N 1
ATOM 5149 C CA . VAL B 1 149 ? 4.367 -14.25 -27.734 1 98.31 149 VAL B CA 1
ATOM 5150 C C . VAL B 1 149 ? 3.227 -13.453 -28.344 1 98.31 149 VAL B C 1
ATOM 5152 O O . VAL B 1 149 ? 3.105 -12.25 -28.109 1 98.31 149 VAL B O 1
ATOM 5155 N N . SER B 1 150 ? 2.449 -14.141 -29.141 1 98.06 150 SER B N 1
ATOM 5156 C CA . SER B 1 150 ? 1.375 -13.453 -29.844 1 98.06 150 SER B CA 1
ATOM 5157 C C . SER B 1 150 ? 0.01 -14.016 -29.469 1 98.06 150 SER B C 1
ATOM 5159 O O . SER B 1 150 ? -0.086 -15.133 -28.953 1 98.06 150 SER B O 1
ATOM 5161 N N . GLN B 1 151 ? -1.03 -13.195 -29.625 1 96.94 151 GLN B N 1
ATOM 5162 C CA . GLN B 1 151 ? -2.42 -13.586 -29.406 1 96.94 151 GLN B CA 1
ATOM 5163 C C . GLN B 1 151 ? -2.621 -14.156 -28.016 1 96.94 151 GLN B C 1
ATOM 5165 O O . GLN B 1 151 ? -3.16 -15.25 -27.844 1 96.94 151 GLN B O 1
ATOM 5170 N N . LEU B 1 152 ? -2.17 -13.344 -27.078 1 96.06 152 LEU B N 1
ATOM 5171 C CA . LEU B 1 152 ? -2.266 -13.766 -25.688 1 96.06 152 LEU B CA 1
ATOM 5172 C C . LEU B 1 152 ? -3.723 -13.922 -25.266 1 96.06 152 LEU B C 1
ATOM 5174 O O . LEU B 1 152 ? -4.535 -13.016 -25.484 1 96.06 152 LEU B O 1
ATOM 5178 N N . PHE B 1 153 ? -4.141 -15.094 -24.766 1 92.88 153 PHE B N 1
ATOM 5179 C CA . PHE B 1 153 ? -5.406 -15.453 -24.141 1 92.88 153 PHE B CA 1
ATOM 5180 C C . PHE B 1 153 ? -6.523 -15.508 -25.172 1 92.88 153 PHE B C 1
ATOM 5182 O O . PHE B 1 153 ? -7.707 -15.5 -24.812 1 92.88 153 PHE B O 1
ATOM 5189 N N . ALA B 1 154 ? -6.184 -15.469 -26.453 1 92.56 154 ALA B N 1
ATOM 5190 C CA . ALA B 1 154 ? -7.191 -15.523 -27.5 1 92.56 154 ALA B CA 1
ATOM 5191 C C . ALA B 1 154 ? -8.07 -16.766 -27.359 1 92.56 154 ALA B C 1
ATOM 5193 O O . ALA B 1 154 ? -9.258 -16.734 -27.672 1 92.56 154 ALA B O 1
ATOM 5194 N N . ARG B 1 155 ? -7.547 -17.797 -26.781 1 89 155 ARG B N 1
ATOM 5195 C CA . ARG B 1 155 ? -8.273 -19.047 -26.641 1 89 155 ARG B CA 1
ATOM 5196 C C . ARG B 1 155 ? -8.766 -19.234 -25.203 1 89 155 ARG B C 1
ATOM 5198 O O . ARG B 1 155 ? -9.211 -20.312 -24.828 1 89 155 ARG B O 1
ATOM 5205 N N . LEU B 1 156 ? -8.617 -18.266 -24.391 1 87.81 156 LEU B N 1
ATOM 5206 C CA . LEU B 1 156 ? -9.055 -18.25 -23 1 87.81 156 LEU B CA 1
ATOM 5207 C C . LEU B 1 156 ? -9.984 -17.062 -22.734 1 87.81 156 LEU B C 1
ATOM 5209 O O . LEU B 1 156 ? -9.586 -16.094 -22.078 1 87.81 156 LEU B O 1
ATOM 5213 N N . PRO B 1 157 ? -11.195 -17.156 -23.062 1 84.56 157 PRO B N 1
ATOM 5214 C CA . PRO B 1 157 ? -12.117 -16.016 -23.031 1 84.56 157 PRO B CA 1
ATOM 5215 C C . PRO B 1 157 ? -12.289 -15.438 -21.625 1 84.56 157 PRO B C 1
ATOM 5217 O O . PRO B 1 157 ? -12.406 -14.219 -21.469 1 84.56 157 PRO B O 1
ATOM 5220 N N . ALA B 1 158 ? -12.352 -16.297 -20.609 1 80.69 158 ALA B N 1
ATOM 5221 C CA . ALA B 1 158 ? -12.516 -15.812 -19.25 1 80.69 158 ALA B CA 1
ATOM 5222 C C . ALA B 1 158 ? -11.352 -14.914 -18.844 1 80.69 158 ALA B C 1
ATOM 5224 O O . ALA B 1 158 ? -11.539 -13.891 -18.188 1 80.69 158 ALA B O 1
ATOM 5225 N N . ARG B 1 159 ? -10.18 -15.305 -19.234 1 85.75 159 ARG B N 1
ATOM 5226 C CA . ARG B 1 159 ? -8.984 -14.516 -18.969 1 85.75 159 ARG B CA 1
ATOM 5227 C C . ARG B 1 159 ? -9 -13.203 -19.734 1 85.75 159 ARG B C 1
ATOM 5229 O O . ARG B 1 159 ? -8.633 -12.156 -19.203 1 85.75 159 ARG B O 1
ATOM 5236 N N . LEU B 1 160 ? -9.406 -13.312 -20.938 1 88.19 160 LEU B N 1
ATOM 5237 C CA . LEU B 1 160 ? -9.438 -12.141 -21.797 1 88.19 160 LEU B CA 1
ATOM 5238 C C . LEU B 1 160 ? -10.398 -11.086 -21.25 1 88.19 160 LEU B C 1
ATOM 5240 O O . LEU B 1 160 ? -10.117 -9.883 -21.328 1 88.19 160 LEU B O 1
ATOM 5244 N N . ARG B 1 161 ? -11.438 -11.5 -20.609 1 86.25 161 ARG B N 1
ATOM 5245 C CA . ARG B 1 161 ? -12.492 -10.617 -20.109 1 86.25 161 ARG B CA 1
ATOM 5246 C C . ARG B 1 161 ? -11.984 -9.766 -18.953 1 86.25 161 ARG B C 1
ATOM 5248 O O . ARG B 1 161 ? -12.477 -8.656 -18.734 1 86.25 161 ARG B O 1
ATOM 5255 N N . THR B 1 162 ? -11.008 -10.242 -18.297 1 86.75 162 THR B N 1
ATOM 5256 C CA . THR B 1 162 ? -10.578 -9.547 -17.078 1 86.75 162 THR B CA 1
ATOM 5257 C C . THR B 1 162 ? -9.266 -8.812 -17.312 1 86.75 162 THR B C 1
ATOM 5259 O O . THR B 1 162 ? -8.609 -8.383 -16.359 1 86.75 162 THR B O 1
ATOM 5262 N N . GLN B 1 163 ? -8.914 -8.758 -18.594 1 90.19 163 GLN B N 1
ATOM 5263 C CA . GLN B 1 163 ? -7.684 -8.023 -18.891 1 90.19 163 GLN B CA 1
ATOM 5264 C C . GLN B 1 163 ? -7.898 -6.52 -18.781 1 90.19 163 GLN B C 1
ATOM 5266 O O . GLN B 1 163 ? -8.977 -6.016 -19.094 1 90.19 163 GLN B O 1
ATOM 5271 N N . ALA B 1 164 ? -6.879 -5.859 -18.391 1 86.81 164 ALA B N 1
ATOM 5272 C CA . ALA B 1 164 ? -6.93 -4.402 -18.328 1 86.81 164 ALA B CA 1
ATOM 5273 C C . ALA B 1 164 ? -6.902 -3.795 -19.734 1 86.81 164 ALA B C 1
ATOM 5275 O O . ALA B 1 164 ? -6.641 -4.496 -20.719 1 86.81 164 ALA B O 1
ATOM 5276 N N . SER B 1 165 ? -7.227 -2.514 -19.766 1 88.19 165 SER B N 1
ATOM 5277 C CA . SER B 1 165 ? -7.133 -1.807 -21.047 1 88.19 165 SER B CA 1
ATOM 5278 C C . SER B 1 165 ? -5.691 -1.747 -21.531 1 88.19 165 SER B C 1
ATOM 5280 O O . SER B 1 165 ? -4.754 -1.845 -20.75 1 88.19 165 SER B O 1
ATOM 5282 N N . ALA B 1 166 ? -5.562 -1.615 -22.812 1 91.94 166 ALA B N 1
ATOM 5283 C CA . ALA B 1 166 ? -4.234 -1.541 -23.422 1 91.94 166 ALA B CA 1
ATOM 5284 C C . ALA B 1 166 ? -3.412 -0.417 -22.797 1 91.94 166 ALA B C 1
ATOM 5286 O O . ALA B 1 166 ? -2.229 -0.596 -22.516 1 91.94 166 ALA B O 1
ATOM 5287 N N . ALA B 1 167 ? -4.051 0.669 -22.609 1 89.38 167 ALA B N 1
ATOM 5288 C CA . ALA B 1 167 ? -3.359 1.828 -22.047 1 89.38 167 ALA B CA 1
ATOM 5289 C C . ALA B 1 167 ? -2.873 1.548 -20.641 1 89.38 167 ALA B C 1
ATOM 5291 O O . ALA B 1 167 ? -1.737 1.873 -20.281 1 89.38 167 ALA B O 1
ATOM 5292 N N . ALA B 1 168 ? -3.699 0.927 -19.859 1 87.44 168 ALA B N 1
ATOM 5293 C CA . ALA B 1 168 ? -3.342 0.594 -18.484 1 87.44 168 ALA B CA 1
ATOM 5294 C C . ALA B 1 168 ? -2.205 -0.424 -18.438 1 87.44 168 ALA B C 1
ATOM 5296 O O . ALA B 1 168 ? -1.283 -0.303 -17.625 1 87.44 168 ALA B O 1
ATOM 5297 N N . GLU B 1 169 ? -2.332 -1.382 -19.312 1 93.06 169 GLU B N 1
ATOM 5298 C CA . GLU B 1 169 ? -1.306 -2.418 -19.375 1 93.06 169 GLU B CA 1
ATOM 5299 C C . GLU B 1 169 ? 0.048 -1.834 -19.766 1 93.06 169 GLU B C 1
ATOM 5301 O O . GLU B 1 169 ? 1.071 -2.162 -19.156 1 93.06 169 GLU B O 1
ATOM 5306 N N . VAL B 1 170 ? 0.031 -0.947 -20.703 1 93.69 170 VAL B N 1
ATOM 5307 C CA . VAL B 1 170 ? 1.259 -0.313 -21.172 1 93.69 170 VAL B CA 1
ATOM 5308 C C . VAL B 1 170 ? 1.869 0.526 -20.047 1 93.69 170 VAL B C 1
ATOM 5310 O O . VAL B 1 170 ? 3.092 0.558 -19.891 1 93.69 170 VAL B O 1
ATOM 5313 N N . ARG B 1 171 ? 1.054 1.194 -19.359 1 89.88 171 ARG B N 1
ATOM 5314 C CA . ARG B 1 171 ? 1.53 1.972 -18.234 1 89.88 171 ARG B CA 1
ATOM 5315 C C . ARG B 1 171 ? 2.26 1.084 -17.219 1 89.88 171 ARG B C 1
ATOM 5317 O O . ARG B 1 171 ? 3.354 1.423 -16.766 1 89.88 171 ARG B O 1
ATOM 5324 N N . ASP B 1 172 ? 1.681 -0.016 -16.938 1 91.56 172 ASP B N 1
ATOM 5325 C CA . ASP B 1 172 ? 2.273 -0.938 -15.977 1 91.56 172 ASP B CA 1
ATOM 5326 C C . ASP B 1 172 ? 3.566 -1.542 -16.516 1 91.56 172 ASP B C 1
ATOM 5328 O O . ASP B 1 172 ? 4.535 -1.718 -15.781 1 91.56 172 ASP B O 1
ATOM 5332 N N . ILE B 1 173 ? 3.557 -1.912 -17.734 1 95.56 173 ILE B N 1
ATOM 5333 C CA . ILE B 1 173 ? 4.742 -2.484 -18.375 1 95.56 173 ILE B CA 1
ATOM 5334 C C . ILE B 1 173 ? 5.871 -1.458 -18.359 1 95.56 173 ILE B C 1
ATOM 5336 O O . ILE B 1 173 ? 7.023 -1.792 -18.078 1 95.56 173 ILE B O 1
ATOM 5340 N N . THR B 1 174 ? 5.504 -0.242 -18.672 1 94.56 174 THR B N 1
ATOM 5341 C CA . THR B 1 174 ? 6.492 0.831 -18.672 1 94.56 174 THR B CA 1
ATOM 5342 C C . THR B 1 174 ? 7.07 1.036 -17.266 1 94.56 174 THR B C 1
ATOM 5344 O O . THR B 1 174 ? 8.281 1.198 -17.109 1 94.56 174 THR B O 1
ATOM 5347 N N . ALA B 1 175 ? 6.207 1.028 -16.328 1 92.44 175 ALA B N 1
ATOM 5348 C CA . ALA B 1 175 ? 6.652 1.167 -14.953 1 92.44 175 ALA B CA 1
ATOM 5349 C C . ALA B 1 175 ? 7.57 0.016 -14.555 1 92.44 175 ALA B C 1
ATOM 5351 O O . ALA B 1 175 ? 8.586 0.225 -13.883 1 92.44 175 ALA B O 1
ATOM 5352 N N . LEU B 1 176 ? 7.191 -1.165 -14.938 1 93.88 176 LEU B N 1
ATOM 5353 C CA . LEU B 1 176 ? 8.008 -2.342 -14.656 1 93.88 176 LEU B CA 1
ATOM 5354 C C . LEU B 1 176 ? 9.398 -2.201 -15.266 1 93.88 176 LEU B C 1
ATOM 5356 O O . LEU B 1 176 ? 10.406 -2.422 -14.594 1 93.88 176 LEU B O 1
ATOM 5360 N N . LEU B 1 177 ? 9.414 -1.864 -16.516 1 96.12 177 LEU B N 1
ATOM 5361 C CA . LEU B 1 177 ? 10.703 -1.707 -17.188 1 96.12 177 LEU B CA 1
ATOM 5362 C C . LEU B 1 177 ? 11.523 -0.602 -16.531 1 96.12 177 LEU B C 1
ATOM 5364 O O . LEU B 1 177 ? 12.742 -0.712 -16.422 1 96.12 177 LEU B O 1
ATOM 5368 N N . GLY B 1 178 ? 10.859 0.482 -16.172 1 96 178 GLY B N 1
ATOM 5369 C CA . GLY B 1 178 ? 11.539 1.532 -15.438 1 96 178 GLY B CA 1
ATOM 5370 C C . GLY B 1 178 ? 12.281 1.02 -14.211 1 96 178 GLY B C 1
ATOM 5371 O O . GLY B 1 178 ? 13.414 1.417 -13.953 1 96 178 GLY B O 1
ATOM 5372 N N . ARG B 1 179 ? 11.672 0.136 -13.516 1 95.81 179 ARG B N 1
ATOM 5373 C CA . ARG B 1 179 ? 12.305 -0.442 -12.336 1 95.81 179 ARG B CA 1
ATOM 5374 C C . ARG B 1 179 ? 13.555 -1.232 -12.711 1 95.81 179 ARG B C 1
ATOM 5376 O O . ARG B 1 179 ? 14.57 -1.163 -12.016 1 95.81 179 ARG B O 1
ATOM 5383 N N . TYR B 1 180 ? 13.43 -1.996 -13.758 1 97.12 180 TYR B N 1
ATOM 5384 C CA . TYR B 1 180 ? 14.586 -2.762 -14.195 1 97.12 180 TYR B CA 1
ATOM 5385 C C . TYR B 1 180 ? 15.703 -1.836 -14.68 1 97.12 180 TYR B C 1
ATOM 5387 O O . TYR B 1 180 ? 16.875 -2.096 -14.438 1 97.12 180 TYR B O 1
ATOM 5395 N N . VAL B 1 181 ? 15.32 -0.773 -15.352 1 97.44 181 VAL B N 1
ATOM 5396 C CA . VAL B 1 181 ? 16.312 0.21 -15.789 1 97.44 181 VAL B CA 1
ATOM 5397 C C . VAL B 1 181 ? 17.031 0.794 -14.578 1 97.44 181 VAL B C 1
ATOM 5399 O O . VAL B 1 181 ? 18.25 0.922 -14.578 1 97.44 181 VAL B O 1
ATOM 5402 N N . LEU B 1 182 ? 16.312 1.114 -13.547 1 97.5 182 LEU B N 1
ATOM 5403 C CA . LEU B 1 182 ? 16.859 1.73 -12.344 1 97.5 182 LEU B CA 1
ATOM 5404 C C . LEU B 1 182 ? 17.891 0.82 -11.688 1 97.5 182 LEU B C 1
ATOM 5406 O O . LEU B 1 182 ? 18.906 1.295 -11.172 1 97.5 182 LEU B O 1
ATOM 5410 N N . HIS B 1 183 ? 17.656 -0.495 -11.766 1 97.5 183 HIS B N 1
ATOM 5411 C CA . HIS B 1 183 ? 18.516 -1.425 -11.023 1 97.5 183 HIS B CA 1
ATOM 5412 C C . HIS B 1 183 ? 19.531 -2.086 -11.945 1 97.5 183 HIS B C 1
ATOM 5414 O O . HIS B 1 183 ? 20.484 -2.721 -11.469 1 97.5 183 HIS B O 1
ATOM 5420 N N . HIS B 1 184 ? 19.328 -2.004 -13.188 1 97.75 184 HIS B N 1
ATOM 5421 C CA . HIS B 1 184 ? 20.266 -2.492 -14.195 1 97.75 184 HIS B CA 1
ATOM 5422 C C . HIS B 1 184 ? 20.641 -1.387 -15.18 1 97.75 184 HIS B C 1
ATOM 5424 O O . HIS B 1 184 ? 20.531 -1.563 -16.391 1 97.75 184 HIS B O 1
ATOM 5430 N N . SER B 1 185 ? 21.203 -0.354 -14.609 1 96.81 185 SER B N 1
ATOM 5431 C CA . SER B 1 185 ? 21.438 0.894 -15.328 1 96.81 185 SER B CA 1
ATOM 5432 C C . SER B 1 185 ? 22.578 0.758 -16.328 1 96.81 185 SER B C 1
ATOM 5434 O O . SER B 1 185 ? 22.688 1.549 -17.266 1 96.81 185 SER B O 1
ATOM 5436 N N . ALA B 1 186 ? 23.391 -0.205 -16.203 1 97.25 186 ALA B N 1
ATOM 5437 C CA . ALA B 1 186 ? 24.578 -0.381 -17.031 1 97.25 186 ALA B CA 1
ATOM 5438 C C . ALA B 1 186 ? 24.219 -1.021 -18.375 1 97.25 186 ALA B C 1
ATOM 5440 O O . ALA B 1 186 ? 25.062 -1.178 -19.25 1 97.25 186 ALA B O 1
ATOM 5441 N N . LEU B 1 187 ? 22.969 -1.389 -18.578 1 98 187 LEU B N 1
ATOM 5442 C CA . LEU B 1 187 ? 22.516 -2.064 -19.797 1 98 187 LEU B CA 1
ATOM 5443 C C . LEU B 1 187 ? 21.812 -1.089 -20.734 1 98 187 LEU B C 1
ATOM 5445 O O . LEU B 1 187 ? 21.406 -0.003 -20.312 1 98 187 LEU B O 1
ATOM 5449 N N . HIS B 1 188 ? 21.766 -1.504 -21.984 1 98.31 188 HIS B N 1
ATOM 5450 C CA . HIS B 1 188 ? 20.922 -0.805 -22.953 1 98.31 188 HIS B CA 1
ATOM 5451 C C . HIS B 1 188 ? 19.484 -1.313 -22.922 1 98.31 188 HIS B C 1
ATOM 5453 O O . HIS B 1 188 ? 19.25 -2.52 -23.016 1 98.31 188 HIS B O 1
ATOM 5459 N N . TRP B 1 189 ? 18.562 -0.364 -22.75 1 98.06 189 TRP B N 1
ATOM 5460 C CA . TRP B 1 189 ? 17.141 -0.719 -22.719 1 98.06 189 TRP B CA 1
ATOM 5461 C C . TRP B 1 189 ? 16.359 0.061 -23.766 1 98.06 189 TRP B C 1
ATOM 5463 O O . TRP B 1 189 ? 16.625 1.243 -23.984 1 98.06 189 TRP B O 1
ATOM 5473 N N . ARG B 1 190 ? 15.406 -0.575 -24.438 1 97.69 190 ARG B N 1
ATOM 5474 C CA . ARG B 1 190 ? 14.477 0.115 -25.328 1 97.69 190 ARG B CA 1
ATOM 5475 C C . ARG B 1 190 ? 13.094 -0.526 -25.266 1 97.69 190 ARG B C 1
ATOM 5477 O O . ARG B 1 190 ? 12.961 -1.745 -25.406 1 97.69 190 ARG B O 1
ATOM 5484 N N . LEU B 1 191 ? 12.047 0.212 -25 1 98 191 LEU B N 1
ATOM 5485 C CA . LEU B 1 191 ? 10.656 -0.208 -25.062 1 98 191 LEU B CA 1
ATOM 5486 C C . LEU B 1 191 ? 9.93 0.51 -26.188 1 98 191 LEU B C 1
ATOM 5488 O O . LEU B 1 191 ? 9.922 1.741 -26.25 1 98 191 LEU B O 1
ATOM 5492 N N . THR B 1 192 ? 9.383 -0.241 -27.094 1 97.94 192 THR B N 1
ATOM 5493 C CA . THR B 1 192 ? 8.57 0.271 -28.203 1 97.94 192 THR B CA 1
ATOM 5494 C C . THR B 1 192 ? 7.125 -0.188 -28.062 1 97.94 192 THR B C 1
ATOM 5496 O O . THR B 1 192 ? 6.859 -1.374 -27.859 1 97.94 192 THR B O 1
ATOM 5499 N N . VAL B 1 193 ? 6.215 0.729 -28.141 1 96.69 193 VAL B N 1
ATOM 5500 C CA . VAL B 1 193 ? 4.789 0.432 -28.031 1 96.69 193 VAL B CA 1
ATOM 5501 C C . VAL B 1 193 ? 4.078 0.838 -29.312 1 96.69 193 VAL B C 1
ATOM 5503 O O . VAL B 1 193 ? 4.094 2.012 -29.703 1 96.69 193 VAL B O 1
ATOM 5506 N N . ASP B 1 194 ? 3.51 -0.144 -29.984 1 96.44 194 ASP B N 1
ATOM 5507 C CA . ASP B 1 194 ? 2.785 0.091 -31.234 1 96.44 194 ASP B CA 1
ATOM 5508 C C . ASP B 1 194 ? 3.631 0.897 -32.219 1 96.44 194 ASP B C 1
ATOM 5510 O O . ASP B 1 194 ? 3.152 1.872 -32.812 1 96.44 194 ASP B O 1
ATOM 5514 N N . GLY B 1 195 ? 4.875 0.568 -32.188 1 94.62 195 GLY B N 1
ATOM 5515 C CA . GLY B 1 195 ? 5.785 1.145 -33.188 1 94.62 195 GLY B CA 1
ATOM 5516 C C . GLY B 1 195 ? 6.484 2.396 -32.688 1 94.62 195 GLY B C 1
ATOM 5517 O O . GLY B 1 195 ? 7.453 2.855 -33.281 1 94.62 195 GLY B O 1
ATOM 5518 N N . ASP B 1 196 ? 6.098 2.889 -31.5 1 93.75 196 ASP B N 1
ATOM 5519 C CA . ASP B 1 196 ? 6.668 4.129 -30.984 1 93.75 196 ASP B CA 1
ATOM 5520 C C . ASP B 1 196 ? 7.539 3.867 -29.75 1 93.75 196 ASP B C 1
ATOM 5522 O O . ASP B 1 196 ? 7.121 3.178 -28.828 1 93.75 196 ASP B O 1
ATOM 5526 N N . PRO B 1 197 ? 8.703 4.465 -29.812 1 94.19 197 PRO B N 1
ATOM 5527 C CA . PRO B 1 197 ? 9.539 4.312 -28.625 1 94.19 197 PRO B CA 1
ATOM 5528 C C . PRO B 1 197 ? 8.945 4.988 -27.391 1 94.19 197 PRO B C 1
ATOM 5530 O O . PRO B 1 197 ? 8.523 6.148 -27.469 1 94.19 197 PRO B O 1
ATOM 5533 N N . ARG B 1 198 ? 8.812 4.285 -26.312 1 92.88 198 ARG B N 1
ATOM 5534 C CA . ARG B 1 198 ? 8.234 4.781 -25.078 1 92.88 198 ARG B CA 1
ATOM 5535 C C . ARG B 1 198 ? 9.32 5.051 -24.031 1 92.88 198 ARG B C 1
ATOM 5537 O O . ARG B 1 198 ? 9.164 5.934 -23.188 1 92.88 198 ARG B O 1
ATOM 5544 N N . LEU B 1 199 ? 10.359 4.258 -24.016 1 94.69 199 LEU B N 1
ATOM 5545 C CA . LEU B 1 199 ? 11.477 4.355 -23.078 1 94.69 199 LEU B CA 1
ATOM 5546 C C . LEU B 1 199 ? 12.781 3.918 -23.734 1 94.69 199 LEU B C 1
ATOM 5548 O O . LEU B 1 199 ? 12.828 2.883 -24.406 1 94.69 199 LEU B O 1
ATOM 5552 N N . THR B 1 200 ? 13.742 4.742 -23.656 1 96.44 200 THR B N 1
ATOM 5553 C CA . THR B 1 200 ? 15.086 4.43 -24.141 1 96.44 200 THR B CA 1
ATOM 5554 C C . THR B 1 200 ? 16.125 4.785 -23.078 1 96.44 200 THR B C 1
ATOM 5556 O O . THR B 1 200 ? 16.062 5.852 -22.469 1 96.44 200 THR B O 1
ATOM 5559 N N . HIS B 1 201 ? 17.016 3.828 -22.828 1 97.12 201 HIS B N 1
ATOM 5560 C CA . HIS B 1 201 ? 18.078 4.043 -21.859 1 97.12 201 HIS B CA 1
ATOM 5561 C C . HIS B 1 201 ? 19.422 3.559 -22.391 1 97.12 201 HIS B C 1
ATOM 5563 O O . HIS B 1 201 ? 19.531 2.424 -22.875 1 97.12 201 HIS B O 1
ATOM 5569 N N . ALA B 1 202 ? 20.375 4.457 -22.328 1 96.81 202 ALA B N 1
ATOM 5570 C CA . ALA B 1 202 ? 21.766 4.094 -22.609 1 96.81 202 ALA B CA 1
ATOM 5571 C C . ALA B 1 202 ? 22.516 3.768 -21.328 1 96.81 202 ALA B C 1
ATOM 5573 O O . ALA B 1 202 ? 22.203 4.316 -20.266 1 96.81 202 ALA B O 1
ATOM 5574 N N . PRO B 1 203 ? 23.453 2.842 -21.484 1 97.12 203 PRO B N 1
ATOM 5575 C CA . PRO B 1 203 ? 24.188 2.453 -20.281 1 97.12 203 PRO B CA 1
ATOM 5576 C C . PRO B 1 203 ? 24.703 3.652 -19.5 1 97.12 203 PRO B C 1
ATOM 5578 O O . PRO B 1 203 ? 25.281 4.578 -20.078 1 97.12 203 PRO B O 1
ATOM 5581 N N . ALA B 1 204 ? 24.453 3.639 -18.203 1 96.19 204 ALA B N 1
ATOM 5582 C CA . ALA B 1 204 ? 24.828 4.703 -17.281 1 96.19 204 ALA B CA 1
ATOM 5583 C C . ALA B 1 204 ? 24.875 4.188 -15.844 1 96.19 204 ALA B C 1
ATOM 5585 O O . ALA B 1 204 ? 24.844 2.977 -15.609 1 96.19 204 ALA B O 1
ATOM 5586 N N . ASP B 1 205 ? 25.141 5.07 -14.953 1 95.94 205 ASP B N 1
ATOM 5587 C CA . ASP B 1 205 ? 25.062 4.711 -13.539 1 95.94 205 ASP B CA 1
ATOM 5588 C C . ASP B 1 205 ? 23.656 4.918 -12.992 1 95.94 205 ASP B C 1
ATOM 5590 O O . ASP B 1 205 ? 22.719 5.184 -13.758 1 95.94 205 ASP B O 1
ATOM 5594 N N . HIS B 1 206 ? 23.516 4.711 -11.719 1 97 206 HIS B N 1
ATOM 5595 C CA . HIS B 1 206 ? 22.203 4.836 -11.102 1 97 206 HIS B CA 1
ATOM 5596 C C . HIS B 1 206 ? 21.609 6.223 -11.336 1 97 206 HIS B C 1
ATOM 5598 O O . HIS B 1 206 ? 20.406 6.359 -11.555 1 97 206 HIS B O 1
ATOM 5604 N N . ARG B 1 207 ? 22.391 7.238 -11.242 1 95.62 207 ARG B N 1
ATOM 5605 C CA . ARG B 1 207 ? 21.938 8.602 -11.492 1 95.62 207 ARG B CA 1
ATOM 5606 C C . ARG B 1 207 ? 21.391 8.742 -12.914 1 95.62 207 ARG B C 1
ATOM 5608 O O . ARG B 1 207 ? 20.344 9.375 -13.125 1 95.62 207 ARG B O 1
ATOM 5615 N N . GLY B 1 208 ? 22.125 8.195 -13.852 1 95.69 208 GLY B N 1
ATOM 5616 C CA . GLY B 1 208 ? 21.656 8.195 -15.227 1 95.69 208 GLY B CA 1
ATOM 5617 C C . GLY B 1 208 ? 20.328 7.477 -15.398 1 95.69 208 GLY B C 1
ATOM 5618 O O . GLY B 1 208 ? 19.484 7.906 -16.188 1 95.69 208 GLY B O 1
ATOM 5619 N N . ALA B 1 209 ? 20.156 6.363 -14.695 1 97.44 209 ALA B N 1
ATOM 5620 C CA . ALA B 1 209 ? 18.891 5.633 -14.742 1 97.44 209 ALA B CA 1
ATOM 5621 C C . ALA B 1 209 ? 17.75 6.477 -14.18 1 97.44 209 ALA B C 1
ATOM 5623 O O . ALA B 1 209 ? 16.641 6.461 -14.719 1 97.44 209 ALA B O 1
ATOM 5624 N N . VAL B 1 210 ? 18.047 7.211 -13.086 1 95.69 210 VAL B N 1
ATOM 5625 C CA . VAL B 1 210 ? 17.047 8.102 -12.508 1 95.69 210 VAL B CA 1
ATOM 5626 C C . VAL B 1 210 ? 16.656 9.172 -13.523 1 95.69 210 VAL B C 1
ATOM 5628 O O . VAL B 1 210 ? 15.484 9.531 -13.641 1 95.69 210 VAL B O 1
ATOM 5631 N N . ALA B 1 211 ? 17.609 9.68 -14.25 1 93.44 211 ALA B N 1
ATOM 5632 C CA . ALA B 1 211 ? 17.344 10.672 -15.289 1 93.44 211 ALA B CA 1
ATOM 5633 C C . ALA B 1 211 ? 16.406 10.109 -16.359 1 93.44 211 ALA B C 1
ATOM 5635 O O . ALA B 1 211 ? 15.5 10.805 -16.828 1 93.44 211 ALA B O 1
ATOM 5636 N N . THR B 1 212 ? 16.609 8.891 -16.719 1 93.88 212 THR B N 1
ATOM 5637 C CA . THR B 1 212 ? 15.805 8.234 -17.734 1 93.88 212 THR B CA 1
ATOM 5638 C C . THR B 1 212 ? 14.367 8.031 -17.266 1 93.88 212 THR B C 1
ATOM 5640 O O . THR B 1 212 ? 13.422 8.289 -18.016 1 93.88 212 THR B O 1
ATOM 5643 N N . VAL B 1 213 ? 14.188 7.605 -16 1 94.62 213 VAL B N 1
ATOM 5644 C CA . VAL B 1 213 ? 12.883 7.176 -15.516 1 94.62 213 VAL B CA 1
ATOM 5645 C C . VAL B 1 213 ? 12.125 8.367 -14.93 1 94.62 213 VAL B C 1
ATOM 5647 O O . VAL B 1 213 ? 10.922 8.5 -15.125 1 94.62 213 VAL B O 1
ATOM 5650 N N . TYR B 1 214 ? 12.883 9.234 -14.203 1 90.94 214 TYR B N 1
ATOM 5651 C CA . TYR B 1 214 ? 12.188 10.281 -13.461 1 90.94 214 TYR B CA 1
ATOM 5652 C C . TYR B 1 214 ? 12.586 11.656 -13.961 1 90.94 214 TYR B C 1
ATOM 5654 O O . TYR B 1 214 ? 12.078 12.672 -13.477 1 90.94 214 TYR B O 1
ATOM 5662 N N . GLY B 1 215 ? 13.531 11.734 -14.891 1 86.19 215 GLY B N 1
ATOM 5663 C CA . GLY B 1 215 ? 13.914 13.008 -15.484 1 86.19 215 GLY B CA 1
ATOM 5664 C C . GLY B 1 215 ? 15.188 13.586 -14.891 1 86.19 215 GLY B C 1
ATOM 5665 O O . GLY B 1 215 ? 15.625 13.164 -13.82 1 86.19 215 GLY B O 1
ATOM 5666 N N . PRO B 1 216 ? 15.727 14.523 -15.594 1 83.06 216 PRO B N 1
ATOM 5667 C CA . PRO B 1 216 ? 17.016 15.094 -15.195 1 83.06 216 PRO B CA 1
ATOM 5668 C C . PRO B 1 216 ? 16.922 15.898 -13.898 1 83.06 216 PRO B C 1
ATOM 5670 O O . PRO B 1 216 ? 17.891 15.93 -13.117 1 83.06 216 PRO B O 1
ATOM 5673 N N . LEU B 1 217 ? 15.82 16.469 -13.57 1 80.25 217 LEU B N 1
ATOM 5674 C CA . LEU B 1 217 ? 15.656 17.266 -12.352 1 80.25 217 LEU B CA 1
ATOM 5675 C C . LEU B 1 217 ? 15.789 16.375 -11.117 1 80.25 217 LEU B C 1
ATOM 5677 O O . LEU B 1 217 ? 16.422 16.781 -10.133 1 80.25 217 LEU B O 1
ATOM 5681 N N . SER B 1 218 ? 15.234 15.227 -11.219 1 85.38 218 SER B N 1
ATOM 5682 C CA . SER B 1 218 ? 15.359 14.273 -10.117 1 85.38 218 SER B CA 1
ATOM 5683 C C . SER B 1 218 ? 16.781 13.734 -10.016 1 85.38 218 SER B C 1
ATOM 5685 O O . SER B 1 218 ? 17.328 13.586 -8.922 1 85.38 218 SER B O 1
ATOM 5687 N N . ALA B 1 219 ? 17.375 13.539 -11.188 1 90.44 219 ALA B N 1
ATOM 5688 C CA . ALA B 1 219 ? 18.703 12.953 -11.242 1 90.44 219 ALA B CA 1
ATOM 5689 C C . ALA B 1 219 ? 19.734 13.891 -10.617 1 90.44 219 ALA B C 1
ATOM 5691 O O . ALA B 1 219 ? 20.719 13.43 -10.031 1 90.44 219 ALA B O 1
ATOM 5692 N N . ASN B 1 220 ? 19.453 15.164 -10.688 1 83.94 220 ASN B N 1
ATOM 5693 C CA . ASN B 1 220 ? 20.391 16.156 -10.172 1 83.94 220 ASN B CA 1
ATOM 5694 C C . ASN B 1 220 ? 20.281 16.297 -8.656 1 83.94 220 ASN B C 1
ATOM 5696 O O . ASN B 1 220 ? 21.094 16.984 -8.039 1 83.94 220 ASN B O 1
ATOM 5700 N N . ARG B 1 221 ? 19.422 15.641 -8.102 1 84.25 221 ARG B N 1
ATOM 5701 C CA . ARG B 1 221 ? 19.172 15.812 -6.672 1 84.25 221 ARG B CA 1
ATOM 5702 C C . ARG B 1 221 ? 19.359 14.508 -5.914 1 84.25 221 ARG B C 1
ATOM 5704 O O . ARG B 1 221 ? 18.719 14.281 -4.887 1 84.25 221 ARG B O 1
ATOM 5711 N N . VAL B 1 222 ? 20.109 13.602 -6.555 1 92.69 222 VAL B N 1
ATOM 5712 C CA . VAL B 1 222 ? 20.328 12.344 -5.848 1 92.69 222 VAL B CA 1
ATOM 5713 C C . VAL B 1 222 ? 21.797 12.234 -5.441 1 92.69 222 VAL B C 1
ATOM 5715 O O . VAL B 1 222 ? 22.656 12.875 -6.043 1 92.69 222 VAL B O 1
ATOM 5718 N N . LEU B 1 223 ? 22.016 11.562 -4.383 1 92.19 223 LEU B N 1
ATOM 5719 C CA . LEU B 1 223 ? 23.328 11.234 -3.859 1 92.19 223 LEU B CA 1
ATOM 5720 C C . LEU B 1 223 ? 23.656 9.766 -4.09 1 92.19 223 LEU B C 1
ATOM 5722 O O . LEU B 1 223 ? 22.797 8.898 -3.945 1 92.19 223 LEU B O 1
ATOM 5726 N N . THR B 1 224 ? 24.891 9.469 -4.457 1 93.69 224 THR B N 1
ATOM 5727 C CA . THR B 1 224 ? 25.312 8.102 -4.727 1 93.69 224 THR B CA 1
ATOM 5728 C C . THR B 1 224 ? 25.781 7.414 -3.445 1 93.69 224 THR B C 1
ATOM 5730 O O . THR B 1 224 ? 26.438 8.039 -2.607 1 93.69 224 THR B O 1
ATOM 5733 N N . LEU B 1 225 ? 25.328 6.203 -3.398 1 92.88 225 LEU B N 1
ATOM 5734 C CA . LEU B 1 225 ? 25.766 5.316 -2.324 1 92.88 225 LEU B CA 1
ATOM 5735 C C . LEU B 1 225 ? 26.562 4.137 -2.877 1 92.88 225 LEU B C 1
ATOM 5737 O O . LEU B 1 225 ? 26.203 3.57 -3.91 1 92.88 225 LEU B O 1
ATOM 5741 N N . ASP B 1 226 ? 27.734 3.902 -2.193 1 93.25 226 ASP B N 1
ATOM 5742 C CA . ASP B 1 226 ? 28.516 2.725 -2.559 1 93.25 226 ASP B CA 1
ATOM 5743 C C . ASP B 1 226 ? 29.203 2.127 -1.337 1 93.25 226 ASP B C 1
ATOM 5745 O O . ASP B 1 226 ? 30.375 2.426 -1.074 1 93.25 226 ASP B O 1
ATOM 5749 N N . THR B 1 227 ? 28.484 1.387 -0.652 1 92.5 227 THR B N 1
ATOM 5750 C CA . THR B 1 227 ? 28.984 0.667 0.515 1 92.5 227 THR B CA 1
ATOM 5751 C C . THR B 1 227 ? 28.844 -0.84 0.327 1 92.5 227 THR B C 1
ATOM 5753 O O . THR B 1 227 ? 28.109 -1.289 -0.557 1 92.5 227 THR B O 1
ATOM 5756 N N . PRO B 1 228 ? 29.609 -1.547 1.047 1 91.56 228 PRO B N 1
ATOM 5757 C CA . PRO B 1 228 ? 29.5 -2.998 0.891 1 91.56 228 PRO B CA 1
ATOM 5758 C C . PRO B 1 228 ? 28.062 -3.498 1.092 1 91.56 228 PRO B C 1
ATOM 5760 O O . PRO B 1 228 ? 27.469 -3.262 2.145 1 91.56 228 PRO B O 1
ATOM 5763 N N . GLY B 1 229 ? 27.641 -4.035 0.059 1 93.88 229 GLY B N 1
ATOM 5764 C CA . GLY B 1 229 ? 26.344 -4.672 0.138 1 93.88 229 GLY B CA 1
ATOM 5765 C C . GLY B 1 229 ? 25.188 -3.744 -0.23 1 93.88 229 GLY B C 1
ATOM 5766 O O . GLY B 1 229 ? 24.047 -4.18 -0.356 1 93.88 229 GLY B O 1
ATOM 5767 N N . VAL B 1 230 ? 25.438 -2.5 -0.292 1 96.44 230 VAL B N 1
ATOM 5768 C CA . VAL B 1 230 ? 24.391 -1.54 -0.633 1 96.44 230 VAL B CA 1
ATOM 5769 C C . VAL B 1 230 ? 24.938 -0.524 -1.637 1 96.44 230 VAL B C 1
ATOM 5771 O O . VAL B 1 230 ? 25.875 0.218 -1.335 1 96.44 230 VAL B O 1
ATOM 5774 N N . ARG B 1 231 ? 24.344 -0.492 -2.791 1 97.19 231 ARG B N 1
ATOM 5775 C CA . ARG B 1 231 ? 24.719 0.47 -3.824 1 97.19 231 ARG B CA 1
ATOM 5776 C C . ARG B 1 231 ? 23.484 1.151 -4.402 1 97.19 231 ARG B C 1
ATOM 5778 O O . ARG B 1 231 ? 22.391 0.567 -4.422 1 97.19 231 ARG B O 1
ATOM 5785 N N . GLY B 1 232 ? 23.641 2.404 -4.879 1 97.88 232 GLY B N 1
ATOM 5786 C CA . GLY B 1 232 ? 22.531 3.086 -5.523 1 97.88 232 GLY B CA 1
ATOM 5787 C C . GLY B 1 232 ? 22.516 4.582 -5.266 1 97.88 232 GLY B C 1
ATOM 5788 O O . GLY B 1 232 ? 23.578 5.219 -5.234 1 97.88 232 GLY B O 1
ATOM 5789 N N . VAL B 1 233 ? 21.297 5.156 -5.191 1 97.44 233 VAL B N 1
ATOM 5790 C CA . VAL B 1 233 ? 21.188 6.594 -4.984 1 97.44 233 VAL B CA 1
ATOM 5791 C C . VAL B 1 233 ? 20.016 6.883 -4.039 1 97.44 233 VAL B C 1
ATOM 5793 O O . VAL B 1 233 ? 19.094 6.082 -3.922 1 97.44 233 VAL B O 1
ATOM 5796 N N . VAL B 1 234 ? 20.078 7.922 -3.346 1 95.44 234 VAL B N 1
ATOM 5797 C CA . VAL B 1 234 ? 19 8.461 -2.516 1 95.44 234 VAL B CA 1
ATOM 5798 C C . VAL B 1 234 ? 18.859 9.961 -2.773 1 95.44 234 VAL B C 1
ATOM 5800 O O . VAL B 1 234 ? 19.844 10.648 -3.055 1 95.44 234 VAL B O 1
ATOM 5803 N N . SER B 1 235 ? 17.672 10.398 -2.68 1 91.75 235 SER B N 1
ATOM 5804 C CA . SER B 1 235 ? 17.453 11.805 -2.994 1 91.75 235 SER B CA 1
ATOM 5805 C C . SER B 1 235 ? 17.875 12.703 -1.837 1 91.75 235 SER B C 1
ATOM 5807 O O . SER B 1 235 ? 17.859 12.281 -0.678 1 91.75 235 SER B O 1
ATOM 5809 N N . ARG B 1 236 ? 18.25 13.891 -2.178 1 83.94 236 ARG B N 1
ATOM 5810 C CA . ARG B 1 236 ? 18.438 14.93 -1.172 1 83.94 236 ARG B CA 1
ATOM 5811 C C . ARG B 1 236 ? 17.109 15.281 -0.499 1 83.94 236 ARG B C 1
ATOM 5813 O O . ARG B 1 236 ? 16.031 15.023 -1.05 1 83.94 236 ARG B O 1
ATOM 5820 N N . PRO B 1 237 ? 17.156 15.703 0.658 1 73.75 237 PRO B N 1
ATOM 5821 C CA . PRO B 1 237 ? 15.938 15.961 1.434 1 73.75 237 PRO B CA 1
ATOM 5822 C C . PRO B 1 237 ? 14.953 16.875 0.702 1 73.75 237 PRO B C 1
ATOM 5824 O O . PRO B 1 237 ? 13.758 16.859 1.007 1 73.75 237 PRO B O 1
ATOM 5827 N N . GLU B 1 238 ? 15.406 17.562 -0.277 1 68.81 238 GLU B N 1
ATOM 5828 C CA . GLU B 1 238 ? 14.547 18.484 -1.015 1 68.81 238 GLU B CA 1
ATOM 5829 C C . GLU B 1 238 ? 13.609 17.734 -1.953 1 68.81 238 GLU B C 1
ATOM 5831 O O . GLU B 1 238 ? 12.562 18.266 -2.348 1 68.81 238 GLU B O 1
ATOM 5836 N N . LEU B 1 239 ? 14.039 16.625 -2.357 1 79.31 239 LEU B N 1
ATOM 5837 C CA . LEU B 1 239 ? 13.227 15.805 -3.248 1 79.31 239 LEU B CA 1
ATOM 5838 C C . LEU B 1 239 ? 12.492 14.727 -2.467 1 79.31 239 LEU B C 1
ATOM 5840 O O . LEU B 1 239 ? 13.047 13.664 -2.189 1 79.31 239 LEU B O 1
ATOM 5844 N N . THR B 1 240 ? 11.227 15.008 -2.078 1 75.88 240 THR B N 1
ATOM 5845 C CA . THR B 1 240 ? 10.406 14.07 -1.323 1 75.88 240 THR B CA 1
ATOM 5846 C C . THR B 1 240 ? 8.992 14.016 -1.888 1 75.88 240 THR B C 1
ATOM 5848 O O . THR B 1 240 ? 8.602 14.875 -2.689 1 75.88 240 THR B O 1
ATOM 5851 N N . ARG B 1 241 ? 8.383 12.906 -1.63 1 75.56 241 ARG B N 1
ATOM 5852 C CA . ARG B 1 241 ? 6.984 12.727 -2.004 1 75.56 241 ARG B CA 1
ATOM 5853 C C . ARG B 1 241 ? 6.172 12.18 -0.834 1 75.56 241 ARG B C 1
ATOM 5855 O O . ARG B 1 241 ? 6.73 11.586 0.093 1 75.56 241 ARG B O 1
ATOM 5862 N N . ALA B 1 242 ? 4.875 12.422 -0.956 1 66.56 242 ALA B N 1
ATOM 5863 C CA . ALA B 1 242 ? 3.979 11.891 0.064 1 66.56 242 ALA B CA 1
ATOM 5864 C C . ALA B 1 242 ? 3.9 10.367 -0.017 1 66.56 242 ALA B C 1
ATOM 5866 O O . ALA B 1 242 ? 3.812 9.688 1.008 1 66.56 242 ALA B O 1
ATOM 5867 N N . ARG B 1 243 ? 3.973 9.891 -1.216 1 75.56 243 ARG B N 1
ATOM 5868 C CA . ARG B 1 243 ? 3.881 8.445 -1.416 1 75.56 243 ARG B CA 1
ATOM 5869 C C . ARG B 1 243 ? 5.266 7.812 -1.453 1 75.56 243 ARG B C 1
ATOM 5871 O O . ARG B 1 243 ? 6.242 8.461 -1.835 1 75.56 243 ARG B O 1
ATOM 5878 N N . ARG B 1 244 ? 5.316 6.562 -1.113 1 85.44 244 ARG B N 1
ATOM 5879 C CA . ARG B 1 244 ? 6.574 5.824 -1.126 1 85.44 244 ARG B CA 1
ATOM 5880 C C . ARG B 1 244 ? 6.789 5.129 -2.465 1 85.44 244 ARG B C 1
ATOM 5882 O O . ARG B 1 244 ? 7.535 4.148 -2.551 1 85.44 244 ARG B O 1
ATOM 5889 N N . ASP B 1 245 ? 6.234 5.637 -3.512 1 85.06 245 ASP B N 1
ATOM 5890 C CA . ASP B 1 245 ? 6.211 4.953 -4.801 1 85.06 245 ASP B CA 1
ATOM 5891 C C . ASP B 1 245 ? 7.52 5.164 -5.559 1 85.06 245 ASP B C 1
ATOM 5893 O O . ASP B 1 245 ? 7.73 4.574 -6.621 1 85.06 245 ASP B O 1
ATOM 5897 N N . ARG B 1 246 ? 8.453 5.957 -5.043 1 92.5 246 ARG B N 1
ATOM 5898 C CA . ARG B 1 246 ? 9.734 6.152 -5.703 1 92.5 246 ARG B CA 1
ATOM 5899 C C . ARG B 1 246 ? 10.875 5.582 -4.867 1 92.5 246 ARG B C 1
ATOM 5901 O O . ARG B 1 246 ? 12.031 5.973 -5.031 1 92.5 246 ARG B O 1
ATOM 5908 N N . MET B 1 247 ? 10.531 4.809 -3.928 1 94.69 247 MET B N 1
ATOM 5909 C CA . MET B 1 247 ? 11.523 4.031 -3.193 1 94.69 247 MET B CA 1
ATOM 5910 C C . MET B 1 247 ? 11.688 2.643 -3.805 1 94.69 247 MET B C 1
ATOM 5912 O O . MET B 1 247 ? 10.812 1.789 -3.664 1 94.69 247 MET B O 1
ATOM 5916 N N . HIS B 1 248 ? 12.812 2.451 -4.484 1 97.06 248 HIS B N 1
ATOM 5917 C CA . HIS B 1 248 ? 13.023 1.221 -5.238 1 97.06 248 HIS B CA 1
ATOM 5918 C C . HIS B 1 248 ? 14.164 0.399 -4.641 1 97.06 248 HIS B C 1
ATOM 5920 O O . HIS B 1 248 ? 15.227 0.942 -4.316 1 97.06 248 HIS B O 1
ATOM 5926 N N . PHE B 1 249 ? 13.914 -0.879 -4.512 1 96.94 249 PHE B N 1
ATOM 5927 C CA . PHE B 1 249 ? 14.898 -1.802 -3.959 1 96.94 249 PHE B CA 1
ATOM 5928 C C . PHE B 1 249 ? 15.086 -3.004 -4.875 1 96.94 249 PHE B C 1
ATOM 5930 O O . PHE B 1 249 ? 14.133 -3.467 -5.508 1 96.94 249 PHE B O 1
ATOM 5937 N N . ALA B 1 250 ? 16.219 -3.479 -4.965 1 96.56 250 ALA B N 1
ATOM 5938 C CA . ALA B 1 250 ? 16.531 -4.766 -5.582 1 96.56 250 ALA B CA 1
ATOM 5939 C C . ALA B 1 250 ? 17.453 -5.59 -4.691 1 96.56 250 ALA B C 1
ATOM 5941 O O . ALA B 1 250 ? 18.312 -5.039 -3.992 1 96.56 250 ALA B O 1
ATOM 5942 N N . VAL B 1 251 ? 17.234 -6.867 -4.668 1 93.94 251 VAL B N 1
ATOM 5943 C CA . VAL B 1 251 ? 18.109 -7.793 -3.947 1 93.94 251 VAL B CA 1
ATOM 5944 C C . VAL B 1 251 ? 18.734 -8.781 -4.93 1 93.94 251 VAL B C 1
ATOM 5946 O O . VAL B 1 251 ? 18.016 -9.492 -5.641 1 93.94 251 VAL B O 1
ATOM 5949 N N . ASN B 1 252 ? 20.031 -8.789 -4.977 1 92.56 252 ASN B N 1
ATOM 5950 C CA . ASN B 1 252 ? 20.766 -9.68 -5.871 1 92.56 252 ASN B CA 1
ATOM 5951 C C . ASN B 1 252 ? 20.281 -9.547 -7.312 1 92.56 252 ASN B C 1
ATOM 5953 O O . ASN B 1 252 ? 20.047 -10.547 -7.988 1 92.56 252 ASN B O 1
ATOM 5957 N N . GLY B 1 253 ? 20.031 -8.258 -7.672 1 93.12 253 GLY B N 1
ATOM 5958 C CA . GLY B 1 253 ? 19.703 -7.953 -9.055 1 93.12 253 GLY B CA 1
ATOM 5959 C C . GLY B 1 253 ? 18.203 -8.031 -9.336 1 93.12 253 GLY B C 1
ATOM 5960 O O . GLY B 1 253 ? 17.75 -7.645 -10.414 1 93.12 253 GLY B O 1
ATOM 5961 N N . ARG B 1 254 ? 17.406 -8.461 -8.359 1 93.75 254 ARG B N 1
ATOM 5962 C CA . ARG B 1 254 ? 15.961 -8.602 -8.547 1 93.75 254 ARG B CA 1
ATOM 5963 C C . ARG B 1 254 ? 15.203 -7.418 -7.945 1 93.75 254 ARG B C 1
ATOM 5965 O O . ARG B 1 254 ? 15.25 -7.199 -6.734 1 93.75 254 ARG B O 1
ATOM 5972 N N . PRO B 1 255 ? 14.555 -6.66 -8.805 1 94.25 255 PRO B N 1
ATOM 5973 C CA . PRO B 1 255 ? 13.672 -5.645 -8.227 1 94.25 255 PRO B CA 1
ATOM 5974 C C . PRO B 1 255 ? 12.578 -6.246 -7.344 1 94.25 255 PRO B C 1
ATOM 5976 O O . PRO B 1 255 ? 11.93 -7.219 -7.734 1 94.25 255 PRO B O 1
ATOM 5979 N N . ILE B 1 256 ? 12.367 -5.699 -6.16 1 93 256 ILE B N 1
ATOM 5980 C CA . ILE B 1 256 ? 11.43 -6.301 -5.223 1 93 256 ILE B CA 1
ATOM 5981 C C . ILE B 1 256 ? 10.508 -5.223 -4.652 1 93 256 ILE B C 1
ATOM 5983 O O . ILE B 1 256 ? 10.797 -4.031 -4.766 1 93 256 ILE B O 1
ATOM 5987 N N . VAL B 1 257 ? 9.391 -5.715 -4.203 1 88.06 257 VAL B N 1
ATOM 5988 C CA . VAL B 1 257 ? 8.617 -4.895 -3.275 1 88.06 257 VAL B CA 1
ATOM 5989 C C . VAL B 1 257 ? 9.25 -4.938 -1.889 1 88.06 257 VAL B C 1
ATOM 5991 O O . VAL B 1 257 ? 9.32 -5.996 -1.262 1 88.06 257 VAL B O 1
ATOM 5994 N N . ALA B 1 258 ? 9.672 -3.834 -1.447 1 90.31 258 ALA B N 1
ATOM 5995 C CA . ALA B 1 258 ? 10.477 -3.777 -0.227 1 90.31 258 ALA B CA 1
ATOM 5996 C C . ALA B 1 258 ? 9.617 -4.031 1.007 1 90.31 258 ALA B C 1
ATOM 5998 O O . ALA B 1 258 ? 8.5 -3.514 1.113 1 90.31 258 ALA B O 1
ATOM 5999 N N . PRO B 1 259 ? 10.148 -4.902 1.908 1 87.12 259 PRO B N 1
ATOM 6000 C CA . PRO B 1 259 ? 9.5 -4.945 3.221 1 87.12 259 PRO B CA 1
ATOM 6001 C C . PRO B 1 259 ? 9.469 -3.582 3.91 1 87.12 259 PRO B C 1
ATOM 6003 O O . PRO B 1 259 ? 10.383 -2.773 3.723 1 87.12 259 PRO B O 1
ATOM 6006 N N . PRO B 1 260 ? 8.453 -3.326 4.676 1 86 260 PRO B N 1
ATOM 6007 C CA . PRO B 1 260 ? 8.336 -2.029 5.344 1 86 260 PRO B CA 1
ATOM 6008 C C . PRO B 1 260 ? 9.578 -1.67 6.156 1 86 260 PRO B C 1
ATOM 6010 O O . PRO B 1 260 ? 9.914 -0.49 6.293 1 86 260 PRO B O 1
ATOM 6013 N N . GLU B 1 261 ? 10.219 -2.678 6.695 1 89.75 261 GLU B N 1
ATOM 6014 C CA . GLU B 1 261 ? 11.406 -2.455 7.508 1 89.75 261 GLU B CA 1
ATOM 6015 C C . GLU B 1 261 ? 12.5 -1.743 6.711 1 89.75 261 GLU B C 1
ATOM 6017 O O . GLU B 1 261 ? 13.211 -0.889 7.242 1 89.75 261 GLU B O 1
ATOM 6022 N N . LEU B 1 262 ? 12.617 -2.09 5.438 1 94.31 262 LEU B N 1
ATOM 6023 C CA . LEU B 1 262 ? 13.633 -1.474 4.59 1 94.31 262 LEU B CA 1
ATOM 6024 C C . LEU B 1 262 ? 13.258 -0.031 4.258 1 94.31 262 LEU B C 1
ATOM 6026 O O . LEU B 1 262 ? 14.117 0.855 4.285 1 94.31 262 LEU B O 1
ATOM 6030 N N . GLU B 1 263 ? 12.031 0.169 3.93 1 92.94 263 GLU B N 1
ATOM 6031 C CA . GLU B 1 263 ? 11.562 1.523 3.662 1 92.94 263 GLU B CA 1
ATOM 6032 C C . GLU B 1 263 ? 11.758 2.428 4.875 1 92.94 263 GLU B C 1
ATOM 6034 O O . GLU B 1 263 ? 12.227 3.561 4.742 1 92.94 263 GLU B O 1
ATOM 6039 N N . ARG B 1 264 ? 11.398 1.89 6.012 1 90.31 264 ARG B N 1
ATOM 6040 C CA . ARG B 1 264 ? 11.547 2.643 7.25 1 90.31 264 ARG B CA 1
ATOM 6041 C C . ARG B 1 264 ? 13.008 2.961 7.531 1 90.31 264 ARG B C 1
ATOM 6043 O O . ARG B 1 264 ? 13.328 4.039 8.031 1 90.31 264 ARG B O 1
ATOM 6050 N N . ALA B 1 265 ? 13.812 2.008 7.258 1 93.38 265 ALA B N 1
ATOM 6051 C CA . ALA B 1 265 ? 15.242 2.213 7.465 1 93.38 265 ALA B CA 1
ATOM 6052 C C . ALA B 1 265 ? 15.742 3.422 6.676 1 93.38 265 ALA B C 1
ATOM 6054 O O . ALA B 1 265 ? 16.531 4.223 7.188 1 93.38 265 ALA B O 1
ATOM 6055 N N . VAL B 1 266 ? 15.297 3.586 5.438 1 94.75 266 VAL B N 1
ATOM 6056 C CA . VAL B 1 266 ? 15.688 4.711 4.602 1 94.75 266 VAL B CA 1
ATOM 6057 C C . VAL B 1 266 ? 15.141 6.012 5.191 1 94.75 266 VAL B C 1
ATOM 6059 O O . VAL B 1 266 ? 15.875 6.992 5.332 1 94.75 266 VAL B O 1
ATOM 6062 N N . ILE B 1 267 ? 13.898 5.965 5.523 1 89.06 267 ILE B N 1
ATOM 6063 C CA . ILE B 1 267 ? 13.234 7.152 6.043 1 89.06 267 ILE B CA 1
ATOM 6064 C C . ILE B 1 267 ? 13.883 7.574 7.363 1 89.06 267 ILE B C 1
ATOM 6066 O O . ILE B 1 267 ? 14.172 8.75 7.57 1 89.06 267 ILE B O 1
ATOM 6070 N N . ASP B 1 268 ? 14.109 6.586 8.219 1 86.5 268 ASP B N 1
ATOM 6071 C CA . ASP B 1 268 ? 14.719 6.844 9.516 1 86.5 268 ASP B CA 1
ATOM 6072 C C . ASP B 1 268 ? 16.109 7.449 9.359 1 86.5 268 ASP B C 1
ATOM 6074 O O . ASP B 1 268 ? 16.547 8.25 10.195 1 86.5 268 ASP B O 1
ATOM 6078 N N . ALA B 1 269 ? 16.75 7.043 8.375 1 88.31 269 ALA B N 1
ATOM 6079 C CA . ALA B 1 269 ? 18.109 7.523 8.133 1 88.31 269 ALA B CA 1
ATOM 6080 C C . ALA B 1 269 ? 18.125 9.023 7.867 1 88.31 269 ALA B C 1
ATOM 6082 O O . ALA B 1 269 ? 19.109 9.703 8.141 1 88.31 269 ALA B O 1
ATOM 6083 N N . TYR B 1 270 ? 17.047 9.438 7.293 1 81.38 270 TYR B N 1
ATOM 6084 C CA . TYR B 1 270 ? 16.938 10.867 7.035 1 81.38 270 TYR B CA 1
ATOM 6085 C C . TYR B 1 270 ? 16.734 11.641 8.328 1 81.38 270 TYR B C 1
ATOM 6087 O O . TYR B 1 270 ? 16.984 12.852 8.383 1 81.38 270 TYR B O 1
ATOM 6095 N N . ALA B 1 271 ? 16.297 10.883 9.305 1 66.75 271 ALA B N 1
ATOM 6096 C CA . ALA B 1 271 ? 16.062 11.492 10.609 1 66.75 271 ALA B CA 1
ATOM 6097 C C . ALA B 1 271 ? 15.242 12.766 10.477 1 66.75 271 ALA B C 1
ATOM 6099 O O . ALA B 1 271 ? 14.148 12.75 9.898 1 66.75 271 ALA B O 1
ATOM 6100 N N . GLU B 1 272 ? 15.797 13.852 10.781 1 54.69 272 GLU B N 1
ATOM 6101 C CA . GLU B 1 272 ? 15.062 15.117 10.828 1 54.69 272 GLU B CA 1
ATOM 6102 C C . GLU B 1 272 ? 15.086 15.812 9.469 1 54.69 272 GLU B C 1
ATOM 6104 O O . GLU B 1 272 ? 14.445 16.859 9.297 1 54.69 272 GLU B O 1
ATOM 6109 N N . LEU B 1 273 ? 15.711 15.18 8.586 1 64.62 273 LEU B N 1
ATOM 6110 C CA . LEU B 1 273 ? 15.867 15.805 7.277 1 64.62 273 LEU B CA 1
ATOM 6111 C C . LEU B 1 273 ? 14.609 15.617 6.434 1 64.62 273 LEU B C 1
ATOM 6113 O O . LEU B 1 273 ? 14.414 16.328 5.445 1 64.62 273 LEU B O 1
ATOM 6117 N N . LEU B 1 274 ? 13.758 14.57 6.758 1 72.25 274 LEU B N 1
ATOM 6118 C CA . LEU B 1 274 ? 12.531 14.289 6.02 1 72.25 274 LEU B CA 1
ATOM 6119 C C . LEU B 1 274 ? 11.305 14.734 6.809 1 72.25 274 LEU B C 1
ATOM 6121 O O . LEU B 1 274 ? 11.18 14.438 7.996 1 72.25 274 LEU B O 1
ATOM 6125 N N . PRO B 1 275 ? 10.539 15.508 6.098 1 55.94 275 PRO B N 1
ATOM 6126 C CA . PRO B 1 275 ? 9.266 15.805 6.762 1 55.94 275 PRO B CA 1
ATOM 6127 C C . PRO B 1 275 ? 8.453 14.547 7.07 1 55.94 275 PRO B C 1
ATOM 6129 O O . PRO B 1 275 ? 8.555 13.555 6.348 1 55.94 275 PRO B O 1
ATOM 6132 N N . ALA B 1 276 ? 7.723 14.594 8.102 1 58.78 276 ALA B N 1
ATOM 6133 C CA . ALA B 1 276 ? 6.895 13.453 8.484 1 58.78 276 ALA B CA 1
ATOM 6134 C C . ALA B 1 276 ? 5.898 13.109 7.379 1 58.78 276 ALA B C 1
ATOM 6136 O O . ALA B 1 276 ? 5.293 14 6.777 1 58.78 276 ALA B O 1
ATOM 6137 N N . GLY B 1 277 ? 5.777 11.938 7.152 1 62.09 277 GLY B N 1
ATOM 6138 C CA . GLY B 1 277 ? 4.793 11.477 6.191 1 62.09 277 GLY B CA 1
ATOM 6139 C C . GLY B 1 277 ? 5.289 11.523 4.758 1 62.09 277 GLY B C 1
ATOM 6140 O O . GLY B 1 277 ? 4.52 11.305 3.82 1 62.09 277 GLY B O 1
ATOM 6141 N N . THR B 1 278 ? 6.516 11.969 4.641 1 74.38 278 THR B N 1
ATOM 6142 C CA . THR B 1 278 ? 7.07 12.008 3.291 1 74.38 278 THR B CA 1
ATOM 6143 C C . THR B 1 278 ? 8.125 10.914 3.107 1 74.38 278 THR B C 1
ATOM 6145 O O . THR B 1 278 ? 8.57 10.305 4.082 1 74.38 278 THR B O 1
ATOM 6148 N N . ALA B 1 279 ? 8.352 10.695 1.878 1 86.69 279 ALA B N 1
ATOM 6149 C CA . ALA B 1 279 ? 9.336 9.672 1.534 1 86.69 279 ALA B CA 1
ATOM 6150 C C . ALA B 1 279 ? 10.281 10.164 0.443 1 86.69 279 ALA B C 1
ATOM 6152 O O . ALA B 1 279 ? 9.875 10.914 -0.448 1 86.69 279 ALA B O 1
ATOM 6153 N N . PRO B 1 280 ? 11.547 9.828 0.51 1 90.56 280 PRO B N 1
ATOM 6154 C CA . PRO B 1 280 ? 12.508 10.211 -0.525 1 90.56 280 PRO B CA 1
ATOM 6155 C C . PRO B 1 280 ? 12.461 9.297 -1.746 1 90.56 280 PRO B C 1
ATOM 6157 O O . PRO B 1 280 ? 11.766 8.273 -1.73 1 90.56 280 PRO B O 1
ATOM 6160 N N . LEU B 1 281 ? 13.086 9.742 -2.795 1 94 281 LEU B N 1
ATOM 6161 C CA . LEU B 1 281 ? 13.422 8.852 -3.896 1 94 281 LEU B CA 1
ATOM 6162 C C . LEU B 1 281 ? 14.672 8.039 -3.574 1 94 281 LEU B C 1
ATOM 6164 O O . LEU B 1 281 ? 15.664 8.586 -3.076 1 94 281 LEU B O 1
ATOM 6168 N N . CYS B 1 282 ? 14.609 6.801 -3.74 1 96.19 282 CYS B N 1
ATOM 6169 C CA . CYS B 1 282 ? 15.828 6.008 -3.598 1 96.19 282 CYS B CA 1
ATOM 6170 C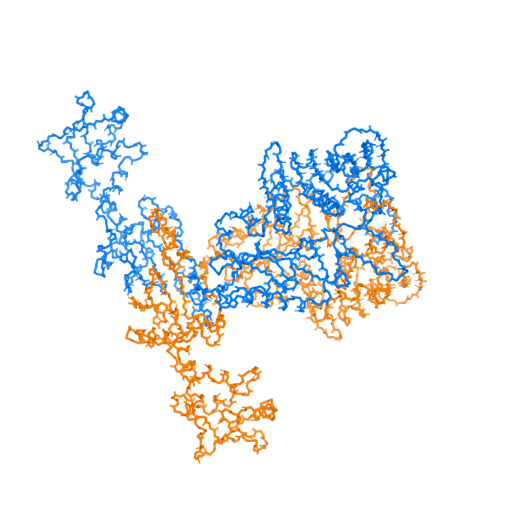 C . CYS B 1 282 ? 15.828 4.82 -4.555 1 96.19 282 CYS B C 1
ATOM 6172 O O . CYS B 1 282 ? 14.766 4.332 -4.938 1 96.19 282 CYS B O 1
ATOM 6174 N N . VAL B 1 283 ? 16.938 4.488 -5.047 1 98.06 283 VAL B N 1
ATOM 6175 C CA . VAL B 1 283 ? 17.219 3.275 -5.805 1 98.06 283 VAL B CA 1
ATOM 6176 C C . VAL B 1 283 ? 18.375 2.52 -5.152 1 98.06 283 VAL B C 1
ATOM 6178 O O . VAL B 1 283 ? 19.531 2.926 -5.266 1 98.06 283 VAL B O 1
ATOM 6181 N N . LEU B 1 284 ? 18.078 1.441 -4.508 1 98.06 284 LEU B N 1
ATOM 6182 C CA . LEU B 1 284 ? 19.094 0.756 -3.727 1 98.06 284 LEU B CA 1
ATOM 6183 C C . LEU B 1 284 ? 19.234 -0.699 -4.164 1 98.06 284 LEU B C 1
ATOM 6185 O O . LEU B 1 284 ? 18.25 -1.45 -4.145 1 98.06 284 LEU B O 1
ATOM 6189 N N . ASP B 1 285 ? 20.406 -1.09 -4.539 1 97.75 285 ASP B N 1
ATOM 6190 C CA . ASP B 1 285 ? 20.75 -2.471 -4.859 1 97.75 285 ASP B CA 1
ATOM 6191 C C . ASP B 1 285 ? 21.422 -3.154 -3.668 1 97.75 285 ASP B C 1
ATOM 6193 O O . ASP B 1 285 ? 22.531 -2.779 -3.273 1 97.75 285 ASP B O 1
ATOM 6197 N N . LEU B 1 286 ? 20.766 -4.133 -3.174 1 96.62 286 LEU B N 1
ATOM 6198 C CA . LEU B 1 286 ? 21.281 -4.863 -2.02 1 96.62 286 LEU B CA 1
ATOM 6199 C C . LEU B 1 286 ? 21.891 -6.195 -2.445 1 96.62 286 LEU B C 1
ATOM 6201 O O . LEU B 1 286 ? 21.344 -6.871 -3.326 1 96.62 286 LEU B O 1
ATOM 6205 N N . THR B 1 287 ? 22.984 -6.543 -1.874 1 94.94 287 THR B N 1
ATOM 6206 C CA . THR B 1 287 ? 23.625 -7.84 -2.092 1 94.94 287 THR B CA 1
ATOM 6207 C C . THR B 1 287 ? 23.625 -8.664 -0.807 1 94.94 287 THR B C 1
ATOM 6209 O O . THR B 1 287 ? 24.141 -8.219 0.221 1 94.94 287 THR B O 1
ATOM 6212 N N . VAL B 1 288 ? 23 -9.766 -0.922 1 91.38 288 VAL B N 1
ATOM 6213 C CA . VAL B 1 288 ? 22.922 -10.688 0.209 1 91.38 288 VAL B CA 1
ATOM 6214 C C . VAL B 1 288 ? 23.391 -12.078 -0.219 1 91.38 288 VAL B C 1
ATOM 6216 O O . VAL B 1 288 ? 23.375 -12.406 -1.406 1 91.38 288 VAL B O 1
ATOM 6219 N N . ALA B 1 289 ? 23.891 -12.859 0.726 1 88.81 289 ALA B N 1
ATOM 6220 C CA . ALA B 1 289 ? 24.297 -14.234 0.424 1 88.81 289 ALA B CA 1
ATOM 6221 C C . ALA B 1 289 ? 23.125 -15.055 -0.086 1 88.81 289 ALA B C 1
ATOM 6223 O O . ALA B 1 289 ? 22 -14.93 0.416 1 88.81 289 ALA B O 1
ATOM 6224 N N . PRO B 1 290 ? 23.297 -15.859 -1.093 1 84.94 290 PRO B N 1
ATOM 6225 C CA . PRO B 1 290 ? 22.219 -16.656 -1.685 1 84.94 290 PRO B CA 1
ATOM 6226 C C . PRO B 1 290 ? 21.469 -17.484 -0.652 1 84.94 290 PRO B C 1
ATOM 6228 O O . PRO B 1 290 ? 20.266 -17.703 -0.788 1 84.94 290 PRO B O 1
ATOM 6231 N N . GLU B 1 291 ? 22.141 -17.906 0.396 1 83.25 291 GLU B N 1
ATOM 6232 C CA . GLU B 1 291 ? 21.516 -18.75 1.413 1 83.25 291 GLU B CA 1
ATOM 6233 C C . GLU B 1 291 ? 20.594 -17.922 2.309 1 83.25 291 GLU B C 1
ATOM 6235 O O . GLU B 1 291 ? 19.75 -18.484 3.008 1 83.25 291 GLU B O 1
ATOM 6240 N N . ASP B 1 292 ? 20.766 -16.625 2.258 1 86.25 292 ASP B N 1
ATOM 6241 C CA . ASP B 1 292 ? 19.984 -15.742 3.115 1 86.25 292 ASP B CA 1
ATOM 6242 C C . ASP B 1 292 ? 18.859 -15.086 2.338 1 86.25 292 ASP B C 1
ATOM 6244 O O . ASP B 1 292 ? 18.234 -14.125 2.814 1 86.25 292 ASP B O 1
ATOM 6248 N N . TYR B 1 293 ? 18.672 -15.594 1.237 1 85.44 293 TYR B N 1
ATOM 6249 C CA . TYR B 1 293 ? 17.734 -15.008 0.281 1 85.44 293 TYR B CA 1
ATOM 6250 C C . TYR B 1 293 ? 16.844 -16.078 -0.344 1 85.44 293 TYR B C 1
ATOM 6252 O O . TYR B 1 293 ? 17.344 -17.078 -0.867 1 85.44 293 TYR B O 1
ATOM 6260 N N . ASP B 1 294 ? 15.484 -15.953 -0.208 1 83.31 294 ASP B N 1
ATOM 6261 C CA . ASP B 1 294 ? 14.562 -16.906 -0.814 1 83.31 294 ASP B CA 1
ATOM 6262 C C . ASP B 1 294 ? 13.531 -16.203 -1.687 1 83.31 294 ASP B C 1
ATOM 6264 O O . ASP B 1 294 ? 12.57 -15.617 -1.175 1 83.31 294 ASP B O 1
ATOM 6268 N N . PRO B 1 295 ? 13.641 -16.297 -3.002 1 82.62 295 PRO B N 1
ATOM 6269 C CA . PRO B 1 295 ? 12.68 -15.664 -3.908 1 82.62 295 PRO B CA 1
ATOM 6270 C C . PRO B 1 295 ? 11.492 -16.562 -4.23 1 82.62 295 PRO B C 1
ATOM 6272 O O . PRO B 1 295 ? 10.547 -16.125 -4.891 1 82.62 295 PRO B O 1
ATOM 6275 N N . ASN B 1 296 ? 11.523 -17.781 -3.752 1 76.56 296 ASN B N 1
ATOM 6276 C CA . ASN B 1 296 ? 10.445 -18.703 -4.086 1 76.56 296 ASN B CA 1
ATOM 6277 C C . ASN B 1 296 ? 9.281 -18.594 -3.105 1 76.56 296 ASN B C 1
ATOM 6279 O O . ASN B 1 296 ? 8.914 -19.562 -2.453 1 76.56 296 ASN B O 1
ATOM 6283 N N . ILE B 1 297 ? 8.797 -17.484 -2.93 1 75.5 297 ILE B N 1
ATOM 6284 C CA . ILE B 1 297 ? 7.703 -17.312 -1.979 1 75.5 297 ILE B CA 1
ATOM 6285 C C . ILE B 1 297 ? 6.508 -16.672 -2.68 1 75.5 297 ILE B C 1
ATOM 6287 O O . ILE B 1 297 ? 5.418 -16.594 -2.109 1 75.5 297 ILE B O 1
ATOM 6291 N N . HIS B 1 298 ? 6.789 -16.203 -3.832 1 68.75 298 HIS B N 1
ATOM 6292 C CA . HIS B 1 298 ? 5.73 -15.594 -4.625 1 68.75 298 HIS B CA 1
ATOM 6293 C C . HIS B 1 298 ? 5.926 -15.867 -6.113 1 68.75 298 HIS B C 1
ATOM 6295 O O . HIS B 1 298 ? 7.051 -15.836 -6.609 1 68.75 298 HIS B O 1
ATOM 6301 N N . PRO B 1 299 ? 4.887 -16.125 -6.809 1 62.06 299 PRO B N 1
ATOM 6302 C CA . PRO B 1 299 ? 5.051 -16.422 -8.234 1 62.06 299 PRO B CA 1
ATOM 6303 C C . PRO B 1 299 ? 5.645 -15.242 -9.008 1 62.06 299 PRO B C 1
ATOM 6305 O O . PRO B 1 299 ? 6.441 -15.445 -9.93 1 62.06 299 PRO B O 1
ATOM 6308 N N . ALA B 1 300 ? 5.16 -14.016 -8.602 1 61.94 300 ALA B N 1
ATOM 6309 C CA . ALA B 1 300 ? 5.668 -12.844 -9.32 1 61.94 300 ALA B CA 1
ATOM 6310 C C . ALA B 1 300 ? 7.105 -12.531 -8.906 1 61.94 300 ALA B C 1
ATOM 6312 O O . ALA B 1 300 ? 7.773 -11.711 -9.539 1 61.94 300 ALA B O 1
ATOM 6313 N N . LYS B 1 301 ? 7.57 -13.258 -7.969 1 68.31 301 LYS B N 1
ATOM 6314 C CA . LYS B 1 301 ? 8.961 -13.219 -7.512 1 68.31 301 LYS B CA 1
ATOM 6315 C C . LYS B 1 301 ? 9.344 -11.828 -7.023 1 68.31 301 LYS B C 1
ATOM 6317 O O . LYS B 1 301 ? 10.523 -11.531 -6.852 1 68.31 301 LYS B O 1
ATOM 6322 N N . GLN B 1 302 ? 8.344 -10.977 -6.852 1 78.75 302 GLN B N 1
ATOM 6323 C CA . GLN B 1 302 ? 8.656 -9.617 -6.418 1 78.75 302 GLN B CA 1
ATOM 6324 C C . GLN B 1 302 ? 8.766 -9.539 -4.898 1 78.75 302 GLN B C 1
ATOM 6326 O O . GLN B 1 302 ? 9.258 -8.547 -4.355 1 78.75 302 GLN B O 1
ATOM 6331 N N . VAL B 1 303 ? 8.266 -10.492 -4.25 1 78.88 303 VAL B N 1
ATOM 6332 C CA . VAL B 1 303 ? 8.406 -10.594 -2.803 1 78.88 303 VAL B CA 1
ATOM 6333 C C . VAL B 1 303 ? 9.438 -11.664 -2.455 1 78.88 303 VAL B C 1
ATOM 6335 O O . VAL B 1 303 ? 9.398 -12.766 -2.998 1 78.88 303 VAL B O 1
ATOM 6338 N N . VAL B 1 304 ? 10.422 -11.258 -1.651 1 83.44 304 VAL B N 1
ATOM 6339 C CA . VAL B 1 304 ? 11.484 -12.18 -1.296 1 83.44 304 VAL B CA 1
ATOM 6340 C C . VAL B 1 304 ? 11.617 -12.266 0.224 1 83.44 304 VAL B C 1
ATOM 6342 O O . VAL B 1 304 ? 11.242 -11.328 0.936 1 83.44 304 VAL B O 1
ATOM 6345 N N . ALA B 1 305 ? 12.031 -13.383 0.667 1 86.25 305 ALA B N 1
ATOM 6346 C CA . ALA B 1 305 ? 12.32 -13.555 2.088 1 86.25 305 ALA B CA 1
ATOM 6347 C C . ALA B 1 305 ? 13.812 -13.375 2.371 1 86.25 305 ALA B C 1
ATOM 6349 O O . ALA B 1 305 ? 14.656 -13.852 1.612 1 86.25 305 ALA B O 1
ATOM 6350 N N . LEU B 1 306 ? 14.102 -12.594 3.418 1 88.69 306 LEU B N 1
ATOM 6351 C CA . LEU B 1 306 ? 15.477 -12.352 3.834 1 88.69 306 LEU B CA 1
ATOM 6352 C C . LEU B 1 306 ? 15.727 -12.891 5.238 1 88.69 306 LEU B C 1
ATOM 6354 O O . LEU B 1 306 ? 14.938 -12.641 6.152 1 88.69 306 LEU B O 1
ATOM 6358 N N . ALA B 1 307 ? 16.734 -13.695 5.457 1 86.5 307 ALA B N 1
ATOM 6359 C CA . ALA B 1 307 ? 17.047 -14.344 6.73 1 86.5 307 ALA B CA 1
ATOM 6360 C C . ALA B 1 307 ? 17.281 -13.305 7.828 1 86.5 307 ALA B C 1
ATOM 6362 O O . ALA B 1 307 ? 16.828 -13.484 8.961 1 86.5 307 ALA B O 1
ATOM 6363 N N . ASP B 1 308 ? 18 -12.258 7.621 1 87.94 308 ASP B N 1
ATOM 6364 C CA . ASP B 1 308 ? 18.328 -11.242 8.625 1 87.94 308 ASP B CA 1
ATOM 6365 C C . ASP B 1 308 ? 17.906 -9.852 8.156 1 87.94 308 ASP B C 1
ATOM 6367 O O . ASP B 1 308 ? 18.75 -8.961 8.023 1 87.94 308 ASP B O 1
ATOM 6371 N N . LEU B 1 309 ? 16.578 -9.789 8.117 1 90 309 LEU B N 1
ATOM 6372 C CA . LEU B 1 309 ? 16 -8.547 7.605 1 90 309 LEU B CA 1
ATOM 6373 C C . LEU B 1 309 ? 16.406 -7.363 8.477 1 90 309 LEU B C 1
ATOM 6375 O O . LEU B 1 309 ? 16.781 -6.305 7.965 1 90 309 LEU B O 1
ATOM 6379 N N . PRO B 1 310 ? 16.438 -7.465 9.859 1 89.31 310 PRO B N 1
ATOM 6380 C CA . PRO B 1 310 ? 16.875 -6.332 10.688 1 89.31 310 PRO B CA 1
ATOM 6381 C C . PRO B 1 310 ? 18.312 -5.91 10.406 1 89.31 310 PRO B C 1
ATOM 6383 O O . PRO B 1 310 ? 18.609 -4.715 10.359 1 89.31 310 PRO B O 1
ATOM 6386 N N . ALA B 1 311 ? 19.141 -6.926 10.195 1 91.94 311 ALA B N 1
ATOM 6387 C CA . ALA B 1 311 ? 20.547 -6.609 9.891 1 91.94 311 ALA B CA 1
ATOM 6388 C C . ALA B 1 311 ? 20.656 -5.91 8.539 1 91.94 311 ALA B C 1
ATOM 6390 O O . ALA B 1 311 ? 21.469 -4.984 8.383 1 91.94 311 ALA B O 1
ATOM 6391 N N . VAL B 1 312 ? 19.938 -6.414 7.559 1 94.38 312 VAL B N 1
ATOM 6392 C CA . VAL B 1 312 ? 19.953 -5.789 6.238 1 94.38 312 VAL B CA 1
ATOM 6393 C C . VAL B 1 312 ? 19.422 -4.359 6.34 1 94.38 312 VAL B C 1
ATOM 6395 O O . VAL B 1 312 ? 19.984 -3.441 5.734 1 94.38 312 VAL B O 1
ATOM 6398 N N . ALA B 1 313 ? 18.359 -4.168 7.117 1 94.69 313 ALA B N 1
ATOM 6399 C CA . ALA B 1 313 ? 17.781 -2.844 7.32 1 94.69 313 ALA B CA 1
ATOM 6400 C C . ALA B 1 313 ? 18.781 -1.895 7.965 1 94.69 313 ALA B C 1
ATOM 6402 O O . ALA B 1 313 ? 18.859 -0.72 7.598 1 94.69 313 ALA B O 1
ATOM 6403 N N . LEU B 1 314 ? 19.5 -2.352 8.922 1 93.62 314 LEU B N 1
ATOM 6404 C CA . LEU B 1 314 ? 20.516 -1.541 9.586 1 93.62 314 LEU B CA 1
ATOM 6405 C C . LEU B 1 314 ? 21.594 -1.124 8.609 1 93.62 314 LEU B C 1
ATOM 6407 O O . LEU B 1 314 ? 22.062 0.017 8.641 1 93.62 314 LEU B O 1
ATOM 6411 N N . ARG B 1 315 ? 22.016 -2.057 7.742 1 95.12 315 ARG B N 1
ATOM 6412 C CA . ARG B 1 315 ? 23.016 -1.751 6.723 1 95.12 315 ARG B CA 1
ATOM 6413 C C . ARG B 1 315 ? 22.516 -0.653 5.789 1 95.12 315 ARG B C 1
ATOM 6415 O O . ARG B 1 315 ? 23.281 0.244 5.418 1 95.12 315 ARG B O 1
ATOM 6422 N N . VAL B 1 316 ? 21.266 -0.767 5.414 1 96.31 316 VAL B N 1
ATOM 6423 C CA . VAL B 1 316 ? 20.641 0.221 4.535 1 96.31 316 VAL B CA 1
ATOM 6424 C C . VAL B 1 316 ? 20.609 1.58 5.23 1 96.31 316 VAL B C 1
ATOM 6426 O O . VAL B 1 316 ? 20.984 2.598 4.637 1 96.31 316 VAL B O 1
ATOM 6429 N N . ARG B 1 317 ? 20.141 1.602 6.469 1 94.31 317 ARG B N 1
ATOM 6430 C CA . ARG B 1 317 ? 20.078 2.838 7.238 1 94.31 317 ARG B CA 1
ATOM 6431 C C . ARG B 1 317 ? 21.438 3.51 7.328 1 94.31 317 ARG B C 1
ATOM 6433 O O . ARG B 1 317 ? 21.562 4.715 7.102 1 94.31 317 ARG B O 1
ATOM 6440 N N . ASP B 1 318 ? 22.422 2.74 7.633 1 93.38 318 ASP B N 1
ATOM 6441 C CA . ASP B 1 318 ? 23.781 3.26 7.793 1 93.38 318 ASP B CA 1
ATOM 6442 C C . ASP B 1 318 ? 24.312 3.809 6.473 1 93.38 318 ASP B C 1
ATOM 6444 O O . ASP B 1 318 ? 24.969 4.852 6.449 1 93.38 318 ASP B O 1
ATOM 6448 N N . ALA B 1 319 ? 24.078 3.098 5.418 1 94.75 319 ALA B N 1
ATOM 6449 C CA . ALA B 1 319 ? 24.531 3.537 4.102 1 94.75 319 ALA B CA 1
ATOM 6450 C C . ALA B 1 319 ? 23.891 4.867 3.717 1 94.75 319 ALA B C 1
ATOM 6452 O O . ALA B 1 319 ? 24.562 5.773 3.223 1 94.75 319 ALA B O 1
ATOM 6453 N N . VAL B 1 320 ? 22.594 4.953 3.963 1 93.62 320 VAL B N 1
ATOM 6454 C CA . VAL B 1 320 ? 21.859 6.168 3.619 1 93.62 320 VAL B CA 1
ATOM 6455 C C . VAL B 1 320 ? 22.328 7.32 4.512 1 93.62 320 VAL B C 1
ATOM 6457 O O . VAL B 1 320 ? 22.562 8.43 4.031 1 93.62 320 VAL B O 1
ATOM 6460 N N . ALA B 1 321 ? 22.438 7.062 5.805 1 88.44 321 ALA B N 1
ATOM 6461 C CA . ALA B 1 321 ? 22.906 8.078 6.738 1 88.44 321 ALA B CA 1
ATOM 6462 C C . ALA B 1 321 ? 24.297 8.578 6.348 1 88.44 321 ALA B C 1
ATOM 6464 O O . ALA B 1 321 ? 24.578 9.781 6.441 1 88.44 321 ALA B O 1
ATOM 6465 N N . GLY B 1 322 ? 25.109 7.672 5.977 1 86.5 322 GLY B N 1
ATOM 6466 C CA . GLY B 1 322 ? 26.438 8.039 5.531 1 86.5 322 GLY B CA 1
ATOM 6467 C C . GLY B 1 322 ? 26.438 8.953 4.32 1 86.5 322 GLY B C 1
ATOM 6468 O O . GLY B 1 322 ? 27.234 9.891 4.238 1 86.5 322 GLY B O 1
ATOM 6469 N N . ALA B 1 323 ? 25.578 8.633 3.391 1 87.31 323 ALA B N 1
ATOM 6470 C CA . ALA B 1 323 ? 25.484 9.438 2.178 1 87.31 323 ALA B CA 1
ATOM 6471 C C . ALA B 1 323 ? 24.969 10.836 2.496 1 87.31 323 ALA B C 1
ATOM 6473 O O . ALA B 1 323 ? 25.359 11.812 1.853 1 87.31 323 ALA B O 1
ATOM 6474 N N . LEU B 1 324 ? 24.094 10.977 3.49 1 82.56 324 LEU B N 1
ATOM 6475 C CA . LEU B 1 324 ? 23.469 12.234 3.855 1 82.56 324 LEU B CA 1
ATOM 6476 C C . LEU B 1 324 ? 24.391 13.086 4.715 1 82.56 324 LEU B C 1
ATOM 6478 O O . LEU B 1 324 ? 24.266 14.312 4.746 1 82.56 324 LEU B O 1
ATOM 6482 N N . ALA B 1 325 ? 25.109 12.484 5.598 1 71.12 325 ALA B N 1
ATOM 6483 C CA . ALA B 1 325 ? 26 13.195 6.516 1 71.12 325 ALA B CA 1
ATOM 6484 C C . ALA B 1 325 ? 26.906 14.164 5.766 1 71.12 325 ALA B C 1
ATOM 6486 O O . ALA B 1 325 ? 27.25 15.234 6.281 1 71.12 325 ALA B O 1
ATOM 6487 N N . GLY B 1 326 ? 27.281 13.797 4.691 1 57.44 326 GLY B N 1
ATOM 6488 C CA . GLY B 1 326 ? 28.219 14.672 3.988 1 57.44 326 GLY B CA 1
ATOM 6489 C C . GLY B 1 326 ? 27.531 15.859 3.332 1 57.44 326 GLY B C 1
ATOM 6490 O O . GLY B 1 326 ? 28.203 16.703 2.73 1 57.44 326 GLY B O 1
ATOM 6491 N N . HIS B 1 327 ? 26.172 15.781 3.451 1 53.34 327 HIS B N 1
ATOM 6492 C CA . HIS B 1 327 ? 25.5 16.844 2.703 1 53.34 327 HIS B CA 1
ATOM 6493 C C . HIS B 1 327 ? 24.781 17.812 3.641 1 53.34 327 HIS B C 1
ATOM 6495 O O . HIS B 1 327 ? 24.25 17.406 4.676 1 53.34 327 HIS B O 1
ATOM 6501 N N . PRO B 1 328 ? 25.125 18.969 3.744 1 40.94 328 PRO B N 1
ATOM 6502 C CA . PRO B 1 328 ? 24.438 19.984 4.555 1 40.94 328 PRO B CA 1
ATOM 6503 C C . PRO B 1 328 ? 22.922 19.984 4.336 1 40.94 328 PRO B C 1
ATOM 6505 O O . PRO B 1 328 ? 22.453 20.406 3.275 1 40.94 328 PRO B O 1
ATOM 6508 N N . LEU B 1 329 ? 22.344 18.938 4.91 1 42.09 329 LEU B N 1
ATOM 6509 C CA . LEU B 1 329 ? 20.969 18.625 4.535 1 42.09 329 LEU B CA 1
ATOM 6510 C C . LEU B 1 329 ? 19.969 19.375 5.422 1 42.09 329 LEU B C 1
ATOM 6512 O O . LEU B 1 329 ? 20.188 19.5 6.629 1 42.09 329 LEU B O 1
ATOM 6516 N N . VAL B 1 330 ? 19.406 20.391 5.145 1 34.06 330 VAL B N 1
ATOM 6517 C CA . VAL B 1 330 ? 18.422 21.188 5.875 1 34.06 330 VAL B CA 1
ATOM 6518 C C . VAL B 1 330 ? 17.094 20.422 5.957 1 34.06 330 VAL B C 1
ATOM 6520 O O . VAL B 1 330 ? 16.656 19.828 4.973 1 34.06 330 VAL B O 1
ATOM 6523 N N . ARG B 1 331 ? 16.672 20.031 7.16 1 35.38 331 ARG B N 1
ATOM 6524 C CA . ARG B 1 331 ? 15.43 19.344 7.527 1 35.38 331 ARG B CA 1
ATOM 6525 C C . ARG B 1 331 ? 14.219 20.047 6.926 1 35.38 331 ARG B C 1
ATOM 6527 O O . ARG B 1 331 ? 14.117 21.266 6.973 1 35.38 331 ARG B O 1
ATOM 6534 N N . ALA B 1 332 ? 13.5 19.344 6.164 1 35.97 332 ALA B N 1
ATOM 6535 C CA . ALA B 1 332 ? 12.266 19.953 5.668 1 35.97 332 ALA B CA 1
ATOM 6536 C C . ALA B 1 332 ? 11.172 19.922 6.73 1 35.97 332 ALA B C 1
ATOM 6538 O O . ALA B 1 332 ? 11.133 19.016 7.562 1 35.97 332 ALA B O 1
ATOM 6539 N N . ALA B 1 333 ? 10.594 20.906 7.254 1 33 333 ALA B N 1
ATOM 6540 C CA . ALA B 1 333 ? 9.477 21.062 8.188 1 33 333 ALA B CA 1
ATOM 6541 C C . ALA B 1 333 ? 8.328 20.125 7.824 1 33 333 ALA B C 1
ATOM 6543 O O . ALA B 1 333 ? 8.141 19.781 6.652 1 33 333 ALA B O 1
ATOM 6544 N N . PRO B 1 334 ? 7.746 19.547 8.828 1 30.11 334 PRO B N 1
ATOM 6545 C CA . PRO B 1 334 ? 6.641 18.625 8.609 1 30.11 334 PRO B CA 1
ATOM 6546 C C . PRO B 1 334 ? 5.531 19.219 7.742 1 30.11 334 PRO B C 1
ATOM 6548 O O . PRO B 1 334 ? 5.344 20.438 7.723 1 30.11 334 PRO B O 1
ATOM 6551 N N . ALA B 1 335 ? 5.113 18.625 6.82 1 31.94 335 ALA B N 1
ATOM 6552 C CA . ALA B 1 335 ? 4.164 19.062 5.801 1 31.94 335 ALA B CA 1
ATOM 6553 C C . ALA B 1 335 ? 2.814 19.422 6.422 1 31.94 335 ALA B C 1
ATOM 6555 O O . ALA B 1 335 ? 2.297 18.672 7.258 1 31.94 335 ALA B O 1
ATOM 6556 N N . LEU B 1 336 ? 2.465 20.609 6.59 1 31.48 336 LEU B N 1
ATOM 6557 C CA . LEU B 1 336 ? 1.144 21.109 6.961 1 31.48 336 LEU B CA 1
ATOM 6558 C C . LEU B 1 336 ? 0.049 20.312 6.25 1 31.48 336 LEU B C 1
ATOM 6560 O O . LEU B 1 336 ? 0.171 20.016 5.062 1 31.48 336 LEU B O 1
ATOM 6564 N N . ILE B 1 337 ? -0.659 19.625 6.945 1 29.34 337 ILE B N 1
ATOM 6565 C CA . ILE B 1 337 ? -1.779 18.859 6.41 1 29.34 337 ILE B CA 1
ATOM 6566 C C . ILE B 1 337 ? -2.732 19.781 5.664 1 29.34 337 ILE B C 1
ATOM 6568 O O . ILE B 1 337 ? -3.307 20.703 6.258 1 29.34 337 ILE B O 1
ATOM 6572 N N . ALA B 1 338 ? -2.535 20.078 4.469 1 31.81 338 ALA B N 1
ATOM 6573 C CA . ALA B 1 338 ? -3.4 20.875 3.6 1 31.81 338 ALA B CA 1
ATOM 6574 C C . ALA B 1 338 ? -4.859 20.453 3.74 1 31.81 338 ALA B C 1
ATOM 6576 O O . ALA B 1 338 ? -5.152 19.25 3.885 1 31.81 338 ALA B O 1
ATOM 6577 N N . PRO B 1 339 ? -5.777 21.422 3.957 1 28.66 339 PRO B N 1
ATOM 6578 C CA . PRO B 1 339 ? -7.207 21.094 3.998 1 28.66 339 PRO B CA 1
ATOM 6579 C C . PRO B 1 339 ? -7.664 20.281 2.791 1 28.66 339 PRO B C 1
ATOM 6581 O O . PRO B 1 339 ? -7.047 20.344 1.727 1 28.66 339 PRO B O 1
ATOM 6584 N N . PRO B 1 340 ? -8.398 19.25 2.945 1 28.06 340 PRO B N 1
ATOM 6585 C CA . PRO B 1 340 ? -8.922 18.453 1.837 1 28.06 340 PRO B CA 1
ATOM 6586 C C . PRO B 1 340 ? -9.492 19.297 0.707 1 28.06 340 PRO B C 1
ATOM 6588 O O . PRO B 1 340 ? -9.891 20.453 0.933 1 28.06 340 PRO B O 1
ATOM 6591 N N . GLU B 1 341 ? -9.219 19.047 -0.501 1 29.52 341 GLU B N 1
ATOM 6592 C CA . GLU B 1 341 ? -9.789 19.656 -1.693 1 29.52 341 GLU B CA 1
ATOM 6593 C C . GLU B 1 341 ? -11.273 19.938 -1.51 1 29.52 341 GLU B C 1
ATOM 6595 O O . GLU B 1 341 ? -11.953 19.266 -0.727 1 29.52 341 GLU B O 1
ATOM 6600 N N . PRO B 1 342 ? -11.812 20.922 -2.342 1 28.38 342 PRO B N 1
ATOM 6601 C CA . PRO B 1 342 ? -13.172 21.469 -2.352 1 28.38 342 PRO B CA 1
ATOM 6602 C C . PRO B 1 342 ? -14.234 20.391 -2.551 1 28.38 342 PRO B C 1
ATOM 6604 O O . PRO B 1 342 ? -14.211 19.672 -3.551 1 28.38 342 PRO B O 1
ATOM 6607 N N . HIS B 1 343 ? -14.531 19.531 -1.657 1 29.06 343 HIS B N 1
ATOM 6608 C CA . HIS B 1 343 ? -15.758 18.781 -1.87 1 29.06 343 HIS B CA 1
ATOM 6609 C C . HIS B 1 343 ? -16.891 19.688 -2.352 1 29.06 343 HIS B C 1
ATOM 6611 O O . HIS B 1 343 ? -16.891 20.875 -2.072 1 29.06 343 HIS B O 1
ATOM 6617 N N . PRO B 1 344 ? -17.859 19.234 -3.193 1 31.91 344 PRO B N 1
ATOM 6618 C CA . PRO B 1 344 ? -18.984 20.078 -3.562 1 31.91 344 PRO B CA 1
ATOM 6619 C C . PRO B 1 344 ? -19.547 20.875 -2.377 1 31.91 344 PRO B C 1
ATOM 6621 O O . PRO B 1 344 ? -19.266 20.531 -1.224 1 31.91 344 PRO B O 1
ATOM 6624 N N . ALA B 1 345 ? -20.703 21.688 -2.699 1 31.38 345 ALA B N 1
ATOM 6625 C CA . ALA B 1 345 ? -21.375 22.828 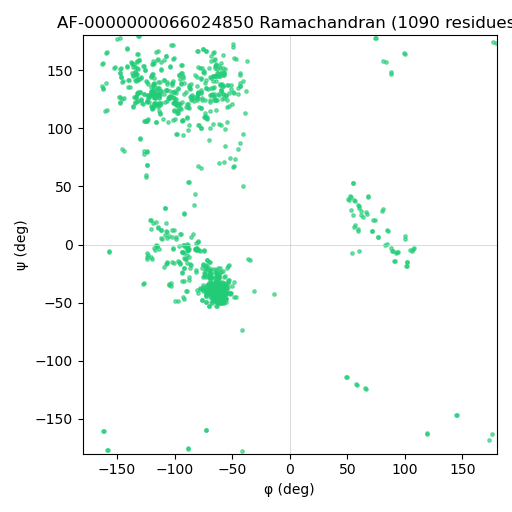-2.086 1 31.38 345 ALA B CA 1
ATOM 6626 C C . ALA B 1 345 ? -21.906 22.469 -0.702 1 31.38 345 ALA B C 1
ATOM 6628 O O . ALA B 1 345 ? -22.844 21.672 -0.577 1 31.38 345 ALA B O 1
ATOM 6629 N N . PRO B 1 346 ? -21.156 22.25 0.336 1 33.06 346 PRO B N 1
ATOM 6630 C CA . PRO B 1 346 ? -22.078 22.203 1.48 1 33.06 346 PRO B CA 1
ATOM 6631 C C . PRO B 1 346 ? -23.141 23.297 1.433 1 33.06 346 PRO B C 1
ATOM 6633 O O . PRO B 1 346 ? -22.938 24.328 0.802 1 33.06 346 PRO B O 1
ATOM 6636 N N . THR B 1 347 ? -24.406 23.031 1.709 1 33.09 347 THR B N 1
ATOM 6637 C CA . THR B 1 347 ? -25.422 24.078 1.882 1 33.09 347 THR B CA 1
ATOM 6638 C C . THR B 1 347 ? -24.844 25.25 2.68 1 33.09 347 THR B C 1
ATOM 6640 O O . THR B 1 347 ? -23.922 25.078 3.475 1 33.09 347 THR B O 1
ATOM 6643 N N . ALA B 1 348 ? -25.141 26.562 2.367 1 39.09 348 ALA B N 1
ATOM 6644 C CA . ALA B 1 348 ? -24.859 27.938 2.766 1 39.09 348 ALA B CA 1
ATOM 6645 C C . ALA B 1 348 ? -24.594 28.047 4.266 1 39.09 348 ALA B C 1
ATOM 6647 O O . ALA B 1 348 ? -23.75 28.828 4.703 1 39.09 348 ALA B O 1
ATOM 6648 N N . GLY B 1 349 ? -25.344 27.312 5.223 1 47.06 349 GLY B N 1
ATOM 6649 C CA . GLY B 1 349 ? -25.656 27.719 6.582 1 47.06 349 GLY B CA 1
ATOM 6650 C C . GLY B 1 349 ? -24.609 27.297 7.594 1 47.06 349 GLY B C 1
ATOM 6651 O O . GLY B 1 349 ? -24.672 27.703 8.758 1 47.06 349 GLY B O 1
ATOM 6652 N N . ASN B 1 350 ? -23.578 26.328 7.434 1 60.59 350 ASN B N 1
ATOM 6653 C CA . ASN B 1 350 ? -22.891 25.797 8.602 1 60.59 350 ASN B CA 1
ATOM 6654 C C . ASN B 1 350 ? -21.453 26.344 8.695 1 60.59 350 ASN B C 1
ATOM 6656 O O . ASN B 1 350 ? -20.594 25.719 9.312 1 60.59 350 ASN B O 1
ATOM 6660 N N . PHE B 1 351 ? -21.062 27.344 8.109 1 75.12 351 PHE B N 1
ATOM 6661 C CA . PHE B 1 351 ? -19.734 27.938 8.297 1 75.12 351 PHE B CA 1
ATOM 6662 C C . PHE B 1 351 ? -19.672 28.703 9.609 1 75.12 351 PHE B C 1
ATOM 6664 O O . PHE B 1 351 ? -20.547 29.531 9.906 1 75.12 351 PHE B O 1
ATOM 6671 N N . PRO B 1 352 ? -18.688 28.359 10.414 1 79.44 352 PRO B N 1
ATOM 6672 C CA . PRO B 1 352 ? -18.641 28.984 11.734 1 79.44 352 PRO B CA 1
ATOM 6673 C C . PRO B 1 352 ? -18.438 30.5 11.648 1 79.44 352 PRO B C 1
ATOM 6675 O O . PRO B 1 352 ? -17.922 31 10.648 1 79.44 352 PRO B O 1
ATOM 6678 N N . ASP B 1 353 ? -18.984 31.125 12.688 1 85.38 353 ASP B N 1
ATOM 6679 C CA . ASP B 1 353 ? -18.672 32.531 12.852 1 85.38 353 ASP B CA 1
ATOM 6680 C C . ASP B 1 353 ? -17.234 32.75 13.312 1 85.38 353 ASP B C 1
ATOM 6682 O O . ASP B 1 353 ? -16.891 32.406 14.445 1 85.38 353 ASP B O 1
ATOM 6686 N N . LEU B 1 354 ? -16.406 33.25 12.383 1 89.88 354 LEU B N 1
ATOM 6687 C CA . LEU B 1 354 ? -14.977 33.344 12.672 1 89.88 354 LEU B CA 1
ATOM 6688 C C . LEU B 1 354 ? -14.625 34.781 13.102 1 89.88 354 LEU B C 1
ATOM 6690 O O . LEU B 1 354 ? -15.102 35.75 12.516 1 89.88 354 LEU B O 1
ATOM 6694 N N . THR B 1 355 ? -13.922 34.844 14.219 1 91.81 355 THR B N 1
ATOM 6695 C CA . THR B 1 355 ? -13.375 36.125 14.688 1 91.81 355 THR B CA 1
ATOM 6696 C C . THR B 1 355 ? -11.906 36.25 14.297 1 91.81 355 THR B C 1
ATOM 6698 O O . THR B 1 355 ? -11.094 35.375 14.602 1 91.81 355 THR B O 1
ATOM 6701 N N . LEU B 1 356 ? -11.547 37.281 13.633 1 93.12 356 LEU B N 1
ATOM 6702 C CA . LEU B 1 356 ? -10.188 37.5 13.156 1 93.12 356 LEU B CA 1
ATOM 6703 C C . LEU B 1 356 ? -9.234 37.75 14.32 1 93.12 356 LEU B C 1
ATOM 6705 O O . LEU B 1 356 ? -9.5 38.594 15.188 1 93.12 356 LEU B O 1
ATOM 6709 N N . LEU B 1 357 ? -8.156 37.031 14.375 1 91.62 357 LEU B N 1
ATOM 6710 C CA . LEU B 1 357 ? -7.145 37.156 15.422 1 91.62 357 LEU B CA 1
ATOM 6711 C C . LEU B 1 357 ? -5.93 37.906 14.891 1 91.62 357 LEU B C 1
ATOM 6713 O O . LEU B 1 357 ? -5.262 38.625 15.648 1 91.62 357 LEU B O 1
ATOM 6717 N N . GLY B 1 358 ? -5.625 37.75 13.664 1 91 358 GLY B N 1
ATOM 6718 C CA . GLY B 1 358 ? -4.453 38.375 13.086 1 91 358 GLY B CA 1
ATOM 6719 C C . GLY B 1 358 ? -4.227 38 11.633 1 91 358 GLY B C 1
ATOM 6720 O O . GLY B 1 358 ? -5.004 37.219 11.055 1 91 358 GLY B O 1
ATOM 6721 N N . VAL B 1 359 ? -3.205 38.656 10.992 1 91.62 359 VAL B N 1
ATOM 6722 C CA . VAL B 1 359 ? -2.812 38.438 9.602 1 91.62 359 VAL B CA 1
ATOM 6723 C C . VAL B 1 359 ? -1.379 37.906 9.555 1 91.62 359 VAL B C 1
ATOM 6725 O O . VAL B 1 359 ? -0.479 38.5 10.164 1 91.62 359 VAL B O 1
ATOM 6728 N N . TYR B 1 360 ? -1.228 36.812 8.891 1 88.88 360 TYR B N 1
ATOM 6729 C CA . TYR B 1 360 ? 0.07 36.156 8.766 1 88.88 360 TYR B CA 1
ATOM 6730 C C . TYR B 1 360 ? 0.62 36.312 7.352 1 88.88 360 TYR B C 1
ATOM 6732 O O . TYR B 1 360 ? -0.056 35.969 6.379 1 88.88 360 TYR B O 1
ATOM 6740 N N . GLN B 1 361 ? 1.775 36.875 7.188 1 87 361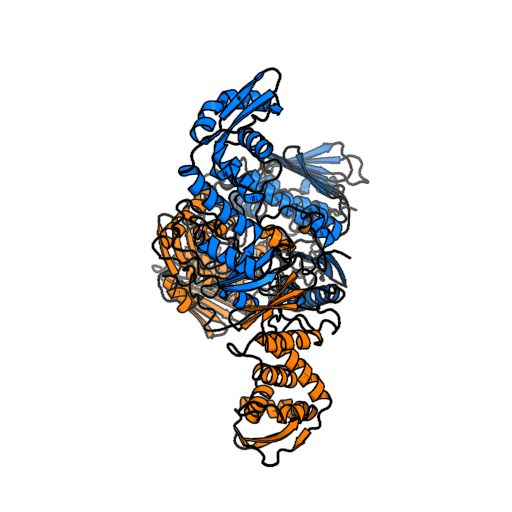 GLN B N 1
ATOM 6741 C CA . GLN B 1 361 ? 2.535 37.062 5.953 1 87 361 GLN B CA 1
ATOM 6742 C C . GLN B 1 361 ? 1.724 37.812 4.91 1 87 361 GLN B C 1
ATOM 6744 O O . GLN B 1 361 ? 1.966 37.688 3.709 1 87 361 GLN B O 1
ATOM 6749 N N . GLU B 1 362 ? 0.642 38.469 5.418 1 85.81 362 GLU B N 1
ATOM 6750 C CA . GLU B 1 362 ? -0.251 39.188 4.527 1 85.81 362 GLU B CA 1
ATOM 6751 C C . GLU B 1 362 ? -0.91 38.25 3.516 1 85.81 362 GLU B C 1
ATOM 6753 O O . GLU B 1 362 ? -1.239 38.688 2.402 1 85.81 362 GLU B O 1
ATOM 6758 N N . LEU B 1 363 ? -1.01 37.031 3.867 1 88.44 363 LEU B N 1
ATOM 6759 C CA . LEU B 1 363 ? -1.58 36.031 2.965 1 88.44 363 LEU B CA 1
ATOM 6760 C C . LEU B 1 363 ? -2.691 35.25 3.652 1 88.44 363 LEU B C 1
ATOM 6762 O O . LEU B 1 363 ? -3.67 34.844 3.014 1 88.44 363 LEU B O 1
ATOM 6766 N N . TYR B 1 364 ? -2.439 35.094 4.945 1 90.94 364 TYR B N 1
ATOM 6767 C CA . TYR B 1 364 ? -3.338 34.188 5.676 1 90.94 364 TYR B CA 1
ATOM 6768 C C . TYR B 1 364 ? -4.039 34.938 6.805 1 90.94 364 TYR B C 1
ATOM 6770 O O . TYR B 1 364 ? -3.459 35.844 7.414 1 90.94 364 TYR B O 1
ATOM 6778 N N . LEU B 1 365 ? -5.234 34.562 7.035 1 92 365 LEU B N 1
ATOM 6779 C CA . LEU B 1 365 ? -5.969 35.062 8.195 1 92 365 LEU B CA 1
ATOM 6780 C C . LEU B 1 365 ? -5.973 34.031 9.32 1 92 365 LEU B C 1
ATOM 6782 O O . LEU B 1 365 ? -6.156 32.844 9.078 1 92 365 LEU B O 1
ATOM 6786 N N . LEU B 1 366 ? -5.66 34.438 10.438 1 92.31 366 LEU B N 1
ATOM 6787 C CA . LEU B 1 366 ? -5.82 33.625 11.633 1 92.31 366 LEU B CA 1
ATOM 6788 C C . LEU B 1 366 ? -7.105 34 12.367 1 92.31 366 LEU B C 1
ATOM 6790 O O . LEU B 1 366 ? -7.328 35.156 12.695 1 92.31 366 LEU B O 1
ATOM 6794 N N . ALA B 1 367 ? -7.973 33.031 12.516 1 91.94 367 ALA B N 1
ATOM 6795 C CA . ALA B 1 367 ? -9.273 33.312 13.117 1 91.94 367 ALA B CA 1
ATOM 6796 C C . ALA B 1 367 ? -9.664 32.219 14.109 1 91.94 367 ALA B C 1
ATOM 6798 O O . ALA B 1 367 ? -9.094 31.125 14.094 1 91.94 367 ALA B O 1
ATOM 6799 N N . GLN B 1 368 ? -10.516 32.562 15.023 1 90.75 368 GLN B N 1
ATOM 6800 C CA . GLN B 1 368 ? -11.039 31.578 15.961 1 90.75 368 GLN B CA 1
ATOM 6801 C C . GLN B 1 368 ? -12.555 31.438 15.82 1 90.75 368 GLN B C 1
ATOM 6803 O O . GLN B 1 368 ? -13.258 32.438 15.578 1 90.75 368 GLN B O 1
ATOM 6808 N N . GLY B 1 369 ? -13.023 30.219 15.891 1 85.25 369 GLY B N 1
ATOM 6809 C CA . GLY B 1 369 ? -14.438 29.875 15.828 1 85.25 369 GLY B CA 1
ATOM 6810 C C . GLY B 1 369 ? -14.742 28.516 16.406 1 85.25 369 GLY B C 1
ATOM 6811 O O . GLY B 1 369 ? -13.977 27.562 16.203 1 85.25 369 GLY B O 1
ATOM 6812 N N . GLU B 1 370 ? -15.789 28.547 17.078 1 79.19 370 GLU B N 1
ATOM 6813 C CA . GLU B 1 370 ? -16.234 27.297 17.688 1 79.19 370 GLU B CA 1
ATOM 6814 C C . GLU B 1 370 ? -15.133 26.656 18.516 1 79.19 370 GLU B C 1
ATOM 6816 O O . GLU B 1 370 ? -14.984 25.422 18.516 1 79.19 370 GLU B O 1
ATOM 6821 N N . GLY B 1 371 ? -14.328 27.453 19.016 1 80.19 371 GLY B N 1
ATOM 6822 C CA . GLY B 1 371 ? -13.281 26.969 19.906 1 80.19 371 GLY B CA 1
ATOM 6823 C C . GLY B 1 371 ? -12.023 26.547 19.172 1 80.19 371 GLY B C 1
ATOM 6824 O O . GLY B 1 371 ? -11.016 26.203 19.797 1 80.19 371 GLY B O 1
ATOM 6825 N N . ASP B 1 372 ? -12.047 26.609 17.875 1 82.56 372 ASP B N 1
ATOM 6826 C CA . ASP B 1 372 ? -10.906 26.141 17.094 1 82.56 372 ASP B CA 1
ATOM 6827 C C . ASP B 1 372 ? -10.188 27.297 16.406 1 82.56 372 ASP B C 1
ATOM 6829 O O . ASP B 1 372 ? -10.75 28.375 16.266 1 82.56 372 ASP B O 1
ATOM 6833 N N . LEU B 1 373 ? -8.914 27.016 16.109 1 85.56 373 LEU B N 1
ATOM 6834 C CA . LEU B 1 373 ? -8.141 27.953 15.305 1 85.56 373 LEU B CA 1
ATOM 6835 C C . LEU B 1 373 ? -8.281 27.641 13.82 1 85.56 373 LEU B C 1
ATOM 6837 O O . LEU B 1 373 ? -8.164 26.484 13.414 1 85.56 373 LEU B O 1
ATOM 6841 N N . TRP B 1 374 ? -8.562 28.672 13.133 1 85.62 374 TRP B N 1
ATOM 6842 C CA . TRP B 1 374 ? -8.742 28.531 11.695 1 85.62 374 TRP B CA 1
ATOM 6843 C C . TRP B 1 374 ? -7.719 29.375 10.938 1 85.62 374 TRP B C 1
ATOM 6845 O O . TRP B 1 374 ? -7.488 30.531 11.281 1 85.62 374 TRP B O 1
ATOM 6855 N N . VAL B 1 375 ? -7.027 28.719 10.055 1 87.31 375 VAL B N 1
ATOM 6856 C CA . VAL B 1 375 ? -6.172 29.438 9.109 1 87.31 375 VAL B CA 1
ATOM 6857 C C . VAL B 1 375 ? -6.871 29.562 7.762 1 87.31 375 VAL B C 1
ATOM 6859 O O . VAL B 1 375 ? -7.266 28.547 7.172 1 87.31 375 VAL B O 1
ATOM 6862 N N . VAL B 1 376 ? -7.02 30.734 7.379 1 89.12 376 VAL B N 1
ATOM 6863 C CA . VAL B 1 376 ? -7.781 30.984 6.16 1 89.12 376 VAL B CA 1
ATOM 6864 C C . VAL B 1 376 ? -6.855 31.547 5.082 1 89.12 376 VAL B C 1
ATOM 6866 O O . VAL B 1 376 ? -6.109 32.5 5.324 1 89.12 376 VAL B O 1
ATOM 6869 N N . ASP B 1 377 ? -6.801 30.984 3.975 1 88.06 377 ASP B N 1
ATOM 6870 C CA . ASP B 1 377 ? -6.145 31.578 2.811 1 88.06 377 ASP B CA 1
ATOM 6871 C C . ASP B 1 377 ? -6.973 32.719 2.236 1 88.06 377 ASP B C 1
ATOM 6873 O O . ASP B 1 377 ? -8.031 32.5 1.642 1 88.06 377 ASP B O 1
ATOM 6877 N N . ALA B 1 378 ? -6.438 33.875 2.424 1 91.94 378 ALA B N 1
ATOM 6878 C CA . ALA B 1 378 ? -7.227 35.062 2.08 1 91.94 378 ALA B CA 1
ATOM 6879 C C . ALA B 1 378 ? -7.543 35.094 0.588 1 91.94 378 ALA B C 1
ATOM 6881 O O . ALA B 1 378 ? -8.656 35.438 0.193 1 91.94 378 ALA B O 1
ATOM 6882 N N . HIS B 1 379 ? -6.59 34.719 -0.179 1 90.62 379 HIS B N 1
ATOM 6883 C CA . HIS B 1 379 ? -6.812 34.688 -1.62 1 90.62 379 HIS B CA 1
ATOM 6884 C C . HIS B 1 379 ? -7.898 33.688 -1.994 1 90.62 379 HIS B C 1
ATOM 6886 O O . HIS B 1 379 ? -8.867 34.031 -2.676 1 90.62 379 HIS B O 1
ATOM 6892 N N . ALA B 1 380 ? -7.758 32.5 -1.564 1 88.19 380 ALA B N 1
ATOM 6893 C CA . ALA B 1 380 ? -8.711 31.438 -1.873 1 88.19 380 ALA B CA 1
ATOM 6894 C C . ALA B 1 380 ? -10.102 31.781 -1.349 1 88.19 380 ALA B C 1
ATOM 6896 O O . ALA B 1 380 ? -11.109 31.562 -2.029 1 88.19 380 ALA B O 1
ATOM 6897 N N . ALA B 1 381 ? -10.148 32.281 -0.135 1 91 381 ALA B N 1
ATOM 6898 C CA . ALA B 1 381 ? -11.414 32.656 0.479 1 91 381 ALA B CA 1
ATOM 6899 C C . ALA B 1 381 ? -12.102 33.781 -0.309 1 91 381 ALA B C 1
ATOM 6901 O O . ALA B 1 381 ? -13.305 33.688 -0.576 1 91 381 ALA B O 1
ATOM 6902 N N . HIS B 1 382 ? -11.305 34.688 -0.617 1 93.06 382 HIS B N 1
ATOM 6903 C CA . HIS B 1 382 ? -11.859 35.812 -1.385 1 93.06 382 HIS B CA 1
ATOM 6904 C C . HIS B 1 382 ? -12.305 35.344 -2.77 1 93.06 382 HIS B C 1
ATOM 6906 O O . HIS B 1 382 ? -13.359 35.781 -3.256 1 93.06 382 HIS B O 1
ATOM 6912 N N . GLU B 1 383 ? -11.516 34.562 -3.328 1 90.88 383 GLU B N 1
ATOM 6913 C CA . GLU B 1 383 ? -11.859 33.969 -4.621 1 90.88 383 GLU B CA 1
ATOM 6914 C C . GLU B 1 383 ? -13.195 33.25 -4.559 1 90.88 383 GLU B C 1
ATOM 6916 O O . GLU B 1 383 ? -14.039 33.406 -5.445 1 90.88 383 GLU B O 1
ATOM 6921 N N . ARG B 1 384 ? -13.367 32.5 -3.574 1 90.12 384 ARG B N 1
ATOM 6922 C CA . ARG B 1 384 ? -14.625 31.781 -3.377 1 90.12 384 ARG B CA 1
ATOM 6923 C C . ARG B 1 384 ? -15.789 32.75 -3.232 1 90.12 384 ARG B C 1
ATOM 6925 O O . ARG B 1 384 ? -16.828 32.562 -3.869 1 90.12 384 ARG B O 1
ATOM 6932 N N . ALA B 1 385 ? -15.602 33.719 -2.416 1 91.38 385 ALA B N 1
ATOM 6933 C CA . ALA B 1 385 ? -16.656 34.688 -2.195 1 91.38 385 ALA B CA 1
ATOM 6934 C C . ALA B 1 385 ? -17.016 35.406 -3.492 1 91.38 385 ALA B C 1
ATOM 6936 O O . ALA B 1 385 ? -18.188 35.562 -3.812 1 91.38 385 ALA B O 1
ATOM 6937 N N . LEU B 1 386 ? -16.016 35.75 -4.227 1 90.12 386 LEU B N 1
ATOM 6938 C CA . LEU B 1 386 ? -16.25 36.438 -5.492 1 90.12 386 LEU B CA 1
ATOM 6939 C C . LEU B 1 386 ? -16.922 35.531 -6.5 1 90.12 386 LEU B C 1
ATOM 6941 O O . LEU B 1 386 ? -17.828 35.938 -7.227 1 90.12 386 LEU B O 1
ATOM 6945 N N . TYR B 1 387 ? -16.469 34.406 -6.504 1 91.38 387 TYR B N 1
ATOM 6946 C CA . TYR B 1 387 ? -17.016 33.406 -7.418 1 91.38 387 TYR B CA 1
ATOM 6947 C C . TYR B 1 387 ? -18.516 33.219 -7.195 1 91.38 387 TYR B C 1
ATOM 6949 O O . TYR B 1 387 ? -19.297 33.281 -8.148 1 91.38 387 TYR B O 1
ATOM 6957 N N . GLU B 1 388 ? -18.844 33.062 -6.031 1 90.38 388 GLU B N 1
ATOM 6958 C CA . GLU B 1 388 ? -20.25 32.844 -5.738 1 90.38 388 GLU B CA 1
ATOM 6959 C C . GLU B 1 388 ? -21.062 34.094 -5.992 1 90.38 388 GLU B C 1
ATOM 6961 O O . GLU B 1 388 ? -22.188 34.031 -6.488 1 90.38 388 GLU B O 1
ATOM 6966 N N . ARG B 1 389 ? -20.516 35.188 -5.66 1 88.31 389 ARG B N 1
ATOM 6967 C CA . ARG B 1 389 ? -21.172 36.469 -5.953 1 88.31 389 ARG B CA 1
ATOM 6968 C C . ARG B 1 389 ? -21.391 36.625 -7.453 1 88.31 389 ARG B C 1
ATOM 6970 O O . ARG B 1 389 ? -22.5 36.938 -7.895 1 88.31 389 ARG B O 1
ATOM 6977 N N . LEU B 1 390 ? -20.391 36.344 -8.234 1 88.94 390 LEU B N 1
ATOM 6978 C CA . LEU B 1 390 ? -20.469 36.469 -9.688 1 88.94 390 LEU B CA 1
ATOM 6979 C C . LEU B 1 390 ? -21.453 35.469 -10.258 1 88.94 390 LEU B C 1
ATOM 6981 O O . LEU B 1 390 ? -22.188 35.781 -11.203 1 88.94 390 LEU B O 1
ATOM 6985 N N . GLY B 1 391 ? -21.375 34.344 -9.711 1 88.81 391 GLY B N 1
ATOM 6986 C CA . GLY B 1 391 ? -22.312 33.312 -10.125 1 88.81 391 GLY B CA 1
ATOM 6987 C C . GLY B 1 391 ? -23.766 33.719 -9.945 1 88.81 391 GLY B C 1
ATOM 6988 O O . GLY B 1 391 ? -24.594 33.531 -10.844 1 88.81 391 GLY B O 1
ATOM 6989 N N . ARG B 1 392 ? -24.031 34.312 -8.812 1 86.81 392 ARG B N 1
ATOM 6990 C CA . ARG B 1 392 ? -25.391 34.781 -8.539 1 86.81 392 ARG B CA 1
ATOM 6991 C C . ARG B 1 392 ? -25.75 35.938 -9.484 1 86.81 392 ARG B C 1
ATOM 6993 O O . ARG B 1 392 ? -26.875 35.969 -10 1 86.81 392 ARG B O 1
ATOM 7000 N N . GLU B 1 393 ? -24.844 36.688 -9.766 1 85.94 393 GLU B N 1
ATOM 7001 C CA . GLU B 1 393 ? -25.078 37.844 -10.617 1 85.94 393 GLU B CA 1
ATOM 7002 C C . GLU B 1 393 ? -25.234 37.438 -12.078 1 85.94 393 GLU B C 1
ATOM 7004 O O . GLU B 1 393 ? -26.016 38.031 -12.82 1 85.94 393 GLU B O 1
ATOM 7009 N N . LEU B 1 394 ? -24.469 36.438 -12.461 1 85.62 394 LEU B N 1
ATOM 7010 C CA . LEU B 1 394 ? -24.547 35.938 -13.828 1 85.62 394 LEU B CA 1
ATOM 7011 C C . LEU B 1 394 ? -25.906 35.344 -14.125 1 85.62 394 LEU B C 1
ATOM 7013 O O . LEU B 1 394 ? -26.422 35.469 -15.234 1 85.62 394 LEU B O 1
ATOM 7017 N N . GLY B 1 395 ? -26.422 34.688 -13.203 1 77.88 395 GLY B N 1
ATOM 7018 C CA . GLY B 1 395 ? -27.734 34.094 -13.375 1 77.88 395 GLY B CA 1
ATOM 7019 C C . GLY B 1 395 ? -28.828 35.094 -13.648 1 77.88 395 GLY B C 1
ATOM 7020 O O . GLY B 1 395 ? -29.812 34.812 -14.328 1 77.88 395 GLY B O 1
ATOM 7021 N N . THR B 1 396 ? -28.641 36.344 -13.25 1 77.94 396 THR B N 1
ATOM 7022 C CA . THR B 1 396 ? -29.688 37.375 -13.398 1 77.94 396 THR B CA 1
ATOM 7023 C C . THR B 1 396 ? -29.25 38.438 -14.398 1 77.94 396 THR B C 1
ATOM 7025 O O . THR B 1 396 ? -30.047 39.312 -14.742 1 77.94 396 THR B O 1
ATOM 7028 N N . ALA B 1 397 ? -28.062 38.312 -14.875 1 80.75 397 ALA B N 1
ATOM 7029 C CA . ALA B 1 397 ? -27.516 39.406 -15.688 1 80.75 397 ALA B CA 1
ATOM 7030 C C . ALA B 1 397 ? -27.922 39.25 -17.156 1 80.75 397 ALA B C 1
ATOM 7032 O O . ALA B 1 397 ? -27.906 38.125 -17.688 1 80.75 397 ALA B O 1
ATOM 7033 N N . ALA B 1 398 ? -28.359 40.375 -17.75 1 84.38 398 ALA B N 1
ATOM 7034 C CA . ALA B 1 398 ? -28.672 40.406 -19.172 1 84.38 398 ALA B CA 1
ATOM 7035 C C . ALA B 1 398 ? -27.391 40.562 -20 1 84.38 398 ALA B C 1
ATOM 7037 O O . ALA B 1 398 ? -26.391 41.094 -19.516 1 84.38 398 ALA B O 1
ATOM 7038 N N . PRO B 1 399 ? -27.328 39.938 -21.141 1 89.12 399 PRO B N 1
ATOM 7039 C CA . PRO B 1 399 ? -26.172 40.156 -22 1 89.12 399 PRO B CA 1
ATOM 7040 C C . PRO B 1 399 ? -25.984 41.625 -22.375 1 89.12 399 PRO B C 1
ATOM 7042 O O . PRO B 1 399 ? -26.953 42.344 -22.625 1 89.12 399 PRO B O 1
ATOM 7045 N N . LEU B 1 400 ? -24.859 42.094 -22.203 1 89.5 400 LEU B N 1
ATOM 7046 C CA . LEU B 1 400 ? -24.484 43.438 -22.578 1 89.5 400 LEU B CA 1
ATOM 7047 C C . LEU B 1 400 ? -23.797 43.469 -23.938 1 89.5 400 LEU B C 1
ATOM 7049 O O . LEU B 1 400 ? -22.812 42.75 -24.156 1 89.5 400 LEU B O 1
ATOM 7053 N N . GLU B 1 401 ? -24.406 44.25 -24.844 1 89.44 401 GLU B N 1
ATOM 7054 C CA . GLU B 1 401 ? -23.781 44.406 -26.156 1 89.44 401 GLU B CA 1
ATOM 7055 C C . GLU B 1 401 ? -22.641 45.406 -26.109 1 89.44 401 GLU B C 1
ATOM 7057 O O . GLU B 1 401 ? -22.797 46.531 -25.609 1 89.44 401 GLU B O 1
ATOM 7062 N N . LEU B 1 402 ? -21.438 44.938 -26.594 1 87 402 LEU B N 1
ATOM 7063 C CA . LEU B 1 402 ? -20.266 45.812 -26.594 1 87 402 LEU B CA 1
ATOM 7064 C C . LEU B 1 402 ? -20.375 46.875 -27.672 1 87 402 LEU B C 1
ATOM 7066 O O . LEU B 1 402 ? -20.734 46.562 -28.812 1 87 402 LEU B O 1
ATOM 7070 N N . PRO B 1 403 ? -20.266 48.156 -27.312 1 79.31 403 PRO B N 1
ATOM 7071 C CA . PRO B 1 403 ? -20.375 49.219 -28.312 1 79.31 403 PRO B CA 1
ATOM 7072 C C . PRO B 1 403 ? -19.359 49.094 -29.438 1 79.31 403 PRO B C 1
ATOM 7074 O O . PRO B 1 403 ? -19.688 49.344 -30.594 1 79.31 403 PRO B O 1
ATOM 7077 N N . THR B 1 404 ? -18.109 48.75 -29.203 1 78 404 THR B N 1
ATOM 7078 C CA . THR B 1 404 ? -17.078 48.5 -30.203 1 78 404 THR B CA 1
ATOM 7079 C C . THR B 1 404 ? -16.625 47.031 -30.125 1 78 404 THR B C 1
ATOM 7081 O O . THR B 1 404 ? -15.984 46.625 -29.156 1 78 404 THR B O 1
ATOM 7084 N N . PRO B 1 405 ? -17.109 46.312 -31.156 1 71.5 405 PRO B N 1
ATOM 7085 C CA . PRO B 1 405 ? -16.703 44.906 -31.141 1 71.5 405 PRO B CA 1
ATOM 7086 C C . PRO B 1 405 ? -15.188 44.719 -31.125 1 71.5 405 PRO B C 1
ATOM 7088 O O . PRO B 1 405 ? -14.469 45.5 -31.781 1 71.5 405 PRO B O 1
ATOM 7091 N N . GLU B 1 406 ? -14.766 44 -30.203 1 78.06 406 GLU B N 1
ATOM 7092 C CA . GLU B 1 406 ? -13.336 43.719 -30.094 1 78.06 406 GLU B CA 1
ATOM 7093 C C . GLU B 1 406 ? -12.945 42.469 -30.859 1 78.06 406 GLU B C 1
ATOM 7095 O O . GLU B 1 406 ? -13.602 41.438 -30.719 1 78.06 406 GLU B O 1
ATOM 7100 N N . LEU B 1 407 ? -12.086 42.656 -31.844 1 81.81 407 LEU B N 1
ATOM 7101 C CA . LEU B 1 407 ? -11.57 41.5 -32.594 1 81.81 407 LEU B CA 1
ATOM 7102 C C . LEU B 1 407 ? -10.445 40.812 -31.828 1 81.81 407 LEU B C 1
ATOM 7104 O O . LEU B 1 407 ? -9.547 41.469 -31.297 1 81.81 407 LEU B O 1
ATOM 7108 N N . LEU B 1 408 ? -10.633 39.594 -31.625 1 86.44 408 LEU B N 1
ATOM 7109 C CA . LEU B 1 408 ? -9.633 38.812 -30.906 1 86.44 408 LEU B CA 1
ATOM 7110 C C . LEU B 1 408 ? -9.086 37.688 -31.781 1 86.44 408 LEU B C 1
ATOM 7112 O O . LEU B 1 408 ? -9.805 37.156 -32.625 1 86.44 408 LEU B O 1
ATOM 7116 N N . HIS B 1 409 ? -7.863 37.344 -31.625 1 86.25 409 HIS B N 1
ATOM 7117 C CA . HIS B 1 409 ? -7.23 36.25 -32.344 1 86.25 409 HIS B CA 1
ATOM 7118 C C . HIS B 1 409 ? -7.469 34.906 -31.625 1 86.25 409 HIS B C 1
ATOM 7120 O O . HIS B 1 409 ? -7.297 34.812 -30.406 1 86.25 409 HIS B O 1
ATOM 7126 N N . LEU B 1 410 ? -7.965 33.969 -32.438 1 87.94 410 LEU B N 1
ATOM 7127 C CA . LEU B 1 410 ? -8.18 32.625 -31.875 1 87.94 410 LEU B CA 1
ATOM 7128 C C . LEU B 1 410 ? -7.23 31.625 -32.5 1 87.94 410 LEU B C 1
ATOM 7130 O O . LEU B 1 410 ? -6.945 31.703 -33.719 1 87.94 410 LEU B O 1
ATOM 7134 N N . THR B 1 411 ? -6.742 30.781 -31.734 1 82.19 411 THR B N 1
ATOM 7135 C CA . THR B 1 411 ? -6.023 29.625 -32.25 1 82.19 411 THR B CA 1
ATOM 7136 C C . THR B 1 411 ? -6.977 28.672 -32.969 1 82.19 411 THR B C 1
ATOM 7138 O O . THR B 1 411 ? -8.188 28.75 -32.781 1 82.19 411 THR B O 1
ATOM 7141 N N . PRO B 1 412 ? -6.422 27.844 -33.844 1 80.25 412 PRO B N 1
ATOM 7142 C CA . PRO B 1 412 ? -7.281 26.859 -34.5 1 80.25 412 PRO B CA 1
ATOM 7143 C C . PRO B 1 412 ? -8.078 26.016 -33.531 1 80.25 412 PRO B C 1
ATOM 7145 O O . PRO B 1 412 ? -9.25 25.703 -33.781 1 80.25 412 PRO B O 1
ATOM 7148 N N . GLU B 1 413 ? -7.445 25.75 -32.5 1 82.06 413 GLU B N 1
ATOM 7149 C CA . GLU B 1 413 ? -8.133 24.953 -31.5 1 82.06 413 GLU B CA 1
ATOM 7150 C C . GLU B 1 413 ? -9.289 25.719 -30.875 1 82.06 413 GLU B C 1
ATOM 7152 O O . GLU B 1 413 ? -10.375 25.156 -30.672 1 82.06 413 GLU B O 1
ATOM 7157 N N . GLN B 1 414 ? -9.047 26.891 -30.656 1 86.25 414 GLN B N 1
ATOM 7158 C CA . GLN B 1 414 ? -10.07 27.75 -30.062 1 86.25 414 GLN B CA 1
ATOM 7159 C C . GLN B 1 414 ? -11.227 27.984 -31.031 1 86.25 414 GLN B C 1
ATOM 7161 O O . GLN B 1 414 ? -12.391 28.016 -30.625 1 86.25 414 GLN B O 1
ATOM 7166 N N . THR B 1 415 ? -10.906 28.109 -32.312 1 86.94 415 THR B N 1
ATOM 7167 C CA . THR B 1 415 ? -11.938 28.281 -33.312 1 86.94 415 THR B CA 1
ATOM 7168 C C . THR B 1 415 ? -12.828 27.047 -33.406 1 86.94 415 THR B C 1
ATOM 7170 O O . THR B 1 415 ? -14.047 27.156 -33.5 1 86.94 415 THR B O 1
ATOM 7173 N N . ALA B 1 416 ? -12.18 25.938 -33.312 1 85.88 416 ALA B N 1
ATOM 7174 C CA . ALA B 1 416 ? -12.93 24.688 -33.344 1 85.88 416 ALA B CA 1
ATOM 7175 C C . ALA B 1 416 ? -13.859 24.594 -32.125 1 85.88 416 ALA B C 1
ATOM 7177 O O . ALA B 1 416 ? -15.016 24.188 -32.25 1 85.88 416 ALA B O 1
ATOM 7178 N N . ARG B 1 417 ? -13.359 25.031 -31.078 1 87.06 417 ARG B N 1
ATOM 7179 C CA . ARG B 1 417 ? -14.148 24.969 -29.844 1 87.06 417 ARG B CA 1
ATOM 7180 C C . ARG B 1 417 ? -15.312 25.953 -29.906 1 87.06 417 ARG B C 1
ATOM 7182 O O . ARG B 1 417 ? -16.391 25.688 -29.359 1 87.06 417 ARG B O 1
ATOM 7189 N N . LEU B 1 418 ? -15.078 27.078 -30.453 1 90.44 418 LEU B N 1
ATOM 7190 C CA . LEU B 1 418 ? -16.125 28.078 -30.609 1 90.44 418 LEU B CA 1
ATOM 7191 C C . LEU B 1 418 ? -17.297 27.516 -31.422 1 90.44 418 LEU B C 1
ATOM 7193 O O . LEU B 1 418 ? -18.453 27.75 -31.078 1 90.44 418 LEU B O 1
ATOM 7197 N N . HIS B 1 419 ? -16.922 26.75 -32.406 1 87.56 419 HIS B N 1
ATOM 7198 C CA . HIS B 1 419 ? -17.969 26.156 -33.25 1 87.56 419 HIS B CA 1
ATOM 7199 C C . HIS B 1 419 ? -18.734 25.094 -32.469 1 87.56 419 HIS B C 1
ATOM 7201 O O . HIS B 1 419 ? -19.953 24.953 -32.656 1 87.56 419 HIS B O 1
ATOM 7207 N N . GLU B 1 420 ? -18.031 24.484 -31.656 1 85 420 GLU B N 1
ATOM 7208 C CA . GLU B 1 420 ? -18.625 23.375 -30.906 1 85 420 GLU B CA 1
ATOM 7209 C C . GLU B 1 420 ? -19.5 23.906 -29.766 1 85 420 GLU B C 1
ATOM 7211 O O . GLU B 1 420 ? -20.578 23.359 -29.5 1 85 420 GLU B O 1
ATOM 7216 N N . ARG B 1 421 ? -19.016 24.984 -29.141 1 86.44 421 ARG B N 1
ATOM 7217 C CA . ARG B 1 421 ? -19.641 25.391 -27.891 1 86.44 421 ARG B CA 1
ATOM 7218 C C . ARG B 1 421 ? -20.391 26.703 -28.047 1 86.44 421 ARG B C 1
ATOM 7220 O O . ARG B 1 421 ? -20.859 27.281 -27.062 1 86.44 421 ARG B O 1
ATOM 7227 N N . GLY B 1 422 ? -20.453 27.188 -29.188 1 89.44 422 GLY B N 1
ATOM 7228 C CA . GLY B 1 422 ? -21.031 28.484 -29.438 1 89.44 422 GLY B CA 1
ATOM 7229 C C . GLY B 1 422 ? -22.422 28.641 -28.844 1 89.44 422 GLY B C 1
ATOM 7230 O O . GLY B 1 422 ? -22.703 29.656 -28.203 1 89.44 422 GLY B O 1
ATOM 7231 N N . ALA B 1 423 ? -23.172 27.641 -28.984 1 89.94 423 ALA B N 1
ATOM 7232 C CA . ALA B 1 423 ? -24.547 27.688 -28.469 1 89.94 423 ALA B CA 1
ATOM 7233 C C . ALA B 1 423 ? -24.547 27.75 -26.938 1 89.94 423 ALA B C 1
ATOM 7235 O O . ALA B 1 423 ? -25.328 28.484 -26.344 1 89.94 423 ALA B O 1
ATOM 7236 N N . GLU B 1 424 ? -23.703 27.062 -26.375 1 89.5 424 GLU B N 1
ATOM 7237 C CA . GLU B 1 424 ? -23.609 27.031 -24.922 1 89.5 424 GLU B CA 1
ATOM 7238 C C . GLU B 1 424 ? -23.156 28.375 -24.375 1 89.5 424 GLU B C 1
ATOM 7240 O O . GLU B 1 424 ? -23.688 28.844 -23.375 1 89.5 424 GLU B O 1
ATOM 7245 N N . LEU B 1 425 ? -22.297 28.969 -25.047 1 92.62 425 LEU B N 1
ATOM 7246 C CA . LEU B 1 425 ? -21.766 30.266 -24.625 1 92.62 425 LEU B CA 1
ATOM 7247 C C . LEU B 1 425 ? -22.828 31.344 -24.703 1 92.62 425 LEU B C 1
ATOM 7249 O O . LEU B 1 425 ? -22.969 32.156 -23.797 1 92.62 425 LEU B O 1
ATOM 7253 N N . ARG B 1 426 ? -23.625 31.234 -25.75 1 90.38 426 ARG B N 1
ATOM 7254 C CA . ARG B 1 426 ? -24.719 32.188 -25.922 1 90.38 426 ARG B CA 1
ATOM 7255 C C . ARG B 1 426 ? -25.781 32.031 -24.844 1 90.38 426 ARG B C 1
ATOM 7257 O O . ARG B 1 426 ? -26.438 33 -24.453 1 90.38 426 ARG B O 1
ATOM 7264 N N . GLY B 1 427 ? -25.844 30.875 -24.391 1 89.38 427 GLY B N 1
ATOM 7265 C CA . GLY B 1 427 ? -26.844 30.547 -23.406 1 89.38 427 GLY B CA 1
ATOM 7266 C C . GLY B 1 427 ? -26.688 31.328 -22.109 1 89.38 427 GLY B C 1
ATOM 7267 O O . GLY B 1 427 ? -27.656 31.547 -21.375 1 89.38 427 GLY B O 1
ATOM 7268 N N . TRP B 1 428 ? -25.391 31.719 -21.844 1 88.44 428 TRP B N 1
ATOM 7269 C CA . TRP B 1 428 ? -25.219 32.469 -20.609 1 88.44 428 TRP B CA 1
ATOM 7270 C C . TRP B 1 428 ? -24.734 33.875 -20.906 1 88.44 428 TRP B C 1
ATOM 7272 O O . TRP B 1 428 ? -24.141 34.531 -20.031 1 88.44 428 TRP B O 1
ATOM 7282 N N . GLY B 1 429 ? -24.953 34.312 -22.188 1 89.38 429 GLY B N 1
ATOM 7283 C CA . GLY B 1 429 ? -24.828 35.719 -22.531 1 89.38 429 GLY B CA 1
ATOM 7284 C C . GLY B 1 429 ? -23.5 36.062 -23.188 1 89.38 429 GLY B C 1
ATOM 7285 O O . GLY B 1 429 ? -23.172 37.219 -23.391 1 89.38 429 GLY B O 1
ATOM 7286 N N . LEU B 1 430 ? -22.703 35.062 -23.453 1 92.19 430 LEU B N 1
ATOM 7287 C CA . LEU B 1 430 ? -21.438 35.281 -24.141 1 92.19 430 LEU B CA 1
ATOM 7288 C C . LEU B 1 430 ? -21.547 34.938 -25.625 1 92.19 430 LEU B C 1
ATOM 7290 O O . LEU B 1 430 ? -21.688 33.75 -25.984 1 92.19 430 LEU B O 1
ATOM 7294 N N . THR B 1 431 ? -21.547 35.938 -26.406 1 92.38 431 THR B N 1
ATOM 7295 C CA . THR B 1 431 ? -21.672 35.688 -27.844 1 92.38 431 THR B CA 1
ATOM 7296 C C . THR B 1 431 ? -20.359 36.062 -28.562 1 92.38 431 THR B C 1
ATOM 7298 O O . THR B 1 431 ? -19.969 37.219 -28.578 1 92.38 431 THR B O 1
ATOM 7301 N N . ILE B 1 432 ? -19.703 35.062 -29.078 1 92.25 432 ILE B N 1
ATOM 7302 C CA . ILE B 1 432 ? -18.469 35.188 -29.859 1 92.25 432 ILE B CA 1
ATOM 7303 C C . ILE B 1 432 ? -18.734 34.75 -31.297 1 92.25 432 ILE B C 1
ATOM 7305 O O . ILE B 1 432 ? -19.25 33.656 -31.531 1 92.25 432 ILE B O 1
ATOM 7309 N N . GLU B 1 433 ? -18.578 35.562 -32.188 1 90.88 433 GLU B N 1
ATOM 7310 C CA . GLU B 1 433 ? -18.828 35.25 -33.594 1 90.88 433 GLU B CA 1
ATOM 7311 C C . GLU B 1 433 ? -17.531 35.031 -34.375 1 90.88 433 GLU B C 1
ATOM 7313 O O . GLU B 1 433 ? -16.562 35.781 -34.188 1 90.88 433 GLU B O 1
ATOM 7318 N N . ASP B 1 434 ? -17.5 34 -35.094 1 89.06 434 ASP B N 1
ATOM 7319 C CA . ASP B 1 434 ? -16.359 33.719 -35.969 1 89.06 434 ASP B CA 1
ATOM 7320 C C . ASP B 1 434 ? -16.297 34.719 -37.125 1 89.06 434 ASP B C 1
ATOM 7322 O O . ASP B 1 434 ? -17.266 34.875 -37.844 1 89.06 434 ASP B O 1
ATOM 7326 N N . PHE B 1 435 ? -15.219 35.438 -37.281 1 83.31 435 PHE B N 1
ATOM 7327 C CA . PHE B 1 435 ? -15.062 36.469 -38.281 1 83.31 435 PHE B CA 1
ATOM 7328 C C . PHE B 1 435 ? -14.125 35.969 -39.406 1 83.31 435 PHE B C 1
ATOM 7330 O O . PHE B 1 435 ? -13.703 36.781 -40.25 1 83.31 435 PHE B O 1
ATOM 7337 N N . GLY B 1 436 ? -13.711 34.75 -39.406 1 81.56 436 GLY B N 1
ATOM 7338 C CA . GLY B 1 436 ? -12.844 34.156 -40.406 1 81.56 436 GLY B CA 1
ATOM 7339 C C . GLY B 1 436 ? -11.375 34.469 -40.219 1 81.56 436 GLY B C 1
ATOM 7340 O O . GLY B 1 436 ? -11.039 35.406 -39.5 1 81.56 436 GLY B O 1
ATOM 7341 N N . ALA B 1 437 ? -10.359 33.688 -40.75 1 79.88 437 ALA B N 1
ATOM 7342 C CA . ALA B 1 437 ? -8.914 33.906 -40.75 1 79.88 437 ALA B CA 1
ATOM 7343 C C . ALA B 1 437 ? -8.367 33.938 -39.344 1 79.88 437 ALA B C 1
ATOM 7345 O O . ALA B 1 437 ? -7.48 34.75 -39.031 1 79.88 437 ALA B O 1
ATOM 7346 N N . GLY B 1 438 ? -8.992 33.25 -38.438 1 80.88 438 GLY B N 1
ATOM 7347 C CA . GLY B 1 438 ? -8.492 33.156 -37.062 1 80.88 438 GLY B CA 1
ATOM 7348 C C . GLY B 1 438 ? -8.945 34.312 -36.188 1 80.88 438 GLY B C 1
ATOM 7349 O O . GLY B 1 438 ? -8.422 34.5 -35.094 1 80.88 438 GLY B O 1
ATOM 7350 N N . LEU B 1 439 ? -9.883 35.094 -36.656 1 86.19 439 LEU B N 1
ATOM 7351 C CA . LEU B 1 439 ? -10.375 36.219 -35.875 1 86.19 439 LEU B CA 1
ATOM 7352 C C . LEU B 1 439 ? -11.797 35.969 -35.375 1 86.19 439 LEU B C 1
ATOM 7354 O O . LEU B 1 439 ? -12.586 35.312 -36.062 1 86.19 439 LEU B O 1
ATOM 7358 N N . ALA B 1 440 ? -11.984 36.406 -34.219 1 89.31 440 ALA B N 1
ATOM 7359 C CA . ALA B 1 440 ? -13.328 36.312 -33.625 1 89.31 440 ALA B CA 1
ATOM 7360 C C . ALA B 1 440 ? -13.758 37.656 -33.031 1 89.31 440 ALA B C 1
ATOM 7362 O O . ALA B 1 440 ? -12.922 38.438 -32.562 1 89.31 440 ALA B O 1
ATOM 7363 N N . ARG B 1 441 ? -15.031 37.875 -33.219 1 89.81 441 ARG B N 1
ATOM 7364 C CA . ARG B 1 441 ? -15.609 39.094 -32.656 1 89.81 441 ARG B CA 1
ATOM 7365 C C . ARG B 1 441 ? -16.453 38.812 -31.422 1 89.81 441 ARG B C 1
ATOM 7367 O O . ARG B 1 441 ? -17.375 38 -31.469 1 89.81 441 ARG B O 1
ATOM 7374 N N . LEU B 1 442 ? -16.094 39.562 -30.344 1 92.31 442 LEU B N 1
ATOM 7375 C CA . LEU B 1 442 ? -16.922 39.469 -29.156 1 92.31 442 LEU B CA 1
ATOM 7376 C C . LEU B 1 442 ? -18.062 40.469 -29.219 1 92.31 442 LEU B C 1
ATOM 7378 O O . LEU B 1 442 ? -17.844 41.688 -29.234 1 92.31 442 LEU B O 1
ATOM 7382 N N . ARG B 1 443 ? -19.297 39.938 -29.234 1 89.69 443 ARG B N 1
ATOM 7383 C CA . ARG B 1 443 ? -20.453 40.781 -29.438 1 89.69 443 ARG B CA 1
ATOM 7384 C C . ARG B 1 443 ? -21.109 41.156 -28.109 1 89.69 443 ARG B C 1
ATOM 7386 O O . ARG B 1 443 ? -21.469 42.312 -27.875 1 89.69 443 ARG B O 1
ATOM 7393 N N . THR B 1 444 ? -21.312 40.156 -27.297 1 91.19 444 THR B N 1
ATOM 7394 C CA . THR B 1 444 ? -21.969 40.406 -26.016 1 91.19 444 THR B CA 1
ATOM 7395 C C . THR B 1 444 ? -21.234 39.688 -24.891 1 91.19 444 THR B C 1
ATOM 7397 O O . THR B 1 444 ? -20.562 38.688 -25.125 1 91.19 444 THR B O 1
ATOM 7400 N N . LEU B 1 445 ? -21.234 40.219 -23.75 1 89.5 445 LEU B N 1
ATOM 7401 C CA . LEU B 1 445 ? -20.812 39.594 -22.5 1 89.5 445 LEU B CA 1
ATOM 7402 C C . LEU B 1 445 ? -21.781 39.906 -21.375 1 89.5 445 LEU B C 1
ATOM 7404 O O . LEU B 1 445 ? -22.422 40.969 -21.391 1 89.5 445 LEU B O 1
ATOM 7408 N N . PRO B 1 446 ? -21.984 39 -20.469 1 89.06 446 PRO B N 1
ATOM 7409 C CA . PRO B 1 446 ? -22.891 39.281 -19.359 1 89.06 446 PRO B CA 1
ATOM 7410 C C . PRO B 1 446 ? -22.531 40.562 -18.625 1 89.06 446 PRO B C 1
ATOM 7412 O O . PRO B 1 446 ? -21.344 40.844 -18.375 1 89.06 446 PRO B O 1
ATOM 7415 N N . ALA B 1 447 ? -23.469 41.375 -18.281 1 87.44 447 ALA B N 1
ATOM 7416 C CA . ALA B 1 447 ? -23.281 42.656 -17.656 1 87.44 447 ALA B CA 1
ATOM 7417 C C . ALA B 1 447 ? -22.484 42.531 -16.359 1 87.44 447 ALA B C 1
ATOM 7419 O O . ALA B 1 447 ? -21.656 43.406 -16.031 1 87.44 447 ALA B O 1
ATOM 7420 N N . ALA B 1 448 ? -22.734 41.406 -15.656 1 85.5 448 ALA B N 1
ATOM 7421 C CA . ALA B 1 448 ? -22.062 41.188 -14.375 1 85.5 448 ALA B CA 1
ATOM 7422 C C . ALA B 1 448 ? -20.562 41.031 -14.555 1 85.5 448 ALA B C 1
ATOM 7424 O O . ALA B 1 448 ? -19.781 41.406 -13.656 1 85.5 448 ALA B O 1
ATOM 7425 N N . LEU B 1 449 ? -20.172 40.625 -15.719 1 88.19 449 LEU B N 1
ATOM 7426 C CA . LEU B 1 449 ? -18.75 40.406 -15.977 1 88.19 449 LEU B CA 1
ATOM 7427 C C . LEU B 1 449 ? -18.125 41.656 -16.578 1 88.19 449 LEU B C 1
ATOM 7429 O O . LEU B 1 449 ? -16.953 41.969 -16.312 1 88.19 449 LEU B O 1
ATOM 7433 N N . ALA B 1 450 ? -18.891 42.375 -17.312 1 84.31 450 ALA B N 1
ATOM 7434 C CA . ALA B 1 450 ? -18.422 43.562 -18.031 1 84.31 450 ALA B CA 1
ATOM 7435 C C . ALA B 1 450 ? -17.953 44.625 -17.047 1 84.31 450 ALA B C 1
ATOM 7437 O O . ALA B 1 450 ? -17.078 45.438 -17.375 1 84.31 450 ALA B O 1
ATOM 7438 N N . ALA B 1 451 ? -18.469 44.625 -15.859 1 79.25 451 ALA B N 1
ATOM 7439 C CA . ALA B 1 451 ? -18.203 45.688 -14.875 1 79.25 451 ALA B CA 1
ATOM 7440 C C . ALA B 1 451 ? -16.969 45.375 -14.039 1 79.25 451 ALA B C 1
ATOM 7442 O O . ALA B 1 451 ? -16.516 46.188 -13.258 1 79.25 451 ALA B O 1
ATOM 7443 N N . LEU B 1 452 ? -16.391 44.219 -14.266 1 83.94 452 LEU B N 1
ATOM 7444 C CA . LEU B 1 452 ? -15.273 43.781 -13.422 1 83.94 452 LEU B CA 1
ATOM 7445 C C . LEU B 1 452 ? -13.992 44.5 -13.789 1 83.94 452 LEU B C 1
ATOM 7447 O O . LEU B 1 452 ? -13.719 44.719 -14.977 1 83.94 452 LEU B O 1
ATOM 7451 N N . PRO B 1 453 ? -13.266 45 -12.797 1 80.62 453 PRO B N 1
ATOM 7452 C CA . PRO B 1 453 ? -12 45.688 -13.055 1 80.62 453 PRO B CA 1
ATOM 7453 C C . PRO B 1 453 ? -10.859 44.719 -13.367 1 80.62 453 PRO B C 1
ATOM 7455 O O . PRO B 1 453 ? -9.898 44.625 -12.602 1 80.62 453 PRO B O 1
ATOM 7458 N N . VAL B 1 454 ? -10.922 44 -14.469 1 83.62 454 VAL B N 1
ATOM 7459 C CA . VAL B 1 454 ? -9.906 43.062 -14.914 1 83.62 454 VAL B CA 1
ATOM 7460 C C . VAL B 1 454 ? -9.258 43.562 -16.203 1 83.62 454 VAL B C 1
ATOM 7462 O O . VAL B 1 454 ? -9.953 43.875 -17.172 1 83.62 454 VAL B O 1
ATOM 7465 N N . PRO B 1 455 ? -7.938 43.75 -16.109 1 80.25 455 PRO B N 1
ATOM 7466 C CA . PRO B 1 455 ? -7.27 44.156 -17.359 1 80.25 455 PRO B CA 1
ATOM 7467 C C . PRO B 1 455 ? -7.473 43.156 -18.484 1 80.25 455 PRO B C 1
ATOM 7469 O O . PRO B 1 455 ? -7.441 41.938 -18.266 1 80.25 455 PRO B O 1
ATOM 7472 N N . ARG B 1 456 ? -7.762 43.688 -19.688 1 83.19 456 ARG B N 1
ATOM 7473 C CA . ARG B 1 456 ? -7.965 42.844 -20.875 1 83.19 456 ARG B CA 1
ATOM 7474 C C . ARG B 1 456 ? -9.07 41.812 -20.641 1 83.19 456 ARG B C 1
ATOM 7476 O O . ARG B 1 456 ? -8.922 40.656 -20.984 1 83.19 456 ARG B O 1
ATOM 7483 N N . LEU B 1 457 ? -10.031 42.281 -19.938 1 88.5 457 LEU B N 1
ATOM 7484 C CA . LEU B 1 457 ? -11.148 41.438 -19.516 1 88.5 457 LEU B CA 1
ATOM 7485 C C . LEU B 1 457 ? -11.688 40.594 -20.672 1 88.5 457 LEU B C 1
ATOM 7487 O O . LEU B 1 457 ? -11.883 39.406 -20.531 1 88.5 457 LEU B O 1
ATOM 7491 N N . HIS B 1 458 ? -11.875 41.219 -21.859 1 87.62 458 HIS B N 1
ATOM 7492 C CA . HIS B 1 458 ? -12.477 40.562 -23 1 87.62 458 HIS B CA 1
ATOM 7493 C C . HIS B 1 458 ? -11.602 39.406 -23.484 1 87.62 458 HIS B C 1
ATOM 7495 O O . HIS B 1 458 ? -12.102 38.312 -23.766 1 87.62 458 HIS B O 1
ATOM 7501 N N . GLU B 1 459 ? -10.383 39.688 -23.516 1 87.75 459 GLU B N 1
ATOM 7502 C CA . GLU B 1 459 ? -9.43 38.625 -23.906 1 87.75 459 GLU B CA 1
ATOM 7503 C C . GLU B 1 459 ? -9.43 37.469 -22.906 1 87.75 459 GLU B C 1
ATOM 7505 O O . GLU B 1 459 ? -9.414 36.312 -23.312 1 87.75 459 GLU B O 1
ATOM 7510 N N . VAL B 1 460 ? -9.453 37.812 -21.656 1 89.25 460 VAL B N 1
ATOM 7511 C CA . VAL B 1 460 ? -9.422 36.812 -20.594 1 89.25 460 VAL B CA 1
ATOM 7512 C C . VAL B 1 460 ? -10.664 35.938 -20.688 1 89.25 460 VAL B C 1
ATOM 7514 O O . VAL B 1 460 ? -10.578 34.719 -20.562 1 89.25 460 VAL B O 1
ATOM 7517 N N . VAL B 1 461 ? -11.789 36.531 -20.938 1 91 461 VAL B N 1
ATOM 7518 C CA . VAL B 1 461 ? -13.062 35.812 -21 1 91 461 VAL B CA 1
ATOM 7519 C C . VAL B 1 461 ? -13.062 34.844 -22.172 1 91 461 VAL B C 1
ATOM 7521 O O . VAL B 1 461 ? -13.383 33.656 -22.031 1 91 461 VAL B O 1
ATOM 7524 N N . VAL B 1 462 ? -12.656 35.344 -23.297 1 89.62 462 VAL B N 1
ATOM 7525 C CA . VAL B 1 462 ? -12.695 34.531 -24.516 1 89.62 462 VAL B CA 1
ATOM 7526 C C . VAL B 1 462 ? -11.672 33.406 -24.422 1 89.62 462 VAL B C 1
ATOM 7528 O O . VAL B 1 462 ? -11.977 32.25 -24.734 1 89.62 462 VAL B O 1
ATOM 7531 N N . GLU B 1 463 ? -10.531 33.75 -23.953 1 88.19 463 GLU B N 1
ATOM 7532 C CA . GLU B 1 463 ? -9.477 32.75 -23.812 1 88.19 463 GLU B CA 1
ATOM 7533 C C . GLU B 1 463 ? -9.891 31.641 -22.844 1 88.19 463 GLU B C 1
ATOM 7535 O O . GLU B 1 463 ? -9.648 30.469 -23.094 1 88.19 463 GLU B O 1
ATOM 7540 N N . THR B 1 464 ? -10.477 32 -21.781 1 90 464 THR B N 1
ATOM 7541 C CA . THR B 1 464 ? -10.867 31.047 -20.75 1 90 464 THR B CA 1
ATOM 7542 C C . THR B 1 464 ? -12.055 30.203 -21.219 1 90 464 THR B C 1
ATOM 7544 O O . THR B 1 464 ? -12.086 28.984 -21.016 1 90 464 THR B O 1
ATOM 7547 N N . ALA B 1 465 ? -13.023 30.797 -21.875 1 91.31 465 ALA B N 1
ATOM 7548 C CA . ALA B 1 465 ? -14.219 30.109 -22.359 1 91.31 465 ALA B CA 1
ATOM 7549 C C . ALA B 1 465 ? -13.859 29.047 -23.406 1 91.31 465 ALA B C 1
ATOM 7551 O O . ALA B 1 465 ? -14.539 28.031 -23.516 1 91.31 465 ALA B O 1
ATOM 7552 N N . LEU B 1 466 ? -12.75 29.328 -24.031 1 89.75 466 LEU B N 1
ATOM 7553 C CA . LEU B 1 466 ? -12.375 28.438 -25.125 1 89.75 466 LEU B CA 1
ATOM 7554 C C . LEU B 1 466 ? -11.133 27.641 -24.75 1 89.75 466 LEU B C 1
ATOM 7556 O O . LEU B 1 466 ? -10.43 27.141 -25.641 1 89.75 466 LEU B O 1
ATOM 7560 N N . SER B 1 467 ? -10.609 27.562 -23.5 1 81.25 467 SER B N 1
ATOM 7561 C CA . SER B 1 467 ? -9.398 26.906 -23.031 1 81.25 467 SER B CA 1
ATOM 7562 C C . SER B 1 467 ? -9.547 25.391 -23.047 1 81.25 467 SER B C 1
ATOM 7564 O O . SER B 1 467 ? -8.547 24.656 -23 1 81.25 467 SER B O 1
ATOM 7566 N N . GLY B 1 468 ? -10.648 24.75 -23.188 1 71.5 468 GLY B N 1
ATOM 7567 C CA . GLY B 1 468 ? -10.812 23.312 -23.312 1 71.5 468 GLY B CA 1
ATOM 7568 C C . GLY B 1 468 ? -11.398 22.672 -22.078 1 71.5 468 GLY B C 1
ATOM 7569 O O . GLY B 1 468 ? -11.57 21.453 -22.031 1 71.5 468 GLY B O 1
ATOM 7570 N N . GLY B 1 469 ? -11.602 23.375 -21.125 1 71.81 469 GLY B N 1
ATOM 7571 C CA . GLY B 1 469 ? -12.219 22.797 -19.938 1 71.81 469 GLY B CA 1
ATOM 7572 C C . GLY B 1 469 ? -13.641 22.328 -20.172 1 71.81 469 GLY B C 1
ATOM 7573 O O . GLY B 1 469 ? -14.273 22.719 -21.156 1 71.81 469 GLY B O 1
ATOM 7574 N N . PRO B 1 470 ? -14.148 21.438 -19.328 1 76.19 470 PRO B N 1
ATOM 7575 C CA . PRO B 1 470 ? -15.461 20.828 -19.547 1 76.19 470 PRO B CA 1
ATOM 7576 C C . PRO B 1 470 ? -16.609 21.812 -19.359 1 76.19 470 PRO B C 1
ATOM 7578 O O . PRO B 1 470 ? -17.656 21.672 -19.984 1 76.19 470 PRO B O 1
ATOM 7581 N N . ASP B 1 471 ? -16.438 22.844 -18.531 1 82.81 471 ASP B N 1
ATOM 7582 C CA . ASP B 1 471 ? -17.484 23.812 -18.234 1 82.81 471 ASP B CA 1
ATOM 7583 C C . ASP B 1 471 ? -16.984 25.25 -18.391 1 82.81 471 ASP B C 1
ATOM 7585 O O . ASP B 1 471 ? -16.5 25.844 -17.438 1 82.81 471 ASP B O 1
ATOM 7589 N N . PRO B 1 472 ? -17.172 25.766 -19.625 1 88.31 472 PRO B N 1
ATOM 7590 C CA . PRO B 1 472 ? -16.625 27.094 -19.891 1 88.31 472 PRO B CA 1
ATOM 7591 C C . PRO B 1 472 ? -17.156 28.156 -18.953 1 88.31 472 PRO B C 1
ATOM 7593 O O . PRO B 1 472 ? -16.422 29.078 -18.562 1 88.31 472 PRO B O 1
ATOM 7596 N N . ARG B 1 473 ? -18.422 28.125 -18.672 1 88.75 473 ARG B N 1
ATOM 7597 C CA . ARG B 1 473 ? -19.031 29.094 -17.75 1 88.75 473 ARG B CA 1
ATOM 7598 C C . ARG B 1 473 ? -18.328 29.094 -16.406 1 88.75 473 ARG B C 1
ATOM 7600 O O . ARG B 1 473 ? -17.953 30.141 -15.883 1 88.75 473 ARG B O 1
ATOM 7607 N N . ARG B 1 474 ? -18.141 27.969 -15.875 1 87.44 474 ARG B N 1
ATOM 7608 C CA . ARG B 1 474 ? -17.469 27.812 -14.586 1 87.44 474 ARG B CA 1
ATOM 7609 C C . ARG B 1 474 ? -16.031 28.312 -14.656 1 87.44 474 ARG B C 1
ATOM 7611 O O . ARG B 1 474 ? -15.555 28.969 -13.727 1 87.44 474 ARG B O 1
ATOM 7618 N N . GLU B 1 475 ? -15.406 28.016 -15.688 1 88.25 475 GLU B N 1
ATOM 7619 C CA . GLU B 1 475 ? -14 28.375 -15.836 1 88.25 475 GLU B CA 1
ATOM 7620 C C . GLU B 1 475 ? -13.836 29.891 -15.93 1 88.25 475 GLU B C 1
ATOM 7622 O O . GLU B 1 475 ? -12.914 30.453 -15.344 1 88.25 475 GLU B O 1
ATOM 7627 N N . VAL B 1 476 ? -14.688 30.469 -16.672 1 91.19 476 VAL B N 1
ATOM 7628 C CA . VAL B 1 476 ? -14.641 31.922 -16.812 1 91.19 476 VAL B CA 1
ATOM 7629 C C . VAL B 1 476 ? -14.898 32.594 -15.461 1 91.19 476 VAL B C 1
ATOM 7631 O O . VAL B 1 476 ? -14.164 33.5 -15.055 1 91.19 476 VAL B O 1
ATOM 7634 N N . LEU B 1 477 ? -15.906 32.094 -14.805 1 90.5 477 LEU B N 1
ATOM 7635 C CA . LEU B 1 477 ? -16.234 32.656 -13.492 1 90.5 477 LEU B CA 1
ATOM 7636 C C . LEU B 1 477 ? -15.07 32.469 -12.523 1 90.5 477 LEU B C 1
ATOM 7638 O O . LEU B 1 477 ? -14.734 33.406 -11.781 1 90.5 477 LEU B O 1
ATOM 7642 N N . ALA B 1 478 ? -14.5 31.359 -12.508 1 89.25 478 ALA B N 1
ATOM 7643 C CA . ALA B 1 478 ? -13.375 31.062 -11.625 1 89.25 478 ALA B CA 1
ATOM 7644 C C . ALA B 1 478 ? -12.195 32 -11.914 1 89.25 478 ALA B C 1
ATOM 7646 O O . ALA B 1 478 ? -11.586 32.531 -10.992 1 89.25 478 ALA B O 1
ATOM 7647 N N . ARG B 1 479 ? -11.922 32.156 -13.18 1 89.06 479 ARG B N 1
ATOM 7648 C CA . ARG B 1 479 ? -10.812 33 -13.586 1 89.06 479 ARG B CA 1
ATOM 7649 C C . ARG B 1 479 ? -11.062 34.469 -13.195 1 89.06 479 ARG B C 1
ATOM 7651 O O . ARG B 1 479 ? -10.164 35.125 -12.711 1 89.06 479 ARG B O 1
ATOM 7658 N N . LEU B 1 480 ? -12.258 34.906 -13.422 1 90.38 480 LEU B N 1
ATOM 7659 C CA . LEU B 1 480 ? -12.594 36.281 -13.141 1 90.38 480 LEU B CA 1
ATOM 7660 C C . LEU B 1 480 ? -12.719 36.531 -11.641 1 90.38 480 LEU B C 1
ATOM 7662 O O . LEU B 1 480 ? -12.664 37.656 -11.188 1 90.38 480 LEU B O 1
ATOM 7666 N N . ALA B 1 481 ? -12.977 35.5 -10.906 1 89.88 481 ALA B N 1
ATOM 7667 C CA . ALA B 1 481 ? -12.953 35.594 -9.445 1 89.88 481 ALA B CA 1
ATOM 7668 C C . ALA B 1 481 ? -11.523 35.656 -8.922 1 89.88 481 ALA B C 1
ATOM 7670 O O . ALA B 1 481 ? -11.227 36.375 -7.977 1 89.88 481 ALA B O 1
ATOM 7671 N N . CYS B 1 482 ? -10.664 34.906 -9.508 1 88.12 482 CYS B N 1
ATOM 7672 C CA . CYS B 1 482 ? -9.289 34.75 -9.055 1 88.12 482 CYS B CA 1
ATOM 7673 C C . CYS B 1 482 ? -8.492 36.031 -9.281 1 88.12 482 CYS B C 1
ATOM 7675 O O . CYS B 1 482 ? -7.699 36.438 -8.43 1 88.12 482 CYS B O 1
ATOM 7677 N N . LEU B 1 483 ? -8.719 36.719 -10.391 1 85.31 483 LEU B N 1
ATOM 7678 C CA . LEU B 1 483 ? -7.883 37.812 -10.82 1 85.31 483 LEU B CA 1
ATOM 7679 C C . LEU B 1 483 ? -8.008 39 -9.859 1 85.31 483 LEU B C 1
ATOM 7681 O O . LEU B 1 483 ? -7.004 39.594 -9.461 1 85.31 483 LEU B O 1
ATOM 7685 N N . PRO B 1 484 ? -9.164 39.344 -9.438 1 84.62 484 PRO B N 1
ATOM 7686 C CA . PRO B 1 484 ? -9.289 40.5 -8.531 1 84.62 484 PRO B CA 1
ATOM 7687 C C . PRO B 1 484 ? -9.133 40.094 -7.062 1 84.62 484 PRO B C 1
ATOM 7689 O O . PRO B 1 484 ? -9.141 40.969 -6.18 1 84.62 484 PRO B O 1
ATOM 7692 N N . ALA B 1 485 ? -9.133 38.875 -6.773 1 88.19 485 ALA B N 1
ATOM 7693 C CA . ALA B 1 485 ? -9.023 38.406 -5.398 1 88.19 485 ALA B CA 1
ATOM 7694 C C . ALA B 1 485 ? -7.75 38.906 -4.742 1 88.19 485 ALA B C 1
ATOM 7696 O O . ALA B 1 485 ? -6.766 39.219 -5.426 1 88.19 485 ALA B O 1
ATOM 7697 N N . LEU B 1 486 ? -7.836 39.031 -3.457 1 87.75 486 LEU B N 1
ATOM 7698 C CA . LEU B 1 486 ? -6.73 39.594 -2.684 1 87.75 486 LEU B CA 1
ATOM 7699 C C . LEU B 1 486 ? -5.438 38.844 -2.955 1 87.75 486 LEU B C 1
ATOM 7701 O O . LEU B 1 486 ? -5.422 37.594 -2.932 1 87.75 486 LEU B O 1
ATOM 7705 N N . LYS B 1 487 ? -4.465 39.594 -3.365 1 83.25 487 LYS B N 1
ATOM 7706 C CA . LYS B 1 487 ? -3.146 39 -3.58 1 83.25 487 LYS B CA 1
ATOM 7707 C C . LYS B 1 487 ? -2.213 39.312 -2.412 1 83.25 487 LYS B C 1
ATOM 7709 O O . LYS B 1 487 ? -2.574 40.062 -1.501 1 83.25 487 LYS B O 1
ATOM 7714 N N . ALA B 1 488 ? -1.026 38.625 -2.49 1 79.94 488 ALA B N 1
ATOM 7715 C CA . ALA B 1 488 ? -0.037 38.844 -1.437 1 79.94 488 ALA B CA 1
ATOM 7716 C C . ALA B 1 488 ? 0.297 40.312 -1.289 1 79.94 488 ALA B C 1
ATOM 7718 O O . ALA B 1 488 ? 0.535 41 -2.283 1 79.94 488 ALA B O 1
ATOM 7719 N N . GLY B 1 489 ? 0.21 40.781 -0.093 1 77.69 489 GLY B N 1
ATOM 7720 C CA . GLY B 1 489 ? 0.539 42.188 0.152 1 77.69 489 GLY B CA 1
ATOM 7721 C C . GLY B 1 489 ? -0.685 43.062 0.287 1 77.69 489 GLY B C 1
ATOM 7722 O O . GLY B 1 489 ? -0.601 44.188 0.828 1 77.69 489 GLY B O 1
ATOM 7723 N N . MET B 1 490 ? -1.796 42.656 -0.151 1 83.12 490 MET B N 1
ATOM 7724 C CA . MET B 1 490 ? -3.014 43.469 -0.131 1 83.12 490 MET B CA 1
ATOM 7725 C C . MET B 1 490 ? -3.803 43.219 1.151 1 83.12 490 MET B C 1
ATOM 7727 O O . MET B 1 490 ? -4.707 44 1.48 1 83.12 490 MET B O 1
ATOM 7731 N N . LEU B 1 491 ? -3.432 42.25 1.837 1 88.5 491 LEU B N 1
ATOM 7732 C CA . LEU B 1 491 ? -4.246 41.781 2.959 1 88.5 491 LEU B CA 1
ATOM 7733 C C . LEU B 1 491 ? -3.918 42.562 4.223 1 88.5 491 LEU B C 1
ATOM 7735 O O . LEU B 1 491 ? -2.746 42.75 4.57 1 88.5 491 LEU B O 1
ATOM 7739 N N . ASP B 1 492 ? -4.875 43.156 4.82 1 86.38 492 ASP B N 1
ATOM 7740 C CA . ASP B 1 492 ? -4.789 43.75 6.148 1 86.38 492 ASP B CA 1
ATOM 7741 C C . ASP B 1 492 ? -5.957 43.312 7.027 1 86.38 492 ASP B C 1
ATOM 7743 O O . ASP B 1 492 ? -6.777 42.5 6.609 1 86.38 492 ASP B O 1
ATOM 7747 N N . ALA B 1 493 ? -5.996 43.781 8.273 1 88.94 493 ALA B N 1
ATOM 7748 C CA . ALA B 1 493 ? -6.988 43.312 9.242 1 88.94 493 ALA B CA 1
ATOM 7749 C C . ALA B 1 493 ? -8.406 43.656 8.789 1 88.94 493 ALA B C 1
ATOM 7751 O O . ALA B 1 493 ? -9.328 42.875 8.945 1 88.94 493 ALA B O 1
ATOM 7752 N N . GLU B 1 494 ? -8.531 44.812 8.234 1 88.06 494 GLU B N 1
ATOM 7753 C CA . GLU B 1 494 ? -9.852 45.25 7.797 1 88.06 494 GLU B CA 1
ATOM 7754 C C . GLU B 1 494 ? -10.367 44.406 6.633 1 88.06 494 GLU B C 1
ATOM 7756 O O . GLU B 1 494 ? -11.484 43.906 6.676 1 88.06 494 GLU B O 1
ATOM 7761 N N . ARG B 1 495 ? -9.555 44.25 5.625 1 89.69 495 ARG B N 1
ATOM 7762 C CA . ARG B 1 495 ? -9.914 43.406 4.473 1 89.69 495 ARG B CA 1
ATOM 7763 C C . ARG B 1 495 ? -10.133 41.969 4.887 1 89.69 495 ARG B C 1
ATOM 7765 O O . ARG B 1 495 ? -11.016 41.281 4.344 1 89.69 495 ARG B O 1
ATOM 7772 N N . GLY B 1 496 ? -9.336 41.594 5.863 1 91.94 496 GLY B N 1
ATOM 7773 C CA . GLY B 1 496 ? -9.484 40.219 6.359 1 91.94 496 GLY B CA 1
ATOM 7774 C C . GLY B 1 496 ? -10.836 39.969 6.984 1 91.94 496 GLY B C 1
ATOM 7775 O O . GLY B 1 496 ? -11.461 38.938 6.719 1 91.94 496 GLY B O 1
ATOM 7776 N N . ALA B 1 497 ? -11.266 40.906 7.746 1 91.56 497 ALA B N 1
ATOM 7777 C CA . ALA B 1 497 ? -12.578 40.781 8.375 1 91.56 497 ALA B CA 1
ATOM 7778 C C . ALA B 1 497 ? -13.688 40.719 7.328 1 91.56 497 ALA B C 1
ATOM 7780 O O . ALA B 1 497 ? -14.641 39.938 7.473 1 91.56 497 ALA B O 1
ATOM 7781 N N . LEU B 1 498 ? -13.516 41.406 6.344 1 90.94 498 LEU B N 1
ATOM 7782 C CA . LEU B 1 498 ? -14.5 41.438 5.27 1 90.94 498 LEU B CA 1
ATOM 7783 C C . LEU B 1 498 ? -14.516 40.094 4.527 1 90.94 498 LEU B C 1
ATOM 7785 O O . LEU B 1 498 ? -15.586 39.625 4.16 1 90.94 498 LEU B O 1
ATOM 7789 N N . VAL B 1 499 ? -13.375 39.594 4.324 1 93 499 VAL B N 1
ATOM 7790 C CA . VAL B 1 499 ? -13.266 38.312 3.641 1 93 499 VAL B CA 1
ATOM 7791 C C . VAL B 1 499 ? -13.953 37.219 4.469 1 93 499 VAL B C 1
ATOM 7793 O O . VAL B 1 499 ? -14.68 36.375 3.928 1 93 499 VAL B O 1
ATOM 7796 N N . LEU B 1 500 ? -13.742 37.25 5.746 1 92.38 500 LEU B N 1
ATOM 7797 C CA . LEU B 1 500 ? -14.359 36.25 6.613 1 92.38 500 LEU B CA 1
ATOM 7798 C C . LEU B 1 500 ? -15.875 36.375 6.586 1 92.38 500 LEU B C 1
ATOM 7800 O O . LEU B 1 500 ? -16.578 35.375 6.539 1 92.38 500 LEU B O 1
ATOM 7804 N N . ALA B 1 501 ? -16.344 37.594 6.586 1 90.75 501 ALA B N 1
ATOM 7805 C CA . ALA B 1 501 ? -17.781 37.812 6.52 1 90.75 501 ALA B CA 1
ATOM 7806 C C . ALA B 1 501 ? -18.359 37.344 5.195 1 90.75 501 ALA B C 1
ATOM 7808 O O . ALA B 1 501 ? -19.422 36.719 5.168 1 90.75 501 ALA B O 1
ATOM 7809 N N . ALA B 1 502 ? -17.672 37.562 4.129 1 91.31 502 ALA B N 1
ATOM 7810 C CA . ALA B 1 502 ? -18.109 37.156 2.803 1 91.31 502 ALA B CA 1
ATOM 7811 C C . ALA B 1 502 ? -18.125 35.625 2.691 1 91.31 502 ALA B C 1
ATOM 7813 O O . ALA B 1 502 ? -19.031 35.062 2.092 1 91.31 502 ALA B O 1
ATOM 7814 N N . LEU B 1 503 ? -17.094 35.094 3.238 1 89.75 503 LEU B N 1
ATOM 7815 C CA . LEU B 1 503 ? -16.969 33.625 3.189 1 89.75 503 LEU B CA 1
ATOM 7816 C C . LEU B 1 503 ? -18.125 32.969 3.939 1 89.75 503 LEU B C 1
ATOM 7818 O O . LEU B 1 503 ? -18.625 31.922 3.516 1 89.75 503 LEU B O 1
ATOM 7822 N N . ARG B 1 504 ? -18.531 33.562 4.992 1 87.44 504 ARG B N 1
ATOM 7823 C CA . ARG B 1 504 ? -19.625 33.062 5.801 1 87.44 504 ARG B CA 1
ATOM 7824 C C . ARG B 1 504 ? -20.922 33 4.996 1 87.44 504 ARG B C 1
ATOM 7826 O O . ARG B 1 504 ? -21.766 32.125 5.227 1 87.44 504 ARG B O 1
ATOM 7833 N N . GLU B 1 505 ? -21.062 33.781 4.027 1 86.31 505 GLU B N 1
ATOM 7834 C CA . GLU B 1 505 ? -22.281 33.875 3.232 1 86.31 505 GLU B CA 1
ATOM 7835 C C . GLU B 1 505 ? -22.234 32.938 2.031 1 86.31 505 GLU B C 1
ATOM 7837 O O . GLU B 1 505 ? -23.234 32.781 1.318 1 86.31 505 GLU B O 1
ATOM 7842 N N . CYS B 1 506 ? -21.141 32.375 1.858 1 87 506 CYS B N 1
ATOM 7843 C CA . CYS B 1 506 ? -20.969 31.5 0.703 1 87 506 CYS B CA 1
ATOM 7844 C C . CYS B 1 506 ? -21.703 30.172 0.908 1 87 506 CYS B C 1
ATOM 7846 O O . CYS B 1 506 ? -21.844 29.719 2.041 1 87 506 CYS B O 1
ATOM 7848 N N . GLU B 1 507 ? -22.141 29.609 -0.131 1 79.81 507 GLU B N 1
ATOM 7849 C CA . GLU B 1 507 ? -22.766 28.297 -0.102 1 79.81 507 GLU B CA 1
ATOM 7850 C C . GLU B 1 507 ? -21.75 27.203 0.138 1 79.81 507 GLU B C 1
ATOM 7852 O O . GLU B 1 507 ? -22.016 26.25 0.885 1 79.81 507 GLU B O 1
ATOM 7857 N N . GLN B 1 508 ? -20.609 27.406 -0.511 1 76.88 508 GLN B N 1
ATOM 7858 C CA . GLN B 1 508 ? -19.531 26.438 -0.369 1 76.88 508 GLN B CA 1
ATOM 7859 C C . GLN B 1 508 ? -18.234 27.125 0.061 1 76.88 508 GLN B C 1
ATOM 7861 O O . GLN B 1 508 ? -17.297 27.234 -0.726 1 76.88 508 GLN B O 1
ATOM 7866 N N . PRO B 1 509 ? -18.141 27.438 1.255 1 84.75 509 PRO B N 1
ATOM 7867 C CA . PRO B 1 509 ? -17.047 28.281 1.732 1 84.75 509 PRO B CA 1
ATOM 7868 C C . PRO B 1 509 ? -15.742 27.5 1.916 1 84.75 509 PRO B C 1
ATOM 7870 O O . PRO B 1 509 ? -14.711 28.078 2.266 1 84.75 509 PRO B O 1
ATOM 7873 N N . TRP B 1 510 ? -15.703 26.328 1.637 1 76.06 510 TRP B N 1
ATOM 7874 C CA . TRP B 1 510 ? -14.633 25.469 2.107 1 76.06 510 TRP B CA 1
ATOM 7875 C C . TRP B 1 510 ? -13.531 25.344 1.059 1 76.06 510 TRP B C 1
ATOM 7877 O O . TRP B 1 510 ? -12.422 24.875 1.358 1 76.06 510 TRP B O 1
ATOM 7887 N N . ALA B 1 511 ? -13.812 25.688 -0.144 1 78 511 ALA B N 1
ATOM 7888 C CA . ALA B 1 511 ? -12.836 25.578 -1.22 1 78 511 ALA B CA 1
ATOM 7889 C C . ALA B 1 511 ? -13.023 26.688 -2.258 1 78 511 ALA B C 1
ATOM 7891 O O . ALA B 1 511 ? -14.148 27.125 -2.494 1 78 511 ALA B O 1
ATOM 7892 N N . CYS B 1 512 ? -11.891 27.031 -2.781 1 81.44 512 CYS B N 1
ATOM 7893 C CA . CYS B 1 512 ? -11.992 27.938 -3.912 1 81.44 512 CYS B CA 1
ATOM 7894 C C . CYS B 1 512 ? -12.461 27.219 -5.164 1 81.44 512 CYS B C 1
ATOM 7896 O O . CYS B 1 512 ? -12.555 25.984 -5.172 1 81.44 512 CYS B O 1
ATOM 7898 N N . PRO B 1 513 ? -12.812 27.891 -6.16 1 79.12 513 PRO B N 1
ATOM 7899 C CA . PRO B 1 513 ? -13.352 27.25 -7.359 1 79.12 513 PRO B CA 1
ATOM 7900 C C . PRO B 1 513 ? -12.367 26.266 -8 1 79.12 513 PRO B C 1
ATOM 7902 O O . PRO B 1 513 ? -12.773 25.375 -8.742 1 79.12 513 PRO B O 1
ATOM 7905 N N . HIS B 1 514 ? -11.117 26.469 -7.734 1 72.31 514 HIS B N 1
ATOM 7906 C CA . HIS B 1 514 ? -10.109 25.578 -8.297 1 72.31 514 HIS B CA 1
ATOM 7907 C C . HIS B 1 514 ? -9.852 24.391 -7.387 1 72.31 514 HIS B C 1
ATOM 7909 O O . HIS B 1 514 ? -9.039 23.516 -7.711 1 72.31 514 HIS B O 1
ATOM 7915 N N . GLY B 1 515 ? -10.5 24.469 -6.258 1 65.62 515 GLY B N 1
ATOM 7916 C CA . GLY B 1 515 ? -10.438 23.281 -5.418 1 65.62 515 GLY B CA 1
ATOM 7917 C C . GLY B 1 515 ? -9.508 23.438 -4.23 1 65.62 515 GLY B C 1
ATOM 7918 O O . GLY B 1 515 ? -9.414 22.547 -3.383 1 65.62 515 GLY B O 1
ATOM 7919 N N . ARG B 1 516 ? -8.852 24.516 -4.184 1 72.38 516 ARG B N 1
ATOM 7920 C CA . ARG B 1 516 ? -7.965 24.75 -3.045 1 72.38 516 ARG B CA 1
ATOM 7921 C C . ARG B 1 516 ? -8.766 25.078 -1.789 1 72.38 516 ARG B C 1
ATOM 7923 O O . ARG B 1 516 ? -9.758 25.812 -1.85 1 72.38 516 ARG B O 1
ATOM 7930 N N . PRO B 1 517 ? -8.391 24.562 -0.663 1 75.88 517 PRO B N 1
ATOM 7931 C CA . PRO B 1 517 ? -9.125 24.875 0.568 1 75.88 517 PRO B CA 1
ATOM 7932 C C . PRO B 1 517 ? -9.039 26.359 0.94 1 75.88 517 PRO B C 1
ATOM 7934 O O . PRO B 1 517 ? -7.988 26.984 0.765 1 75.88 517 PRO B O 1
ATOM 7937 N N . THR B 1 518 ? -10.094 26.828 1.385 1 84.81 518 THR B N 1
ATOM 7938 C CA . THR B 1 518 ? -10.102 28.203 1.836 1 84.81 518 THR B CA 1
ATOM 7939 C C . THR B 1 518 ? -9.68 28.297 3.301 1 84.81 518 THR B C 1
ATOM 7941 O O . THR B 1 518 ? -9.148 29.328 3.736 1 84.81 518 THR B O 1
ATOM 7944 N N . VAL B 1 519 ? -10.023 27.203 4.008 1 83.31 519 VAL B N 1
ATOM 7945 C CA . VAL B 1 519 ? -9.766 27.25 5.445 1 83.31 519 VAL B CA 1
ATOM 7946 C C . VAL B 1 519 ? -9.102 25.953 5.895 1 83.31 519 VAL B C 1
ATOM 7948 O O . VAL B 1 519 ? -9.32 24.891 5.293 1 83.31 519 VAL B O 1
ATOM 7951 N N . LEU B 1 520 ? -8.297 26.125 6.797 1 76.38 520 LEU B N 1
ATOM 7952 C CA . LEU B 1 520 ? -7.738 25 7.539 1 76.38 520 LEU B CA 1
ATOM 7953 C C . LEU B 1 520 ? -8.062 25.125 9.023 1 76.38 520 LEU B C 1
ATOM 7955 O O . LEU B 1 520 ? -8.031 26.219 9.586 1 76.38 520 LEU B O 1
ATOM 7959 N N . ARG B 1 521 ? -8.469 23.984 9.578 1 74.38 521 ARG B N 1
ATOM 7960 C CA . ARG B 1 521 ? -8.852 23.984 10.984 1 74.38 521 ARG B CA 1
ATOM 7961 C C . ARG B 1 521 ? -7.789 23.328 11.852 1 74.38 521 ARG B C 1
ATOM 7963 O O . ARG B 1 521 ? -7.277 22.266 11.5 1 74.38 521 ARG B O 1
ATOM 7970 N N . LEU B 1 522 ? -7.344 23.969 12.812 1 74.31 522 LEU B N 1
ATOM 7971 C CA . LEU B 1 522 ? -6.547 23.406 13.898 1 74.31 522 LEU B CA 1
ATOM 7972 C C . LEU B 1 522 ? -7.375 23.281 15.172 1 74.31 522 LEU B C 1
ATOM 7974 O O . LEU B 1 522 ? -7.66 24.297 15.82 1 74.31 522 LEU B O 1
ATOM 7978 N N . SER B 1 523 ? -7.762 22.078 15.492 1 71.88 523 SER B N 1
ATOM 7979 C CA . SER B 1 523 ? -8.609 21.906 16.672 1 71.88 523 SER B CA 1
ATOM 7980 C C . SER B 1 523 ? -7.844 22.219 17.953 1 71.88 523 SER B C 1
ATOM 7982 O O . SER B 1 523 ? -6.645 21.969 18.047 1 71.88 523 SER B O 1
ATOM 7984 N N . GLU B 1 524 ? -8.57 22.797 18.828 1 75.19 524 GLU B N 1
ATOM 7985 C CA . GLU B 1 524 ? -7.973 23.062 20.141 1 75.19 524 GLU B CA 1
ATOM 7986 C C . GLU B 1 524 ? -7.438 21.781 20.781 1 75.19 524 GLU B C 1
ATOM 7988 O O . GLU B 1 524 ? -6.387 21.797 21.422 1 75.19 524 GLU B O 1
ATOM 7993 N N . ARG B 1 525 ? -8.117 20.766 20.516 1 68.31 525 ARG B N 1
ATOM 7994 C CA . ARG B 1 525 ? -7.699 19.469 21.047 1 68.31 525 ARG B CA 1
ATOM 7995 C C . ARG B 1 525 ? -6.336 19.062 20.484 1 68.31 525 ARG B C 1
ATOM 7997 O O . ARG B 1 525 ? -5.441 18.672 21.234 1 68.31 525 ARG B O 1
ATOM 8004 N N . ASP B 1 526 ? -6.238 19.141 19.25 1 65.81 526 ASP B N 1
ATOM 8005 C CA . ASP B 1 526 ? -4.977 18.766 18.625 1 65.81 526 ASP B CA 1
ATOM 8006 C C . ASP B 1 526 ? -3.834 19.672 19.094 1 65.81 526 ASP B C 1
ATOM 8008 O O . ASP B 1 526 ? -2.713 19.188 19.297 1 65.81 526 ASP B O 1
ATOM 8012 N N . LEU B 1 527 ? -4.109 20.922 19.234 1 75.5 527 LEU B N 1
ATOM 8013 C CA . LEU B 1 527 ? -3.111 21.844 19.75 1 75.5 527 LEU B CA 1
ATOM 8014 C C . LEU B 1 527 ? -2.717 21.484 21.172 1 75.5 527 LEU B C 1
ATOM 8016 O O . LEU B 1 527 ? -1.529 21.469 21.516 1 75.5 527 LEU B O 1
ATOM 8020 N N . ALA B 1 528 ? -3.709 21.156 21.953 1 75.75 528 ALA B N 1
ATOM 8021 C CA . ALA B 1 528 ? -3.461 20.766 23.328 1 75.75 528 ALA B CA 1
ATOM 8022 C C . ALA B 1 528 ? -2.604 19.5 23.391 1 75.75 528 ALA B C 1
ATOM 8024 O O . ALA B 1 528 ? -1.652 19.438 24.172 1 75.75 528 ALA B O 1
ATOM 8025 N N . HIS B 1 529 ? -2.939 18.656 22.547 1 68.62 529 HIS B N 1
ATOM 8026 C CA . HIS B 1 529 ? -2.182 17.406 22.484 1 68.62 529 HIS B CA 1
ATOM 8027 C C . HIS B 1 529 ? -0.74 17.656 22.062 1 68.62 529 HIS B C 1
ATOM 8029 O O . HIS B 1 529 ? 0.19 17.094 22.625 1 68.62 529 HIS B O 1
ATOM 8035 N N . ALA B 1 530 ? -0.583 18.438 21.078 1 66.31 530 ALA B N 1
ATOM 8036 C CA . ALA B 1 530 ? 0.751 18.734 20.547 1 66.31 530 ALA B CA 1
ATOM 8037 C C . ALA B 1 530 ? 1.619 19.406 21.609 1 66.31 530 ALA B C 1
ATOM 8039 O O . ALA B 1 530 ? 2.832 19.188 21.656 1 66.31 530 ALA B O 1
ATOM 8040 N N . PHE B 1 531 ? 0.981 20.141 22.484 1 74.06 531 PHE B N 1
ATOM 8041 C CA . PHE B 1 531 ? 1.713 20.859 23.531 1 74.06 531 PHE B CA 1
ATOM 8042 C C . PHE B 1 531 ? 1.81 20 24.797 1 74.06 531 PHE B C 1
ATOM 8044 O O . PHE B 1 531 ? 2.445 20.406 25.781 1 74.06 531 PHE B O 1
ATOM 8051 N N . GLY B 1 532 ? 1.161 18.734 24.656 1 64.88 532 GLY B N 1
ATOM 8052 C CA . GLY B 1 532 ? 1.209 17.828 25.797 1 64.88 532 GLY B CA 1
ATOM 8053 C C . GLY B 1 532 ? 0.326 18.266 26.953 1 64.88 532 GLY B C 1
ATOM 8054 O O . GLY B 1 532 ? 0.632 18 28.109 1 64.88 532 GLY B O 1
ATOM 8055 N N . ARG B 1 533 ? -0.642 19.078 26.672 1 65.88 533 ARG B N 1
ATOM 8056 C CA . ARG B 1 533 ? -1.576 19.5 27.703 1 65.88 533 ARG B CA 1
ATOM 8057 C C . ARG B 1 533 ? -2.525 18.375 28.094 1 65.88 533 ARG B C 1
ATOM 8059 O O . ARG B 1 533 ? -3.061 17.688 27.219 1 65.88 533 ARG B O 1
ATOM 8066 N N . ARG B 1 534 ? -2.381 17.766 29.328 1 54.19 534 ARG B N 1
ATOM 8067 C CA . ARG B 1 534 ? -3.256 16.75 29.891 1 54.19 534 ARG B CA 1
ATOM 8068 C C . ARG B 1 534 ? -4.422 17.375 30.641 1 54.19 534 ARG B C 1
ATOM 8070 O O . ARG B 1 534 ? -4.273 18.438 31.266 1 54.19 534 ARG B O 1
ATOM 8077 N N . GLY B 1 535 ? -5.793 17.438 30.031 1 52.03 535 GLY B N 1
ATOM 8078 C CA . GLY B 1 535 ? -6.918 17.906 30.828 1 52.03 535 GLY B CA 1
ATOM 8079 C C . GLY B 1 535 ? -8.211 18.016 30.031 1 52.03 535 GLY B C 1
ATOM 8080 O O . GLY B 1 535 ? -8.305 17.453 28.922 1 52.03 535 GLY B O 1
ATOM 8081 N N . VAL B 1 536 ? -9.125 18.781 30.656 1 48.41 536 VAL B N 1
ATOM 8082 C CA . VAL B 1 536 ? -10.523 18.891 30.266 1 48.41 536 VAL B CA 1
ATOM 8083 C C . VAL B 1 536 ? -10.609 19.375 28.812 1 48.41 536 VAL B C 1
ATOM 8085 O O . VAL B 1 536 ? -11.602 19.141 28.125 1 48.41 536 VAL B O 1
ATOM 8088 N N . ARG B 1 537 ? -9.656 19.969 28.391 1 50.06 537 ARG B N 1
ATOM 8089 C CA . ARG B 1 537 ? -9.727 20.594 27.078 1 50.06 537 ARG B CA 1
ATOM 8090 C C . ARG B 1 537 ? -9.203 19.641 26 1 50.06 537 ARG B C 1
ATOM 8092 O O . ARG B 1 537 ? -9.266 19.969 24.812 1 50.06 537 ARG B O 1
ATOM 8099 N N . ASP B 1 538 ? -8.82 18.531 26.453 1 46.97 538 ASP B N 1
ATOM 8100 C CA . ASP B 1 538 ? -8.445 17.453 25.547 1 46.97 538 ASP B CA 1
ATOM 8101 C C . ASP B 1 538 ? -9.664 16.641 25.125 1 46.97 538 ASP B C 1
ATOM 8103 O O . ASP B 1 538 ? -9.531 15.492 24.688 1 46.97 538 ASP B O 1
ATOM 8107 N N . VAL B 1 539 ? -10.719 17.156 25.547 1 42.72 539 VAL B N 1
ATOM 8108 C CA . VAL B 1 539 ? -11.961 16.469 25.219 1 42.72 539 VAL B CA 1
ATOM 8109 C C . VAL B 1 539 ? -12.531 17.047 23.922 1 42.72 539 VAL B C 1
ATOM 8111 O O . VAL B 1 539 ? -12.359 18.234 23.641 1 42.72 539 VAL B O 1
ATOM 8114 N N . ALA B 1 540 ? -13.102 16.312 23.172 1 49.38 540 ALA B N 1
ATOM 8115 C CA . ALA B 1 540 ? -13.758 16.734 21.953 1 49.38 540 ALA B CA 1
ATOM 8116 C C . ALA B 1 540 ? -14.859 17.75 22.234 1 49.38 540 ALA B C 1
ATOM 8118 O O . ALA B 1 540 ? -15.742 17.516 23.062 1 49.38 540 ALA B O 1
ATOM 8119 N N . ARG B 1 541 ? -14.695 19.078 22 1 46.72 541 ARG B N 1
ATOM 8120 C CA . ARG B 1 541 ? -15.758 20.078 22.125 1 46.72 541 ARG B CA 1
ATOM 8121 C C . ARG B 1 541 ? -16.078 20.703 20.781 1 46.72 541 ARG B C 1
ATOM 8123 O O . ARG B 1 541 ? -15.289 20.625 19.844 1 46.72 541 ARG B O 1
ATOM 8130 N N . GLY B 1 542 ? -17.266 21.25 20.75 1 41.56 542 GLY B N 1
ATOM 8131 C CA . GLY B 1 542 ? -17.734 21.922 19.547 1 41.56 542 GLY B CA 1
ATOM 8132 C C . GLY B 1 542 ? -17.938 20.984 18.375 1 41.56 542 GLY B C 1
ATOM 8133 O O . GLY B 1 542 ? -18.609 19.969 18.5 1 41.56 542 GLY B O 1
ATOM 8134 N N . ARG B 1 543 ? -17.266 21.359 17.359 1 42.47 543 ARG B N 1
ATOM 8135 C CA . ARG B 1 543 ? -17.484 20.547 16.156 1 42.47 543 ARG B CA 1
ATOM 8136 C C . ARG B 1 543 ? -16.906 19.156 16.312 1 42.47 543 ARG B C 1
ATOM 8138 O O . ARG B 1 543 ? -17.219 18.25 15.531 1 42.47 543 ARG B O 1
ATOM 8145 N N . ASP B 1 544 ? -16.094 19.047 17.297 1 41.28 544 ASP B N 1
ATOM 8146 C CA . ASP B 1 544 ? -15.539 17.734 17.578 1 41.28 544 ASP B CA 1
ATOM 8147 C C . ASP B 1 544 ? -16.453 16.922 18.5 1 41.28 544 ASP B C 1
ATOM 8149 O O . ASP B 1 544 ? -16.172 15.766 18.797 1 41.28 544 ASP B O 1
ATOM 8153 N N . SER B 1 545 ? -17.391 17.594 19.266 1 31.41 545 SER B N 1
ATOM 8154 C CA . SER B 1 545 ? -18.344 16.891 20.125 1 31.41 545 SER B CA 1
ATOM 8155 C C . SER B 1 545 ? -19.328 16.078 19.297 1 31.41 545 SER B C 1
ATOM 8157 O O . SER B 1 545 ? -19.859 16.562 18.297 1 31.41 545 SER B O 1
ATOM 8159 N N . VAL B 1 546 ? -19.109 14.914 19.281 1 31.69 546 VAL B N 1
ATOM 8160 C CA . VAL B 1 546 ? -20.156 14.078 18.703 1 31.69 546 VAL B CA 1
ATOM 8161 C C . VAL B 1 546 ? -21.531 14.531 19.203 1 31.69 546 VAL B C 1
ATOM 8163 O O . VAL B 1 546 ? -21.766 14.547 20.422 1 31.69 546 VAL B O 1
ATOM 8166 N N . VAL B 1 547 ? -22.266 15.508 18.594 1 28.28 547 VAL B N 1
ATOM 8167 C CA . VAL B 1 547 ? -23.688 15.461 18.922 1 28.28 547 VAL B CA 1
ATOM 8168 C C . VAL B 1 547 ? -24.219 14.055 18.672 1 28.28 547 VAL B C 1
ATOM 8170 O O . VAL B 1 547 ? -23.906 13.43 17.656 1 28.28 547 VAL B O 1
#

Nearest PDB structures (foldseek):
  1nhh-assembly1_A-2  TM=8.952E-01  e=6.767E-30  Escherichia coli K-12
  1nhj-assembly1_A-2  TM=9.054E-01  e=1.880E-29  Escherichia coli K-12
  1b62-assembly1_A-2  TM=8.819E-01  e=4.446E-29  Escherichia coli K-12
  6lzj-assembly1_A  TM=8.623E-01  e=5.782E-19  Aquifex aeolicus VF5
  3gab-assembly1_A-2  TM=7.925E-01  e=9.642E-11  Bacillus subtilis

Radius of gyration: 35.25 Å; Cα contacts (8 Å, |Δi|>4): 2456; chains: 2; bounding box: 60×93×107 Å

Sequence (1094 aa):
MPTPIHVLPPHVARLIAAGEVVSRPLDVVRELVENALDAGASRIEIEVDGGGLERVQVRDNGSGIAAQSVPLAPARHATSKLTAGPETGSLSVTTLGFRGEALWAAAQAGELELTTRPAAQVGAARLRAQGDAVEVSRTSAPAGTTVTVSQLFARLPARLRTQASAAAEVRDITALLGRYVLHHSALHWRLTVDGDPRLTHAPADHRGAVATVYGPLSANRVLTLDTPGVRGVVSRPELTRARRDRMHFAVNGRPIVAPPELERAVIDAYAELLPAGTAPLCVLDLTVAPEDYDPNIHPAKQVVALADLPAVALRVRDAVAGALAGHPLVRAAPALIAPPEPHPAPTAGNFPDLTLLGVYQELYLLAQGEGDLWVVDAHAAHERALYERLGRELGTAAPLELPTPELLHLTPEQTARLHERGAELRGWGLTIEDFGAGLARLRTLPAALAALPVPRLHEVVVETALSGGPDPRREVLARLACLPALKAGMLDAERGALVLAALRECEQPWACPHGRPTVLRLSERDLAHAFGRRGVRDVARGRDSVVMPTPIHVLPPHVARLIAAGEVVSRPLDVVRELVENALDAGASRIEIEVDGGGLERVQVRDNGSGIAAQSVPLAPARHATSKLTAGPETGSLSVTTLGFRGEALWAAAQAGELELTTRPAAQVGAARLRAQGDAVEVSRTSAPAGTTVTVSQLFARLPARLRTQASAAAEVRDITALLGRYVLHHSALHWRLTVDGDPRLTHAPADHRGAVATVYGPLSANRVLTLDTPGVRGVVSRPELTRARRDRMHFAVNGRPIVAPPELERAVIDAYAELLPAGTAPLCVLDLTVAPEDYDPNIHPAKQVVALADLPAVALRVRDAVAGALAGHPLVRAAPALIAPPEPHPAPTAGNFPDLTLLGVYQELYLLAQGEGDLWVVDAHAAHERALYERLGRELGTAAPLELPTPELLHLTPEQTARLHERGAELRGWGLTIEDFGAGLARLRTLPAALAALPVPRLHEVVVETALSGGPDPRREVLARLACLPALKAGMLDAERGALVLAALRECEQPWACPHGRPTVLRLSERDLAHAFGRRGVRDVARGRDSVV

Foldseek 3Di:
DDDDDDDDDPVVVLLVVLCQQPLAQLSLLLVVVQVQVQLVFQEKEWEDEQLRLAKIKIWTQGQWDDQVCVQCLLPFQDDPQWDPPDPPPDTLHLGLDHRSHNNVSLQAFFWKWKWADGQVDDWIKIWIGHNHDIDIDTDDDHHTMMMMGGNGCVVPVVSVVPYDGSVVSVVVSLVVVLLLCLLQVQGWYWYHYNRHTDFTHHRDANLSSCCRNVNNVQSVFWFWFDDVFKTHIKGFLVAKALDQSQAWEEESSHTADDDVLQQVLLVCLCPPLHFPSIGIHIYMYGYDDSSQKAQPPGSSSRDIGGNCSVVSSPVSNVRNNVRRVVPPGDHDDDDFAAPDFPDPQLQLPPDFDWAFDFADLQQWTWTDGQQWIKIFGQLQLQLLLQLQVLVVLLVVFAKDFDPDWDKDFADPQLVVQCVVCQVVCVVSRWHWADPDPRIITTTIDTPSQVPQPDVVSVHLLSCQLSVDDPDSVLRNSSVSSNRPGDDRPRHDPVSSVVSSVSLSNGSHSQGGSVRHGRMTIGHPLNVCVSVPPDDPSVDQGGPRPDD/DDDDDDDDDPVVVLLVVLCQQPLAQLSLLLVVVQVQVQLVFQEKEWEDEQLRLAKIKIWTQGQWDDQVCVQCLLPFQDDPQWDPPDPPPDTLGLGLDHRSHNNVSLLAFFWKWKWADGQPDDWIKIWIGHNHDIDIDTDDDHHTMMMMGGNGCVVPVVSVVPYDGSVVSVVVSLVVVLLLCLLQVQGWYWYHYNRHTDFTHHRDANLSSCCRNVNNVQSVFWFWFDDVFKTHIKGALVAKALDQSQAWEEESSHTADDDVLQQVLLVVLCPQLHAPNIGIHIYMYGYDDSSQKAQPPGSSSRDIGGNCSVVSSPVSNVRNNVRRVVPPRHGDYHDDPFDFWQDDFQALAPDFDWAFDFADLLQWTWTDGQQWIKIFGQLWLQLLLQLQVLVVLLVVFAWDFDPDWDKDFADPQLVVQCVVCQVVCVVSRWHWADPDPRIITTTIDTPSQVPQPDVVSVHLLSCQLSVDDPDSVLRNSSSSSNRPGDDRPRHDPVSSVVSSVSLSRGRRSQGGSVGGGRMDIDHPLNVCVVVPNDDDSVDQGGPRPDD

Solvent-accessible surface area (backbone atoms only — not comparable to full-atom values): 55276 Å² total; per-residue (Å²): 129,63,63,65,55,41,68,57,54,68,72,58,50,47,51,54,56,27,21,38,62,40,67,49,48,55,39,51,52,51,49,51,50,34,49,32,54,64,37,60,33,54,38,43,37,36,40,32,27,71,39,20,38,51,25,33,35,42,38,26,50,19,41,30,49,53,69,89,29,53,83,44,49,50,33,74,36,21,28,50,59,54,73,88,58,74,92,66,66,52,82,73,58,84,53,78,54,62,65,21,43,61,54,21,18,44,10,61,39,19,41,26,36,38,39,23,9,24,75,90,48,85,61,14,35,32,37,40,29,42,57,89,48,73,47,77,48,82,44,85,64,70,54,3,35,36,41,35,38,28,47,46,30,70,83,23,58,50,60,49,50,28,45,71,54,41,68,59,39,42,52,50,41,49,52,50,49,41,52,49,36,43,72,45,17,70,28,33,40,37,35,27,48,72,86,37,79,77,46,70,40,68,58,36,49,45,53,51,22,34,25,64,68,66,29,59,74,54,28,73,40,47,44,72,37,84,46,95,49,38,33,31,34,35,36,39,52,78,45,61,35,69,54,64,83,49,53,43,38,22,54,70,82,37,63,36,63,68,55,67,63,47,56,46,22,51,53,54,35,40,32,13,30,36,32,60,71,45,24,49,37,29,39,40,43,33,55,69,58,50,78,40,45,42,49,66,48,30,73,84,44,31,44,63,34,46,35,54,51,71,59,53,22,50,53,47,17,52,46,49,30,58,51,45,69,78,44,94,68,68,44,59,29,34,69,76,36,60,56,75,73,80,62,84,84,50,68,45,86,74,64,68,74,66,44,80,40,34,67,46,91,31,42,31,37,34,25,39,32,68,75,22,41,32,44,28,37,44,36,36,32,32,19,29,32,41,30,53,53,49,52,59,38,46,76,72,38,56,57,32,72,49,91,69,65,47,78,41,82,42,52,72,66,34,50,54,42,44,71,72,41,41,67,62,38,43,72,69,24,34,37,70,41,83,65,59,96,47,32,29,32,42,46,27,39,26,44,61,60,70,73,51,94,49,85,63,44,68,58,52,44,53,52,40,49,42,65,71,64,95,48,31,71,59,46,31,45,41,51,64,16,50,69,74,26,55,49,80,72,69,52,46,72,69,60,46,51,50,40,54,56,44,29,51,73,27,54,58,56,57,33,17,86,86,63,34,41,10,38,27,50,45,45,45,40,17,50,32,52,13,38,61,56,84,57,85,65,62,46,64,53,56,86,43,31,60,116,128,64,63,65,54,41,69,56,54,68,71,56,51,47,50,53,55,26,22,37,62,40,66,48,47,55,38,50,53,51,50,51,49,34,50,32,55,65,38,60,34,54,40,41,39,37,39,32,27,72,40,20,37,54,23,33,33,42,38,28,50,20,42,31,48,54,69,89,30,53,82,44,49,51,35,74,35,19,28,51,60,54,72,89,57,76,91,64,67,52,81,73,59,86,54,78,54,63,66,20,46,60,54,22,19,45,10,62,39,20,40,27,36,37,38,22,10,24,78,89,50,86,62,14,35,33,37,41,29,41,57,88,49,73,48,76,48,82,44,86,62,68,55,2,36,37,41,34,39,28,46,47,30,71,82,24,57,49,60,50,48,29,45,72,54,41,68,57,38,42,52,50,41,50,52,51,48,41,50,48,36,44,74,45,16,68,28,33,40,38,36,28,47,72,87,38,79,75,46,70,41,68,58,36,50,47,52,51,22,36,26,63,68,67,29,60,74,54,29,71,40,46,42,72,36,83,47,95,49,39,34,32,33,36,37,39,56,86,47,60,34,71,55,65,85,48,54,43,37,22,54,69,82,37,62,36,63,69,55,67,63,46,57,46,21,50,52,56,36,41,50,67,22,44,23,67,70,46,25,48,38,30,41,39,43,32,57,68,60,50,78,40,46,42,50,66,47,31,74,84,44,32,44,63,34,46,34,54,53,69,60,54,20,49,52,47,16,51,48,49,31,57,51,46,67,78,40,83,64,44,37,40,69,53,56,31,34,10,18,6,33,35,36,83,67,48,72,40,82,79,57,66,73,65,45,78,39,32,63,47,89,29,43,31,36,33,26,40,33,74,77,21,40,32,43,26,34,43,35,34,27,31,16,27,31,40,30,52,52,48,51,59,39,47,75,72,38,56,58,32,73,49,92,69,65,46,78,41,82,41,53,73,66,32,50,53,42,44,70,71,42,38,67,63,38,43,72,68,25,34,36,69,42,82,67,57,97,48,31,30,32,43,46,28,38,25,43,59,60,69,71,51,94,48,87,64,45,68,58,52,44,54,51,40,48,41,64,71,62,96,47,32,69,58,45,31,44,40,51,65,15,49,69,73,24,54,48,80,70,67,50,44,71,69,59,46,49,50,38,52,56,42,27,41,68,25,43,41,51,54,19,14,83,88,26,32,15,8,46,26,26,38,48,46,36,58,53,30,50,62,41,63,52,86,55,84,64,59,44,65,55,58,88,58,31,80,124

pLDDT: mean 84.52, std 15.36, range [28.06, 98.81]

InterPro domains:
  IPR002099 DNA mismatch repair protein MutL/Mlh/PMS [TIGR00585] (5-330)
  IPR003594 Histidine kinase/HSP90-like ATPase domain [PF02518] (25-149)
  IPR013507 DNA mismatch repair protein, S5 domain 2-like [PF01119] (229-324)
  IPR013507 DNA mismatch repair protein, S5 domain 2-like [SM01340] (210-325)
  IPR014721 Small ribosomal subunit protein uS5 domain 2-type fold, subgroup [G3DSA:3.30.230.10] (224-322)
  IPR014762 DNA mismatch repair, conserved site [PS00058] (97-103)
  IPR014790 MutL, C-terminal, dimerisation [PF08676] (357-489)
  IPR014790 MutL, C-terminal, dimerisation [SM00853] (356-492)
  IPR020568 Ribosomal protein uS5 domain 2-type superfamily [SSF54211] (200-325)
  IPR020667 DNA mismatch repair protein, MutL [MF_00149] (3-531)
  IPR036890 Histidine kinase/HSP90-like ATPase superfamily [G3DSA:3.30.565.10] (3-210)
  IPR036890 Histidine kinase/HSP90-like ATPase superfamily [SSF55874] (3-204)
  IPR037198 MutL, C-terminal domain superfamily [SSF118116] (351-533)
  IPR038973 DNA mismatch repair protein MutL/Mlh/Pms-like [PTHR10073] (4-327)
  IPR042120 MutL, C-terminal domain, dimerisation subdomain [G3DSA:3.30.1540.20] (361-527)
  IPR042121 MutL, C-terminal domain, regulatory subdomain [G3DSA:3.30.1370.100] (397-487)